Protein AF-A0A960RF68-F1 (afdb_monomer)

Mean predicted aligned error: 17.33 Å

Foldseek 3Di:
DDPVPPDDDDDDPDPPFAFDDWDWDPPPVPPGTWIWTDGPDPDDPDIDIGDPPDDFFWAWDWDADQRATFIWIGAQFWTFTHGQFQQFTQFTAGPVRATFFPAYPDPDLQHQQTTWWPKDSRGPNDGDFWHWDWDDHGDGHQKIKIWIDGPFWIWMWIGHRFWIKIWTATDDAPDFIKTKHKGHGRNADDQQKWKWWDLQPDLPDIDTFGRDADFSDPPPDDFSQCPPPDDGHKTKMWMDDRPAQKIKIKTKDTDRAGWGWHDDPSNITMTMGRDPPNDDGGDRDRTMMMMIGMFNHPDPVSVSVSVVVRVLLDDDDAPAWDDFPDFAWDKDFLDQFFFAEWFFACQQLPLFTKIWGWGQDPNFIFTWIADPPVRRIDTLDTQCPPVQFTHFFENYKFWDPQAPLQHIKIWGKTHHPAQAWIFTKIWARPQRNNNDDPDHTHIATQGTGGHFYDKFWDLQLPPPGIWIWTDAQFWIWIWDPPHSRDTDTLDIDGAQAGHAKFWDDQQPPPGIWIDAFQKTWDQPHNNHSNDDTDIFGQDCCLRVDDDPSQGNYWHWFWDDQAPLPGIKIWIDRARAWQAFGWIWDDPGRRPTHIDIAGPGRIQGNKQDWWWWQQQALPGIKIWIWHQPPDPFFTWTWIWHRSHRNSHTDIDTPGRLTFNYWDWDRRGNLQHTKIWGASDSRGDDTMITHGCLLVQFFDPPDKDKDFQFLADDALLVPDPPVQGGWAAWDWDCQQPSLFIWIDAFQWTWAQPFHPSPDHIDIAGNVDRWGWHDWDDQASPSGTWTWTWDFQWIKIWGQPDSRSNYIDIDTQGPGHQAAPVTTANEWDWDCQAPDDGTWIWFQGQAIWIWDRDPPPSRVYDIDIARAGHAARRAAKAWADQQLPLGIKIKGWGHDPPDPAQFIKIFDRPNDRDYYGDIATQGHADPAHWHHWYWAQAAQPPGIKIWTWGDDDDLFQATFIWIWAADNGNNDHDTDIDTPDRGAGWQEKDWAQQRSNSHIWIWTAHQHHFRWTWIFHGPNRNDTDTDTNDTDHGAHHWQDWARRRQQQGTKTWGAHSVSRRTTMIIDDDRSSSGGGNGGPDRIDIRGSNRHDPPPSRRDDD

Nearest PDB structures (foldseek):
  3ams-assembly1_A  TM=5.319E-01  e=1.166E-03  Bacillus subtilis
  2poo-assembly1_A  TM=4.874E-01  e=3.138E-04  Bacillus amyloliquefaciens
  1qlg-assembly1_A  TM=4.940E-01  e=3.786E-04  Bacillus amyloliquefaciens
  9ftr-assembly1_A  TM=4.954E-01  e=2.978E-03  Drosophila melanogaster
  3d3i-assembly1_A  TM=3.794E-01  e=1.216E-02  Escherichia coli K-12

pLDDT: mean 82.13, std 15.06, range [20.66, 97.69]

Sequence (1098 aa):
WGDGTGEFTFELISTGIANHMSRLADADGDGDLDIVMKPYNFGAPRVDVFLNNGTGNVRMFNDTDEGRACYRIETRSATYLFDKAGGGLVSLLDRDGTDWIQWNPAAGSAGAYRGIPNLAELHPGLDGGVTTTMDPLATPLLRATLETSRNGWEARWEFFADHAVMTLHTMPAATPYWILYEGTPGGAIDPADRLFLSNGRDYASDLDHPWGAGKLVPDNFEDIANTSGAAPGTEWAYITASETYRALFLALTDDTVEDDYWQLDDNMTVLGFGRSDASQPLITAASNRLVVGFAEAGHPEMIQQALHQAWDAKAPFSSGTAPFTGLPFNEVLIDTNHMGHRVVADIDGDGANDILSVNFIDGAHAVVWYAYPEWTRHVIVEMNTYGDYTQYRSDDLAAADIDGDGDLDAIGRVGPADDGNGLVVWWENPRPGGAATNRPWTRHDIGNTDYVKDLAVEDFDLDGRPDVAARETEETHVFRQASSSMWVRVLQRAHPSHEGMASGDLDADGDPDLVLNGFWLRNPHPADLTNAWTDHSIDATWYTQSGGWQANNSNVEVGDLNDDGRLDVILSQSELPGYPLSWYEAVDPVNGPWTEHVIEPVFDYCQTIQAGDINRDGKLDLLAAEFPRYDAPYPVRIYYNEGGGQSWIIQELSDLGIYHGVLGDVGSDRDLDVVGVRSYDESPILIWENQLANLVYPLTDWQYIQVDDSRAKWGDWDTPTWSKYFGLAMADATGDGFQDIVSGRYFYRNPGGAMTAAWTRVDLGLNCDAGLFSDVDGDGWADVLALAGDKVYWLEATASDGSTWSNTVIDAAFPKPDHGNPQGYRSAQILEGGRPEILLNGDSLYLYTVPETSPETGGWSRVAIVAESNGEGIGIGDIDGDGDLDVAVAHNGPSLPEGSVKWARNPGNATGLWTTHAVGGIANGYADRVAIAELNGDGRPDIVVTEEGQSLAPEWSTYWFEAPADPAQSNWIRHTLVTQHTSNAMDVEDMDNDGDIDIIVGEHRGTEKLSVWENDGAGNFTEQVVDTGKESHLGARAADLDDDGDFDLVSICWDDYQNLHVWRNDNGGVGAIIASNRTPVVHAGSDRFVLLPQVTVG

Radius of gyration: 32.74 Å; Cα contacts (8 Å, |Δi|>4): 3072; chains: 1; bounding box: 78×70×98 Å

Solvent-accessible surface area (backbone atoms only — not comparable to full-atom values): 57521 Å² total; per-residue (Å²): 91,63,83,82,82,78,54,69,54,87,80,88,91,76,79,95,73,61,72,68,51,75,44,78,40,55,81,88,71,85,78,53,66,15,46,43,31,36,61,55,60,100,80,64,96,61,72,52,72,47,78,59,75,74,96,27,52,18,37,35,41,86,44,69,57,93,88,40,59,21,40,36,36,42,32,74,46,34,37,38,31,33,24,50,41,8,49,21,28,30,31,41,21,40,83,87,66,47,34,28,22,58,39,38,91,43,77,50,56,70,5,48,58,18,12,35,39,45,28,88,84,34,23,14,79,44,80,75,68,36,50,67,53,69,63,78,70,76,44,67,23,70,56,45,48,38,41,29,38,36,94,54,37,29,35,39,36,40,33,38,38,52,37,33,37,37,38,34,67,41,54,55,87,94,57,59,32,37,45,23,42,24,19,14,61,78,52,44,76,54,63,69,22,37,47,36,42,56,58,30,77,58,100,85,62,74,50,87,40,82,44,61,101,44,73,73,66,60,102,79,64,76,56,67,39,70,85,80,75,69,79,82,38,65,42,36,39,36,40,36,28,75,91,50,59,37,25,47,39,39,37,42,58,68,72,74,53,45,64,40,56,38,56,42,91,84,45,23,40,36,47,28,42,20,20,44,92,91,75,41,52,60,38,72,74,45,77,43,39,40,37,42,35,63,26,89,38,86,46,71,70,58,39,52,48,49,50,44,60,64,58,67,64,51,74,76,89,77,67,70,62,56,78,66,83,68,79,61,64,49,82,42,79,69,42,78,68,41,35,44,50,62,38,54,42,44,68,57,56,78,76,37,26,17,42,39,33,34,26,64,54,98,90,27,31,24,41,32,37,26,40,67,90,79,49,48,78,44,79,64,44,56,29,68,73,72,77,83,36,49,28,69,50,47,67,40,52,48,62,46,50,65,74,74,60,70,36,42,17,46,34,38,34,42,10,47,100,54,56,79,63,24,32,35,32,37,33,42,58,54,23,68,64,26,47,89,61,90,59,73,53,46,80,46,78,57,48,78,37,49,41,32,39,31,61,35,52,43,48,54,46,72,77,85,50,58,18,42,37,41,30,27,52,44,36,37,34,30,35,40,55,81,44,80,89,41,55,41,78,46,42,80,47,76,51,80,34,38,35,29,50,27,34,44,44,61,76,74,81,84,44,49,20,41,40,40,44,36,30,32,35,42,57,53,47,34,94,44,54,74,46,75,63,45,82,37,75,58,39,64,74,43,47,65,50,84,71,66,86,50,33,15,28,21,33,41,36,32,36,46,44,53,74,78,87,51,54,23,42,36,43,27,25,35,60,44,70,80,31,34,32,30,37,33,44,49,96,38,58,83,84,48,70,58,45,82,44,75,77,36,76,63,35,47,20,22,36,21,60,43,37,23,19,57,65,33,54,81,44,44,17,35,42,39,16,18,42,54,85,60,102,61,79,18,51,27,33,39,33,42,42,80,50,61,62,73,28,69,51,78,38,74,81,42,50,69,16,19,36,42,51,43,75,35,41,73,60,58,68,59,39,43,17,44,39,31,26,31,32,60,80,37,52,42,38,38,33,36,39,52,41,68,48,72,48,66,30,63,91,76,47,70,47,81,42,80,64,39,75,74,48,75,41,43,21,80,81,43,86,59,67,81,42,62,52,46,41,60,32,74,44,56,43,54,78,78,69,29,30,20,40,34,40,14,38,33,39,32,41,58,60,48,30,88,55,80,57,77,49,48,76,34,75,66,86,47,87,29,26,20,34,39,76,46,67,73,82,74,82,84,43,40,22,34,41,23,41,44,48,40,26,34,31,43,32,37,44,76,38,60,74,52,80,40,68,48,79,44,80,74,33,86,74,41,64,39,16,94,90,42,62,51,70,13,70,52,73,44,68,54,50,92,71,85,77,58,28,40,38,42,22,12,38,28,32,30,44,32,45,74,41,94,69,64,43,90,79,48,83,60,48,78,30,54,36,40,77,40,24,58,9,35,28,64,14,58,41,46,57,78,52,81,77,44,44,18,43,31,36,33,32,55,40,90,88,54,67,72,19,19,37,30,36,32,52,54,78,76,60,86,78,48,67,44,58,71,31,58,51,50,74,52,90,82,41,36,54,34,30,32,41,45,46,52,44,46,74,82,87,51,38,20,40,37,37,22,21,33,59,94,58,81,54,61,72,24,40,35,33,36,32,43,55,42,102,54,53,79,47,76,68,41,47,78,45,75,77,48,69,34,35,18,24,40,10,57,35,72,48,54,73,34,41,68,82,35,43,19,43,28,41,8,14,48,39,76,62,10,37,32,30,41,28,44,48,67,39,63,60,55,68,43,84,38,76,75,48,67,73,54,52,8,34,81,9,32,38,76,44,49,43,51,44,38,39,39,57,14,37,38,28,33,23,72,91,61,40,25,36,33,42,36,36,40,55,69,42,54,86,53,24,39,56,31,45,74,96,57,75,54,47,68,32,49,22,52,64,48,66,79,79,74,64,69,80,76,83,130

Structure (mmCIF, N/CA/C/O backbone):
data_AF-A0A960RF68-F1
#
_entry.id   AF-A0A960RF68-F1
#
loop_
_atom_site.group_PDB
_atom_site.id
_atom_site.type_symbol
_atom_site.label_atom_id
_atom_site.label_alt_id
_atom_site.label_comp_id
_atom_site.label_asym_id
_atom_site.label_entity_id
_atom_site.label_seq_id
_atom_site.pdbx_PDB_ins_code
_atom_site.Cartn_x
_atom_site.Cartn_y
_atom_site.Cartn_z
_atom_site.occupancy
_atom_site.B_iso_or_equiv
_atom_site.auth_seq_id
_atom_site.auth_comp_id
_atom_site.auth_asym_id
_atom_site.auth_atom_id
_atom_site.pdbx_PDB_model_num
ATOM 1 N N . TRP A 1 1 ? -3.171 -30.142 18.113 1.00 55.31 1 TRP A N 1
ATOM 2 C CA . TRP A 1 1 ? -4.493 -30.589 18.661 1.00 55.31 1 TRP A CA 1
ATOM 3 C C . TRP A 1 1 ? -5.268 -31.341 17.588 1.00 55.31 1 TRP A C 1
ATOM 5 O O . TRP A 1 1 ? -4.735 -31.483 16.500 1.00 55.31 1 TRP A O 1
ATOM 15 N N . GLY A 1 2 ? -6.450 -31.903 17.880 1.00 48.88 2 GLY A N 1
ATOM 16 C CA . GLY A 1 2 ? -7.203 -32.701 16.902 1.00 48.88 2 GLY A CA 1
ATOM 17 C C . GLY A 1 2 ? -8.651 -32.259 16.724 1.00 48.88 2 GLY A C 1
ATOM 18 O O . GLY A 1 2 ? -9.281 -31.801 17.674 1.00 48.88 2 GLY A O 1
ATOM 19 N N . ASP A 1 3 ? -9.174 -32.460 15.520 1.00 66.12 3 ASP A N 1
ATOM 20 C CA . ASP A 1 3 ? -10.512 -32.055 15.056 1.00 66.12 3 ASP A CA 1
ATOM 21 C C . ASP A 1 3 ? -11.664 -32.942 15.586 1.00 66.12 3 ASP A C 1
ATOM 23 O O . ASP A 1 3 ? -12.837 -32.771 15.255 1.00 66.12 3 ASP A O 1
ATOM 27 N N . GLY A 1 4 ? -11.337 -33.950 16.400 1.00 44.88 4 GLY A N 1
ATOM 28 C CA . GLY A 1 4 ? -12.290 -34.929 16.921 1.00 44.88 4 GLY A CA 1
ATOM 29 C C . GLY A 1 4 ? -12.675 -36.043 15.937 1.00 44.88 4 GLY A C 1
ATOM 30 O O . GLY A 1 4 ? -13.376 -36.976 16.346 1.00 44.88 4 GLY A O 1
ATOM 31 N N . THR A 1 5 ? -12.190 -36.015 14.692 1.00 65.00 5 THR A N 1
ATOM 32 C CA . THR A 1 5 ? -12.350 -37.094 13.700 1.00 65.00 5 THR A CA 1
ATOM 33 C C . THR A 1 5 ? -11.125 -38.009 13.614 1.00 65.00 5 THR A C 1
ATOM 35 O O . THR A 1 5 ? -11.221 -39.135 13.117 1.00 65.00 5 THR A O 1
ATOM 38 N N . GLY A 1 6 ? -10.012 -37.596 14.225 1.00 55.72 6 GLY A N 1
ATOM 39 C CA . GLY A 1 6 ? -8.773 -38.367 14.310 1.00 55.72 6 GLY A CA 1
ATOM 40 C C . GLY A 1 6 ? -7.628 -37.768 13.500 1.00 55.72 6 GLY A C 1
ATOM 41 O O . GLY A 1 6 ? -6.571 -38.400 13.437 1.00 55.72 6 GLY A O 1
ATOM 42 N N . GLU A 1 7 ? -7.822 -36.579 12.926 1.00 55.59 7 GLU A N 1
ATOM 43 C CA . GLU A 1 7 ? -6.753 -35.756 12.371 1.00 55.59 7 GLU A CA 1
ATOM 44 C C . GLU A 1 7 ? -6.123 -34.913 13.484 1.00 55.59 7 GLU A C 1
ATOM 46 O O . GLU A 1 7 ? -6.805 -34.448 14.402 1.00 55.59 7 GLU A O 1
ATOM 51 N N . PHE A 1 8 ? -4.794 -34.800 13.460 1.00 66.88 8 PHE A N 1
ATOM 52 C CA . PHE A 1 8 ? -4.018 -34.115 14.490 1.00 66.88 8 PHE A CA 1
ATOM 53 C C . PHE A 1 8 ? -3.010 -33.173 13.839 1.00 66.88 8 PHE A C 1
ATOM 55 O O . PHE A 1 8 ? -2.180 -33.622 13.052 1.00 66.88 8 PHE A O 1
ATOM 62 N N . THR A 1 9 ? -3.031 -31.912 14.256 1.00 57.69 9 THR A N 1
ATOM 63 C CA . THR A 1 9 ? -2.006 -30.911 13.945 1.00 57.69 9 THR A CA 1
ATOM 64 C C . THR A 1 9 ? -0.921 -30.963 15.017 1.00 57.69 9 THR A C 1
ATOM 66 O O . THR A 1 9 ? -1.223 -31.066 16.219 1.00 57.69 9 THR A O 1
ATOM 69 N N . PHE A 1 10 ? 0.337 -30.969 14.580 1.00 70.25 10 PHE A N 1
ATOM 70 C CA . PHE A 1 10 ? 1.511 -30.992 15.447 1.00 70.25 10 PHE A CA 1
ATOM 71 C C . PHE A 1 10 ? 1.904 -29.568 15.831 1.00 70.25 10 PHE A C 1
ATOM 73 O O . PHE A 1 10 ? 1.953 -28.706 14.969 1.00 70.25 10 PHE A O 1
ATOM 80 N N . GLU A 1 11 ? 2.234 -29.366 17.104 1.00 59.03 11 GLU A N 1
ATOM 81 C CA . GLU A 1 11 ? 2.813 -28.121 17.597 1.00 59.03 11 GLU A CA 1
ATOM 82 C C . GLU A 1 11 ? 3.910 -28.435 18.614 1.00 59.03 11 GLU A C 1
ATOM 84 O O . GLU A 1 11 ? 3.774 -29.345 19.448 1.00 59.03 11 GLU A O 1
ATOM 89 N N . LEU A 1 12 ? 5.017 -27.702 18.522 1.00 67.25 12 LEU A N 1
ATOM 90 C CA . LEU A 1 12 ? 6.191 -27.880 19.361 1.00 67.25 12 LEU A CA 1
ATOM 91 C C . LEU A 1 12 ? 6.167 -26.897 20.538 1.00 67.25 12 LEU A C 1
ATOM 93 O O . LEU A 1 12 ? 6.622 -25.774 20.428 1.00 67.25 12 LEU A O 1
ATOM 97 N N . ILE A 1 13 ? 5.707 -27.361 21.700 1.00 59.72 13 ILE A N 1
ATOM 98 C CA . ILE A 1 13 ? 5.516 -26.503 22.889 1.00 59.72 13 ILE A CA 1
ATOM 99 C C . ILE A 1 13 ? 6.833 -26.228 23.652 1.00 59.72 13 ILE A C 1
ATOM 101 O O . ILE A 1 13 ? 6.938 -25.276 24.416 1.00 59.72 13 ILE A O 1
ATOM 105 N N . SER A 1 14 ? 7.846 -27.095 23.528 1.00 58.75 14 SER A N 1
ATOM 106 C CA . SER A 1 14 ? 9.159 -26.901 24.169 1.00 58.75 14 SER A CA 1
ATOM 107 C C . SER A 1 14 ? 10.202 -27.893 23.649 1.00 58.75 14 SER A C 1
ATOM 109 O O . SER A 1 14 ? 9.899 -29.070 23.417 1.00 58.75 14 SER A O 1
ATOM 111 N N . THR A 1 15 ? 11.462 -27.457 23.550 1.00 68.75 15 THR A N 1
ATOM 112 C CA . THR A 1 15 ? 12.626 -28.318 23.290 1.00 68.75 15 THR A CA 1
ATOM 113 C C . THR A 1 15 ? 13.567 -28.370 24.503 1.00 68.75 15 THR A C 1
ATOM 115 O O . THR A 1 15 ? 13.508 -27.554 25.416 1.00 68.75 15 THR A O 1
ATOM 118 N N . GLY A 1 16 ? 14.412 -29.404 24.593 1.00 66.12 16 GLY A N 1
ATOM 119 C CA . GLY A 1 16 ? 15.427 -29.519 25.657 1.00 66.12 16 GLY A CA 1
ATOM 120 C C . GLY A 1 16 ? 14.942 -30.017 27.033 1.00 66.12 16 GLY A C 1
ATOM 121 O O . GLY A 1 16 ? 15.768 -30.369 27.880 1.00 66.12 16 GLY A O 1
ATOM 122 N N . ILE A 1 17 ? 13.630 -30.151 27.264 1.00 67.81 17 ILE A N 1
ATOM 123 C CA . ILE A 1 17 ? 13.068 -30.592 28.555 1.00 67.81 17 ILE A CA 1
ATOM 124 C C . ILE A 1 17 ? 12.671 -32.080 28.524 1.00 67.81 17 ILE A C 1
ATOM 126 O O . ILE A 1 17 ? 11.694 -32.497 27.905 1.00 67.81 17 ILE A O 1
ATOM 130 N N . ALA A 1 18 ? 13.415 -32.925 29.248 1.00 67.12 18 ALA A N 1
ATOM 131 C CA . ALA A 1 18 ? 13.158 -34.368 29.297 1.00 67.12 18 ALA A CA 1
ATOM 132 C C . ALA A 1 18 ? 11.953 -34.736 30.191 1.00 67.12 18 ALA A C 1
ATOM 134 O O . ALA A 1 18 ? 11.990 -34.578 31.418 1.00 67.12 18 ALA A O 1
ATOM 135 N N . ASN A 1 19 ? 10.921 -35.328 29.588 1.00 73.25 19 ASN A N 1
ATOM 136 C CA . ASN A 1 19 ? 9.655 -35.688 30.230 1.00 73.25 19 ASN A CA 1
ATOM 137 C C . ASN A 1 19 ? 9.551 -37.195 30.567 1.00 73.25 19 ASN A C 1
ATOM 139 O O . ASN A 1 19 ? 9.984 -38.045 29.790 1.00 73.25 19 ASN A O 1
ATOM 143 N N . HIS A 1 20 ? 8.972 -37.547 31.726 1.00 78.56 20 HIS A N 1
ATOM 144 C CA . HIS A 1 20 ? 8.618 -38.939 32.066 1.00 78.56 20 HIS A CA 1
ATOM 145 C C . HIS A 1 20 ? 7.108 -39.214 32.013 1.00 78.56 20 HIS A C 1
ATOM 147 O O . HIS A 1 20 ? 6.713 -40.336 31.693 1.00 78.56 20 HIS A O 1
ATOM 153 N N . MET A 1 21 ? 6.272 -38.242 32.399 1.00 80.19 21 MET A N 1
ATOM 154 C CA . MET A 1 21 ? 4.806 -38.267 32.291 1.00 80.19 21 MET A CA 1
ATOM 155 C C . MET A 1 21 ? 4.243 -36.834 32.231 1.00 80.19 21 MET A C 1
ATOM 157 O O . MET A 1 21 ? 4.681 -35.991 33.016 1.00 80.19 21 MET A O 1
ATOM 161 N N . SER A 1 22 ? 3.199 -36.628 31.416 1.00 85.12 22 SER A N 1
ATOM 162 C CA . SER A 1 22 ? 2.374 -35.405 31.366 1.00 85.12 22 SER A CA 1
ATOM 163 C C . SER A 1 22 ? 0.890 -35.697 31.589 1.00 85.12 22 SER A C 1
ATOM 165 O O . SER A 1 22 ? 0.406 -36.804 31.313 1.00 85.12 22 SER A O 1
ATOM 167 N N . ARG A 1 23 ? 0.157 -34.691 32.070 1.00 88.19 23 ARG A N 1
ATOM 168 C CA . ARG A 1 23 ? -1.307 -34.645 32.134 1.00 88.19 23 ARG A CA 1
ATOM 169 C C . ARG A 1 23 ? -1.800 -33.264 31.726 1.00 88.19 23 ARG A C 1
ATOM 171 O O . ARG A 1 23 ? -1.107 -32.291 31.976 1.00 88.19 23 ARG A O 1
ATOM 178 N N . LEU A 1 24 ? -3.004 -33.234 31.165 1.00 83.56 24 LEU A N 1
ATOM 179 C CA . LEU A 1 24 ? -3.777 -32.009 31.023 1.00 83.56 24 LEU A CA 1
ATOM 180 C C . LEU A 1 24 ? -4.597 -31.789 32.295 1.00 83.56 24 LEU A C 1
ATOM 182 O O . LEU A 1 24 ? -5.247 -32.736 32.764 1.00 83.56 24 LEU A O 1
ATOM 186 N N . ALA A 1 25 ? -4.530 -30.592 32.859 1.00 79.31 25 ALA A N 1
ATOM 187 C CA . ALA A 1 25 ? -5.341 -30.154 33.986 1.00 79.31 25 ALA A CA 1
ATOM 188 C C . ALA A 1 25 ? -5.379 -28.629 34.005 1.00 79.31 25 ALA A C 1
ATOM 190 O O . ALA A 1 25 ? -4.336 -28.034 33.826 1.00 79.31 25 ALA A O 1
ATOM 191 N N . ASP A 1 26 ? -6.537 -28.054 34.299 1.00 74.69 26 ASP A N 1
ATOM 192 C CA . ASP A 1 26 ? -6.677 -26.650 34.699 1.00 74.69 26 ASP A CA 1
ATOM 193 C C . ASP A 1 26 ? -5.967 -26.468 36.055 1.00 74.69 26 ASP A C 1
ATOM 195 O O . ASP A 1 26 ? -6.473 -26.898 37.103 1.00 74.69 26 ASP A O 1
ATOM 199 N N . ALA A 1 27 ? -4.703 -26.048 36.016 1.00 73.25 27 ALA A N 1
ATOM 200 C CA . ALA A 1 27 ? -3.784 -26.067 37.145 1.00 73.25 27 ALA A CA 1
ATOM 201 C C . ALA A 1 27 ? -3.795 -24.750 37.927 1.00 73.25 27 ALA A C 1
ATOM 203 O O . ALA A 1 27 ? -3.451 -24.779 39.118 1.00 73.25 27 ALA A O 1
ATOM 204 N N . ASP A 1 28 ? -4.215 -23.648 37.306 1.00 63.44 28 ASP A N 1
ATOM 205 C CA . ASP A 1 28 ? -4.362 -22.332 37.932 1.00 63.44 28 ASP A CA 1
ATOM 206 C C . ASP A 1 28 ? -5.825 -21.882 38.134 1.00 63.44 28 ASP A C 1
ATOM 208 O O . ASP A 1 28 ? -6.077 -21.001 38.961 1.00 63.44 28 ASP A O 1
ATOM 212 N N . GLY A 1 29 ? -6.797 -22.590 37.553 1.00 44.34 29 GLY A N 1
ATOM 213 C CA . GLY A 1 29 ? -8.228 -22.394 37.784 1.00 44.34 29 GLY A CA 1
ATOM 214 C C . GLY A 1 29 ? -8.895 -21.428 36.808 1.00 44.34 29 GLY A C 1
ATOM 215 O O . GLY A 1 29 ? -9.989 -20.943 37.121 1.00 44.34 29 GLY A O 1
ATOM 216 N N . ASP A 1 30 ? -8.252 -21.123 35.683 1.00 50.28 30 ASP A N 1
ATOM 217 C CA . ASP A 1 30 ? -8.714 -20.148 34.699 1.00 50.28 30 ASP A CA 1
ATOM 218 C C . ASP A 1 30 ? -9.667 -20.746 33.634 1.00 50.28 30 ASP A C 1
ATOM 220 O O . ASP A 1 30 ? -10.347 -20.013 32.907 1.00 50.28 30 ASP A O 1
ATOM 224 N N . GLY A 1 31 ? -9.803 -22.078 33.619 1.00 46.75 31 GLY A N 1
ATOM 225 C CA . GLY A 1 31 ? -10.716 -22.823 32.756 1.00 46.75 31 GLY A CA 1
ATOM 226 C C . GLY A 1 31 ? -10.103 -23.353 31.458 1.00 46.75 31 GLY A C 1
ATOM 227 O O . GLY A 1 31 ? -10.796 -24.100 30.752 1.00 46.75 31 GLY A O 1
ATOM 228 N N . ASP A 1 32 ? -8.844 -23.036 31.156 1.00 55.56 32 ASP A N 1
ATOM 229 C CA . ASP A 1 32 ? -8.069 -23.698 30.114 1.00 55.56 32 ASP A CA 1
ATOM 230 C C . ASP A 1 32 ? -7.321 -24.941 30.660 1.00 55.56 32 ASP A C 1
ATOM 232 O O . ASP A 1 32 ? -7.404 -25.291 31.839 1.00 55.56 32 ASP A O 1
ATOM 236 N N . LEU A 1 33 ? -6.764 -25.776 29.772 1.00 64.06 33 LEU A N 1
ATOM 237 C CA . LEU A 1 33 ? -6.103 -27.024 30.175 1.00 64.06 33 LEU A CA 1
ATOM 238 C C . LEU A 1 33 ? -4.585 -26.895 30.065 1.00 64.06 33 LEU A C 1
ATOM 240 O O . LEU A 1 33 ? -4.022 -27.108 28.991 1.00 64.06 33 LEU A O 1
ATOM 244 N N . ASP A 1 34 ? -3.929 -26.723 31.207 1.00 82.94 34 ASP A N 1
ATOM 245 C CA . ASP A 1 34 ? -2.472 -26.682 31.315 1.00 82.94 34 ASP A CA 1
ATOM 246 C C . ASP A 1 34 ? -1.811 -28.045 31.147 1.00 82.94 34 ASP A C 1
ATOM 248 O O . ASP A 1 34 ? -2.382 -29.111 31.426 1.00 82.94 34 ASP A O 1
ATOM 252 N N . ILE A 1 35 ? -0.524 -28.022 30.799 1.00 88.00 35 ILE A N 1
ATOM 253 C CA . ILE A 1 35 ? 0.311 -29.221 30.786 1.00 88.00 35 ILE A CA 1
ATOM 254 C C . ILE A 1 35 ? 1.070 -29.317 32.106 1.00 88.00 35 ILE A C 1
ATOM 256 O O . ILE A 1 35 ? 2.100 -28.681 32.331 1.00 88.00 35 ILE A O 1
ATOM 260 N N . VAL A 1 36 ? 0.611 -30.222 32.965 1.00 87.00 36 VAL A N 1
ATOM 261 C CA . VAL A 1 36 ? 1.300 -30.578 34.205 1.00 87.00 36 VAL A CA 1
ATOM 262 C C . VAL A 1 36 ? 2.212 -31.767 33.945 1.00 87.00 36 VAL A C 1
ATOM 264 O O . VAL A 1 36 ? 1.752 -32.870 33.616 1.00 87.00 36 VAL A O 1
ATOM 267 N N . MET A 1 37 ? 3.517 -31.584 34.141 1.00 87.75 37 MET A N 1
ATOM 268 C CA . MET A 1 37 ? 4.497 -32.621 33.851 1.00 87.75 37 MET A CA 1
ATOM 269 C C . MET A 1 37 ? 5.485 -32.922 34.972 1.00 87.75 37 MET A C 1
ATOM 271 O O . MET A 1 37 ? 5.811 -32.117 35.844 1.00 87.75 37 MET A O 1
ATOM 275 N N . LYS A 1 38 ? 5.994 -34.155 34.920 1.00 84.19 38 LYS A N 1
ATOM 276 C CA . LYS A 1 38 ? 7.069 -34.631 35.783 1.00 84.19 38 LYS A CA 1
ATOM 277 C C . LYS A 1 38 ? 8.342 -34.870 34.956 1.00 84.19 38 LYS A C 1
ATOM 279 O O . LYS A 1 38 ? 8.312 -35.712 34.047 1.00 84.19 38 LYS A O 1
ATOM 284 N N . PRO A 1 39 ? 9.480 -34.251 35.321 1.00 76.50 39 PRO A N 1
ATOM 285 C CA . PRO A 1 39 ? 10.734 -34.428 34.596 1.00 76.50 39 PRO A CA 1
ATOM 286 C C . PRO A 1 39 ? 11.324 -35.842 34.761 1.00 76.50 39 PRO A C 1
ATOM 288 O O . PRO A 1 39 ? 11.102 -36.530 35.764 1.00 76.50 39 PRO A O 1
ATOM 291 N N . TYR A 1 40 ? 12.117 -36.273 33.775 1.00 71.62 40 TYR A N 1
ATOM 292 C CA . TYR A 1 40 ? 12.724 -37.615 33.697 1.00 71.62 40 TYR A CA 1
ATOM 293 C C . TYR A 1 40 ? 13.908 -37.850 34.655 1.00 71.62 40 TYR A C 1
ATOM 295 O O . TYR A 1 40 ? 14.308 -38.991 34.897 1.00 71.62 40 TYR A O 1
ATOM 303 N N . ASN A 1 41 ? 14.454 -36.800 35.272 1.00 68.38 41 ASN A N 1
ATOM 304 C CA . ASN A 1 41 ? 15.651 -36.909 36.108 1.00 68.38 41 ASN A CA 1
ATOM 305 C C . ASN A 1 41 ? 15.378 -37.520 37.496 1.00 68.38 41 ASN A C 1
ATOM 307 O O . ASN A 1 41 ? 14.587 -37.007 38.286 1.00 68.38 41 ASN A O 1
ATOM 311 N N . PHE A 1 42 ? 16.133 -38.574 37.841 1.00 55.44 42 PHE A N 1
ATOM 312 C CA . PHE A 1 42 ? 16.028 -39.383 39.073 1.00 55.44 42 PHE A CA 1
ATOM 313 C C . PHE A 1 42 ? 16.345 -38.652 40.406 1.00 55.44 42 PHE A C 1
ATOM 315 O O . PHE A 1 42 ? 16.564 -39.300 41.428 1.00 55.44 42 PHE A O 1
ATOM 322 N N . GLY A 1 43 ? 16.336 -37.317 40.442 1.00 59.88 43 GLY A N 1
ATOM 323 C CA . GLY A 1 43 ? 16.660 -36.528 41.636 1.00 59.88 43 GLY A CA 1
ATOM 324 C C . GLY A 1 43 ? 16.044 -35.128 41.715 1.00 59.88 43 GLY A C 1
ATOM 325 O O . GLY A 1 43 ? 16.439 -34.378 42.602 1.00 59.88 43 GLY A O 1
ATOM 326 N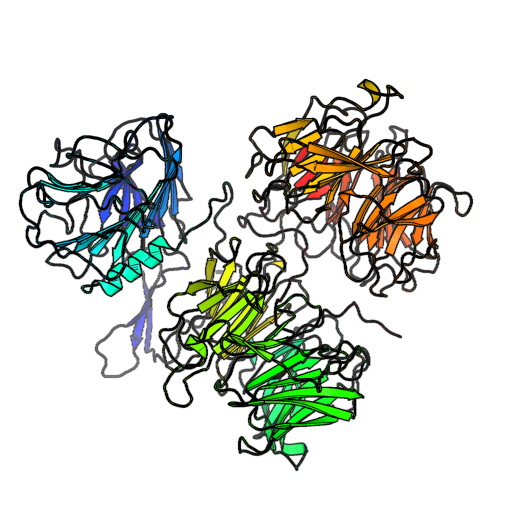 N . ALA A 1 44 ? 15.108 -34.760 40.833 1.00 64.12 44 ALA A N 1
ATOM 327 C CA . ALA A 1 44 ? 14.473 -33.439 40.848 1.00 64.12 44 ALA A CA 1
ATOM 328 C C . ALA A 1 44 ? 13.128 -33.485 41.608 1.00 64.12 44 ALA A C 1
ATOM 330 O O . ALA A 1 44 ? 12.183 -34.103 41.114 1.00 64.12 44 ALA A O 1
ATOM 331 N N . PRO A 1 45 ? 12.997 -32.871 42.801 1.00 71.31 45 PRO A N 1
ATOM 332 C CA . PRO A 1 45 ? 11.737 -32.816 43.539 1.00 71.31 45 PRO A CA 1
ATOM 333 C C . PRO A 1 45 ? 10.857 -31.659 43.037 1.00 71.31 45 PRO A C 1
ATOM 335 O O . PRO A 1 45 ? 10.463 -30.806 43.826 1.00 71.31 45 PRO A O 1
ATOM 338 N N . ARG A 1 46 ? 10.585 -31.600 41.729 1.00 72.69 46 ARG A N 1
ATOM 339 C CA . ARG A 1 46 ? 9.729 -30.563 41.136 1.00 72.69 46 ARG A CA 1
ATOM 340 C C . ARG A 1 46 ? 8.713 -31.148 40.158 1.00 72.69 46 ARG A C 1
ATOM 342 O O . ARG A 1 46 ? 8.903 -32.254 39.645 1.00 72.69 46 ARG A O 1
ATOM 349 N N . VAL A 1 47 ? 7.645 -30.394 39.958 1.00 80.69 47 VAL A N 1
ATOM 350 C CA . VAL A 1 47 ? 6.641 -30.549 38.905 1.00 80.69 47 VAL A CA 1
ATOM 351 C C . VAL A 1 47 ? 6.771 -29.291 38.062 1.00 80.69 47 VAL A C 1
ATOM 353 O O . VAL A 1 47 ? 6.874 -28.210 38.638 1.00 80.69 47 VAL A O 1
ATOM 356 N N . ASP A 1 48 ? 6.819 -29.453 36.747 1.00 80.25 48 ASP A N 1
ATOM 357 C CA . ASP A 1 48 ? 6.852 -28.329 35.816 1.00 80.25 48 ASP A CA 1
ATOM 358 C C . ASP A 1 48 ? 5.421 -28.176 35.262 1.00 80.25 48 ASP A C 1
ATOM 360 O O . ASP A 1 48 ? 4.777 -29.181 34.940 1.00 80.25 48 ASP A O 1
ATOM 364 N N . VAL A 1 49 ? 4.898 -26.951 35.238 1.00 83.00 49 VAL A N 1
ATOM 365 C CA . VAL A 1 49 ? 3.554 -26.620 34.739 1.00 83.00 49 VAL A CA 1
ATOM 366 C C . VAL A 1 49 ? 3.734 -25.628 33.600 1.00 83.00 49 VAL A C 1
ATOM 368 O O . VAL A 1 49 ? 4.412 -24.622 33.788 1.00 83.00 49 VAL A O 1
ATOM 371 N N . PHE A 1 50 ? 3.176 -25.947 32.437 1.00 76.62 50 PHE A N 1
ATOM 372 C CA . PHE A 1 50 ? 3.119 -25.053 31.284 1.00 76.62 50 PHE A CA 1
ATOM 373 C C . PHE A 1 50 ? 1.699 -24.520 31.220 1.00 76.62 50 PHE A C 1
ATOM 375 O O . PHE A 1 50 ? 0.782 -25.322 31.022 1.00 76.62 50 PHE A O 1
ATOM 382 N N . LEU A 1 51 ? 1.559 -23.217 31.461 1.00 71.38 51 LEU A N 1
ATOM 383 C CA . LEU A 1 51 ? 0.267 -22.545 31.486 1.00 71.38 51 LEU A CA 1
ATOM 384 C C . LEU A 1 51 ? -0.213 -22.277 30.059 1.00 71.38 51 LEU A C 1
ATOM 386 O O . LEU A 1 51 ? 0.592 -21.849 29.229 1.00 71.38 51 LEU A O 1
ATOM 390 N N . ASN A 1 52 ? -1.479 -22.562 29.766 1.00 64.94 52 ASN A N 1
ATOM 391 C CA . ASN A 1 52 ? -2.045 -22.487 28.418 1.00 64.94 52 ASN A CA 1
ATOM 392 C C . ASN A 1 52 ? -2.868 -21.203 28.176 1.00 64.94 52 ASN A C 1
ATOM 394 O O . ASN A 1 52 ? -3.978 -21.259 27.661 1.00 64.94 52 ASN A O 1
ATOM 398 N N . ASN A 1 53 ? -2.276 -20.038 28.439 1.00 58.41 53 ASN A N 1
ATOM 399 C CA . ASN A 1 53 ? -2.990 -18.756 28.569 1.00 58.41 53 ASN A CA 1
ATOM 400 C C . ASN A 1 53 ? -3.675 -18.175 27.297 1.00 58.41 53 ASN A C 1
ATOM 402 O O . ASN A 1 53 ? -4.339 -17.140 27.395 1.00 58.41 53 ASN A O 1
ATOM 406 N N . GLY A 1 54 ? -3.550 -18.796 26.116 1.00 49.97 54 GLY A N 1
ATOM 407 C CA . GLY A 1 54 ? -4.135 -18.318 24.846 1.00 49.97 54 GLY A CA 1
ATOM 408 C C . GLY A 1 54 ? -3.484 -17.053 24.246 1.00 49.97 54 GLY A C 1
ATOM 409 O O . GLY A 1 54 ? -2.475 -16.570 24.748 1.00 49.97 54 GLY A O 1
ATOM 410 N N . THR A 1 55 ? -4.069 -16.517 23.162 1.00 44.34 55 THR A N 1
ATOM 411 C CA . THR A 1 55 ? -3.602 -15.338 22.386 1.00 44.34 55 THR A CA 1
ATOM 412 C C . THR A 1 55 ? -4.232 -13.995 22.815 1.00 44.34 55 THR A C 1
ATOM 414 O O . THR A 1 55 ? -4.173 -13.017 22.078 1.00 44.34 55 THR A O 1
ATOM 417 N N . GLY A 1 56 ? -4.838 -13.902 24.009 1.00 49.47 56 GLY A N 1
ATOM 418 C CA . GLY A 1 56 ? -5.423 -12.653 24.526 1.00 49.47 56 GLY A CA 1
ATOM 419 C C . GLY A 1 56 ? -5.204 -12.476 26.031 1.00 49.47 56 GLY A C 1
ATOM 420 O O . GLY A 1 56 ? -5.545 -13.360 26.817 1.00 49.47 56 GLY A O 1
ATOM 421 N N . ASN A 1 57 ? -4.650 -11.324 26.430 1.00 64.62 57 ASN A N 1
ATOM 422 C CA . ASN A 1 57 ? -4.218 -11.017 27.805 1.00 64.62 57 ASN A CA 1
ATOM 423 C C . ASN A 1 57 ? -5.256 -10.242 28.640 1.00 64.62 57 ASN A C 1
ATOM 425 O O . ASN A 1 57 ? -4.991 -9.937 29.805 1.00 64.62 57 ASN A O 1
ATOM 429 N N . VAL A 1 58 ? -6.413 -9.906 28.062 1.00 68.69 58 VAL A N 1
ATOM 430 C CA . VAL A 1 58 ? -7.508 -9.191 28.729 1.00 68.69 58 VAL A CA 1
ATOM 431 C C . VAL A 1 58 ? -8.797 -10.004 28.616 1.00 68.69 58 VAL A C 1
ATOM 433 O O . VAL A 1 58 ? -9.148 -10.481 27.540 1.00 68.69 58 VAL A O 1
ATOM 436 N N . ARG A 1 59 ? -9.527 -10.184 29.720 1.00 75.06 59 ARG A N 1
ATOM 437 C CA . ARG A 1 59 ? -10.819 -10.896 29.744 1.00 75.06 59 ARG A CA 1
ATOM 438 C C . ARG A 1 59 ? -11.851 -10.082 30.515 1.00 75.06 59 ARG A C 1
ATOM 440 O O . ARG A 1 59 ? -11.578 -9.614 31.617 1.00 75.06 59 ARG A O 1
ATOM 447 N N . MET A 1 60 ? -13.061 -9.949 29.974 1.00 81.62 60 MET A N 1
ATOM 448 C CA . MET A 1 60 ? -14.131 -9.162 30.597 1.00 81.62 60 MET A CA 1
ATOM 449 C C . MET A 1 60 ? -15.355 -10.009 30.956 1.00 81.62 60 MET A C 1
ATOM 451 O O . MET A 1 60 ? -15.853 -10.810 30.162 1.00 81.62 60 MET A O 1
ATOM 455 N N . PHE A 1 61 ? -15.884 -9.791 32.159 1.00 84.62 61 PHE A N 1
ATOM 456 C CA . PHE A 1 61 ? -17.025 -10.515 32.713 1.00 84.62 61 PHE A CA 1
ATOM 457 C C . PHE A 1 61 ? -18.054 -9.562 33.314 1.00 84.62 61 PHE A C 1
ATOM 459 O O . PHE A 1 61 ? -17.739 -8.465 33.770 1.00 84.62 61 PHE A O 1
ATOM 466 N N . ASN A 1 62 ? -19.305 -10.015 33.393 1.00 89.19 62 ASN A N 1
ATOM 467 C CA . ASN A 1 62 ? -20.265 -9.394 34.300 1.00 89.19 62 ASN A CA 1
ATOM 468 C C . ASN A 1 62 ? -19.938 -9.793 35.737 1.00 89.19 62 ASN A C 1
ATOM 470 O O . ASN A 1 62 ? -19.814 -10.984 36.017 1.00 89.19 62 ASN A O 1
ATOM 474 N N . ASP A 1 63 ? -19.913 -8.822 36.642 1.00 92.56 63 ASP A N 1
ATOM 475 C CA . ASP A 1 63 ? -19.748 -9.083 38.067 1.00 92.56 63 ASP A CA 1
ATOM 476 C C . ASP A 1 63 ? -20.550 -8.095 38.928 1.00 92.56 63 ASP A C 1
ATOM 478 O O . ASP A 1 63 ? -21.365 -7.301 38.439 1.00 92.56 63 ASP A O 1
ATOM 482 N N . THR A 1 64 ? -20.400 -8.188 40.242 1.00 92.06 64 THR A N 1
ATOM 483 C CA . THR A 1 64 ? -20.997 -7.287 41.217 1.00 92.06 64 THR A CA 1
ATOM 484 C C . THR A 1 64 ? -20.008 -7.002 42.335 1.00 92.06 64 THR A C 1
ATOM 486 O O . THR A 1 64 ? -19.574 -7.931 43.008 1.00 92.06 64 THR A O 1
ATOM 489 N N . ASP A 1 65 ? -19.747 -5.723 42.595 1.00 91.25 65 ASP A N 1
ATOM 490 C CA . ASP A 1 65 ? -18.910 -5.277 43.709 1.00 91.25 65 ASP A CA 1
ATOM 491 C C . ASP A 1 65 ? -19.715 -4.429 44.697 1.00 91.25 65 ASP A C 1
ATOM 493 O O . ASP A 1 65 ? -20.473 -3.547 44.293 1.00 91.25 65 ASP A O 1
ATOM 497 N N . GLU A 1 66 ? -19.647 -4.764 45.990 1.00 91.81 66 GLU A N 1
ATOM 498 C CA . GLU A 1 66 ? -20.402 -4.101 47.074 1.00 91.81 66 GLU A CA 1
ATOM 499 C C . GLU A 1 66 ? -21.901 -3.844 46.752 1.00 91.81 66 GLU A C 1
ATOM 501 O O . GLU A 1 66 ? -22.541 -2.895 47.215 1.00 91.81 66 GLU A O 1
ATOM 506 N N . GLY A 1 67 ? -22.501 -4.738 45.954 1.00 87.31 67 GLY A N 1
ATOM 507 C CA . GLY A 1 67 ? -23.903 -4.680 45.524 1.00 87.31 67 GLY A CA 1
ATOM 508 C C . GLY A 1 67 ? -24.187 -3.844 44.268 1.00 87.31 67 GLY A C 1
ATOM 509 O O . GLY A 1 67 ? -25.358 -3.729 43.893 1.00 87.31 67 GLY A O 1
ATOM 510 N N . ARG A 1 68 ? -23.163 -3.292 43.608 1.00 87.81 68 ARG A N 1
ATOM 511 C CA . ARG A 1 68 ? -23.245 -2.576 42.326 1.00 87.81 68 ARG A CA 1
ATOM 512 C C . ARG A 1 68 ? -22.901 -3.496 41.166 1.00 87.81 68 ARG A C 1
ATOM 514 O O . ARG A 1 68 ? -22.009 -4.323 41.279 1.00 87.81 68 ARG A O 1
ATOM 521 N N . ALA A 1 69 ? -23.615 -3.363 40.052 1.00 91.12 69 ALA A N 1
ATOM 522 C CA . ALA A 1 69 ? -23.309 -4.134 38.853 1.00 91.12 69 ALA A CA 1
ATOM 523 C C . ALA A 1 69 ? -22.048 -3.574 38.188 1.00 91.12 69 ALA A C 1
ATOM 525 O O . ALA A 1 69 ? -22.021 -2.393 37.838 1.00 91.12 69 ALA A O 1
ATOM 526 N N . CYS A 1 70 ? -21.058 -4.435 37.961 1.00 92.25 70 CYS A N 1
ATOM 527 C CA . CYS A 1 70 ? -19.767 -4.048 37.410 1.00 92.25 70 CYS A CA 1
ATOM 528 C C . CYS A 1 70 ? -19.392 -4.894 36.190 1.00 92.25 70 CYS A C 1
ATOM 530 O O . CYS A 1 70 ? -19.932 -5.988 35.983 1.00 92.25 70 CYS A O 1
ATOM 532 N N . TYR A 1 71 ? -18.477 -4.380 35.373 1.00 93.31 71 TYR A N 1
ATOM 533 C CA . TYR A 1 71 ? -17.634 -5.223 34.533 1.00 93.31 71 TYR A CA 1
ATOM 534 C C . TYR A 1 71 ? -16.375 -5.564 35.318 1.00 93.31 71 TYR A C 1
ATOM 536 O O . TYR A 1 71 ? -15.754 -4.676 35.894 1.00 93.31 71 TYR A O 1
ATOM 544 N N . ARG A 1 72 ? -16.034 -6.848 35.377 1.00 93.62 72 ARG A N 1
ATOM 545 C CA . ARG A 1 72 ? -14.752 -7.317 35.894 1.00 93.62 72 ARG A CA 1
ATOM 546 C C . ARG A 1 72 ? -13.834 -7.542 34.708 1.00 93.62 72 ARG A C 1
ATOM 548 O O . ARG A 1 72 ? -14.118 -8.432 33.908 1.00 93.62 72 ARG A O 1
ATOM 555 N N . ILE A 1 73 ? -12.789 -6.735 34.604 1.00 92.50 73 ILE A N 1
ATOM 556 C CA . ILE A 1 73 ? -11.769 -6.832 33.566 1.00 92.50 73 ILE A CA 1
ATOM 557 C C . ILE A 1 73 ? -10.516 -7.405 34.215 1.00 92.50 73 ILE A C 1
ATOM 559 O O . ILE A 1 73 ? -9.940 -6.784 35.105 1.00 92.50 73 ILE A O 1
ATOM 563 N N . GLU A 1 74 ? -10.135 -8.607 33.815 1.00 88.00 74 GLU A N 1
ATOM 564 C CA . GLU A 1 74 ? -8.904 -9.264 34.244 1.00 88.00 74 GLU A CA 1
ATOM 565 C C . GLU A 1 74 ? -7.824 -9.011 33.199 1.00 88.00 74 GLU A C 1
ATOM 567 O O . GLU A 1 74 ? -8.042 -9.279 32.018 1.00 88.00 74 GLU A O 1
ATOM 572 N N . THR A 1 75 ? -6.678 -8.500 33.638 1.00 81.94 75 THR A N 1
ATOM 573 C CA . THR A 1 75 ? -5.483 -8.297 32.816 1.00 81.94 75 THR A CA 1
ATOM 574 C C . THR A 1 75 ? -4.303 -9.041 33.437 1.00 81.94 75 THR A C 1
ATOM 576 O O . THR A 1 75 ? -4.403 -9.611 34.529 1.00 81.94 75 THR A O 1
ATOM 579 N N . ARG A 1 76 ? -3.150 -9.031 32.764 1.00 75.19 76 ARG A N 1
ATOM 580 C CA . ARG A 1 76 ? -1.916 -9.614 33.303 1.00 75.19 76 ARG A CA 1
ATOM 581 C C . ARG A 1 76 ? -1.436 -8.894 34.572 1.00 75.19 76 ARG A C 1
ATOM 583 O O . ARG A 1 76 ? -0.854 -9.543 35.445 1.00 75.19 76 ARG A O 1
ATOM 590 N N . SER A 1 77 ? -1.627 -7.576 34.679 1.00 75.94 77 SER A N 1
ATOM 591 C CA . SER A 1 77 ? -1.147 -6.778 35.820 1.00 75.94 77 SER A CA 1
ATOM 592 C C . SER A 1 77 ? -2.165 -6.623 36.951 1.00 75.94 77 SER A C 1
ATOM 594 O O . SER A 1 77 ? -1.764 -6.531 38.119 1.00 75.94 77 SER A O 1
ATOM 596 N N . ALA A 1 78 ? -3.461 -6.589 36.631 1.00 89.25 78 ALA A N 1
ATOM 597 C CA . ALA A 1 78 ? -4.500 -6.152 37.555 1.00 89.25 78 ALA A CA 1
ATOM 598 C C . ALA A 1 78 ? -5.873 -6.774 37.265 1.00 89.25 78 ALA A C 1
ATOM 600 O O . ALA A 1 78 ? -6.130 -7.374 36.226 1.00 89.25 78 ALA A O 1
ATOM 601 N N . THR A 1 79 ? -6.802 -6.585 38.196 1.00 93.94 79 THR A N 1
ATOM 602 C CA . THR A 1 79 ? -8.234 -6.757 37.951 1.00 93.94 79 THR A CA 1
ATOM 603 C C . THR A 1 79 ? -8.960 -5.447 38.225 1.00 93.94 79 THR A C 1
ATOM 605 O O . THR A 1 79 ? -8.896 -4.898 39.324 1.00 93.94 79 THR A O 1
ATOM 608 N N . TYR A 1 80 ? -9.693 -4.963 37.231 1.00 95.50 80 TYR A N 1
ATOM 609 C CA . TYR A 1 80 ? -10.444 -3.715 37.270 1.00 95.50 80 TYR A CA 1
ATOM 610 C C . TYR A 1 80 ? -11.931 -4.025 37.468 1.00 95.50 80 TYR A C 1
ATOM 612 O O . TYR A 1 80 ? -12.504 -4.811 36.710 1.00 95.50 80 TYR A O 1
ATOM 620 N N . LEU A 1 81 ? -12.582 -3.412 38.464 1.00 95.81 81 LEU A N 1
ATOM 621 C CA . LEU A 1 81 ? -14.040 -3.491 38.625 1.00 95.81 81 LEU A CA 1
ATOM 622 C C . LEU A 1 81 ? -14.673 -2.165 38.215 1.00 95.81 81 LEU A C 1
ATOM 624 O O . LEU A 1 81 ? -14.656 -1.186 38.961 1.00 95.81 81 LEU A O 1
ATOM 628 N N . PHE A 1 82 ? -15.244 -2.153 37.016 1.00 95.06 82 PHE A N 1
ATOM 629 C CA . PHE A 1 82 ? -15.851 -0.986 36.394 1.00 95.06 82 PHE A CA 1
ATOM 630 C C . PHE A 1 82 ? -17.339 -0.880 36.730 1.00 95.06 82 PHE A C 1
ATOM 632 O O . PHE A 1 82 ? -18.137 -1.721 36.318 1.00 95.06 82 PHE A O 1
ATOM 639 N N . ASP A 1 83 ? -17.742 0.159 37.451 1.00 93.75 83 ASP A N 1
ATOM 640 C CA . ASP A 1 83 ? -19.132 0.436 37.798 1.00 93.75 83 ASP A CA 1
ATOM 641 C C . ASP A 1 83 ? -19.934 0.940 36.597 1.00 93.75 83 ASP A C 1
ATOM 643 O O . ASP A 1 83 ? -19.786 2.076 36.137 1.00 93.75 83 ASP A O 1
ATOM 647 N N . LYS A 1 84 ? -20.879 0.108 36.153 1.00 90.06 84 LYS A N 1
ATOM 648 C CA . LYS A 1 84 ? -21.721 0.369 34.979 1.00 90.06 84 LYS A CA 1
ATOM 649 C C . LYS A 1 84 ? -22.602 1.602 35.120 1.00 90.06 84 LYS A C 1
ATOM 651 O O . LYS A 1 84 ? -22.995 2.194 34.124 1.00 90.06 84 LYS A O 1
ATOM 656 N N . ALA A 1 85 ? -22.998 1.946 36.344 1.00 88.50 85 ALA A N 1
ATOM 657 C CA . ALA A 1 85 ? -23.902 3.068 36.581 1.00 88.50 85 ALA A CA 1
ATOM 658 C C . ALA A 1 85 ? -23.160 4.382 36.864 1.00 88.50 85 ALA A C 1
ATOM 660 O O . ALA A 1 85 ? -23.760 5.444 36.689 1.00 88.50 85 ALA A O 1
ATOM 661 N N . GLY A 1 86 ? -21.897 4.297 37.294 1.00 87.69 86 GLY A N 1
ATOM 662 C CA . GLY A 1 86 ? -21.052 5.435 37.658 1.00 87.69 86 GLY A CA 1
ATOM 663 C C . GLY A 1 86 ? -20.060 5.862 36.575 1.00 87.69 86 GLY A C 1
ATOM 664 O O . GLY A 1 86 ? -19.690 7.031 36.547 1.00 87.69 86 GLY A O 1
ATOM 665 N N . GLY A 1 87 ? -19.682 4.960 35.662 1.00 89.38 87 GLY A N 1
ATOM 666 C CA . GLY A 1 87 ? -18.792 5.266 34.538 1.00 89.38 87 GLY A CA 1
ATOM 667 C C . GLY A 1 87 ? -17.307 5.336 34.911 1.00 89.38 87 GLY A C 1
ATOM 668 O O . GLY A 1 87 ? -16.602 6.228 34.454 1.00 89.38 87 GLY A O 1
ATOM 669 N N . GLY A 1 88 ? -16.845 4.416 35.762 1.00 92.62 88 GLY A N 1
ATOM 670 C CA . GLY A 1 88 ? -15.438 4.291 36.150 1.00 92.62 88 GLY A CA 1
ATOM 671 C C . GLY A 1 88 ? -15.203 3.142 37.135 1.00 92.62 88 GLY A C 1
ATOM 672 O O . GLY A 1 88 ? -16.109 2.367 37.433 1.00 92.62 88 GLY A O 1
ATOM 673 N N . LEU A 1 89 ? -13.997 3.042 37.675 1.00 95.25 89 LEU A N 1
ATOM 674 C CA . LEU A 1 89 ? -13.532 1.974 38.554 1.00 95.25 89 LEU A CA 1
ATOM 675 C C . LEU A 1 89 ? -13.931 2.193 40.019 1.00 95.25 89 LEU A C 1
ATOM 677 O O . LEU A 1 89 ? -13.612 3.222 40.617 1.00 95.25 89 LEU A O 1
ATOM 681 N N . VAL A 1 90 ? -14.590 1.190 40.606 1.00 94.44 90 VAL A N 1
ATOM 682 C CA . VAL A 1 90 ? -14.887 1.092 42.051 1.00 94.44 90 VAL A CA 1
ATOM 683 C C . VAL A 1 90 ? -13.863 0.244 42.810 1.00 94.44 90 VAL A C 1
ATOM 685 O O . VAL A 1 90 ? -13.654 0.471 44.002 1.00 94.44 90 VAL A O 1
ATOM 688 N N . SER A 1 91 ? -13.171 -0.655 42.107 1.00 95.44 91 SER A N 1
ATOM 689 C CA . SER A 1 91 ? -12.029 -1.407 42.631 1.00 95.44 91 SER A CA 1
ATOM 690 C C . SER A 1 91 ? -10.932 -1.529 41.588 1.00 95.44 91 SER A C 1
ATOM 692 O O . SER A 1 91 ? -11.202 -1.661 40.390 1.00 95.44 91 SER A O 1
ATOM 694 N N . LEU A 1 92 ? -9.696 -1.530 42.075 1.00 95.44 92 LEU A N 1
ATOM 695 C CA . LEU A 1 92 ? -8.494 -1.802 41.300 1.00 95.44 92 LEU A CA 1
ATOM 696 C C . LEU A 1 92 ? -7.657 -2.791 42.102 1.00 95.44 92 LEU A C 1
ATOM 698 O O . LEU A 1 92 ? -6.933 -2.407 43.023 1.00 95.44 92 LEU A O 1
ATOM 702 N N . LEU A 1 93 ? -7.834 -4.072 41.797 1.00 93.56 93 LEU A N 1
ATOM 703 C CA . LEU A 1 93 ? -7.150 -5.152 42.482 1.00 93.56 93 LEU A CA 1
ATOM 704 C C . LEU A 1 93 ? -5.817 -5.420 41.804 1.00 93.56 93 LEU A C 1
ATOM 706 O O . LEU A 1 93 ? -5.733 -5.550 40.585 1.00 93.56 93 LEU A O 1
ATOM 710 N N . ASP A 1 94 ? -4.779 -5.537 42.608 1.00 87.38 94 ASP A N 1
ATOM 711 C CA . ASP A 1 94 ? -3.483 -5.987 42.138 1.00 87.38 94 ASP A CA 1
ATOM 712 C C . ASP A 1 94 ? -3.443 -7.526 41.995 1.00 87.38 94 ASP A C 1
ATOM 714 O O . ASP A 1 94 ? -4.391 -8.220 42.375 1.00 87.38 94 ASP A O 1
ATOM 718 N N . ARG A 1 95 ? -2.350 -8.096 41.460 1.00 78.62 95 ARG A N 1
ATOM 719 C CA . ARG A 1 95 ? -2.238 -9.564 41.259 1.00 78.62 95 ARG A CA 1
ATOM 720 C C . ARG A 1 95 ? -2.411 -10.410 42.528 1.00 78.62 95 ARG A C 1
ATOM 722 O O . ARG A 1 95 ? -2.672 -11.605 42.430 1.00 78.62 95 ARG A O 1
ATOM 729 N N . ASP A 1 96 ? -2.201 -9.816 43.704 1.00 81.06 96 ASP A N 1
ATOM 730 C CA . ASP A 1 96 ? -2.336 -10.502 44.991 1.00 81.06 96 ASP A CA 1
ATOM 731 C C . ASP A 1 96 ? -3.769 -10.380 45.547 1.00 81.06 96 ASP A C 1
ATOM 733 O O . ASP A 1 96 ? -4.075 -10.892 46.627 1.00 81.06 96 ASP A O 1
ATOM 737 N N . GLY A 1 97 ? -4.664 -9.723 44.799 1.00 85.25 97 GLY A N 1
ATOM 738 C CA . GLY A 1 97 ? -6.054 -9.474 45.160 1.00 85.25 97 GLY A CA 1
ATOM 739 C C . GLY A 1 97 ? -6.232 -8.314 46.139 1.00 85.25 97 GLY A C 1
ATOM 740 O O . GLY A 1 97 ? -7.300 -8.191 46.742 1.00 85.25 97 GLY A O 1
ATOM 741 N N . THR A 1 98 ? -5.209 -7.478 46.338 1.00 90.75 98 THR A N 1
ATOM 742 C CA . THR A 1 98 ? -5.320 -6.284 47.183 1.00 90.75 98 THR A CA 1
ATOM 743 C C . THR A 1 98 ? -6.008 -5.188 46.386 1.00 90.75 98 THR A C 1
ATOM 745 O O . THR A 1 98 ? -5.510 -4.807 45.335 1.00 90.75 98 THR A O 1
ATOM 748 N N . ASP A 1 99 ? -7.136 -4.671 46.870 1.00 93.94 99 ASP A N 1
ATOM 749 C CA . ASP A 1 99 ? -7.849 -3.562 46.225 1.00 93.94 99 ASP A CA 1
ATOM 750 C C . ASP A 1 99 ? -7.271 -2.212 46.668 1.00 93.94 99 ASP A C 1
ATOM 752 O O . ASP A 1 99 ? -7.266 -1.897 47.861 1.00 93.94 99 ASP A O 1
ATOM 756 N N . TRP A 1 100 ? -6.795 -1.419 45.710 1.00 93.88 100 TRP A N 1
ATOM 757 C CA . TRP A 1 100 ? -6.182 -0.111 45.938 1.00 93.88 100 TRP A CA 1
ATOM 758 C C . TRP A 1 100 ? -7.210 1.032 45.961 1.00 93.88 100 TRP A C 1
ATOM 760 O O . TRP A 1 100 ? -6.870 2.136 46.374 1.00 93.88 100 TRP A O 1
ATOM 770 N N . ILE A 1 101 ? -8.480 0.788 45.618 1.00 95.06 101 ILE A N 1
ATOM 771 C CA . ILE A 1 101 ? -9.559 1.790 45.686 1.00 95.06 101 ILE A CA 1
ATOM 772 C C . ILE A 1 101 ? -10.477 1.530 46.885 1.00 95.06 101 ILE A C 1
ATOM 774 O O . ILE A 1 101 ? -10.679 2.434 47.697 1.00 95.06 101 ILE A O 1
ATOM 778 N N . GLN A 1 102 ? -11.002 0.309 47.030 1.00 92.25 102 GLN A N 1
ATOM 779 C CA . GLN A 1 102 ? -11.923 -0.104 48.101 1.00 92.25 102 GLN A CA 1
ATOM 780 C C . GLN A 1 102 ? -13.186 0.757 48.231 1.00 92.25 102 GLN A C 1
ATOM 782 O O . GLN A 1 102 ? -13.512 1.244 49.330 1.00 92.25 102 GLN A O 1
ATOM 787 N N . TRP A 1 103 ? -13.913 0.972 47.137 1.00 94.38 103 TRP A N 1
ATOM 788 C CA . TRP A 1 103 ? -15.218 1.619 47.228 1.00 94.38 103 TRP A CA 1
ATOM 789 C C . TRP A 1 103 ? -16.186 0.820 48.111 1.00 94.38 103 TRP A C 1
ATOM 791 O O . TRP A 1 103 ? -16.152 -0.402 48.166 1.00 94.38 103 TRP A O 1
ATOM 801 N N . ASN A 1 104 ? -17.048 1.521 48.853 1.00 91.94 104 ASN A N 1
ATOM 802 C CA . ASN A 1 104 ? -18.115 0.907 49.645 1.00 91.94 104 ASN A CA 1
ATOM 803 C C . ASN A 1 104 ? -19.218 1.947 49.952 1.00 91.94 104 ASN A C 1
ATOM 805 O O . ASN A 1 104 ? -18.982 3.152 49.836 1.00 91.94 104 ASN A O 1
ATOM 809 N N . PRO A 1 105 ? -20.423 1.545 50.404 1.00 87.50 105 PRO A N 1
ATOM 810 C CA . PRO A 1 105 ? -21.543 2.473 50.583 1.00 87.50 105 PRO A CA 1
ATOM 811 C C . PRO A 1 105 ? -21.464 3.365 51.842 1.00 87.50 105 PRO A C 1
ATOM 813 O O . PRO A 1 105 ? -22.436 4.062 52.157 1.00 87.50 105 PRO A O 1
ATOM 816 N N . ALA A 1 106 ? -20.370 3.346 52.616 1.00 91.00 106 ALA A N 1
ATOM 817 C CA . ALA A 1 106 ? -20.202 4.263 53.745 1.00 91.00 106 ALA A CA 1
ATOM 818 C C . ALA A 1 106 ? -20.114 5.720 53.263 1.00 91.00 106 ALA A C 1
ATOM 820 O O . ALA A 1 106 ? -19.582 6.012 52.203 1.00 91.00 106 ALA A O 1
ATOM 821 N N . ALA A 1 107 ? -20.637 6.670 54.039 1.00 89.00 107 ALA A N 1
ATOM 822 C CA . ALA A 1 107 ? -20.681 8.066 53.608 1.00 89.00 107 ALA A CA 1
ATOM 823 C C . ALA A 1 107 ? -19.289 8.731 53.590 1.00 89.00 107 ALA A C 1
ATOM 825 O O . ALA A 1 107 ? -18.514 8.574 54.534 1.00 89.00 107 ALA A O 1
ATOM 826 N N . GLY A 1 108 ? -19.038 9.563 52.575 1.00 89.19 108 GLY A N 1
ATOM 827 C CA . GLY A 1 108 ? -17.835 10.393 52.462 1.00 89.19 108 GLY A CA 1
ATOM 828 C C . GLY A 1 108 ? -16.571 9.605 52.110 1.00 89.19 108 GLY A C 1
ATOM 829 O O . GLY A 1 108 ? -16.634 8.584 51.429 1.00 89.19 108 GLY A O 1
ATOM 830 N N . SER A 1 109 ? -15.427 10.068 52.620 1.00 89.44 109 SER A N 1
ATOM 831 C CA . SER A 1 109 ? -14.089 9.491 52.394 1.00 89.44 109 SER A CA 1
ATOM 832 C C . SER A 1 109 ? -13.925 8.043 52.880 1.00 89.44 109 SER A C 1
ATOM 834 O O . SER A 1 109 ? -13.015 7.333 52.457 1.00 89.44 109 SER A O 1
ATOM 836 N N . ALA A 1 110 ? -14.823 7.580 53.755 1.00 89.06 110 ALA A N 1
ATOM 837 C CA . ALA A 1 110 ? -14.844 6.203 54.242 1.00 89.06 110 ALA A CA 1
ATOM 838 C C . ALA A 1 110 ? -15.354 5.185 53.201 1.00 89.06 110 ALA A C 1
ATOM 840 O O . ALA A 1 110 ? -15.203 3.985 53.428 1.00 89.06 110 ALA A O 1
ATOM 841 N N . GLY A 1 111 ? -15.970 5.632 52.100 1.00 90.62 111 GLY A N 1
ATOM 842 C CA . GLY A 1 111 ? -16.518 4.734 51.083 1.00 90.62 111 GLY A CA 1
ATOM 843 C C . GLY A 1 111 ? -16.979 5.441 49.812 1.00 90.62 111 GLY A C 1
ATOM 844 O O . GLY A 1 111 ? -16.324 5.338 48.786 1.00 90.62 111 GLY A O 1
ATOM 845 N N . ALA A 1 112 ? -18.085 6.178 49.887 1.00 88.00 112 ALA A N 1
ATOM 846 C CA . ALA A 1 112 ? -18.847 6.656 48.734 1.00 88.00 112 ALA A CA 1
ATOM 847 C C . ALA A 1 112 ? -18.117 7.661 47.827 1.00 88.00 112 ALA A C 1
ATOM 849 O O . ALA A 1 112 ? -18.603 7.913 46.730 1.00 88.00 112 ALA A O 1
ATOM 850 N N . TYR A 1 113 ? -17.009 8.258 48.280 1.00 91.00 113 TYR A N 1
ATOM 851 C CA . TYR A 1 113 ? -16.157 9.100 47.431 1.00 91.00 113 TYR A CA 1
ATOM 852 C C . TYR A 1 113 ? -15.114 8.299 46.647 1.00 91.00 113 TYR A C 1
ATOM 854 O O . TYR A 1 113 ? -14.607 8.797 45.664 1.00 91.00 113 TYR A O 1
ATOM 862 N N . ARG A 1 114 ? -14.780 7.071 47.047 1.00 93.56 114 ARG A N 1
ATOM 863 C CA . ARG A 1 114 ? -13.674 6.325 46.435 1.00 93.56 114 ARG A CA 1
ATOM 864 C C . ARG A 1 114 ? -13.974 5.974 44.969 1.00 93.56 114 ARG A C 1
ATOM 866 O O . ARG A 1 114 ? -15.122 5.728 44.611 1.00 93.56 114 ARG A O 1
ATOM 873 N N . GLY A 1 115 ? -12.954 5.930 44.126 1.00 93.81 115 GLY A N 1
ATOM 874 C CA . GLY A 1 115 ? -13.083 5.579 42.716 1.00 93.81 115 GLY A CA 1
ATOM 875 C C . GLY A 1 115 ? -12.129 6.343 41.807 1.00 93.81 115 GLY A C 1
ATOM 876 O O . GLY A 1 115 ? -11.444 7.275 42.232 1.00 93.81 115 GLY A O 1
ATOM 877 N N . ILE A 1 116 ? -12.106 5.935 40.539 1.00 94.12 116 ILE A N 1
ATOM 878 C CA . ILE A 1 116 ? -11.454 6.667 39.449 1.00 94.12 116 ILE A CA 1
ATOM 879 C C . ILE A 1 116 ? -12.236 6.459 38.130 1.00 94.12 116 ILE A C 1
ATOM 881 O O . ILE A 1 116 ? -12.592 5.328 37.822 1.00 94.12 116 ILE A O 1
ATOM 885 N N . PRO A 1 117 ? -12.575 7.507 37.368 1.00 92.06 117 PRO A N 1
ATOM 886 C CA . PRO A 1 117 ? -12.290 8.897 37.662 1.00 92.06 117 PRO A CA 1
ATOM 887 C C . PRO A 1 117 ? -13.395 9.450 38.572 1.00 92.06 117 PRO A C 1
ATOM 889 O O . PRO A 1 117 ? -14.576 9.212 38.340 1.00 92.06 117 PRO A O 1
ATOM 892 N N . ASN A 1 118 ? -13.063 10.233 39.594 1.00 90.50 118 ASN A N 1
ATOM 893 C CA . ASN A 1 118 ? -14.048 11.197 40.086 1.00 90.50 118 ASN A CA 1
ATOM 894 C C . ASN A 1 118 ? -13.996 12.422 39.166 1.00 90.50 118 ASN A C 1
ATOM 896 O O . ASN A 1 118 ? -13.150 13.299 39.353 1.00 90.50 118 ASN A O 1
ATOM 900 N N . LEU A 1 119 ? -14.871 12.448 38.158 1.00 89.44 119 LEU A N 1
ATOM 901 C CA . LEU A 1 119 ? -14.933 13.484 37.128 1.00 89.44 119 LEU A CA 1
ATOM 902 C C . LEU A 1 119 ? -16.380 13.932 36.900 1.00 89.44 119 LEU A C 1
ATOM 904 O O . LEU A 1 119 ? -17.144 13.297 36.182 1.00 89.44 119 LEU A O 1
ATOM 908 N N . ALA A 1 120 ? -16.755 15.083 37.460 1.00 85.25 120 ALA A N 1
ATOM 909 C CA . ALA A 1 120 ? -18.060 15.714 37.236 1.00 85.25 120 ALA A CA 1
ATOM 910 C C . ALA A 1 120 ? -19.260 14.738 37.362 1.00 85.25 120 ALA A C 1
ATOM 912 O O . ALA A 1 120 ? -19.660 14.392 38.473 1.00 85.25 120 ALA A O 1
ATOM 913 N N . GLU A 1 121 ? -19.861 14.331 36.238 1.00 85.69 121 GLU A N 1
ATOM 914 C CA . GLU A 1 121 ? -21.012 13.415 36.178 1.00 85.69 121 GLU A CA 1
ATOM 915 C C . GLU A 1 121 ? -20.617 11.933 35.981 1.00 85.69 121 GLU A C 1
ATOM 917 O O . GLU A 1 121 ? -21.466 11.056 36.191 1.00 85.69 121 GLU A O 1
ATOM 922 N N . LEU A 1 122 ? -19.359 11.660 35.612 1.00 88.94 122 LEU A N 1
ATOM 923 C CA . LEU A 1 122 ? -18.733 10.336 35.549 1.00 88.94 122 LEU A CA 1
ATOM 924 C C . LEU A 1 122 ? -17.981 10.104 36.865 1.00 88.94 122 LEU A C 1
ATOM 926 O O . LEU A 1 122 ? -16.857 10.556 37.061 1.00 88.94 122 LEU A O 1
ATOM 930 N N . HIS A 1 123 ? -18.660 9.468 37.815 1.00 90.38 123 HIS A N 1
ATOM 931 C CA . HIS A 1 123 ? -18.136 9.212 39.152 1.00 90.38 123 HIS A CA 1
ATOM 932 C C . HIS A 1 123 ? -18.597 7.821 39.615 1.00 90.38 123 HIS A C 1
ATOM 934 O O . HIS A 1 123 ? -19.803 7.604 39.818 1.00 90.38 123 HIS A O 1
ATOM 940 N N . PRO A 1 124 ? -17.659 6.885 39.845 1.00 88.00 124 PRO A N 1
ATOM 941 C CA . PRO A 1 124 ? -17.937 5.556 40.382 1.00 88.00 124 PRO A CA 1
ATOM 942 C C . PRO A 1 124 ? -18.747 5.627 41.681 1.00 88.00 124 PRO A C 1
ATOM 944 O O . PRO A 1 124 ? -18.459 6.428 42.564 1.00 88.00 124 PRO A O 1
ATOM 947 N N . GLY A 1 125 ? -19.805 4.832 41.804 1.00 85.75 125 GLY A N 1
ATOM 948 C CA . GLY A 1 125 ? -20.707 4.866 42.957 1.00 85.75 125 GLY A CA 1
ATOM 949 C C . GLY A 1 125 ? -21.943 5.762 42.800 1.00 85.75 125 GLY A C 1
ATOM 950 O O . GLY A 1 125 ? -22.843 5.680 43.642 1.00 85.75 125 GLY A O 1
ATOM 951 N N . LEU A 1 126 ? -22.059 6.576 41.740 1.00 87.12 126 LEU A N 1
ATOM 952 C CA . LEU A 1 126 ? -23.298 7.307 41.433 1.00 87.12 126 LEU A CA 1
ATOM 953 C C . LEU A 1 126 ? -24.351 6.404 40.773 1.00 87.12 126 LEU A C 1
ATOM 955 O O . LEU A 1 126 ? -24.051 5.589 39.910 1.00 87.12 126 LEU A O 1
ATOM 959 N N . ASP A 1 127 ? -25.622 6.565 41.149 1.00 81.94 127 ASP A N 1
ATOM 960 C CA . ASP A 1 127 ? -26.732 5.824 40.537 1.00 81.94 127 ASP A CA 1
ATOM 961 C C . ASP A 1 127 ? -27.355 6.583 39.350 1.00 81.94 127 ASP A C 1
ATOM 963 O O . ASP A 1 127 ? -27.667 7.773 39.448 1.00 81.94 127 ASP A O 1
ATOM 967 N N . GLY A 1 128 ? -27.649 5.846 38.273 1.00 63.19 128 GLY A N 1
ATOM 968 C CA . GLY A 1 128 ? -28.573 6.225 37.201 1.00 63.19 128 GLY A CA 1
ATOM 969 C C . GLY A 1 128 ? -28.031 7.203 36.151 1.00 63.19 128 GLY A C 1
ATOM 970 O O . GLY A 1 128 ? -27.816 8.379 36.434 1.00 63.19 128 GLY A O 1
ATOM 971 N N . GLY A 1 129 ? -27.968 6.751 34.894 1.00 62.41 129 GLY A N 1
ATOM 972 C CA . GLY A 1 129 ? -27.866 7.632 33.723 1.00 62.41 129 GLY A CA 1
ATOM 973 C C . GLY A 1 129 ? -26.542 7.614 32.963 1.00 62.41 129 GLY A C 1
ATOM 974 O O . GLY A 1 129 ? -26.406 8.437 32.066 1.00 62.41 129 GLY A O 1
ATOM 975 N N . VAL A 1 130 ? -25.614 6.711 33.287 1.00 78.19 130 VAL A N 1
ATOM 976 C CA . VAL A 1 130 ? -24.486 6.386 32.402 1.00 78.19 130 VAL A CA 1
ATOM 977 C C . VAL A 1 130 ? -24.933 5.308 31.415 1.00 78.19 130 VAL A C 1
ATOM 979 O O . VAL A 1 130 ? -25.491 4.286 31.825 1.00 78.19 130 VAL A O 1
ATOM 982 N N . THR A 1 131 ? -24.737 5.549 30.120 1.00 70.62 131 THR A N 1
ATOM 983 C CA . THR A 1 131 ? -24.804 4.491 29.101 1.00 70.62 131 THR A CA 1
ATOM 984 C C . THR A 1 131 ? -23.407 3.923 28.941 1.00 70.62 131 THR A C 1
ATOM 986 O O . THR A 1 131 ? -22.476 4.704 28.760 1.00 70.62 131 THR A O 1
ATOM 989 N N . THR A 1 132 ? -23.270 2.595 29.008 1.00 69.81 132 THR A N 1
ATOM 990 C CA . THR A 1 132 ? -21.995 1.918 28.752 1.00 69.81 132 THR A CA 1
ATOM 991 C C . THR A 1 132 ? -22.129 0.918 27.616 1.00 69.81 132 THR A C 1
ATOM 993 O O . THR A 1 132 ? -22.921 -0.022 27.732 1.00 69.81 132 THR A O 1
ATOM 996 N N . THR A 1 133 ? -21.369 1.117 26.543 1.00 68.75 133 THR A N 1
ATOM 997 C CA . THR A 1 133 ? -21.163 0.127 25.471 1.00 68.75 133 THR A CA 1
ATOM 998 C C . THR A 1 133 ? -19.780 -0.497 25.621 1.00 68.75 133 THR A C 1
ATOM 1000 O O . THR A 1 133 ? -18.909 0.094 26.256 1.00 68.75 133 THR A O 1
ATOM 1003 N N . MET A 1 134 ? -19.616 -1.730 25.143 1.00 71.94 134 MET A N 1
ATOM 1004 C CA . MET A 1 134 ? -18.438 -2.546 25.436 1.00 71.94 134 MET A CA 1
ATOM 1005 C C . MET A 1 134 ? -18.174 -3.596 24.359 1.00 71.94 134 MET A C 1
ATOM 1007 O O . MET A 1 134 ? -19.106 -3.985 23.649 1.00 71.94 134 MET A O 1
ATOM 1011 N N . ASP A 1 135 ? -16.957 -4.130 24.377 1.00 64.00 135 ASP A N 1
ATOM 1012 C CA . ASP A 1 135 ? -16.548 -5.327 23.636 1.00 64.00 135 ASP A CA 1
ATOM 1013 C C . ASP A 1 135 ? -17.274 -6.614 24.093 1.00 64.00 135 ASP A C 1
ATOM 1015 O O . ASP A 1 135 ? -17.886 -6.654 25.173 1.00 64.00 135 ASP A O 1
ATOM 1019 N N . PRO A 1 136 ? -17.219 -7.706 23.300 1.00 56.16 136 PRO A N 1
ATOM 1020 C CA . PRO A 1 136 ? -17.806 -8.990 23.669 1.00 56.16 136 PRO A CA 1
ATOM 1021 C C . PRO A 1 136 ? -17.287 -9.529 25.012 1.00 56.16 136 PRO A C 1
ATOM 1023 O O . PRO A 1 136 ? -16.115 -9.423 25.364 1.00 56.16 136 PRO A O 1
ATOM 1026 N N . LEU A 1 137 ? -18.184 -10.144 25.788 1.00 69.62 137 LEU A N 1
ATOM 1027 C CA . LEU A 1 137 ? -17.835 -10.751 27.075 1.00 69.62 137 LEU A CA 1
ATOM 1028 C C . LEU A 1 137 ? -17.229 -12.143 26.903 1.00 69.62 137 LEU A C 1
ATOM 1030 O O . LEU A 1 137 ? -17.687 -12.924 26.070 1.00 69.62 137 LEU A O 1
ATOM 1034 N N . ALA A 1 138 ? -16.332 -12.499 27.827 1.00 52.62 138 ALA A N 1
ATOM 1035 C CA . ALA A 1 138 ? -15.745 -13.832 27.978 1.00 52.62 138 ALA A CA 1
ATOM 1036 C C . ALA A 1 138 ? -14.936 -14.347 26.769 1.00 52.62 138 ALA A C 1
ATOM 1038 O O . ALA A 1 138 ? -14.626 -15.537 26.708 1.00 52.62 138 ALA A O 1
ATOM 1039 N N . THR A 1 139 ? -14.564 -13.460 25.847 1.00 52.75 139 THR A N 1
ATOM 1040 C CA . THR A 1 139 ? -13.541 -13.689 24.823 1.00 52.75 139 THR A CA 1
ATOM 1041 C C . THR A 1 139 ? -12.208 -13.106 25.300 1.00 52.75 139 THR A C 1
ATOM 1043 O O . THR A 1 139 ? -12.214 -12.033 25.908 1.00 52.75 139 THR A O 1
ATOM 1046 N N . PRO A 1 140 ? -11.074 -13.791 25.080 1.00 53.84 140 PRO A N 1
ATOM 1047 C CA . PRO A 1 140 ? -9.760 -13.172 25.218 1.00 53.84 140 PRO A CA 1
ATOM 1048 C C . PRO A 1 140 ? -9.636 -11.983 24.257 1.00 53.84 140 PRO A C 1
ATOM 1050 O O . PRO A 1 140 ? -10.028 -12.093 23.099 1.00 53.84 140 PRO A O 1
ATOM 1053 N N . LEU A 1 141 ? -9.115 -10.862 24.749 1.00 50.28 141 LEU A N 1
ATOM 1054 C CA . LEU A 1 141 ? -8.911 -9.619 24.008 1.00 50.28 141 LEU A CA 1
ATOM 1055 C C . LEU A 1 141 ? -7.454 -9.159 24.173 1.00 50.28 141 LEU A C 1
ATOM 1057 O O . LEU A 1 141 ? -6.837 -9.403 25.215 1.00 50.28 141 LEU A O 1
ATOM 1061 N N . LEU A 1 142 ? -6.910 -8.471 23.168 1.00 51.50 142 LEU A N 1
ATOM 1062 C CA . LEU A 1 142 ? -5.641 -7.738 23.299 1.00 51.50 142 LEU A CA 1
ATOM 1063 C C . LEU A 1 142 ? -5.830 -6.464 24.137 1.00 51.50 142 LEU A C 1
ATOM 1065 O O . LEU A 1 142 ? -4.999 -6.137 24.985 1.00 51.50 142 LEU A O 1
ATOM 1069 N N . ARG A 1 143 ? -6.977 -5.806 23.949 1.00 63.09 143 ARG A N 1
ATOM 1070 C CA . ARG A 1 143 ? -7.448 -4.630 24.679 1.00 63.09 143 ARG A CA 1
ATOM 1071 C C . ARG A 1 143 ? -8.959 -4.740 24.871 1.00 63.09 143 ARG A C 1
ATOM 1073 O O . ARG A 1 143 ? -9.641 -5.165 23.947 1.00 63.09 143 ARG A O 1
ATOM 1080 N N . ALA A 1 144 ? -9.480 -4.360 26.036 1.00 73.88 144 ALA A N 1
ATOM 1081 C CA . ALA A 1 144 ? -10.926 -4.207 26.234 1.00 73.88 144 ALA A CA 1
ATOM 1082 C C . ALA A 1 144 ? -11.319 -2.729 26.247 1.00 73.88 144 ALA A C 1
ATOM 1084 O O . ALA A 1 144 ? -10.674 -1.935 26.929 1.00 73.88 144 ALA A O 1
ATOM 1085 N N . THR A 1 145 ? -12.406 -2.373 25.571 1.00 76.75 145 THR A N 1
ATOM 1086 C CA . THR A 1 145 ? -12.907 -1.001 25.468 1.00 76.75 145 THR A CA 1
ATOM 1087 C C . THR A 1 145 ? -14.290 -0.850 26.112 1.00 76.75 145 THR A C 1
ATOM 1089 O O . THR A 1 145 ? -15.180 -1.693 25.961 1.00 76.75 145 THR A O 1
ATOM 1092 N N . LEU A 1 146 ? -14.481 0.250 26.849 1.00 83.06 146 LEU A N 1
ATOM 1093 C CA . LEU A 1 146 ? -15.749 0.679 27.442 1.00 83.06 146 LEU A CA 1
ATOM 1094 C C . LEU A 1 146 ? -16.004 2.156 27.129 1.00 83.06 146 LEU A C 1
ATOM 1096 O O . LEU A 1 146 ? -15.240 3.017 27.543 1.00 83.06 146 LEU A O 1
ATOM 1100 N N . GLU A 1 147 ? -17.123 2.475 26.492 1.00 83.25 147 GLU A N 1
ATOM 1101 C CA . GLU A 1 147 ? -17.563 3.866 26.309 1.00 83.25 147 GLU A CA 1
ATOM 1102 C C . GLU A 1 147 ? -18.525 4.252 27.424 1.00 83.25 147 GLU A C 1
ATOM 1104 O O . GLU A 1 147 ? -19.401 3.469 27.782 1.00 83.25 147 GLU A O 1
ATOM 1109 N N . THR A 1 148 ? -18.428 5.464 27.956 1.00 86.88 148 THR A N 1
ATOM 1110 C CA . THR A 1 148 ? -19.352 5.983 28.968 1.00 86.88 148 THR A CA 1
ATOM 1111 C C . THR A 1 148 ? -19.903 7.328 28.566 1.00 86.88 148 THR A C 1
ATOM 1113 O O . THR A 1 148 ? -19.152 8.218 28.195 1.00 86.88 148 THR A O 1
ATOM 1116 N N . SER A 1 149 ? -21.219 7.508 28.680 1.00 86.44 149 SER A N 1
ATOM 1117 C CA . SER A 1 149 ? -21.852 8.796 28.391 1.00 86.44 149 SER A CA 1
ATOM 1118 C C . SER A 1 149 ? -22.912 9.179 29.416 1.00 86.44 149 SER A C 1
ATOM 1120 O O . SER A 1 149 ? -23.755 8.362 29.803 1.00 86.44 149 SER A O 1
ATOM 1122 N N . ARG A 1 150 ? -22.894 10.445 29.852 1.00 86.31 150 ARG A N 1
ATOM 1123 C CA . ARG A 1 150 ? -23.916 11.037 30.726 1.00 86.31 150 ARG A CA 1
ATOM 1124 C C . ARG A 1 150 ? -23.954 12.557 30.623 1.00 86.31 150 ARG A C 1
ATOM 1126 O O . ARG A 1 150 ? -22.969 13.232 30.881 1.00 86.31 150 ARG A O 1
ATOM 1133 N N . ASN A 1 151 ? -25.135 13.121 30.358 1.00 86.62 151 ASN A N 1
ATOM 1134 C CA . ASN A 1 151 ? -25.382 14.573 30.410 1.00 86.62 151 ASN A CA 1
ATOM 1135 C C . ASN A 1 151 ? -24.383 15.425 29.585 1.00 86.62 151 ASN A C 1
ATOM 1137 O O . ASN A 1 151 ? -24.088 16.558 29.964 1.00 86.62 151 ASN A O 1
ATOM 1141 N N . GLY A 1 152 ? -23.890 14.893 28.460 1.00 83.44 152 GLY A N 1
ATOM 1142 C CA . GLY A 1 152 ? -22.904 15.550 27.593 1.00 83.44 152 GLY A CA 1
ATOM 1143 C C . GLY A 1 152 ? -21.441 15.346 27.999 1.00 83.44 152 GLY A C 1
ATOM 1144 O O . GLY A 1 152 ? -20.580 15.963 27.385 1.00 83.44 152 GLY A O 1
ATOM 1145 N N . TRP A 1 153 ? -21.173 14.527 29.020 1.00 88.44 153 TRP A N 1
ATOM 1146 C CA . TRP A 1 153 ? -19.848 13.981 29.320 1.00 88.44 153 TRP A CA 1
ATOM 1147 C C . TRP A 1 153 ? -19.712 12.620 28.653 1.00 88.44 153 TRP A C 1
ATOM 1149 O O . TRP A 1 153 ? -20.569 11.764 28.887 1.00 88.44 153 TRP A O 1
ATOM 1159 N N . GLU A 1 154 ? -18.673 12.429 27.850 1.00 89.00 154 GLU A N 1
ATOM 1160 C CA . GLU A 1 154 ? -18.405 11.186 27.123 1.00 89.00 154 GLU A CA 1
ATOM 1161 C C . GLU A 1 154 ? -16.938 10.809 27.285 1.00 89.00 154 GLU A C 1
ATOM 1163 O O . GLU A 1 154 ? -16.070 11.641 27.022 1.00 89.00 154 GLU A O 1
ATOM 1168 N N . ALA A 1 155 ? -16.670 9.588 27.744 1.00 85.81 155 ALA A N 1
ATOM 1169 C CA . ALA A 1 155 ? -15.320 9.085 27.945 1.00 85.81 155 ALA A CA 1
ATOM 1170 C C . ALA A 1 155 ? -15.191 7.616 27.552 1.00 85.81 155 ALA A C 1
ATOM 1172 O O . ALA A 1 155 ? -16.025 6.798 27.957 1.00 85.81 155 ALA A O 1
ATOM 1173 N N . ARG A 1 156 ? -14.098 7.290 26.870 1.00 85.00 156 ARG A N 1
ATOM 1174 C CA . ARG A 1 156 ? -13.672 5.928 26.566 1.00 85.00 156 ARG A CA 1
ATOM 1175 C C . ARG A 1 156 ? -12.688 5.446 27.619 1.00 85.00 156 ARG A C 1
ATOM 1177 O O . ARG A 1 156 ? -11.827 6.200 28.057 1.00 85.00 156 ARG A O 1
ATOM 1184 N N . TRP A 1 157 ? -12.822 4.190 28.010 1.00 91.00 157 TRP A N 1
ATOM 1185 C CA . TRP A 1 157 ? -11.868 3.433 28.806 1.00 91.00 157 TRP A CA 1
ATOM 1186 C C . TRP A 1 157 ? -11.305 2.297 27.966 1.00 91.00 157 TRP A C 1
ATOM 1188 O O . TRP A 1 157 ? -12.057 1.583 27.309 1.00 91.00 157 TRP A O 1
ATOM 1198 N N . GLU A 1 158 ? -10.001 2.103 28.043 1.00 86.44 158 GLU A N 1
ATOM 1199 C CA . GLU A 1 158 ? -9.253 1.064 27.353 1.00 86.44 158 GLU A CA 1
ATOM 1200 C C . GLU A 1 158 ? -8.400 0.316 28.371 1.00 86.44 158 GLU A C 1
ATOM 1202 O O . GLU A 1 158 ? -7.700 0.932 29.169 1.00 86.44 158 GLU A O 1
ATOM 1207 N N . PHE A 1 159 ? -8.475 -1.009 28.374 1.00 85.50 159 PHE A N 1
ATOM 1208 C CA . PHE A 1 159 ? -7.739 -1.874 29.290 1.00 85.50 159 PHE A CA 1
ATOM 1209 C C . PHE A 1 159 ? -6.771 -2.724 28.488 1.00 85.50 159 PHE A C 1
ATOM 1211 O O . PHE A 1 159 ? -7.204 -3.528 27.667 1.00 85.50 159 PHE A O 1
ATOM 1218 N N . PHE A 1 160 ? -5.485 -2.558 28.760 1.00 77.12 160 PHE A N 1
ATOM 1219 C CA . PHE A 1 160 ? -4.381 -3.302 28.171 1.00 77.12 160 PHE A CA 1
ATOM 1220 C C . PHE A 1 160 ? -3.894 -4.377 29.147 1.00 77.12 160 PHE A C 1
ATOM 1222 O O . PHE A 1 160 ? -4.383 -4.500 30.274 1.00 77.12 160 PHE A O 1
ATOM 1229 N N . ALA A 1 161 ? -2.911 -5.177 28.733 1.00 73.50 161 ALA A N 1
ATOM 1230 C CA . ALA A 1 161 ? -2.355 -6.231 29.579 1.00 73.50 161 ALA A CA 1
ATOM 1231 C C . ALA A 1 161 ? -1.784 -5.694 30.908 1.00 73.50 161 ALA A C 1
ATOM 1233 O O . ALA A 1 161 ? -1.842 -6.387 31.927 1.00 73.50 161 ALA A O 1
ATOM 1234 N N . ASP A 1 162 ? -1.242 -4.478 30.905 1.00 74.31 162 ASP A N 1
ATOM 1235 C CA . ASP A 1 162 ? -0.471 -3.891 32.000 1.00 74.31 162 ASP A CA 1
ATOM 1236 C C . ASP A 1 162 ? -1.052 -2.588 32.581 1.00 74.31 162 ASP A C 1
ATOM 1238 O O . ASP A 1 162 ? -0.826 -2.307 33.765 1.00 74.31 162 ASP A O 1
ATOM 1242 N N . HIS A 1 163 ? -1.854 -1.842 31.822 1.00 85.69 163 HIS A N 1
ATOM 1243 C CA . HIS A 1 163 ? -2.431 -0.564 32.240 1.00 85.69 163 HIS A CA 1
ATOM 1244 C C . HIS A 1 163 ? -3.854 -0.346 31.701 1.00 85.69 163 HIS A C 1
ATOM 1246 O O . HIS A 1 163 ? -4.370 -1.121 30.900 1.00 85.69 163 HIS A O 1
ATOM 1252 N N . ALA A 1 164 ? -4.503 0.724 32.154 1.00 90.38 164 ALA A N 1
ATOM 1253 C CA . ALA A 1 164 ? -5.746 1.223 31.588 1.00 90.38 164 ALA A CA 1
ATOM 1254 C C . ALA A 1 164 ? -5.622 2.708 31.235 1.00 90.38 164 ALA A C 1
ATOM 1256 O O . ALA A 1 164 ? -4.931 3.466 31.918 1.00 90.38 164 ALA A O 1
ATOM 1257 N N . VAL A 1 165 ? -6.322 3.121 30.187 1.00 86.94 165 VAL A N 1
ATOM 1258 C CA . VAL A 1 165 ? -6.376 4.492 29.684 1.00 86.94 165 VAL A CA 1
ATOM 1259 C C . VAL A 1 165 ? -7.825 4.953 29.703 1.00 86.94 165 VAL A C 1
ATOM 1261 O O . VAL A 1 165 ? -8.718 4.216 29.303 1.00 86.94 165 VAL A O 1
ATOM 1264 N N . MET A 1 166 ? -8.069 6.175 30.155 1.00 90.50 166 MET A N 1
ATOM 1265 C CA . MET A 1 166 ? -9.336 6.866 29.982 1.00 90.50 166 MET A CA 1
ATOM 1266 C C . MET A 1 166 ? -9.116 8.115 29.140 1.00 90.50 166 MET A C 1
ATOM 1268 O O . MET A 1 166 ? -8.321 8.970 29.520 1.00 90.50 166 MET A O 1
ATOM 1272 N N . THR A 1 167 ? -9.886 8.271 28.071 1.00 84.25 167 THR A N 1
ATOM 1273 C CA . THR A 1 167 ? -9.902 9.478 27.242 1.00 84.25 167 THR A CA 1
ATOM 1274 C C . THR A 1 167 ? -11.256 10.160 27.372 1.00 84.25 167 THR A C 1
ATOM 1276 O O . THR A 1 167 ? -12.294 9.539 27.150 1.00 84.25 167 THR A O 1
ATOM 1279 N N . LEU A 1 168 ? -11.271 11.438 27.759 1.00 85.19 168 LEU A N 1
ATOM 1280 C CA . LEU A 1 168 ? -12.471 12.268 27.685 1.00 85.19 168 LEU A CA 1
ATOM 1281 C C . LEU A 1 168 ? -12.625 12.778 26.242 1.00 85.19 168 LEU A C 1
ATOM 1283 O O . LEU A 1 168 ? -11.673 13.305 25.674 1.00 85.19 168 LEU A O 1
ATOM 1287 N N . HIS A 1 169 ? -13.805 12.602 25.647 1.00 75.12 169 HIS A N 1
ATOM 1288 C CA . HIS A 1 169 ? -14.101 13.000 24.263 1.00 75.12 169 HIS A CA 1
ATOM 1289 C C . HIS A 1 169 ? -14.972 14.251 24.209 1.00 75.12 169 HIS A C 1
ATOM 1291 O O . HIS A 1 169 ? -14.668 15.220 23.513 1.00 75.12 169 HIS A O 1
ATOM 1297 N N . THR A 1 170 ? -16.047 14.249 24.996 1.00 81.62 170 THR A N 1
ATOM 1298 C CA . THR A 1 170 ? -17.045 15.319 24.984 1.00 81.62 170 THR A CA 1
ATOM 1299 C C . THR A 1 170 ? -17.304 15.799 26.401 1.00 81.62 170 THR A C 1
ATOM 1301 O O . THR A 1 170 ? -17.408 15.012 27.342 1.00 81.62 170 THR A O 1
ATOM 1304 N N . MET A 1 171 ? -17.450 17.114 26.553 1.00 86.56 171 MET A N 1
ATOM 1305 C CA . MET A 1 171 ? -17.926 17.748 27.779 1.00 86.56 171 MET A CA 1
ATOM 1306 C C . MET A 1 171 ? -18.862 18.920 27.453 1.00 86.56 171 MET A C 1
ATOM 1308 O O . MET A 1 171 ? -18.728 19.561 26.404 1.00 86.56 171 MET A O 1
ATOM 1312 N N . PRO A 1 172 ? -19.791 19.289 28.353 1.00 84.81 172 PRO A N 1
ATOM 1313 C CA . PRO A 1 172 ? -20.615 20.475 28.166 1.00 84.81 172 PRO A CA 1
ATOM 1314 C C . PRO A 1 172 ? -19.762 21.754 28.114 1.00 84.81 172 PRO A C 1
ATOM 1316 O O . PRO A 1 172 ? -18.980 22.036 29.027 1.00 84.81 172 PRO A O 1
ATOM 1319 N N . ALA A 1 173 ? -19.957 22.564 27.068 1.00 78.44 173 ALA A N 1
ATOM 1320 C CA . ALA A 1 173 ? -19.161 23.764 26.807 1.00 78.44 173 ALA A CA 1
ATOM 1321 C C . ALA A 1 173 ? -19.038 24.696 28.031 1.00 78.44 173 ALA A C 1
ATOM 1323 O O . ALA A 1 173 ? -20.038 25.066 28.651 1.00 78.44 173 ALA A O 1
ATOM 1324 N N . ALA A 1 174 ? -17.804 25.127 28.320 1.00 69.25 174 ALA A N 1
ATOM 1325 C CA . ALA A 1 174 ? -17.438 26.034 29.413 1.00 69.25 174 ALA A CA 1
ATOM 1326 C C . ALA A 1 174 ? -17.689 25.505 30.844 1.00 69.25 174 ALA A C 1
ATOM 1328 O O . ALA A 1 174 ? -17.943 26.304 31.750 1.00 69.25 174 ALA A O 1
ATOM 1329 N N . THR A 1 175 ? -17.594 24.189 31.065 1.00 83.94 175 THR A N 1
ATOM 1330 C CA . THR A 1 175 ? -17.707 23.576 32.402 1.00 83.94 175 THR A CA 1
ATOM 1331 C C . THR A 1 175 ? -16.334 23.133 32.920 1.00 83.94 175 THR A C 1
ATOM 1333 O O . THR A 1 175 ? -15.847 22.104 32.464 1.00 83.94 175 THR A O 1
ATOM 1336 N N . PRO A 1 176 ? -15.696 23.861 33.858 1.00 88.88 176 PRO A N 1
ATOM 1337 C CA . PRO A 1 176 ? -14.447 23.406 34.455 1.00 88.88 176 PRO A CA 1
ATOM 1338 C C . PRO A 1 176 ? -14.634 22.102 35.235 1.00 88.88 176 PRO A C 1
ATOM 1340 O O . PRO A 1 176 ? -15.649 21.944 35.922 1.00 88.88 176 PRO A O 1
ATOM 1343 N N . TYR A 1 177 ? -13.653 21.207 35.175 1.00 90.19 177 TYR A N 1
ATOM 1344 C CA . TYR A 1 177 ? -13.661 19.935 35.900 1.00 90.19 177 TYR A CA 1
ATOM 1345 C C . TYR A 1 177 ? -12.285 19.592 36.496 1.00 90.19 177 TYR A C 1
ATOM 1347 O O . TYR A 1 177 ? -11.344 20.375 36.402 1.00 90.19 177 TYR A O 1
ATOM 1355 N N . TRP A 1 178 ? -12.220 18.453 37.180 1.00 90.31 178 TRP A N 1
ATOM 1356 C CA . TRP A 1 178 ? -11.012 17.818 37.709 1.00 90.31 178 TRP A CA 1
ATOM 1357 C C . TRP A 1 178 ? -11.088 16.319 37.410 1.00 90.31 178 TRP A C 1
ATOM 1359 O O . TRP A 1 178 ? -12.181 15.797 37.159 1.00 90.31 178 TRP A O 1
ATOM 1369 N N . ILE A 1 179 ? -9.960 15.625 37.512 1.00 90.75 179 ILE A N 1
ATOM 1370 C CA . ILE A 1 179 ? -9.906 14.160 37.521 1.00 90.75 179 ILE A CA 1
ATOM 1371 C C . ILE A 1 179 ? -9.281 13.739 38.841 1.00 90.75 179 ILE A C 1
ATOM 1373 O O . ILE A 1 179 ? -8.163 14.146 39.147 1.00 90.75 179 ILE A O 1
ATOM 1377 N N . LEU A 1 180 ? -9.997 12.947 39.644 1.00 91.44 180 LEU A N 1
ATOM 1378 C CA . LEU A 1 180 ? -9.443 12.429 40.895 1.00 91.44 180 LEU A CA 1
ATOM 1379 C C . LEU A 1 180 ? -9.308 10.911 40.862 1.00 91.44 180 LEU A C 1
ATOM 1381 O O . LEU A 1 180 ? -10.251 10.204 40.495 1.00 91.44 180 LEU A O 1
ATOM 1385 N N . TYR A 1 181 ? -8.168 10.439 41.355 1.00 93.56 181 TYR A N 1
ATOM 1386 C CA . TYR A 1 181 ? -8.068 9.136 41.996 1.00 93.56 181 TYR A CA 1
ATOM 1387 C C . TYR A 1 181 ? -8.379 9.293 43.479 1.00 93.56 181 TYR A C 1
ATOM 1389 O O . TYR A 1 181 ? -7.737 10.088 44.168 1.00 93.56 181 TYR A O 1
ATOM 1397 N N . GLU A 1 182 ? -9.332 8.513 43.979 1.00 93.06 182 GLU A N 1
ATOM 1398 C CA . GLU A 1 182 ? -9.704 8.487 45.390 1.00 93.06 182 GLU A CA 1
ATOM 1399 C C . GLU A 1 182 ? -9.688 7.044 45.897 1.00 93.06 182 GLU A C 1
ATOM 1401 O O . GLU A 1 182 ? -10.580 6.257 45.591 1.00 93.06 182 GLU A O 1
ATOM 1406 N N . GLY A 1 183 ? -8.677 6.674 46.683 1.00 93.50 183 GLY A N 1
ATOM 1407 C CA . GLY A 1 183 ? -8.475 5.269 47.046 1.00 93.50 183 GLY A CA 1
ATOM 1408 C C . GLY A 1 183 ? -7.626 5.038 48.287 1.00 93.50 183 GLY A C 1
ATOM 1409 O O . GLY A 1 183 ? -7.225 5.963 48.992 1.00 93.50 183 GLY A O 1
ATOM 1410 N N . THR A 1 184 ? -7.345 3.772 48.563 1.00 91.62 184 THR A N 1
ATOM 1411 C CA . THR A 1 184 ? -6.457 3.307 49.632 1.00 91.62 184 THR A CA 1
ATOM 1412 C C . THR A 1 184 ? -5.322 2.486 49.021 1.00 91.62 184 THR A C 1
ATOM 1414 O O . THR A 1 184 ? -5.431 1.257 48.995 1.00 91.62 184 THR A O 1
ATOM 1417 N N . PRO A 1 185 ? -4.255 3.131 48.506 1.00 88.19 185 PRO A N 1
ATOM 1418 C CA . PRO A 1 185 ? -3.087 2.427 47.979 1.00 88.19 185 PRO A CA 1
ATOM 1419 C C . PRO A 1 185 ? -2.602 1.333 48.942 1.00 88.19 185 PRO A C 1
ATOM 1421 O O . PRO A 1 185 ? -2.609 1.536 50.152 1.00 88.19 185 PRO A O 1
ATOM 1424 N N . GLY A 1 186 ? -2.272 0.145 48.434 1.00 86.38 186 GLY A N 1
ATOM 1425 C CA . GLY A 1 186 ? -1.904 -1.010 49.267 1.00 86.38 186 GLY A CA 1
ATOM 1426 C C . GLY A 1 186 ? -3.039 -1.598 50.124 1.00 86.38 186 GLY A C 1
ATOM 1427 O O . GLY A 1 186 ? -2.792 -2.434 50.991 1.00 86.38 186 GLY A O 1
ATOM 1428 N N . GLY A 1 187 ? -4.290 -1.177 49.916 1.00 88.25 187 GLY A N 1
ATOM 1429 C CA . GLY A 1 187 ? -5.476 -1.693 50.606 1.00 88.25 187 GLY A CA 1
ATOM 1430 C C . GLY A 1 187 ? -5.766 -1.083 51.979 1.00 88.25 187 GLY A C 1
ATOM 1431 O O . GLY A 1 187 ? -6.751 -1.454 52.621 1.00 88.25 187 GLY A O 1
ATOM 1432 N N . ALA A 1 188 ? -4.952 -0.150 52.461 1.00 87.50 188 ALA A N 1
ATOM 1433 C CA . ALA A 1 188 ? -5.243 0.633 53.655 1.00 87.50 188 ALA A CA 1
ATOM 1434 C C . ALA A 1 188 ? -4.390 1.898 53.661 1.00 87.50 188 ALA A C 1
ATOM 1436 O O . ALA A 1 188 ? -3.310 1.928 53.094 1.00 87.50 188 ALA A O 1
ATOM 1437 N N . ILE A 1 189 ? -4.841 2.933 54.366 1.00 84.12 189 ILE A N 1
ATOM 1438 C CA . ILE A 1 189 ? -4.003 4.110 54.577 1.00 84.12 189 ILE A CA 1
ATOM 1439 C C . ILE A 1 189 ? -2.817 3.756 55.477 1.00 84.12 189 ILE A C 1
ATOM 1441 O O . ILE A 1 189 ? -3.003 3.472 56.665 1.00 84.12 189 ILE A O 1
ATOM 1445 N N . ASP A 1 190 ? -1.607 3.846 54.925 1.00 78.94 190 ASP A N 1
ATOM 1446 C CA . ASP A 1 190 ? -0.358 3.658 55.651 1.00 78.94 190 ASP A CA 1
ATOM 1447 C C . ASP A 1 190 ? 0.507 4.937 55.606 1.00 78.94 190 ASP A C 1
ATOM 1449 O O . ASP A 1 190 ? 0.919 5.399 54.543 1.00 78.94 190 ASP A O 1
ATOM 1453 N N . PRO A 1 191 ? 0.844 5.545 56.760 1.00 73.56 191 PRO A N 1
ATOM 1454 C CA . PRO A 1 191 ? 1.807 6.648 56.827 1.00 73.56 191 PRO A CA 1
ATOM 1455 C C . PRO A 1 191 ? 3.216 6.304 56.302 1.00 73.56 191 PRO A C 1
ATOM 1457 O O . PRO A 1 191 ? 4.067 7.188 56.181 1.00 73.56 191 PRO A O 1
ATOM 1460 N N . ALA A 1 192 ? 3.524 5.027 56.072 1.00 75.25 192 ALA A N 1
ATOM 1461 C CA . ALA A 1 192 ? 4.786 4.601 55.485 1.00 75.25 192 ALA A CA 1
ATOM 1462 C C . ALA A 1 192 ? 4.803 4.630 53.947 1.00 75.25 192 ALA A C 1
ATOM 1464 O O . ALA A 1 192 ? 5.903 4.536 53.396 1.00 75.25 192 ALA A O 1
ATOM 1465 N N . ASP A 1 193 ? 3.663 4.836 53.284 1.00 76.69 193 ASP A N 1
ATOM 1466 C CA . ASP A 1 193 ? 3.593 4.982 51.828 1.00 76.69 193 ASP A CA 1
ATOM 1467 C C . ASP A 1 193 ? 4.451 6.161 51.341 1.00 76.69 193 ASP A C 1
ATOM 1469 O O . ASP A 1 193 ? 4.852 7.056 52.108 1.00 76.69 193 ASP A O 1
ATOM 1473 N N . ARG A 1 194 ? 4.802 6.146 50.056 1.00 75.56 194 ARG A N 1
ATOM 1474 C CA . ARG A 1 194 ? 5.563 7.227 49.416 1.00 75.56 194 ARG A CA 1
ATOM 1475 C C . ARG A 1 194 ? 4.897 7.629 48.118 1.00 75.56 194 ARG A C 1
ATOM 1477 O O . ARG A 1 194 ? 4.622 6.760 47.295 1.00 75.56 194 ARG A O 1
ATOM 1484 N N . LEU A 1 195 ? 4.677 8.932 47.966 1.00 77.44 195 LEU A N 1
ATOM 1485 C CA . LEU A 1 195 ? 4.205 9.563 46.740 1.00 77.44 195 LEU A CA 1
ATOM 1486 C C . LEU A 1 195 ? 5.377 10.261 46.067 1.00 77.44 195 LEU A C 1
ATOM 1488 O O . LEU A 1 195 ? 6.138 10.981 46.719 1.00 77.44 195 LEU A O 1
ATOM 1492 N N . PHE A 1 196 ? 5.452 10.063 44.764 1.00 76.12 196 PHE A N 1
ATOM 1493 C CA . PHE A 1 196 ? 6.404 10.690 43.871 1.00 76.12 196 PHE A CA 1
ATOM 1494 C C . PHE A 1 196 ? 5.624 11.433 42.794 1.00 76.12 196 PHE A C 1
ATOM 1496 O O . PHE A 1 196 ? 4.585 10.951 42.340 1.00 76.12 196 PHE A O 1
ATOM 1503 N N . LEU A 1 197 ? 6.110 12.617 42.434 1.00 71.44 197 LEU A N 1
ATOM 1504 C CA . LEU A 1 197 ? 5.445 13.552 41.529 1.00 71.44 197 LEU A CA 1
ATOM 1505 C C . LEU A 1 197 ? 6.440 14.024 40.464 1.00 71.44 197 LEU A C 1
ATOM 1507 O O . LEU A 1 197 ? 7.585 14.343 40.808 1.00 71.44 197 LEU A O 1
ATOM 1511 N N . SER A 1 198 ? 5.986 14.107 39.212 1.00 69.06 198 SER A N 1
ATOM 1512 C CA . SER A 1 198 ? 6.663 14.857 38.144 1.00 69.06 198 SER A CA 1
ATOM 1513 C C . SER A 1 198 ? 6.673 16.345 38.477 1.00 69.06 198 SER A C 1
ATOM 1515 O O . SER A 1 198 ? 5.797 16.806 39.194 1.00 69.06 198 SER A O 1
ATOM 1517 N N . ASN A 1 199 ? 7.632 17.113 37.952 1.00 56.78 199 ASN A N 1
ATOM 1518 C CA . ASN A 1 199 ? 7.615 18.583 37.998 1.00 56.78 199 ASN A CA 1
ATOM 1519 C C . ASN A 1 199 ? 7.482 19.235 36.610 1.00 56.78 199 ASN A C 1
ATOM 1521 O O . ASN A 1 199 ? 7.794 20.421 36.465 1.00 56.78 199 ASN A O 1
ATOM 1525 N N . GLY A 1 200 ? 7.117 18.444 35.596 1.00 55.09 200 GLY A N 1
ATOM 1526 C CA . GLY A 1 200 ? 6.937 18.888 34.213 1.00 55.09 200 GLY A CA 1
ATOM 1527 C C . GLY A 1 200 ? 8.199 19.430 33.524 1.00 55.09 200 GLY A C 1
ATOM 1528 O O . GLY A 1 200 ? 8.082 20.076 32.488 1.00 55.09 200 GLY A O 1
ATOM 1529 N N . ARG A 1 201 ? 9.410 19.251 34.092 1.00 50.88 201 ARG A N 1
ATOM 1530 C CA . ARG A 1 201 ? 10.657 19.845 33.551 1.00 50.88 201 ARG A CA 1
ATOM 1531 C C . ARG A 1 201 ? 11.787 18.875 33.226 1.00 50.88 201 ARG A C 1
ATOM 1533 O O . ARG A 1 201 ? 12.571 19.208 32.350 1.00 50.88 201 ARG A O 1
ATOM 1540 N N . ASP A 1 202 ? 11.914 17.748 33.924 1.00 48.34 202 ASP A N 1
ATOM 1541 C CA . ASP A 1 202 ? 12.956 16.744 33.657 1.00 48.34 202 ASP A CA 1
ATOM 1542 C C . ASP A 1 202 ? 12.564 15.381 34.254 1.00 48.34 202 ASP A C 1
ATOM 1544 O O . ASP A 1 202 ? 12.376 15.270 35.472 1.00 48.34 202 ASP A O 1
ATOM 1548 N N . TYR A 1 203 ? 12.555 14.335 33.417 1.00 48.19 203 TYR A N 1
ATOM 1549 C CA . TYR A 1 203 ? 12.252 12.933 33.763 1.00 48.19 203 TYR A CA 1
ATOM 1550 C C . TYR A 1 203 ? 13.133 12.339 34.887 1.00 48.19 203 TYR A C 1
ATOM 1552 O O . TYR A 1 203 ? 12.808 11.306 35.460 1.00 48.19 203 TYR A O 1
ATOM 1560 N N . ALA A 1 204 ? 14.244 12.992 35.247 1.00 38.38 204 ALA A N 1
ATOM 1561 C CA . ALA A 1 204 ? 15.233 12.491 36.207 1.00 38.38 204 ALA A CA 1
ATOM 1562 C C . ALA A 1 204 ? 15.145 13.102 37.626 1.00 38.38 204 ALA A C 1
ATOM 1564 O O . ALA A 1 204 ? 16.017 12.828 38.457 1.00 38.38 204 ALA A O 1
ATOM 1565 N N . SER A 1 205 ? 14.169 13.975 37.919 1.00 48.59 205 SER A N 1
ATOM 1566 C CA . SER A 1 205 ? 14.138 14.759 39.171 1.00 48.59 205 SER A CA 1
ATOM 1567 C C . SER A 1 205 ? 12.919 14.504 40.069 1.00 48.59 205 SER A C 1
ATOM 1569 O O . SER A 1 205 ? 12.163 15.417 40.387 1.00 48.59 205 SER A O 1
ATOM 1571 N N . ASP A 1 206 ? 12.773 13.266 40.544 1.00 52.81 206 ASP A N 1
ATOM 1572 C CA . ASP A 1 206 ? 11.725 12.873 41.494 1.00 52.81 206 ASP A CA 1
ATOM 1573 C C . ASP A 1 206 ? 11.859 13.586 42.853 1.00 52.81 206 ASP A C 1
ATOM 1575 O O . ASP A 1 206 ? 12.944 13.677 43.445 1.00 52.81 206 ASP A O 1
ATOM 1579 N N . LEU A 1 207 ? 10.726 14.020 43.411 1.00 53.09 207 LEU A N 1
ATOM 1580 C CA . LEU A 1 207 ? 10.626 14.458 44.804 1.00 53.09 207 LEU A CA 1
ATOM 1581 C C . LEU A 1 207 ? 10.026 13.335 45.668 1.00 53.09 207 LEU A C 1
ATOM 1583 O O . LEU A 1 207 ? 8.816 13.135 45.686 1.00 53.09 207 LEU A O 1
ATOM 1587 N N . ASP A 1 208 ? 10.877 12.620 46.414 1.00 62.12 208 ASP A N 1
ATOM 1588 C CA . ASP A 1 208 ? 10.463 11.640 47.435 1.00 62.12 208 ASP A CA 1
ATOM 1589 C C . ASP A 1 208 ? 9.844 12.353 48.651 1.00 62.12 208 ASP A C 1
ATOM 1591 O O . ASP A 1 208 ? 10.536 13.075 49.384 1.00 62.12 208 ASP A O 1
ATOM 1595 N N . HIS A 1 209 ? 8.547 12.134 48.892 1.00 59.97 209 HIS A N 1
ATOM 1596 C CA . HIS A 1 209 ? 7.832 12.714 50.026 1.00 59.97 209 HIS A CA 1
ATOM 1597 C C . HIS A 1 209 ? 7.277 11.650 50.996 1.00 59.97 209 HIS A C 1
ATOM 1599 O O . HIS A 1 209 ? 6.474 10.796 50.609 1.00 59.97 209 HIS A O 1
ATOM 1605 N N . PRO A 1 210 ? 7.631 11.710 52.301 1.00 57.56 210 PRO A N 1
ATOM 1606 C CA . PRO A 1 210 ? 7.039 10.836 53.306 1.00 57.56 210 PRO A CA 1
ATOM 1607 C C . PRO A 1 210 ? 5.575 11.201 53.575 1.00 57.56 210 PRO A C 1
ATOM 1609 O O . PRO A 1 210 ? 5.249 12.369 53.797 1.00 57.56 210 PRO A O 1
ATOM 1612 N N . TRP A 1 211 ? 4.712 10.188 53.623 1.00 59.16 211 TRP A N 1
ATOM 1613 C CA . TRP A 1 211 ? 3.280 10.342 53.868 1.00 59.16 211 TRP A CA 1
ATOM 1614 C C . TRP A 1 211 ? 2.983 10.746 55.324 1.00 59.16 211 TRP A C 1
ATOM 1616 O O . TRP A 1 211 ? 3.541 10.199 56.279 1.00 59.16 211 TRP A O 1
ATOM 1626 N N . GLY A 1 212 ? 2.107 11.731 55.529 1.00 53.12 212 GLY A N 1
ATOM 1627 C CA . GLY A 1 212 ? 1.710 12.191 56.860 1.00 53.12 212 GLY A CA 1
ATOM 1628 C C . GLY A 1 212 ? 0.418 13.006 56.838 1.00 53.12 212 GLY A C 1
ATOM 1629 O O . GLY A 1 212 ? 0.133 13.688 55.862 1.00 53.12 212 GLY A O 1
ATOM 1630 N N . ALA A 1 213 ? -0.350 12.952 57.932 1.00 45.44 213 ALA A N 1
ATOM 1631 C CA . ALA A 1 213 ? -1.675 13.568 58.038 1.00 45.44 213 ALA A CA 1
ATOM 1632 C C . ALA A 1 213 ? -1.661 15.095 57.770 1.00 45.44 213 ALA A C 1
ATOM 1634 O O . ALA A 1 213 ? -1.163 15.869 58.597 1.00 45.44 213 ALA A O 1
ATOM 1635 N N . GLY A 1 214 ? -2.236 15.528 56.639 1.00 54.97 214 GLY A N 1
ATOM 1636 C CA . GLY A 1 214 ? -2.371 16.934 56.210 1.00 54.97 214 GLY A CA 1
ATOM 1637 C C . GLY A 1 214 ? -2.147 17.151 54.700 1.00 54.97 214 GLY A C 1
ATOM 1638 O O . GLY A 1 214 ? -1.823 16.206 53.988 1.00 54.97 214 GLY A O 1
ATOM 1639 N N . LYS A 1 215 ? -2.315 18.395 54.202 1.00 51.81 215 LYS A N 1
ATOM 1640 C CA . LYS A 1 215 ? -1.872 18.797 52.844 1.00 51.81 215 LYS A CA 1
ATOM 1641 C C . LYS A 1 215 ? -0.350 18.608 52.783 1.00 51.81 215 LYS A C 1
ATOM 1643 O O . LYS A 1 215 ? 0.359 19.167 53.621 1.00 51.81 215 LYS A O 1
ATOM 1648 N N . LEU A 1 216 ? 0.137 17.789 51.848 1.00 54.06 216 LEU A N 1
ATOM 1649 C CA . LEU A 1 216 ? 1.565 17.451 51.724 1.00 54.06 216 LEU A CA 1
ATOM 1650 C C . LEU A 1 216 ? 2.396 18.595 51.130 1.00 54.06 216 LEU A C 1
ATOM 1652 O O . LEU A 1 216 ? 3.609 18.644 51.323 1.00 54.06 216 LEU A O 1
ATOM 1656 N N . VAL A 1 217 ? 1.735 19.547 50.474 1.00 51.91 217 VAL A N 1
ATOM 1657 C CA . VAL A 1 217 ? 2.367 20.671 49.787 1.00 51.91 217 VAL A CA 1
ATOM 1658 C C . VAL A 1 217 ? 2.456 21.876 50.745 1.00 51.91 217 VAL A C 1
ATOM 1660 O O . VAL A 1 217 ? 1.416 22.363 51.196 1.00 51.91 217 VAL A O 1
ATOM 1663 N N . PRO A 1 218 ? 3.659 22.359 51.128 1.00 46.25 218 PRO A N 1
ATOM 1664 C CA . PRO A 1 218 ? 3.805 23.569 51.943 1.00 46.25 218 PRO A CA 1
ATOM 1665 C C . PRO A 1 218 ? 3.137 24.780 51.272 1.00 46.25 218 PRO A C 1
ATOM 1667 O O . PRO A 1 218 ? 3.219 24.897 50.056 1.00 46.25 218 PRO A O 1
ATOM 1670 N N . ASP A 1 219 ? 2.619 25.743 52.052 1.00 42.06 219 ASP A N 1
ATOM 1671 C CA . ASP A 1 219 ? 2.013 27.027 51.602 1.00 42.06 219 ASP A CA 1
ATOM 1672 C C . ASP A 1 219 ? 2.894 27.893 50.653 1.00 42.06 219 ASP A C 1
ATOM 1674 O O . ASP A 1 219 ? 2.517 29.004 50.278 1.00 42.06 219 ASP A O 1
ATOM 1678 N N . ASN A 1 220 ? 4.099 27.429 50.307 1.00 41.31 220 ASN A N 1
ATOM 1679 C CA . ASN A 1 220 ? 5.111 28.128 49.521 1.00 41.31 220 ASN A CA 1
ATOM 1680 C C . ASN A 1 220 ? 5.531 27.348 48.264 1.00 41.31 220 ASN A C 1
ATOM 1682 O O . ASN A 1 220 ? 6.520 27.730 47.638 1.00 41.31 220 ASN A O 1
ATOM 1686 N N . PHE A 1 221 ? 4.896 26.214 47.974 1.00 44.50 221 PHE A N 1
ATOM 1687 C CA . PHE A 1 221 ? 5.166 25.481 46.750 1.00 44.50 221 PHE A CA 1
ATOM 1688 C C . PHE A 1 221 ? 4.429 26.197 45.625 1.00 44.50 221 PHE A C 1
ATOM 1690 O O . PHE A 1 221 ? 3.208 26.327 45.652 1.00 44.50 221 PHE A O 1
ATOM 1697 N N . GLU A 1 222 ? 5.212 26.760 44.709 1.00 42.56 222 GLU A N 1
ATOM 1698 C CA . GLU A 1 222 ? 4.705 27.105 43.395 1.00 42.56 222 GLU A CA 1
ATOM 1699 C C . GLU A 1 222 ? 4.238 25.791 42.777 1.00 42.56 222 GLU A C 1
ATOM 1701 O O . GLU A 1 222 ? 4.953 24.789 42.814 1.00 42.56 222 GLU A O 1
ATOM 1706 N N . ASP A 1 223 ? 3.004 25.814 42.311 1.00 45.50 223 ASP A N 1
ATOM 1707 C CA . ASP A 1 223 ? 2.488 24.952 41.270 1.00 45.50 223 ASP A CA 1
ATOM 1708 C C . ASP A 1 223 ? 3.590 24.473 40.297 1.00 45.50 223 ASP A C 1
ATOM 1710 O O . ASP A 1 223 ? 4.533 25.211 39.974 1.00 45.50 223 ASP A O 1
ATOM 1714 N N . ILE A 1 224 ? 3.440 23.250 39.796 1.00 46.25 224 ILE A N 1
ATOM 1715 C CA . ILE A 1 224 ? 4.143 22.802 38.592 1.00 46.25 224 ILE A CA 1
ATOM 1716 C C . ILE A 1 224 ? 3.671 23.612 37.374 1.00 46.25 224 ILE A C 1
ATOM 1718 O O . ILE A 1 224 ? 4.343 23.594 36.349 1.00 46.25 224 ILE A O 1
ATOM 1722 N N . ALA A 1 225 ? 2.650 24.472 37.493 1.00 43.28 225 ALA A N 1
ATOM 1723 C CA . ALA A 1 225 ? 2.391 25.505 36.504 1.00 43.28 225 ALA A CA 1
ATOM 1724 C C . ALA A 1 225 ? 3.662 26.282 36.171 1.00 43.28 225 ALA A C 1
ATOM 1726 O O . ALA A 1 225 ? 4.296 26.991 36.966 1.00 43.28 225 ALA A O 1
ATOM 1727 N N . ASN A 1 226 ? 3.999 26.165 34.898 1.00 42.47 226 ASN A N 1
ATOM 1728 C CA . ASN A 1 226 ? 5.116 26.788 34.243 1.00 42.47 226 ASN A CA 1
ATOM 1729 C C . ASN A 1 226 ? 4.978 28.320 34.230 1.00 42.47 226 ASN A C 1
ATOM 1731 O O . ASN A 1 226 ? 4.690 28.955 33.219 1.00 42.47 226 ASN A O 1
ATOM 1735 N N . THR A 1 227 ? 5.253 28.959 35.365 1.00 40.06 227 THR A N 1
ATOM 1736 C CA . THR A 1 227 ? 5.356 30.421 35.470 1.00 40.06 227 THR A CA 1
ATOM 1737 C C . THR A 1 227 ? 6.647 30.965 34.835 1.00 40.06 227 THR A C 1
ATOM 1739 O O . THR A 1 227 ? 6.846 32.181 34.773 1.00 40.06 227 THR A O 1
ATOM 1742 N N . SER A 1 228 ? 7.524 30.084 34.329 1.00 42.47 228 SER A N 1
ATOM 1743 C CA . SER A 1 228 ? 8.815 30.415 33.710 1.00 42.47 228 SER A CA 1
ATOM 1744 C C . SER A 1 228 ? 8.788 30.609 32.190 1.00 42.47 228 SER A C 1
ATOM 1746 O O . SER A 1 228 ? 9.754 31.155 31.657 1.00 42.47 228 SER A O 1
ATOM 1748 N N . GLY A 1 229 ? 7.719 30.202 31.496 1.00 43.12 229 GLY A N 1
ATOM 1749 C CA . GLY A 1 229 ? 7.627 30.286 30.033 1.00 43.12 229 GLY A CA 1
ATOM 1750 C C . GLY A 1 229 ? 8.519 29.291 29.273 1.00 43.12 229 GLY A C 1
ATOM 1751 O O . GLY A 1 229 ? 8.949 29.609 28.167 1.00 43.12 229 GLY A O 1
ATOM 1752 N N . ALA A 1 230 ? 8.836 28.134 29.867 1.00 40.31 230 ALA A N 1
ATOM 1753 C CA . ALA A 1 230 ? 9.461 26.995 29.173 1.00 40.31 230 ALA A CA 1
ATOM 1754 C C . ALA A 1 230 ? 8.394 26.170 28.411 1.00 40.31 230 ALA A C 1
ATOM 1756 O O . ALA A 1 230 ? 7.216 26.501 28.508 1.00 40.31 230 ALA A O 1
ATOM 1757 N N . ALA A 1 231 ? 8.756 25.118 27.673 1.00 43.12 231 ALA A N 1
ATOM 1758 C CA . ALA A 1 231 ? 7.768 24.151 27.174 1.00 43.12 231 ALA A CA 1
ATOM 1759 C C . ALA A 1 231 ? 7.275 23.260 28.343 1.00 43.12 231 ALA A C 1
ATOM 1761 O O . ALA A 1 231 ? 8.100 22.946 29.205 1.00 43.12 231 ALA A O 1
ATOM 1762 N N . PRO A 1 232 ? 5.971 22.949 28.447 1.00 50.91 232 PRO A N 1
ATOM 1763 C CA . PRO A 1 232 ? 5.438 22.012 29.441 1.00 50.91 232 PRO A CA 1
ATOM 1764 C C . PRO A 1 232 ? 5.815 20.549 29.102 1.00 50.91 232 PRO A C 1
ATOM 1766 O O . PRO A 1 232 ? 6.334 20.285 28.015 1.00 50.91 232 PRO A O 1
ATOM 1769 N N . GLY A 1 233 ? 5.679 19.635 30.067 1.00 54.25 233 GLY A N 1
ATOM 1770 C CA . GLY A 1 233 ? 6.052 18.222 29.950 1.00 54.25 233 GLY A CA 1
ATOM 1771 C C . GLY A 1 233 ? 5.195 17.357 30.879 1.00 54.25 233 GLY A C 1
ATOM 1772 O O . GLY A 1 233 ? 4.740 17.852 31.905 1.00 54.25 233 GLY A O 1
ATOM 1773 N N . THR A 1 234 ? 5.002 16.075 30.541 1.00 62.66 234 THR A N 1
ATOM 1774 C CA . THR A 1 234 ? 3.973 15.186 31.124 1.00 62.66 234 THR A CA 1
ATOM 1775 C C . THR A 1 234 ? 3.878 15.215 32.657 1.00 62.66 234 THR A C 1
ATOM 1777 O O . THR A 1 234 ? 4.858 14.976 33.381 1.00 62.66 234 THR A O 1
ATOM 1780 N N . GLU A 1 235 ? 2.655 15.417 33.150 1.00 67.94 235 GLU A N 1
ATOM 1781 C CA . GLU A 1 235 ? 2.308 15.388 34.568 1.00 67.94 235 GLU A CA 1
ATOM 1782 C C . GLU A 1 235 ? 1.931 13.967 35.000 1.00 67.94 235 GLU A C 1
ATOM 1784 O O . GLU A 1 235 ? 1.025 13.328 34.460 1.00 67.94 235 GLU A O 1
ATOM 1789 N N . TRP A 1 236 ? 2.653 13.438 35.986 1.00 75.62 236 TRP A N 1
ATOM 1790 C CA . TRP A 1 236 ? 2.431 12.092 36.499 1.00 75.62 236 TRP A CA 1
ATOM 1791 C C . TRP A 1 236 ? 2.700 11.994 37.999 1.00 75.62 236 TRP A C 1
ATOM 1793 O O . TRP A 1 236 ? 3.463 12.771 38.581 1.00 75.62 236 TRP A O 1
ATOM 1803 N N . ALA A 1 237 ? 2.082 10.992 38.620 1.00 78.12 237 ALA A N 1
ATOM 1804 C CA . ALA A 1 237 ? 2.216 10.655 40.028 1.00 78.12 237 ALA A CA 1
ATOM 1805 C C . ALA A 1 237 ? 2.303 9.133 40.205 1.00 78.12 237 ALA A C 1
ATOM 1807 O O . ALA A 1 237 ? 1.579 8.388 39.548 1.00 78.12 237 ALA A O 1
ATOM 1808 N N . TYR A 1 238 ? 3.126 8.647 41.136 1.00 80.81 238 TYR A N 1
ATOM 1809 C CA . TYR A 1 238 ? 3.069 7.241 41.550 1.00 80.81 238 TYR A CA 1
ATOM 1810 C C . TYR A 1 238 ? 3.181 7.065 43.063 1.00 80.81 238 TYR A C 1
ATOM 1812 O O . TYR A 1 238 ? 3.860 7.824 43.758 1.00 80.81 238 TYR A O 1
ATOM 1820 N N . ILE A 1 239 ? 2.497 6.043 43.582 1.00 83.31 239 ILE A N 1
ATOM 1821 C CA . ILE A 1 239 ? 2.462 5.702 45.005 1.00 83.31 239 ILE A CA 1
ATOM 1822 C C . ILE A 1 239 ? 3.017 4.298 45.206 1.00 83.31 239 ILE A C 1
ATOM 1824 O O . ILE A 1 239 ? 2.517 3.339 44.622 1.00 83.31 239 ILE A O 1
ATOM 1828 N N . THR A 1 240 ? 4.005 4.172 46.090 1.00 80.19 240 THR A N 1
ATOM 1829 C CA . THR A 1 240 ? 4.528 2.875 46.549 1.00 80.19 240 THR A CA 1
ATOM 1830 C C . THR A 1 240 ? 3.968 2.543 47.928 1.00 80.19 240 THR A C 1
ATOM 1832 O O . THR A 1 240 ? 4.014 3.384 48.833 1.00 80.19 240 THR A O 1
ATOM 1835 N N . ALA A 1 241 ? 3.448 1.322 48.089 1.00 73.19 241 ALA A N 1
ATOM 1836 C CA . ALA A 1 241 ? 2.957 0.834 49.374 1.00 73.19 241 ALA A CA 1
ATOM 1837 C C . ALA A 1 241 ? 4.083 0.163 50.177 1.00 73.19 241 ALA A C 1
ATOM 1839 O O . ALA A 1 241 ? 4.887 -0.598 49.635 1.00 73.19 241 ALA A O 1
ATOM 1840 N N . SER A 1 242 ? 4.156 0.444 51.480 1.00 63.56 242 SER A N 1
ATOM 1841 C CA . SER A 1 242 ? 5.343 0.142 52.304 1.00 63.56 242 SER A CA 1
ATOM 1842 C C . SER A 1 242 ? 5.675 -1.355 52.480 1.00 63.56 242 SER A C 1
ATOM 1844 O O . SER A 1 242 ? 6.814 -1.704 52.816 1.00 63.56 242 SER A O 1
ATOM 1846 N N . GLU A 1 243 ? 4.706 -2.243 52.231 1.00 58.22 243 GLU A N 1
ATOM 1847 C CA . GLU A 1 243 ? 4.832 -3.701 52.379 1.00 58.22 243 GLU A CA 1
ATOM 1848 C C . GLU A 1 243 ? 4.948 -4.463 51.039 1.00 58.22 243 GLU A C 1
ATOM 1850 O O . GLU A 1 243 ? 5.213 -5.668 51.051 1.00 58.22 243 GLU A O 1
ATOM 1855 N N . THR A 1 244 ? 4.818 -3.788 49.887 1.00 57.75 244 THR A N 1
ATOM 1856 C CA . THR A 1 244 ? 4.800 -4.409 48.546 1.00 57.75 244 THR A CA 1
ATOM 1857 C C . THR A 1 244 ? 5.840 -3.788 47.610 1.00 57.75 244 THR A C 1
ATOM 1859 O O . THR A 1 244 ? 5.976 -2.572 47.548 1.00 57.75 244 THR A O 1
ATOM 1862 N N . TYR A 1 245 ? 6.542 -4.599 46.811 1.00 69.56 245 TYR A N 1
ATOM 1863 C CA . TYR A 1 245 ? 7.434 -4.127 45.734 1.00 69.56 245 TYR A CA 1
ATOM 1864 C C . TYR A 1 245 ? 6.645 -3.674 44.483 1.00 69.56 245 TYR A C 1
ATOM 1866 O O . TYR A 1 245 ? 6.992 -4.055 43.368 1.00 69.56 245 TYR A O 1
ATOM 1874 N N . ARG A 1 246 ? 5.555 -2.923 44.676 1.00 79.25 246 ARG A N 1
ATOM 1875 C CA . ARG A 1 246 ? 4.611 -2.512 43.629 1.00 79.25 246 ARG A CA 1
ATOM 1876 C C . ARG A 1 246 ? 4.209 -1.051 43.807 1.00 79.25 246 ARG A C 1
ATOM 1878 O O . ARG A 1 246 ? 4.012 -0.596 44.938 1.00 79.25 246 ARG A O 1
ATOM 1885 N N . ALA A 1 247 ? 4.068 -0.345 42.690 1.00 84.62 247 ALA A N 1
ATOM 1886 C CA . ALA A 1 247 ? 3.605 1.035 42.645 1.00 84.62 247 ALA A CA 1
ATOM 1887 C C . ALA A 1 247 ? 2.337 1.163 41.799 1.00 84.62 247 ALA A C 1
ATOM 1889 O O . ALA A 1 247 ? 2.259 0.556 40.735 1.00 84.62 247 ALA A O 1
ATOM 1890 N N . LEU A 1 248 ? 1.382 1.974 42.253 1.00 89.38 248 LEU A N 1
ATOM 1891 C CA . LEU A 1 248 ? 0.295 2.484 41.415 1.00 89.38 248 LEU A CA 1
ATOM 1892 C C . LEU A 1 248 ? 0.788 3.762 40.740 1.00 89.38 248 LEU A C 1
ATOM 1894 O O . LEU A 1 248 ? 1.184 4.686 41.453 1.00 89.38 248 LEU A O 1
ATOM 1898 N N . PHE A 1 249 ? 0.750 3.826 39.413 1.00 87.75 249 PHE A N 1
ATOM 1899 C CA . PHE A 1 249 ? 1.102 5.025 38.654 1.00 87.75 249 PHE A CA 1
ATOM 1900 C C . PHE A 1 249 ? -0.120 5.636 37.968 1.00 87.75 249 PHE A C 1
ATOM 1902 O O . PHE A 1 249 ? -1.051 4.921 37.591 1.00 87.75 249 PHE A O 1
ATOM 1909 N N . LEU A 1 250 ? -0.113 6.964 37.841 1.00 87.88 250 LEU A N 1
ATOM 1910 C CA . LEU A 1 250 ? -1.099 7.755 37.118 1.00 87.88 250 LEU A CA 1
ATOM 1911 C C . LEU A 1 250 ? -0.405 8.846 36.299 1.00 87.88 250 LEU A C 1
ATOM 1913 O O . LEU A 1 250 ? 0.528 9.474 36.799 1.00 87.88 250 LEU A O 1
ATOM 1917 N N . ALA A 1 251 ? -0.885 9.106 35.087 1.00 80.75 251 ALA A N 1
ATOM 1918 C CA . ALA A 1 251 ? -0.411 10.203 34.239 1.00 80.75 251 ALA A CA 1
ATOM 1919 C C . ALA A 1 251 ? -1.589 10.904 33.551 1.00 80.75 251 ALA A C 1
ATOM 1921 O O . ALA A 1 251 ? -2.561 10.233 33.198 1.00 80.75 251 ALA A O 1
ATOM 1922 N N . LEU A 1 252 ? -1.511 12.225 33.372 1.00 77.00 252 LEU A N 1
ATOM 1923 C CA . LEU A 1 252 ? -2.532 13.035 32.700 1.00 77.00 252 LEU A CA 1
ATOM 1924 C C . LEU A 1 252 ? -1.945 13.773 31.484 1.00 77.00 252 LEU A C 1
ATOM 1926 O O . LEU A 1 252 ? -0.754 14.082 31.465 1.00 77.00 252 LEU A O 1
ATOM 1930 N N . THR A 1 253 ? -2.782 14.049 30.470 1.00 69.12 253 THR A N 1
ATOM 1931 C CA . THR A 1 253 ? -2.472 14.984 29.369 1.00 69.12 253 THR A CA 1
ATOM 1932 C C . THR A 1 253 ? -1.836 16.254 29.905 1.00 69.12 253 THR A C 1
ATOM 1934 O O . THR A 1 253 ? -2.375 16.875 30.813 1.00 69.12 253 THR A O 1
ATOM 1937 N N . ASP A 1 254 ? -0.706 16.615 29.298 1.00 65.38 254 ASP A N 1
ATOM 1938 C CA . ASP A 1 254 ? 0.067 17.801 29.639 1.00 65.38 254 ASP A CA 1
ATOM 1939 C C . ASP A 1 254 ? -0.810 19.056 29.594 1.00 65.38 254 ASP A C 1
ATOM 1941 O O . ASP A 1 254 ? -1.410 19.389 28.563 1.00 65.38 254 ASP A O 1
ATOM 1945 N N . ASP A 1 255 ? -0.897 19.748 30.725 1.00 65.12 255 ASP A N 1
ATOM 1946 C CA . ASP A 1 255 ? -1.619 20.998 30.839 1.00 65.12 255 ASP A CA 1
ATOM 1947 C C . ASP A 1 255 ? -0.845 22.012 31.705 1.00 65.12 255 ASP A C 1
ATOM 1949 O O . ASP A 1 255 ? 0.304 21.813 32.091 1.00 65.12 255 ASP A O 1
ATOM 1953 N N . THR A 1 256 ? -1.400 23.213 31.874 1.00 66.81 256 THR A N 1
ATOM 1954 C CA . THR A 1 256 ? -0.760 24.280 32.667 1.00 66.81 256 THR A CA 1
ATOM 1955 C C . THR A 1 256 ? -1.537 24.577 33.946 1.00 66.81 256 THR A C 1
ATOM 1957 O O . THR A 1 256 ? -1.572 25.732 34.389 1.00 66.81 256 THR A O 1
ATOM 1960 N N . VAL A 1 257 ? -2.289 23.602 34.437 1.00 73.75 257 VAL A N 1
ATOM 1961 C CA . VAL A 1 257 ? -3.319 23.747 35.454 1.00 73.75 257 VAL A CA 1
ATOM 1962 C C . VAL A 1 257 ? -2.809 23.212 36.794 1.00 73.75 257 VAL A C 1
ATOM 1964 O O . VAL A 1 257 ? -2.037 22.275 36.856 1.00 73.75 257 VAL A O 1
ATOM 1967 N N . GLU A 1 258 ? -3.224 23.845 37.894 1.00 74.94 258 GLU A N 1
ATOM 1968 C CA . GLU A 1 258 ? -2.770 23.469 39.238 1.00 74.94 258 GLU A CA 1
ATOM 1969 C C . GLU A 1 258 ? -3.340 22.114 39.692 1.00 74.94 258 GLU A C 1
ATOM 1971 O O . GLU A 1 258 ? -4.558 21.910 39.637 1.00 74.94 258 GLU A O 1
ATOM 1976 N N . ASP A 1 259 ? -2.479 21.266 40.258 1.00 76.69 259 ASP A N 1
ATOM 1977 C CA . ASP A 1 259 ? -2.819 19.981 40.881 1.00 76.69 259 ASP A CA 1
ATOM 1978 C C . ASP A 1 259 ? -2.739 20.003 42.418 1.00 76.69 259 ASP A C 1
ATOM 1980 O O . ASP A 1 259 ? -1.851 20.618 43.015 1.00 76.69 259 ASP A O 1
ATOM 1984 N N . ASP A 1 260 ? -3.602 19.225 43.084 1.00 76.75 260 ASP A N 1
ATOM 1985 C CA . ASP A 1 260 ? -3.592 19.050 44.541 1.00 76.75 260 ASP A CA 1
ATOM 1986 C C . ASP A 1 260 ? -3.562 17.560 44.945 1.00 76.75 260 ASP A C 1
ATOM 1988 O O . ASP A 1 260 ? -4.390 16.747 44.530 1.00 76.75 260 ASP A O 1
ATOM 1992 N N . TYR A 1 261 ? -2.668 17.218 45.882 1.00 79.75 261 TYR A N 1
ATOM 1993 C CA . TYR A 1 261 ? -2.479 15.857 46.408 1.00 79.75 261 TYR A CA 1
ATOM 1994 C C . TYR A 1 261 ? -2.611 15.833 47.944 1.00 79.75 261 TYR A C 1
ATOM 1996 O O . TYR A 1 261 ? -1.917 16.581 48.648 1.00 79.75 261 TYR A O 1
ATOM 2004 N N . TRP A 1 262 ? -3.502 15.003 48.511 1.00 78.81 262 TRP A N 1
ATOM 2005 C CA . TRP A 1 262 ? -3.733 14.971 49.970 1.00 78.81 262 TRP A CA 1
ATOM 2006 C C . TRP A 1 262 ? -4.354 13.669 50.503 1.00 78.81 262 TRP A C 1
ATOM 2008 O O . TRP A 1 262 ? -4.885 12.847 49.763 1.00 78.81 262 TRP A O 1
ATOM 2018 N N . GLN A 1 263 ? -4.342 13.505 51.832 1.00 79.81 263 GLN A N 1
ATOM 2019 C CA . GLN A 1 263 ? -5.156 12.506 52.536 1.00 79.81 263 GLN A CA 1
ATOM 2020 C C . GLN A 1 263 ? -6.447 13.123 53.072 1.00 79.81 263 GLN A C 1
ATOM 2022 O O . GLN A 1 263 ? -6.407 14.153 53.754 1.00 79.81 263 GLN A O 1
ATOM 2027 N N . LEU A 1 264 ? -7.590 12.474 52.837 1.00 83.88 264 LEU A N 1
ATOM 2028 C CA . LEU A 1 264 ? -8.888 12.939 53.326 1.00 83.88 264 LEU A CA 1
ATOM 2029 C C . LEU A 1 264 ? -9.375 12.107 54.523 1.00 83.88 264 LEU A C 1
ATOM 2031 O O . LEU A 1 264 ? -9.581 10.899 54.415 1.00 83.88 264 LEU A O 1
ATOM 2035 N N . ASP A 1 265 ? -9.585 12.783 55.659 1.00 83.88 265 ASP A N 1
ATOM 2036 C CA . ASP A 1 265 ? -10.122 12.248 56.926 1.00 83.88 265 ASP A CA 1
ATOM 2037 C C . ASP A 1 265 ? -9.432 10.976 57.468 1.00 83.88 265 ASP A C 1
ATOM 2039 O O . ASP A 1 265 ? -10.077 10.174 58.143 1.00 83.88 265 ASP A O 1
ATOM 2043 N N . ASP A 1 266 ? -8.146 10.769 57.163 1.00 81.94 266 ASP A N 1
ATOM 2044 C CA . ASP A 1 266 ? -7.396 9.530 57.450 1.00 81.94 266 ASP A CA 1
ATOM 2045 C C . ASP A 1 266 ? -8.025 8.255 56.831 1.00 81.94 266 ASP A C 1
ATOM 2047 O O . ASP A 1 266 ? -7.704 7.140 57.241 1.00 81.94 266 ASP A O 1
ATOM 2051 N N . ASN A 1 267 ? -8.922 8.404 55.844 1.00 86.94 267 ASN A N 1
ATOM 2052 C CA . ASN A 1 267 ? -9.667 7.296 55.236 1.00 86.94 267 ASN A CA 1
ATOM 2053 C C . ASN A 1 267 ? -9.241 6.978 53.798 1.00 86.94 267 ASN A C 1
ATOM 2055 O O . ASN A 1 267 ? -9.439 5.843 53.369 1.00 86.94 267 ASN A O 1
ATOM 2059 N N . MET A 1 268 ? -8.722 7.949 53.042 1.00 89.81 268 MET A N 1
ATOM 2060 C CA . MET A 1 268 ? -8.317 7.756 51.643 1.00 89.81 268 MET A CA 1
ATOM 2061 C C . MET A 1 268 ? -7.215 8.736 51.220 1.00 89.81 268 MET A C 1
ATOM 2063 O O . MET A 1 268 ? -7.029 9.789 51.838 1.00 89.81 268 MET A O 1
ATOM 2067 N N . THR A 1 269 ? -6.524 8.383 50.146 1.00 87.44 269 THR A N 1
ATOM 2068 C CA . THR A 1 269 ? -5.588 9.210 49.389 1.00 87.44 269 THR A CA 1
ATOM 2069 C C . THR A 1 269 ? -6.315 9.802 48.190 1.00 87.44 269 THR A C 1
ATOM 2071 O O . THR A 1 269 ? -7.066 9.091 47.523 1.00 87.44 269 THR A O 1
ATOM 2074 N N . VAL A 1 270 ? -6.078 11.086 47.926 1.00 88.00 270 VAL A N 1
ATOM 2075 C CA . VAL A 1 270 ? -6.587 11.792 46.752 1.00 88.00 270 VAL A CA 1
ATOM 2076 C C . VAL A 1 270 ? -5.424 12.308 45.920 1.00 88.00 270 VAL A C 1
ATOM 2078 O O . VAL A 1 270 ? -4.576 13.043 46.434 1.00 88.00 270 VAL A O 1
ATOM 2081 N N . LEU A 1 271 ? -5.412 11.925 44.644 1.00 86.75 271 LEU A N 1
ATOM 2082 C CA . LEU A 1 271 ? -4.585 12.547 43.615 1.00 86.75 271 LEU A CA 1
ATOM 2083 C C . LEU A 1 271 ? -5.529 13.337 42.715 1.00 86.75 271 LEU A C 1
ATOM 2085 O O . LEU A 1 271 ? -6.364 12.728 42.047 1.00 86.75 271 LEU A O 1
ATOM 2089 N N . GLY A 1 272 ? -5.494 14.666 42.813 1.00 85.94 272 GLY A N 1
ATOM 2090 C CA . GLY A 1 272 ? -6.467 15.540 42.175 1.00 85.94 272 GLY A CA 1
ATOM 2091 C C . GLY A 1 272 ? -5.847 16.392 41.087 1.00 85.94 272 GLY A C 1
ATOM 2092 O O . GLY A 1 272 ? -5.291 17.443 41.397 1.00 85.94 272 GLY A O 1
ATOM 2093 N N . PHE A 1 273 ? -6.026 15.960 39.841 1.00 83.88 273 PHE A N 1
ATOM 2094 C CA . PHE A 1 273 ? -5.522 16.672 38.680 1.00 83.88 273 PHE A CA 1
ATOM 2095 C C . PHE A 1 273 ? -6.444 17.830 38.275 1.00 83.88 273 PHE A C 1
ATOM 2097 O O . PHE A 1 273 ? -7.677 17.675 38.243 1.00 83.88 273 PHE A O 1
ATOM 2104 N N . GLY A 1 274 ? -5.848 18.990 38.001 1.00 82.25 274 GLY A N 1
ATOM 2105 C CA . GLY A 1 274 ? -6.504 20.248 37.669 1.00 82.25 274 GLY A CA 1
ATOM 2106 C C . GLY A 1 274 ? -7.493 20.729 38.732 1.00 82.25 274 GLY A C 1
ATOM 2107 O O . GLY A 1 274 ? -8.647 21.088 38.444 1.00 82.25 274 GLY A O 1
ATOM 2108 N N . ARG A 1 275 ? -7.049 20.714 39.991 1.00 82.56 275 ARG A N 1
ATOM 2109 C CA . ARG A 1 275 ? -7.814 21.127 41.167 1.00 82.56 275 ARG A CA 1
ATOM 2110 C C . ARG A 1 275 ? -6.968 21.973 42.115 1.00 82.56 275 ARG A C 1
ATOM 2112 O O . ARG A 1 275 ? -5.958 21.505 42.616 1.00 82.56 275 ARG A O 1
ATOM 2119 N N . SER A 1 276 ? -7.487 23.143 42.500 1.00 79.12 276 SER A N 1
ATOM 2120 C CA . SER A 1 276 ? -6.864 23.996 43.525 1.00 79.12 276 SER A CA 1
ATOM 2121 C C . SER A 1 276 ? -7.667 24.116 44.822 1.00 79.12 276 SER A C 1
ATOM 2123 O O . SER A 1 276 ? -8.907 24.015 44.863 1.00 79.12 276 SER A O 1
ATOM 2125 N N . ASP A 1 277 ? -6.933 24.330 45.917 1.00 71.56 277 ASP A N 1
ATOM 2126 C CA . ASP A 1 277 ? -7.415 24.455 47.297 1.00 71.56 277 ASP A CA 1
ATOM 2127 C C . ASP A 1 277 ? -8.427 23.364 47.698 1.00 71.56 277 ASP A C 1
ATOM 2129 O O . ASP A 1 277 ? -9.416 23.628 48.398 1.00 71.56 277 ASP A O 1
ATOM 2133 N N . ALA A 1 278 ? -8.230 22.136 47.206 1.00 70.81 278 ALA A N 1
ATOM 2134 C CA . ALA A 1 278 ? -9.129 20.999 47.393 1.00 70.81 278 ALA A CA 1
ATOM 2135 C C . ALA A 1 278 ? -10.619 21.321 47.124 1.00 70.81 278 ALA A C 1
ATOM 2137 O O . ALA A 1 278 ? -11.511 20.693 47.706 1.00 70.81 278 ALA A O 1
ATOM 2138 N N . SER A 1 279 ? -10.947 22.290 46.258 1.00 76.75 279 SER A N 1
ATOM 2139 C CA . SER A 1 279 ? -12.346 22.715 46.070 1.00 76.75 279 SER A CA 1
ATOM 2140 C C . SER A 1 279 ? -12.697 23.347 44.724 1.00 76.75 279 SER A C 1
ATOM 2142 O O . SER A 1 279 ? -13.890 23.437 44.426 1.00 76.75 279 SER A O 1
ATOM 2144 N N . GLN A 1 280 ? -11.722 23.767 43.914 1.00 82.75 280 GLN A N 1
ATOM 2145 C CA . GLN A 1 280 ? -11.981 24.432 42.634 1.00 82.75 280 GLN A CA 1
ATOM 2146 C C . GLN A 1 280 ? -11.515 23.564 41.458 1.00 82.75 280 GLN A C 1
ATOM 2148 O O . GLN A 1 280 ? -10.343 23.208 41.441 1.00 82.75 280 GLN A O 1
ATOM 2153 N N . PRO A 1 281 ? -12.396 23.224 40.494 1.00 87.69 281 PRO A N 1
ATOM 2154 C CA . PRO A 1 281 ? -11.995 22.574 39.251 1.00 87.69 281 PRO A CA 1
ATOM 2155 C C . PRO A 1 281 ? -11.412 23.597 38.284 1.00 87.69 281 PRO A C 1
ATOM 2157 O O . PRO A 1 281 ? -11.936 24.713 38.179 1.00 87.69 281 PRO A O 1
ATOM 2160 N N . LEU A 1 282 ? -10.367 23.212 37.562 1.00 85.25 282 LEU A N 1
ATOM 2161 C CA . LEU A 1 282 ? -9.600 24.128 36.726 1.00 85.25 282 LEU A CA 1
ATOM 2162 C C . LEU A 1 282 ? -9.405 23.638 35.281 1.00 85.25 282 LEU A C 1
ATOM 2164 O O . LEU A 1 282 ? -9.163 24.468 34.403 1.00 85.25 282 LEU A O 1
ATOM 2168 N N . ILE A 1 283 ? -9.579 22.342 35.006 1.00 83.88 283 ILE A N 1
ATOM 2169 C CA . ILE A 1 283 ? -9.453 21.779 33.655 1.00 83.88 283 ILE A CA 1
ATOM 2170 C C . ILE A 1 283 ? -10.607 22.261 32.775 1.00 83.88 283 ILE A C 1
ATOM 2172 O O . ILE A 1 283 ? -11.759 22.258 33.206 1.00 83.88 283 ILE A O 1
ATOM 2176 N N . THR A 1 284 ? -10.322 22.663 31.532 1.00 82.44 284 THR A N 1
ATOM 2177 C CA . THR A 1 284 ? -11.352 23.128 30.577 1.00 82.44 284 THR A CA 1
ATOM 2178 C C . THR A 1 284 ? -11.284 22.500 29.184 1.00 82.44 284 THR A C 1
ATOM 2180 O O . THR A 1 284 ? -12.203 22.718 28.394 1.00 82.44 284 THR A O 1
ATOM 2183 N N . ALA A 1 285 ? -10.235 21.730 28.880 1.00 71.75 285 ALA A N 1
ATOM 2184 C CA . ALA A 1 285 ? -10.087 21.029 27.608 1.00 71.75 285 ALA A CA 1
ATOM 2185 C C . ALA A 1 285 ? -10.943 19.756 27.581 1.00 71.75 285 ALA A C 1
ATOM 2187 O O . ALA A 1 285 ? -11.072 19.070 28.594 1.00 71.75 285 ALA A O 1
ATOM 2188 N N . ALA A 1 286 ? -11.530 19.445 26.426 1.00 61.75 286 ALA A N 1
ATOM 2189 C CA . ALA A 1 286 ? -12.343 18.243 26.260 1.00 61.75 286 ALA A CA 1
ATOM 2190 C C . ALA A 1 286 ? -11.498 16.977 26.058 1.00 61.75 286 ALA A C 1
ATOM 2192 O O . ALA A 1 286 ? -11.995 15.911 26.372 1.00 61.75 286 ALA A O 1
ATOM 2193 N N . SER A 1 287 ? -10.247 17.105 25.599 1.00 62.56 287 SER A N 1
ATOM 2194 C CA . SER A 1 287 ? -9.382 16.027 25.095 1.00 62.56 287 SER A CA 1
ATOM 2195 C C . SER A 1 287 ? -8.326 15.540 26.101 1.00 62.56 287 SER A C 1
ATOM 2197 O O . SER A 1 287 ? -7.164 15.361 25.737 1.00 62.56 287 SER A O 1
ATOM 2199 N N . ASN A 1 288 ? -8.690 15.385 27.376 1.00 74.88 288 ASN A N 1
ATOM 2200 C CA . ASN A 1 288 ? -7.744 14.919 28.395 1.00 74.88 288 ASN A CA 1
ATOM 2201 C C . ASN A 1 288 ? -7.750 13.396 28.539 1.00 74.88 288 ASN A C 1
ATOM 2203 O O . ASN A 1 288 ? -8.807 12.762 28.548 1.00 74.88 288 ASN A O 1
ATOM 2207 N N . ARG A 1 289 ? -6.551 12.837 28.700 1.00 81.00 289 ARG A N 1
ATOM 2208 C CA . ARG A 1 289 ? -6.246 11.412 28.794 1.00 81.00 289 ARG A CA 1
ATOM 2209 C C . ARG A 1 289 ? -5.614 11.112 30.144 1.00 81.00 289 ARG A C 1
ATOM 2211 O O . ARG A 1 289 ? -4.618 11.728 30.502 1.00 81.00 289 ARG A O 1
ATOM 2218 N N . LEU A 1 290 ? -6.181 10.153 30.863 1.00 87.31 290 LEU A N 1
ATOM 2219 C CA . LEU A 1 290 ? -5.683 9.615 32.123 1.00 87.31 290 LEU A CA 1
ATOM 2220 C C . LEU A 1 290 ? -5.160 8.195 31.889 1.00 87.31 290 LEU A C 1
ATOM 2222 O O . LEU A 1 290 ? -5.908 7.334 31.438 1.00 87.31 290 LEU A O 1
ATOM 2226 N N . VAL A 1 291 ? -3.919 7.922 32.270 1.00 87.94 291 VAL A N 1
ATOM 2227 C CA . VAL A 1 291 ? -3.338 6.572 32.299 1.00 87.94 291 VAL A CA 1
ATOM 2228 C C . VAL A 1 291 ? -3.276 6.095 33.748 1.00 87.94 291 VAL A C 1
ATOM 2230 O O . VAL A 1 291 ? -2.910 6.874 34.626 1.00 87.94 291 VAL A O 1
ATOM 2233 N N . VAL A 1 292 ? -3.630 4.837 34.021 1.00 92.06 292 VAL A N 1
ATOM 2234 C CA . VAL A 1 292 ? -3.550 4.218 35.354 1.00 92.06 292 VAL A CA 1
ATOM 2235 C C . VAL A 1 292 ? -3.110 2.755 35.268 1.00 92.06 292 VAL A C 1
ATOM 2237 O O . VAL A 1 292 ? -3.679 1.963 34.520 1.00 92.06 292 VAL A O 1
ATOM 2240 N N . GLY A 1 293 ? -2.120 2.356 36.065 1.00 89.56 293 GLY A N 1
ATOM 2241 C CA . GLY A 1 293 ? -1.612 0.982 36.053 1.00 89.56 293 GLY A CA 1
ATOM 2242 C C . GLY A 1 293 ? -0.705 0.648 37.232 1.00 89.56 293 GLY A C 1
ATOM 2243 O O . GLY A 1 293 ? -0.505 1.462 38.139 1.00 89.56 293 GLY A O 1
ATOM 2244 N N . PHE A 1 294 ? -0.162 -0.571 37.226 1.00 86.88 294 PHE A N 1
ATOM 2245 C CA . PHE A 1 294 ? 0.792 -1.031 38.234 1.00 86.88 294 PHE A CA 1
ATOM 2246 C C . PHE A 1 294 ? 2.180 -1.257 37.643 1.00 86.88 294 PHE A C 1
ATOM 2248 O O . PHE A 1 294 ? 2.320 -1.832 36.570 1.00 86.88 294 PHE A O 1
ATOM 2255 N N . ALA A 1 295 ? 3.210 -0.889 38.402 1.00 79.69 295 ALA A N 1
ATOM 2256 C CA . ALA A 1 295 ? 4.595 -1.240 38.114 1.00 79.69 295 ALA A CA 1
ATOM 2257 C C . ALA A 1 295 ? 5.134 -2.224 39.166 1.00 79.69 295 ALA A C 1
ATOM 2259 O O . ALA A 1 295 ? 5.039 -1.975 40.371 1.00 79.69 295 ALA A O 1
ATOM 2260 N N . GLU A 1 296 ? 5.743 -3.329 38.719 1.00 74.94 296 GLU A N 1
ATOM 2261 C CA . GLU A 1 296 ? 6.306 -4.392 39.574 1.00 74.94 296 GLU A CA 1
ATOM 2262 C C . GLU A 1 296 ? 7.748 -4.116 40.013 1.00 74.94 296 GLU A C 1
ATOM 2264 O O . GLU A 1 296 ? 8.649 -4.930 39.784 1.00 74.94 296 GLU A O 1
ATOM 2269 N N . ALA A 1 297 ? 8.004 -2.960 40.622 1.00 61.44 297 ALA A N 1
ATOM 2270 C CA . ALA A 1 297 ? 9.362 -2.583 40.985 1.00 61.44 297 ALA A CA 1
ATOM 2271 C C . ALA A 1 297 ? 9.471 -1.841 42.319 1.00 61.44 297 ALA A C 1
ATOM 2273 O O . ALA A 1 297 ? 8.636 -1.025 42.693 1.00 61.44 297 ALA A O 1
ATOM 2274 N N . GLY A 1 298 ? 10.588 -2.084 43.014 1.00 53.41 298 GLY A N 1
ATOM 2275 C CA . GLY A 1 298 ? 11.039 -1.270 44.150 1.00 53.41 298 GLY A CA 1
ATOM 2276 C C . GLY A 1 298 ? 11.995 -0.137 43.762 1.00 53.41 298 GLY A C 1
ATOM 2277 O O . GLY A 1 298 ? 12.596 0.463 44.652 1.00 53.41 298 GLY A O 1
ATOM 2278 N N . HIS A 1 299 ? 12.194 0.103 42.461 1.00 59.59 299 HIS A N 1
ATOM 2279 C CA . HIS A 1 299 ? 13.148 1.073 41.921 1.00 59.59 299 HIS A CA 1
ATOM 2280 C C . HIS A 1 299 ? 12.429 2.093 41.015 1.00 59.59 299 HIS A C 1
ATOM 2282 O O . HIS A 1 299 ? 11.754 1.657 40.084 1.00 59.59 299 HIS A O 1
ATOM 2288 N N . PRO A 1 300 ? 12.594 3.413 41.250 1.00 61.00 300 PRO A N 1
ATOM 2289 C CA . PRO A 1 300 ? 11.954 4.485 40.475 1.00 61.00 300 PRO A CA 1
ATOM 2290 C C . PRO A 1 300 ? 12.117 4.383 38.954 1.00 61.00 300 PRO A C 1
ATOM 2292 O O . PRO A 1 300 ? 11.147 4.565 38.234 1.00 61.00 300 PRO A O 1
ATOM 2295 N N . GLU A 1 301 ? 13.304 4.006 38.470 1.00 57.88 301 GLU A N 1
ATOM 2296 C CA . GLU A 1 301 ? 13.621 3.912 37.031 1.00 57.88 301 GLU A CA 1
ATOM 2297 C C . GLU A 1 301 ? 12.696 2.932 36.283 1.00 57.88 301 GLU A C 1
ATOM 2299 O O . GLU A 1 301 ? 12.208 3.230 35.201 1.00 57.88 301 GLU A O 1
ATOM 2304 N N . MET A 1 302 ? 12.371 1.790 36.897 1.00 57.75 302 MET A N 1
ATOM 2305 C CA . MET A 1 302 ? 11.467 0.787 36.314 1.00 57.75 302 MET A CA 1
ATOM 2306 C C . MET A 1 302 ? 9.998 1.235 36.349 1.00 57.75 302 MET A C 1
ATOM 2308 O O . MET A 1 302 ? 9.203 0.832 35.506 1.00 57.75 302 MET A O 1
ATOM 2312 N N . ILE A 1 303 ? 9.621 2.040 37.350 1.00 69.69 303 ILE A N 1
ATOM 2313 C CA . ILE A 1 303 ? 8.266 2.599 37.463 1.00 69.69 303 ILE A CA 1
ATOM 2314 C C . ILE A 1 303 ? 8.074 3.669 36.389 1.00 69.69 303 ILE A C 1
ATOM 2316 O O . ILE A 1 303 ? 7.046 3.677 35.721 1.00 69.69 303 ILE A O 1
ATOM 2320 N N . GLN A 1 304 ? 9.081 4.522 36.188 1.00 65.25 304 GLN A N 1
ATOM 2321 C CA . GLN A 1 304 ? 9.104 5.500 35.104 1.00 65.25 304 GLN A CA 1
ATOM 2322 C C . GLN A 1 304 ? 9.057 4.819 33.733 1.00 65.25 304 GLN A C 1
ATOM 2324 O O . GLN A 1 304 ? 8.305 5.265 32.878 1.00 65.25 304 GLN A O 1
ATOM 2329 N N . GLN A 1 305 ? 9.784 3.713 33.539 1.00 61.62 305 GLN A N 1
ATOM 2330 C CA . GLN A 1 305 ? 9.726 2.933 32.301 1.00 61.62 305 GLN A CA 1
ATOM 2331 C C . GLN A 1 305 ? 8.321 2.376 32.030 1.00 61.62 305 GLN A C 1
ATOM 2333 O O . GLN A 1 305 ? 7.809 2.550 30.932 1.00 61.62 305 GLN A O 1
ATOM 2338 N N . ALA A 1 306 ? 7.680 1.752 33.024 1.00 64.31 306 ALA A N 1
ATOM 2339 C CA . ALA A 1 306 ? 6.317 1.235 32.874 1.00 64.31 306 ALA A CA 1
ATOM 2340 C C . ALA A 1 306 ? 5.301 2.358 32.600 1.00 64.31 306 ALA A C 1
ATOM 2342 O O . ALA A 1 306 ? 4.385 2.196 31.799 1.00 64.31 306 ALA A O 1
ATOM 2343 N N . LEU A 1 307 ? 5.483 3.516 33.242 1.00 70.12 307 LEU A N 1
ATOM 2344 C CA . LEU A 1 307 ? 4.667 4.704 33.007 1.00 70.12 307 LEU A CA 1
ATOM 2345 C C . LEU A 1 307 ? 4.864 5.247 31.588 1.00 70.12 307 LEU A C 1
ATOM 2347 O O . LEU A 1 307 ? 3.882 5.587 30.942 1.00 70.12 307 LEU A O 1
ATOM 2351 N N . HIS A 1 308 ? 6.105 5.292 31.102 1.00 63.75 308 HIS A N 1
ATOM 2352 C CA . HIS A 1 308 ? 6.463 5.732 29.752 1.00 63.75 308 HIS A CA 1
ATOM 2353 C C . HIS A 1 308 ? 5.869 4.803 28.691 1.00 63.75 308 HIS A C 1
ATOM 2355 O O . HIS A 1 308 ? 5.143 5.261 27.821 1.00 63.75 308 HIS A O 1
ATOM 2361 N N . GLN A 1 309 ? 6.045 3.489 28.846 1.00 60.09 309 GLN A N 1
ATOM 2362 C CA . GLN A 1 309 ? 5.438 2.486 27.965 1.00 60.09 309 GLN A CA 1
ATOM 2363 C C . GLN A 1 309 ? 3.909 2.618 27.906 1.00 60.09 309 GLN A C 1
ATOM 2365 O O . GLN A 1 309 ? 3.321 2.567 26.831 1.00 60.09 309 GLN A O 1
ATOM 2370 N N . ALA A 1 310 ? 3.262 2.858 29.048 1.00 65.12 310 ALA A N 1
ATOM 2371 C CA . ALA A 1 310 ? 1.820 3.091 29.099 1.00 65.12 310 ALA A CA 1
ATOM 2372 C C . ALA A 1 310 ? 1.400 4.464 28.521 1.00 65.12 310 ALA A C 1
ATOM 2374 O O . ALA A 1 310 ? 0.265 4.637 28.074 1.00 65.12 310 ALA A O 1
ATOM 2375 N N . TRP A 1 311 ? 2.290 5.460 28.547 1.00 65.44 311 TRP A N 1
ATOM 2376 C CA . TRP A 1 311 ? 2.041 6.812 28.045 1.00 65.44 311 TRP A CA 1
ATOM 2377 C C . TRP A 1 311 ? 2.194 6.908 26.525 1.00 65.44 311 TRP A C 1
ATOM 2379 O O . TRP A 1 311 ? 1.305 7.443 25.855 1.00 65.44 311 TRP A O 1
ATOM 2389 N N . ASP A 1 312 ? 3.282 6.362 25.987 1.00 48.34 312 ASP A N 1
ATOM 2390 C CA . ASP A 1 312 ? 3.658 6.461 24.575 1.00 48.34 312 ASP A CA 1
ATOM 2391 C C . ASP A 1 312 ? 2.917 5.481 23.665 1.00 48.34 312 ASP A C 1
ATOM 2393 O O . ASP A 1 312 ? 3.007 5.609 22.451 1.00 48.34 312 ASP A O 1
ATOM 2397 N N . ALA A 1 313 ? 2.066 4.613 24.224 1.00 46.94 313 ALA A N 1
ATOM 2398 C CA . ALA A 1 313 ? 0.987 3.928 23.507 1.00 46.94 313 ALA A CA 1
ATOM 2399 C C . ALA A 1 313 ? -0.098 4.917 23.003 1.00 46.94 313 ALA A C 1
ATOM 2401 O O . ALA A 1 313 ? -1.289 4.770 23.294 1.00 46.94 313 ALA A O 1
ATOM 2402 N N . LYS A 1 314 ? 0.315 6.001 22.335 1.00 37.84 314 LYS A N 1
ATOM 2403 C CA . LYS A 1 314 ? -0.523 7.038 21.733 1.00 37.84 314 LYS A CA 1
ATOM 2404 C C . LYS A 1 314 ? -1.259 6.460 20.522 1.00 37.84 314 LYS A C 1
ATOM 2406 O O . LYS A 1 314 ? -0.901 6.780 19.404 1.00 37.84 314 LYS A O 1
ATOM 2411 N N . ALA A 1 315 ? -2.330 5.702 20.726 1.00 33.06 315 ALA A N 1
ATOM 2412 C CA . ALA A 1 315 ? -3.252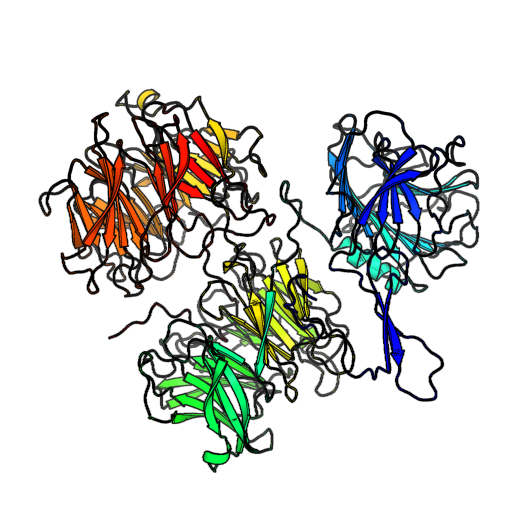 5.449 19.624 1.00 33.06 315 ALA A CA 1
ATOM 2413 C C . ALA A 1 315 ? -3.829 6.802 19.140 1.00 33.06 315 ALA A C 1
ATOM 2415 O O . ALA A 1 315 ? -4.465 7.501 19.949 1.00 33.06 315 ALA A O 1
ATOM 2416 N N . PRO A 1 316 ? -3.622 7.229 17.878 1.00 28.52 316 PRO A N 1
ATOM 2417 C CA . PRO A 1 316 ? -4.489 8.231 17.282 1.00 28.52 316 PRO A CA 1
ATOM 2418 C C . PRO A 1 316 ? -5.930 7.702 17.282 1.00 28.52 316 PRO A C 1
ATOM 2420 O O . PRO A 1 316 ? -6.201 6.505 17.208 1.00 28.52 316 PRO A O 1
ATOM 2423 N N . PHE A 1 317 ? -6.884 8.611 17.453 1.00 27.88 317 PHE A N 1
ATOM 2424 C CA . PHE A 1 317 ? -8.299 8.272 17.450 1.00 27.88 317 PHE A CA 1
ATOM 2425 C C . PHE A 1 317 ? -8.758 8.076 16.001 1.00 27.88 317 PHE A C 1
ATOM 2427 O O . PHE A 1 317 ? -9.043 9.065 15.333 1.00 27.88 317 PHE A O 1
ATOM 2434 N N . SER A 1 318 ? -8.872 6.827 15.543 1.00 26.88 318 SER A N 1
ATOM 2435 C CA . SER A 1 318 ? -9.778 6.452 14.453 1.00 26.88 318 SER A CA 1
ATOM 2436 C C . SER A 1 318 ? -11.109 5.999 15.065 1.00 26.88 318 SER A C 1
ATOM 2438 O O . SER A 1 318 ? -11.188 5.154 15.965 1.00 26.88 318 SER A O 1
ATOM 2440 N N . SER A 1 319 ? -12.194 6.658 14.668 1.00 28.73 319 SER A N 1
ATOM 2441 C CA . SER A 1 319 ? -13.540 6.334 15.126 1.00 28.73 319 SER A CA 1
ATOM 2442 C C . SER A 1 319 ? -14.187 5.329 14.182 1.00 28.73 319 SER A C 1
ATOM 2444 O O . SER A 1 319 ? -14.675 5.731 13.132 1.00 28.73 319 SER A O 1
ATOM 2446 N N . GLY A 1 320 ? -14.302 4.062 14.585 1.00 30.44 320 GLY A N 1
ATOM 2447 C CA . GLY A 1 320 ? -15.310 3.181 13.982 1.00 30.44 320 GLY A CA 1
ATOM 2448 C C . GLY A 1 320 ? -15.010 1.691 13.935 1.00 30.44 320 GLY A C 1
ATOM 2449 O O . GLY A 1 320 ? -15.954 0.913 14.038 1.00 30.44 320 GLY A O 1
ATOM 2450 N N . THR A 1 321 ? -13.753 1.278 13.846 1.00 35.81 321 THR A N 1
ATOM 2451 C CA . THR A 1 321 ? -13.413 -0.113 13.524 1.00 35.81 321 THR A CA 1
ATOM 2452 C C . THR A 1 321 ? -13.024 -0.929 14.758 1.00 35.81 321 THR A C 1
ATOM 2454 O O . THR A 1 321 ? -12.608 -0.404 15.800 1.00 35.81 321 THR A O 1
ATOM 2457 N N . ALA A 1 322 ? -13.241 -2.247 14.686 1.00 34.72 322 ALA A N 1
ATOM 2458 C CA . ALA A 1 322 ? -12.642 -3.175 15.639 1.00 34.72 322 ALA A CA 1
ATOM 2459 C C . ALA A 1 322 ? -11.112 -2.989 15.597 1.00 34.72 322 ALA A C 1
ATOM 2461 O O . ALA A 1 322 ? -10.580 -2.754 14.520 1.00 34.72 322 ALA A O 1
ATOM 2462 N N . PRO A 1 323 ? -10.386 -3.046 16.726 1.00 42.88 323 PRO A N 1
ATOM 2463 C CA . PRO A 1 323 ? -8.940 -2.880 16.683 1.00 42.88 323 PRO A CA 1
ATOM 2464 C C . PRO A 1 323 ? -8.304 -3.986 15.849 1.00 42.88 323 PRO A C 1
ATOM 2466 O O . PRO A 1 323 ? -8.520 -5.162 16.152 1.00 42.88 323 PRO A O 1
ATOM 2469 N N . PHE A 1 324 ? -7.496 -3.604 14.864 1.00 48.81 324 PHE A N 1
ATOM 2470 C CA . PHE A 1 324 ? -6.590 -4.509 14.178 1.00 48.81 324 PHE A CA 1
ATOM 2471 C C . PHE A 1 324 ? -5.756 -5.289 15.206 1.00 48.81 324 PHE A C 1
ATOM 2473 O O . PHE A 1 324 ? -5.150 -4.720 16.120 1.00 48.81 324 PHE A O 1
ATOM 2480 N N . THR A 1 325 ? -5.786 -6.619 15.110 1.00 49.72 325 THR A N 1
ATOM 2481 C CA . THR A 1 325 ? -5.143 -7.528 16.075 1.00 49.72 325 THR A CA 1
ATOM 2482 C C . THR A 1 325 ? -3.859 -8.165 15.542 1.00 49.72 325 THR A C 1
ATOM 2484 O O . THR A 1 325 ? -3.360 -9.107 16.159 1.00 49.72 325 THR A O 1
ATOM 2487 N N . GLY A 1 326 ? -3.342 -7.670 14.414 1.00 63.88 326 GLY A N 1
ATOM 2488 C CA . GLY A 1 326 ? -2.275 -8.304 13.643 1.00 63.88 326 GLY A CA 1
ATOM 2489 C C . GLY A 1 326 ? -2.805 -9.197 12.519 1.00 63.88 326 GLY A C 1
ATOM 2490 O O . GLY A 1 326 ? -3.973 -9.599 12.529 1.00 63.88 326 GLY A O 1
ATOM 2491 N N . LEU A 1 327 ? -1.925 -9.526 11.573 1.00 72.94 327 LEU A N 1
ATOM 2492 C CA . LEU A 1 327 ? -2.221 -10.398 10.439 1.00 72.94 327 LEU A CA 1
ATOM 2493 C C . LEU A 1 327 ? -2.032 -11.879 10.794 1.00 72.94 327 LEU A C 1
ATOM 2495 O O . LEU A 1 327 ? -1.186 -12.231 11.628 1.00 72.94 327 LEU A O 1
ATOM 2499 N N . PRO A 1 328 ? -2.799 -12.781 10.167 1.00 76.19 328 PRO A N 1
ATOM 2500 C CA . PRO A 1 328 ? -2.512 -14.205 10.221 1.00 76.19 328 PRO A CA 1
ATOM 2501 C C . PRO A 1 328 ? -1.224 -14.527 9.447 1.00 76.19 328 PRO A C 1
ATOM 2503 O O . PRO A 1 328 ? -1.120 -14.211 8.271 1.00 76.19 328 PRO A O 1
ATOM 2506 N N . PHE A 1 329 ? -0.281 -15.216 10.098 1.00 83.31 329 PHE A N 1
ATOM 2507 C CA . PHE A 1 329 ? 0.926 -15.748 9.460 1.00 83.31 329 PHE A CA 1
ATOM 2508 C C . PHE A 1 329 ? 1.026 -17.267 9.632 1.00 83.31 329 PHE A C 1
ATOM 2510 O O . PHE A 1 329 ? 0.783 -17.795 10.724 1.00 83.31 329 PHE A O 1
ATOM 2517 N N . ASN A 1 330 ? 1.451 -17.966 8.582 1.00 84.81 330 ASN A N 1
ATOM 2518 C CA . ASN A 1 330 ? 1.793 -19.384 8.616 1.00 84.81 330 ASN A CA 1
ATOM 2519 C C . ASN A 1 330 ? 3.313 -19.572 8.639 1.00 84.81 330 ASN A C 1
ATOM 2521 O O . ASN A 1 330 ? 4.018 -19.174 7.721 1.00 84.81 330 ASN A O 1
ATOM 2525 N N . GLU A 1 331 ? 3.839 -20.235 9.670 1.00 86.06 331 GLU A N 1
ATOM 2526 C CA . GLU A 1 331 ? 5.268 -20.560 9.717 1.00 86.06 331 GLU A CA 1
ATOM 2527 C C . GLU A 1 331 ? 5.587 -21.806 8.865 1.00 86.06 331 GLU A C 1
ATOM 2529 O O . GLU A 1 331 ? 5.078 -22.905 9.121 1.00 86.06 331 GLU A O 1
ATOM 2534 N N . VAL A 1 332 ? 6.487 -21.655 7.892 1.00 86.81 332 VAL A N 1
ATOM 2535 C CA . VAL A 1 332 ? 6.955 -22.709 6.986 1.00 86.81 332 VAL A CA 1
ATOM 2536 C C . VAL A 1 332 ? 8.457 -22.942 7.151 1.00 86.81 332 VAL A C 1
ATOM 2538 O O . VAL A 1 332 ? 9.282 -22.032 7.126 1.00 86.81 332 VAL A O 1
ATOM 2541 N N . LEU A 1 333 ? 8.839 -24.212 7.302 1.00 87.25 333 LEU A N 1
ATOM 2542 C CA . LEU A 1 333 ? 10.232 -24.651 7.384 1.00 87.25 333 LEU A CA 1
ATOM 2543 C C . LEU A 1 333 ? 10.760 -25.048 5.998 1.00 87.25 333 LEU A C 1
ATOM 2545 O O . LEU A 1 333 ? 10.379 -26.105 5.493 1.00 87.25 333 LEU A O 1
ATOM 2549 N N . ILE A 1 334 ? 11.706 -24.281 5.444 1.00 85.75 334 ILE A N 1
ATOM 2550 C CA . ILE A 1 334 ? 12.318 -24.582 4.134 1.00 85.75 334 ILE A CA 1
ATOM 2551 C C . ILE A 1 334 ? 13.454 -25.610 4.267 1.00 85.75 334 ILE A C 1
ATOM 2553 O O . ILE A 1 334 ? 13.426 -26.685 3.667 1.00 85.75 334 ILE A O 1
ATOM 2557 N N . ASP A 1 335 ? 14.489 -25.297 5.058 1.00 83.62 335 ASP A N 1
ATOM 2558 C CA . ASP A 1 335 ? 15.666 -26.161 5.227 1.00 83.62 335 ASP A CA 1
ATOM 2559 C C . ASP A 1 335 ? 16.197 -26.112 6.672 1.00 83.62 335 ASP A C 1
ATOM 2561 O O . ASP A 1 335 ? 16.173 -25.095 7.365 1.00 83.62 335 ASP A O 1
ATOM 2565 N N . THR A 1 336 ? 16.699 -27.259 7.128 1.00 82.69 336 THR A N 1
ATOM 2566 C CA . THR A 1 336 ? 17.305 -27.475 8.455 1.00 82.69 336 THR A CA 1
ATOM 2567 C C . THR A 1 336 ? 18.827 -27.597 8.400 1.00 82.69 336 THR A C 1
ATOM 2569 O O . THR A 1 336 ? 19.456 -27.897 9.415 1.00 82.69 336 THR A O 1
ATOM 2572 N N . ASN A 1 337 ? 19.418 -27.430 7.219 1.00 70.50 337 ASN A N 1
ATOM 2573 C CA . ASN A 1 337 ? 20.853 -27.408 7.004 1.00 70.50 337 ASN A CA 1
ATOM 2574 C C . ASN A 1 337 ? 21.194 -26.122 6.256 1.00 70.50 337 ASN A C 1
ATOM 2576 O O . ASN A 1 337 ? 20.802 -25.967 5.102 1.00 70.50 337 ASN A O 1
ATOM 2580 N N . HIS A 1 338 ? 21.863 -25.193 6.933 1.00 67.94 338 HIS A N 1
ATOM 2581 C CA . HIS A 1 338 ? 21.999 -23.825 6.458 1.00 67.94 338 HIS A CA 1
ATOM 2582 C C . HIS A 1 338 ? 23.197 -23.081 7.101 1.00 67.94 338 HIS A C 1
ATOM 2584 O O . HIS A 1 338 ? 23.495 -23.350 8.264 1.00 67.94 338 HIS A O 1
ATOM 2590 N N . MET A 1 339 ? 23.831 -22.151 6.355 1.00 64.25 339 MET A N 1
ATOM 2591 C CA . MET A 1 339 ? 24.744 -21.099 6.849 1.00 64.25 339 MET A CA 1
ATOM 2592 C C . MET A 1 339 ? 24.604 -19.777 6.050 1.00 64.25 339 MET A C 1
ATOM 2594 O O . MET A 1 339 ? 24.943 -19.773 4.872 1.00 64.25 339 MET A O 1
ATOM 2598 N N . GLY A 1 340 ? 24.163 -18.687 6.698 1.00 62.19 340 GLY A N 1
ATOM 2599 C CA . GLY A 1 340 ? 23.945 -17.318 6.161 1.00 62.19 340 GLY A CA 1
ATOM 2600 C C . GLY A 1 340 ? 22.903 -17.008 5.038 1.00 62.19 340 GLY A C 1
ATOM 2601 O O . GLY A 1 340 ? 22.697 -17.786 4.113 1.00 62.19 340 GLY A O 1
ATOM 2602 N N . HIS A 1 341 ? 22.340 -15.788 5.118 1.00 67.50 341 HIS A N 1
ATOM 2603 C CA . HIS A 1 341 ? 21.778 -14.845 4.100 1.00 67.50 341 HIS A CA 1
ATOM 2604 C C . HIS A 1 341 ? 20.743 -15.303 3.071 1.00 67.50 341 HIS A C 1
ATOM 2606 O O . HIS A 1 341 ? 20.826 -16.403 2.529 1.00 67.50 341 HIS A O 1
ATOM 2612 N N . ARG A 1 342 ? 19.777 -14.425 2.774 1.00 74.50 342 ARG A N 1
ATOM 2613 C CA . ARG A 1 342 ? 18.600 -14.714 1.944 1.00 74.50 342 ARG A CA 1
ATOM 2614 C C . ARG A 1 342 ? 18.290 -13.596 0.984 1.00 74.50 342 ARG A C 1
ATOM 2616 O O . ARG A 1 342 ? 18.395 -12.459 1.389 1.00 74.50 342 ARG A O 1
ATOM 2623 N N . VAL A 1 343 ? 17.849 -13.927 -0.219 1.00 86.25 343 VAL A N 1
ATOM 2624 C CA . VAL A 1 343 ? 17.193 -12.976 -1.124 1.00 86.25 343 VAL A CA 1
ATOM 2625 C C . VAL A 1 343 ? 15.860 -13.587 -1.520 1.00 86.25 343 VAL A C 1
ATOM 2627 O O . VAL A 1 343 ? 15.827 -14.793 -1.774 1.00 86.25 343 VAL A O 1
ATOM 2630 N N . VAL A 1 344 ? 14.803 -12.781 -1.547 1.00 88.88 344 VAL A N 1
ATOM 2631 C CA . VAL A 1 344 ? 13.531 -13.136 -2.180 1.00 88.88 344 VAL A CA 1
ATOM 2632 C C . VAL A 1 344 ? 13.587 -12.593 -3.605 1.00 88.88 344 VAL A C 1
ATOM 2634 O O . VAL A 1 344 ? 13.827 -11.405 -3.774 1.00 88.88 344 VAL A O 1
ATOM 2637 N N . ALA A 1 345 ? 13.495 -13.458 -4.612 1.00 87.25 345 ALA A N 1
ATOM 2638 C CA . ALA A 1 345 ? 13.588 -13.068 -6.021 1.00 87.25 345 ALA A CA 1
ATOM 2639 C C . ALA A 1 345 ? 13.126 -14.209 -6.933 1.00 87.25 345 ALA A C 1
ATOM 2641 O O . ALA A 1 345 ? 13.442 -15.362 -6.649 1.00 87.25 345 ALA A O 1
ATOM 2642 N N . ASP A 1 346 ? 12.467 -13.911 -8.052 1.00 88.44 346 ASP A N 1
ATOM 2643 C CA . ASP A 1 346 ? 12.160 -14.893 -9.102 1.00 88.44 346 ASP A CA 1
ATOM 2644 C C . ASP A 1 346 ? 13.446 -15.292 -9.863 1.00 88.44 346 ASP A C 1
ATOM 2646 O O . ASP A 1 346 ? 13.863 -14.668 -10.841 1.00 88.44 346 ASP A O 1
ATOM 2650 N N . ILE A 1 347 ? 14.139 -16.322 -9.365 1.00 89.25 347 ILE A N 1
ATOM 2651 C CA . ILE A 1 347 ? 15.396 -16.833 -9.946 1.00 89.25 347 ILE A CA 1
ATOM 2652 C C . ILE A 1 347 ? 15.116 -17.682 -11.196 1.00 89.25 347 ILE A C 1
ATOM 2654 O O . ILE A 1 347 ? 15.998 -17.942 -12.029 1.00 89.25 347 ILE A O 1
ATOM 2658 N N . ASP A 1 348 ? 13.898 -18.191 -11.286 1.00 87.31 348 ASP A N 1
ATOM 2659 C CA . ASP A 1 348 ? 13.456 -19.234 -12.184 1.00 87.31 348 ASP A CA 1
ATOM 2660 C C . ASP A 1 348 ? 12.787 -18.673 -13.456 1.00 87.31 348 ASP A C 1
ATOM 2662 O O . ASP A 1 348 ? 12.937 -19.274 -14.532 1.00 87.31 348 ASP A O 1
ATOM 2666 N N . GLY A 1 349 ? 12.187 -17.485 -13.343 1.00 83.88 349 GLY A N 1
ATOM 2667 C CA . GLY A 1 349 ? 11.404 -16.766 -14.343 1.00 83.88 349 GLY A CA 1
ATOM 2668 C C . GLY A 1 349 ? 9.968 -17.279 -14.459 1.00 83.88 349 GLY A C 1
ATOM 2669 O O . GLY A 1 349 ? 9.396 -17.208 -15.553 1.00 83.88 349 GLY A O 1
ATOM 2670 N N . ASP A 1 350 ? 9.424 -17.896 -13.406 1.00 79.56 350 ASP A N 1
ATOM 2671 C CA . ASP A 1 350 ? 8.080 -18.487 -13.419 1.00 79.56 350 ASP A CA 1
ATOM 2672 C C . ASP A 1 350 ? 6.984 -17.544 -12.903 1.00 79.56 350 ASP A C 1
ATOM 2674 O O . ASP A 1 350 ? 5.800 -17.887 -12.985 1.00 79.56 350 ASP A O 1
ATOM 2678 N N . GLY A 1 351 ? 7.372 -16.337 -12.488 1.00 76.81 351 GLY A N 1
ATOM 2679 C CA . GLY A 1 351 ? 6.484 -15.304 -11.983 1.00 76.81 351 GLY A CA 1
ATOM 2680 C C . GLY A 1 351 ? 6.186 -15.415 -10.492 1.00 76.81 351 GLY A C 1
ATOM 2681 O O . GLY A 1 351 ? 5.447 -14.566 -10.013 1.00 76.81 351 GLY A O 1
ATOM 2682 N N . ALA A 1 352 ? 6.734 -16.406 -9.776 1.00 83.56 352 ALA A N 1
ATOM 2683 C CA . ALA A 1 352 ? 6.696 -16.492 -8.320 1.00 83.56 352 ALA A CA 1
ATOM 2684 C C . ALA A 1 352 ? 8.099 -16.264 -7.741 1.00 83.56 352 ALA A C 1
ATOM 2686 O O . ALA A 1 352 ? 9.100 -16.751 -8.264 1.00 83.56 352 ALA A O 1
ATOM 2687 N N . ASN A 1 353 ? 8.201 -15.533 -6.630 1.00 87.94 353 ASN A N 1
ATOM 2688 C CA . ASN A 1 353 ? 9.509 -15.319 -6.019 1.00 87.94 353 ASN A CA 1
ATOM 2689 C C . ASN A 1 353 ? 10.045 -16.575 -5.312 1.00 87.94 353 ASN A C 1
ATOM 2691 O O . ASN A 1 353 ? 9.359 -17.233 -4.528 1.00 87.94 353 ASN A O 1
ATOM 2695 N N . ASP A 1 354 ? 11.333 -16.841 -5.524 1.00 89.75 354 ASP A N 1
ATOM 2696 C CA . ASP A 1 354 ? 12.103 -17.901 -4.886 1.00 89.75 354 ASP A CA 1
ATOM 2697 C C . ASP A 1 354 ? 12.967 -17.378 -3.735 1.00 89.75 354 ASP A C 1
ATOM 2699 O O . ASP A 1 354 ? 13.136 -16.176 -3.532 1.00 89.75 354 ASP A O 1
ATOM 2703 N N . ILE A 1 355 ? 13.619 -18.304 -3.021 1.00 90.38 355 ILE A N 1
ATOM 2704 C CA . ILE A 1 355 ? 14.583 -17.968 -1.967 1.00 90.38 355 ILE A CA 1
ATOM 2705 C C . ILE A 1 355 ? 16.006 -18.327 -2.382 1.00 90.38 355 ILE A C 1
ATOM 2707 O O . ILE A 1 355 ? 16.382 -19.501 -2.397 1.00 90.38 355 ILE A O 1
ATOM 2711 N N . LEU A 1 356 ? 16.848 -17.324 -2.619 1.00 90.31 356 LEU A N 1
ATOM 2712 C CA . LEU A 1 356 ? 18.297 -17.482 -2.754 1.00 90.31 356 LEU A CA 1
ATOM 2713 C C . LEU A 1 356 ? 18.953 -17.575 -1.365 1.00 90.31 356 LEU A C 1
ATOM 2715 O O . LEU A 1 356 ? 18.487 -16.990 -0.392 1.00 90.31 356 LEU A O 1
ATOM 2719 N N . SER A 1 357 ? 20.025 -18.351 -1.225 1.00 89.50 357 SER A N 1
ATOM 2720 C CA . SER A 1 357 ? 20.664 -18.646 0.061 1.00 89.50 357 SER A CA 1
ATOM 2721 C C . SER A 1 357 ? 22.112 -19.083 -0.043 1.00 89.50 357 SER A C 1
ATOM 2723 O O . SER A 1 357 ? 22.568 -19.577 -1.075 1.00 89.50 357 SER A O 1
ATOM 2725 N N . VAL A 1 358 ? 22.804 -19.069 1.097 1.00 87.94 358 VAL A N 1
ATOM 2726 C CA . VAL A 1 358 ? 24.050 -19.815 1.284 1.00 87.94 358 VAL A CA 1
ATOM 2727 C C . VAL A 1 358 ? 23.797 -21.051 2.152 1.00 87.94 358 VAL A C 1
ATOM 2729 O O . VAL A 1 358 ? 22.997 -21.052 3.074 1.00 87.94 358 VAL A O 1
ATOM 2732 N N . ASN A 1 359 ? 24.419 -22.179 1.822 1.00 86.25 359 ASN A N 1
ATOM 2733 C CA . ASN A 1 359 ? 24.241 -23.454 2.512 1.00 86.25 359 ASN A CA 1
ATOM 2734 C C . ASN A 1 359 ? 25.601 -24.142 2.728 1.00 86.25 359 ASN A C 1
ATOM 2736 O O . ASN A 1 359 ? 26.603 -23.794 2.102 1.00 86.25 359 ASN A O 1
ATOM 2740 N N . PHE A 1 360 ? 25.653 -25.145 3.604 1.00 83.69 360 PHE A N 1
ATOM 2741 C CA . PHE A 1 360 ? 26.814 -26.006 3.798 1.00 83.69 360 PHE A CA 1
ATOM 2742 C C . PHE A 1 360 ? 26.524 -27.429 3.315 1.00 83.69 360 PHE A C 1
ATOM 2744 O O . PHE A 1 360 ? 25.846 -28.217 3.979 1.00 83.69 360 PHE A O 1
ATOM 2751 N N . ILE A 1 361 ? 27.067 -27.778 2.149 1.00 82.56 361 ILE A N 1
ATOM 2752 C CA . ILE A 1 361 ? 26.807 -29.044 1.456 1.00 82.56 361 ILE A CA 1
ATOM 2753 C C . ILE A 1 361 ? 28.111 -29.836 1.354 1.00 82.56 361 ILE A C 1
ATOM 2755 O O . ILE A 1 361 ? 29.137 -29.326 0.912 1.00 82.56 361 ILE A O 1
ATOM 2759 N N . ASP A 1 362 ? 28.089 -31.088 1.822 1.00 82.12 362 ASP A N 1
ATOM 2760 C CA . ASP A 1 362 ? 29.204 -32.045 1.730 1.00 82.12 362 ASP A CA 1
ATOM 2761 C C . ASP A 1 362 ? 30.580 -31.511 2.197 1.00 82.12 362 ASP A C 1
ATOM 2763 O O . ASP A 1 362 ? 31.641 -31.966 1.759 1.00 82.12 362 ASP A O 1
ATOM 2767 N N . GLY A 1 363 ? 30.578 -30.587 3.165 1.00 80.25 363 GLY A N 1
ATOM 2768 C CA . GLY A 1 363 ? 31.795 -30.014 3.743 1.00 80.25 363 GLY A CA 1
ATOM 2769 C C . GLY A 1 363 ? 32.294 -28.731 3.069 1.00 80.25 363 GLY A C 1
ATOM 2770 O O . GLY A 1 363 ? 33.426 -28.329 3.347 1.00 80.25 363 GLY A O 1
ATOM 2771 N N . ALA A 1 364 ? 31.498 -28.107 2.197 1.00 84.50 364 ALA A N 1
ATOM 2772 C CA . ALA A 1 364 ? 31.805 -26.839 1.543 1.00 84.50 364 ALA A CA 1
ATOM 2773 C C . ALA A 1 364 ? 30.619 -25.864 1.603 1.00 84.50 364 ALA A C 1
ATOM 2775 O O . ALA A 1 364 ? 29.465 -26.281 1.650 1.00 84.50 364 ALA A O 1
ATOM 2776 N N . HIS A 1 365 ? 30.915 -24.561 1.579 1.00 87.56 365 HIS A N 1
ATOM 2777 C CA . HIS A 1 365 ? 29.888 -23.533 1.396 1.00 87.56 365 HIS A CA 1
ATOM 2778 C C . HIS A 1 365 ? 29.342 -23.657 -0.029 1.00 87.56 365 HIS A C 1
ATOM 2780 O O . HIS A 1 365 ? 30.101 -23.977 -0.952 1.00 87.56 365 HIS A O 1
ATOM 2786 N N . ALA A 1 366 ? 28.059 -23.393 -0.213 1.00 89.56 366 ALA A N 1
ATOM 2787 C CA . ALA A 1 366 ? 27.402 -23.411 -1.504 1.00 89.56 366 ALA A CA 1
ATOM 2788 C C . ALA A 1 366 ? 26.383 -22.279 -1.595 1.00 89.56 366 ALA A C 1
ATOM 2790 O O . ALA A 1 366 ? 25.675 -22.041 -0.626 1.00 89.56 366 ALA A O 1
ATOM 2791 N N . VAL A 1 367 ? 26.290 -21.618 -2.746 1.00 91.50 367 VAL A N 1
ATOM 2792 C CA . VAL A 1 367 ? 25.134 -20.764 -3.051 1.00 91.50 367 VAL A CA 1
ATOM 2793 C C . VAL A 1 367 ? 24.056 -21.666 -3.635 1.00 91.50 367 VAL A C 1
ATOM 2795 O O . VAL A 1 367 ? 24.345 -22.526 -4.480 1.00 91.50 367 VAL A O 1
ATOM 2798 N N . VAL A 1 368 ? 22.835 -21.523 -3.139 1.00 91.31 368 VAL A N 1
ATOM 2799 C CA . VAL A 1 368 ? 21.674 -22.333 -3.504 1.00 91.31 368 VAL A CA 1
ATOM 2800 C C . VAL A 1 368 ? 20.455 -21.437 -3.649 1.00 91.31 368 VAL A C 1
ATOM 2802 O O . VAL A 1 368 ? 20.427 -20.364 -3.064 1.00 91.31 368 VAL A O 1
ATOM 2805 N N . TRP A 1 369 ? 19.439 -21.902 -4.359 1.00 92.12 369 TRP A N 1
ATOM 2806 C CA . TRP A 1 369 ? 18.103 -21.319 -4.290 1.00 92.12 369 TRP A CA 1
ATOM 2807 C C . TRP A 1 369 ? 17.061 -22.413 -4.038 1.00 92.12 369 TRP A C 1
ATOM 2809 O O . TRP A 1 369 ? 17.356 -23.601 -4.230 1.00 92.12 369 TRP A O 1
ATOM 2819 N N . TYR A 1 370 ? 15.885 -22.036 -3.550 1.00 91.62 370 TYR A N 1
ATOM 2820 C CA . TYR A 1 370 ? 14.765 -22.931 -3.272 1.00 91.62 370 TYR A CA 1
ATOM 2821 C C . TYR A 1 370 ? 13.564 -22.502 -4.103 1.00 91.62 370 TYR A C 1
ATOM 2823 O O . TYR A 1 370 ? 13.077 -21.397 -3.901 1.00 91.62 370 TYR A O 1
ATOM 2831 N N . ALA A 1 371 ? 13.115 -23.396 -4.986 1.00 90.81 371 ALA A N 1
ATOM 2832 C CA . ALA A 1 371 ? 11.991 -23.143 -5.879 1.00 90.81 371 ALA A CA 1
ATOM 2833 C C . ALA A 1 371 ? 10.660 -23.160 -5.125 1.00 90.81 371 ALA A C 1
ATOM 2835 O O . ALA A 1 371 ? 10.370 -24.184 -4.488 1.00 90.81 371 ALA A O 1
ATOM 2836 N N . TYR A 1 372 ? 9.871 -22.092 -5.208 1.00 88.06 372 TYR A N 1
ATOM 2837 C CA . TYR A 1 372 ? 8.481 -22.087 -4.737 1.00 88.06 372 TYR A CA 1
ATOM 2838 C C . TYR A 1 372 ? 7.589 -22.960 -5.654 1.00 88.06 372 TYR A C 1
ATOM 2840 O O . TYR A 1 372 ? 7.917 -23.146 -6.825 1.00 88.06 372 TYR A O 1
ATOM 2848 N N . PRO A 1 373 ? 6.480 -23.561 -5.173 1.00 87.31 373 PRO A N 1
ATOM 2849 C CA . PRO A 1 373 ? 6.082 -23.775 -3.775 1.00 87.31 373 PRO A CA 1
ATOM 2850 C C . PRO A 1 373 ? 6.687 -25.045 -3.159 1.00 87.31 373 PRO A C 1
ATOM 2852 O O . PRO A 1 373 ? 6.518 -25.319 -1.971 1.00 87.31 373 PRO A O 1
ATOM 2855 N N . GLU A 1 374 ? 7.353 -25.901 -3.944 1.00 88.62 374 GLU A N 1
ATOM 2856 C CA . GLU A 1 374 ? 7.843 -27.185 -3.424 1.00 88.62 374 GLU A CA 1
ATOM 2857 C C . GLU A 1 374 ? 9.094 -27.075 -2.541 1.00 88.62 374 GLU A C 1
ATOM 2859 O O . GLU A 1 374 ? 9.547 -28.092 -1.998 1.00 88.62 374 GLU A O 1
ATOM 2864 N N . TRP A 1 375 ? 9.678 -25.884 -2.425 1.00 90.31 375 TRP A N 1
ATOM 2865 C CA . TRP A 1 375 ? 10.939 -25.610 -1.735 1.00 90.31 375 TRP A CA 1
ATOM 2866 C C . TRP A 1 375 ? 12.084 -26.491 -2.237 1.00 90.31 375 TRP A C 1
ATOM 2868 O O . TRP A 1 375 ? 12.950 -26.960 -1.484 1.00 90.31 375 TRP A O 1
ATOM 2878 N N . THR A 1 376 ? 12.086 -26.771 -3.542 1.00 90.69 376 THR A N 1
ATOM 2879 C CA . THR A 1 376 ? 13.084 -27.662 -4.132 1.00 90.69 376 THR A CA 1
ATOM 2880 C C . THR A 1 376 ? 14.433 -26.957 -4.155 1.00 90.69 376 THR A C 1
ATOM 2882 O O . THR A 1 376 ? 14.616 -25.967 -4.846 1.00 90.69 376 THR A O 1
ATOM 2885 N N . ARG A 1 377 ? 15.418 -27.487 -3.421 1.00 91.00 377 ARG A N 1
ATOM 2886 C CA . ARG A 1 377 ? 16.766 -26.904 -3.381 1.00 91.00 377 ARG A CA 1
ATOM 2887 C C . ARG A 1 377 ? 17.555 -27.162 -4.667 1.00 91.00 377 ARG A C 1
ATOM 2889 O O . ARG A 1 377 ? 17.860 -28.314 -4.999 1.00 91.00 377 ARG A O 1
ATOM 2896 N N . HIS A 1 378 ? 18.039 -26.091 -5.277 1.00 90.94 378 HIS A N 1
ATOM 2897 C CA . HIS A 1 378 ? 18.942 -26.083 -6.421 1.00 90.94 378 HIS A CA 1
ATOM 2898 C C . HIS A 1 378 ? 20.306 -25.511 -6.029 1.00 90.94 378 HIS A C 1
ATOM 2900 O O . HIS A 1 378 ? 20.407 -24.456 -5.416 1.00 90.94 378 HIS A O 1
ATOM 2906 N N . VAL A 1 379 ? 21.387 -26.213 -6.376 1.00 91.38 379 VAL A N 1
ATOM 2907 C CA . VAL A 1 379 ? 22.752 -25.736 -6.105 1.00 91.38 379 VAL A CA 1
ATOM 2908 C C . VAL A 1 379 ? 23.237 -24.902 -7.284 1.00 91.38 379 VAL A C 1
ATOM 2910 O O . VAL A 1 379 ? 23.398 -25.443 -8.378 1.00 91.38 379 VAL A O 1
ATOM 2913 N N . ILE A 1 380 ? 23.514 -23.620 -7.041 1.00 91.00 380 ILE A N 1
ATOM 2914 C CA . ILE A 1 380 ? 24.159 -22.720 -8.007 1.00 91.00 380 ILE A CA 1
ATOM 2915 C C . ILE A 1 380 ? 25.631 -23.091 -8.104 1.00 91.00 380 ILE A C 1
ATOM 2917 O O . ILE A 1 380 ? 26.139 -23.440 -9.173 1.00 91.00 380 ILE A O 1
ATOM 2921 N N . VAL A 1 381 ? 26.322 -23.082 -6.960 1.00 90.00 381 VAL A N 1
ATOM 2922 C CA . VAL A 1 381 ? 27.734 -23.447 -6.914 1.00 90.00 381 VAL A CA 1
ATOM 2923 C C . VAL A 1 381 ? 28.205 -23.893 -5.538 1.00 90.00 381 VAL A C 1
ATOM 2925 O O . VAL A 1 381 ? 27.854 -23.296 -4.531 1.00 90.00 381 VAL A O 1
ATOM 2928 N N . GLU A 1 382 ? 29.079 -24.902 -5.503 1.00 90.38 382 GLU A N 1
ATOM 2929 C CA . GLU A 1 382 ? 29.877 -25.261 -4.327 1.00 90.38 382 GLU A CA 1
ATOM 2930 C C . GLU A 1 382 ? 31.248 -24.570 -4.381 1.00 90.38 382 GLU A C 1
ATOM 2932 O O . GLU A 1 382 ? 31.988 -24.686 -5.363 1.00 90.38 382 GLU A O 1
ATOM 2937 N N . MET A 1 383 ? 31.646 -23.899 -3.302 1.00 87.25 383 MET A N 1
ATOM 2938 C CA . MET A 1 383 ? 32.874 -23.092 -3.258 1.00 87.25 383 MET A CA 1
ATOM 2939 C C . MET A 1 383 ? 34.155 -23.910 -3.456 1.00 87.25 383 MET A C 1
ATOM 2941 O O . MET A 1 383 ? 35.169 -23.388 -3.907 1.00 87.25 383 MET A O 1
ATOM 2945 N N . ASN A 1 384 ? 34.130 -25.214 -3.172 1.00 83.12 384 ASN A N 1
ATOM 2946 C CA . ASN A 1 384 ? 35.273 -26.109 -3.372 1.00 83.12 384 ASN A CA 1
ATOM 2947 C C . ASN A 1 384 ? 35.627 -26.348 -4.865 1.00 83.12 384 ASN A C 1
ATOM 2949 O O . ASN A 1 384 ? 36.656 -26.971 -5.148 1.00 83.12 384 ASN A O 1
ATOM 2953 N N . THR A 1 385 ? 34.806 -25.868 -5.810 1.00 80.50 385 THR A N 1
ATOM 2954 C CA . THR A 1 385 ? 34.951 -26.131 -7.253 1.00 80.50 385 THR A CA 1
ATOM 2955 C C . THR A 1 385 ? 35.892 -25.168 -7.981 1.00 80.50 385 THR A C 1
ATOM 2957 O O . THR A 1 385 ? 36.491 -25.566 -8.984 1.00 80.50 385 THR A O 1
ATOM 2960 N N . TYR A 1 386 ? 36.085 -23.943 -7.481 1.00 71.19 386 TYR A N 1
ATOM 2961 C CA . TYR A 1 386 ? 36.863 -22.907 -8.179 1.00 71.19 386 TYR A CA 1
ATOM 2962 C C . TYR A 1 386 ? 38.383 -23.002 -7.951 1.00 71.19 386 TYR A C 1
ATOM 2964 O O . TYR A 1 386 ? 39.177 -22.608 -8.806 1.00 71.19 386 TYR A O 1
ATOM 2972 N N . GLY A 1 387 ? 38.822 -23.628 -6.853 1.00 68.00 387 GLY A N 1
ATOM 2973 C CA . GLY A 1 387 ? 40.229 -23.959 -6.583 1.00 68.00 387 GLY A CA 1
ATOM 2974 C C . GLY A 1 387 ? 41.151 -22.775 -6.244 1.00 68.00 387 GLY A C 1
ATOM 2975 O O . GLY A 1 387 ? 42.247 -23.007 -5.731 1.00 68.00 387 GLY A O 1
ATOM 2976 N N . ASP A 1 388 ? 40.722 -21.541 -6.505 1.00 75.25 388 ASP A N 1
ATOM 2977 C CA . ASP A 1 388 ? 41.328 -20.266 -6.102 1.00 75.25 388 ASP A CA 1
ATOM 2978 C C . ASP A 1 388 ? 40.784 -19.770 -4.748 1.00 75.25 388 ASP A C 1
ATOM 2980 O O . ASP A 1 388 ? 41.569 -19.339 -3.902 1.00 75.25 388 ASP A O 1
ATOM 2984 N N . TYR A 1 389 ? 39.483 -19.941 -4.505 1.00 81.75 389 TYR A N 1
ATOM 2985 C CA . TYR A 1 389 ? 38.797 -19.677 -3.238 1.00 81.75 389 TYR A CA 1
ATOM 2986 C C . TYR A 1 389 ? 38.027 -20.913 -2.765 1.00 81.75 389 TYR A C 1
ATOM 2988 O O . TYR A 1 389 ? 37.770 -21.829 -3.543 1.00 81.75 389 TYR A O 1
ATOM 2996 N N . THR A 1 390 ? 37.730 -20.989 -1.463 1.00 81.25 390 THR A N 1
ATOM 2997 C CA . THR A 1 390 ? 37.138 -22.207 -0.864 1.00 81.25 390 THR A CA 1
ATOM 2998 C C . THR A 1 390 ? 35.950 -21.945 0.054 1.00 81.25 390 THR A C 1
ATOM 3000 O O . THR A 1 390 ? 35.353 -22.907 0.536 1.00 81.25 390 THR A O 1
ATOM 3003 N N . GLN A 1 391 ? 35.611 -20.680 0.317 1.00 86.06 391 GLN A N 1
ATOM 3004 C CA . GLN A 1 391 ? 34.541 -20.301 1.237 1.00 86.06 391 GLN A CA 1
ATOM 3005 C C . GLN A 1 391 ? 33.739 -19.118 0.696 1.00 86.06 391 GLN A C 1
ATOM 3007 O O . GLN A 1 391 ? 34.283 -18.245 0.017 1.00 86.06 391 GLN A O 1
ATOM 3012 N N . TYR A 1 392 ? 32.457 -19.106 1.053 1.00 87.44 392 TYR A N 1
ATOM 3013 C CA . TYR A 1 392 ? 31.620 -17.913 1.031 1.00 87.44 392 TYR A CA 1
ATOM 3014 C C . TYR A 1 392 ? 31.875 -17.161 2.339 1.00 87.44 392 TYR A C 1
ATOM 3016 O O . TYR A 1 392 ? 31.747 -17.765 3.406 1.00 87.44 392 TYR A O 1
ATOM 3024 N N . ARG A 1 393 ? 32.334 -15.911 2.270 1.00 82.38 393 ARG A N 1
ATOM 3025 C CA . ARG A 1 393 ? 32.803 -15.146 3.442 1.00 82.38 393 ARG A CA 1
ATOM 3026 C C . ARG A 1 393 ? 32.267 -13.719 3.388 1.00 82.38 393 ARG A C 1
ATOM 3028 O O . ARG A 1 393 ? 33.038 -12.793 3.148 1.00 82.38 393 ARG A O 1
ATOM 3035 N N . SER A 1 394 ? 30.960 -13.605 3.556 1.00 85.81 394 SER A N 1
ATOM 3036 C CA . SER A 1 394 ? 30.180 -12.368 3.560 1.00 85.81 394 SER A CA 1
ATOM 3037 C C . SER A 1 394 ? 29.047 -12.521 4.568 1.00 85.81 394 SER A C 1
ATOM 3039 O O . SER A 1 394 ? 28.590 -13.657 4.735 1.00 85.81 394 SER A O 1
ATOM 3041 N N . ASP A 1 395 ? 28.589 -11.410 5.144 1.00 83.50 395 ASP A N 1
ATOM 3042 C CA . ASP A 1 395 ? 27.318 -11.339 5.882 1.00 83.50 395 ASP A CA 1
ATOM 3043 C C . ASP A 1 395 ? 26.146 -10.918 4.977 1.00 83.50 395 ASP A C 1
ATOM 3045 O O . ASP A 1 395 ? 25.095 -10.532 5.471 1.00 83.50 395 ASP A O 1
ATOM 3049 N N . ASP A 1 396 ? 26.294 -11.019 3.651 1.00 87.81 396 ASP A N 1
ATOM 3050 C CA . ASP A 1 396 ? 25.227 -10.623 2.733 1.00 87.81 396 ASP A CA 1
ATOM 3051 C C . ASP A 1 396 ? 25.319 -11.289 1.351 1.00 87.81 396 ASP A C 1
ATOM 3053 O O . ASP A 1 396 ? 26.358 -11.870 1.010 1.00 87.81 396 ASP A O 1
ATOM 3057 N N . LEU A 1 397 ? 24.226 -11.237 0.585 1.00 89.69 397 LEU A N 1
ATOM 3058 C CA . LEU A 1 397 ? 24.011 -11.781 -0.763 1.00 89.69 397 LEU A CA 1
ATOM 3059 C C . LEU A 1 397 ? 22.959 -10.919 -1.487 1.00 89.69 397 LEU A C 1
ATOM 3061 O O . LEU A 1 397 ? 21.949 -10.588 -0.885 1.00 89.69 397 LEU A O 1
ATOM 3065 N N . ALA A 1 398 ? 23.127 -10.615 -2.769 1.00 91.69 398 ALA A N 1
ATOM 3066 C CA . ALA A 1 398 ? 22.153 -9.827 -3.534 1.00 91.69 398 ALA A CA 1
ATOM 3067 C C . ALA A 1 398 ? 21.755 -10.530 -4.839 1.00 91.69 398 ALA A C 1
ATOM 3069 O O . ALA A 1 398 ? 22.415 -11.494 -5.248 1.00 91.69 398 ALA A O 1
ATOM 3070 N N . ALA A 1 399 ? 20.684 -10.055 -5.479 1.00 92.19 399 ALA A N 1
ATOM 3071 C CA . ALA A 1 399 ? 20.270 -10.494 -6.807 1.00 92.19 399 ALA A CA 1
ATOM 3072 C C . ALA A 1 399 ? 19.897 -9.301 -7.699 1.00 92.19 399 ALA A C 1
ATOM 3074 O O . ALA A 1 399 ? 19.277 -8.362 -7.213 1.00 92.19 399 ALA A O 1
ATOM 3075 N N . ALA A 1 400 ? 20.297 -9.330 -8.972 1.00 91.44 400 ALA A N 1
ATOM 3076 C CA . ALA A 1 400 ? 19.984 -8.302 -9.975 1.00 91.44 400 ALA A CA 1
ATOM 3077 C C . ALA A 1 400 ? 20.257 -8.837 -11.390 1.00 91.44 400 ALA A C 1
ATOM 3079 O O . ALA A 1 400 ? 21.096 -9.719 -11.538 1.00 91.44 400 ALA A O 1
ATOM 3080 N N . ASP A 1 401 ? 19.613 -8.289 -12.423 1.00 90.56 401 ASP A N 1
ATOM 3081 C CA . ASP A 1 401 ? 19.958 -8.573 -13.828 1.00 90.56 401 ASP A CA 1
ATOM 3082 C C . ASP A 1 401 ? 21.233 -7.796 -14.208 1.00 90.56 401 ASP A C 1
ATOM 3084 O O . ASP A 1 401 ? 21.197 -6.612 -14.557 1.00 90.56 401 ASP A O 1
ATOM 3088 N N . ILE A 1 402 ? 22.400 -8.432 -14.057 1.00 92.12 402 ILE A N 1
ATOM 3089 C CA . ILE A 1 402 ? 23.697 -7.760 -14.199 1.00 92.12 402 ILE A CA 1
ATOM 3090 C C . ILE A 1 402 ? 24.088 -7.611 -15.672 1.00 92.12 402 ILE A C 1
ATOM 3092 O O . ILE A 1 402 ? 24.863 -6.704 -16.003 1.00 92.12 402 ILE A O 1
ATOM 3096 N N . ASP A 1 403 ? 23.628 -8.483 -16.569 1.00 89.00 403 ASP A N 1
ATOM 3097 C CA . ASP A 1 403 ? 24.010 -8.444 -17.983 1.00 89.00 403 ASP A CA 1
ATOM 3098 C C . ASP A 1 403 ? 22.904 -8.028 -18.968 1.00 89.00 403 ASP A C 1
ATOM 3100 O O . ASP A 1 403 ? 23.208 -7.814 -20.154 1.00 89.00 403 ASP A O 1
ATOM 3104 N N . GLY A 1 404 ? 21.708 -7.737 -18.456 1.00 86.75 404 GLY A N 1
ATOM 3105 C CA . GLY A 1 404 ? 20.574 -7.166 -19.175 1.00 86.75 404 GLY A CA 1
ATOM 3106 C C . GLY A 1 404 ? 19.861 -8.185 -20.056 1.00 86.75 404 GLY A C 1
ATOM 3107 O O . GLY A 1 404 ? 19.399 -7.817 -21.146 1.00 86.75 404 GLY A O 1
ATOM 3108 N N . ASP A 1 405 ? 19.875 -9.463 -19.672 1.00 83.88 405 ASP A N 1
ATOM 3109 C CA . ASP A 1 405 ? 19.276 -10.554 -20.445 1.00 83.88 405 ASP A CA 1
ATOM 3110 C C . ASP A 1 405 ? 17.893 -11.006 -19.934 1.00 83.88 405 ASP A C 1
ATOM 3112 O O . ASP A 1 405 ? 17.227 -11.819 -20.595 1.00 83.88 405 ASP A O 1
ATOM 3116 N N . GLY A 1 406 ? 17.418 -10.372 -18.856 1.00 79.50 406 GLY A N 1
ATOM 3117 C CA . GLY A 1 406 ? 16.092 -10.548 -18.281 1.00 79.50 406 GLY A CA 1
ATOM 3118 C C . GLY A 1 406 ? 15.992 -11.665 -17.243 1.00 79.50 406 GLY A C 1
ATOM 3119 O O . GLY A 1 406 ? 14.875 -11.955 -16.817 1.00 79.50 406 GLY A O 1
ATOM 3120 N N . ASP A 1 407 ? 17.097 -12.310 -16.853 1.00 86.06 407 ASP A N 1
ATOM 3121 C CA . ASP A 1 407 ? 17.145 -13.181 -15.677 1.00 86.06 407 ASP A CA 1
ATOM 3122 C C . ASP A 1 407 ? 17.946 -12.556 -14.516 1.00 86.06 407 ASP A C 1
ATOM 3124 O O . ASP A 1 407 ? 18.822 -11.714 -14.697 1.00 86.06 407 ASP A O 1
ATOM 3128 N N . LEU A 1 408 ? 17.576 -12.895 -13.275 1.00 91.56 408 LEU A N 1
ATOM 3129 C CA . LEU A 1 408 ? 18.256 -12.364 -12.093 1.00 91.56 408 LEU A CA 1
ATOM 3130 C C . LEU A 1 408 ? 19.505 -13.193 -11.775 1.00 91.56 408 LEU A C 1
ATOM 3132 O O . LEU A 1 408 ? 19.441 -14.415 -11.581 1.00 91.56 408 LEU A O 1
ATOM 3136 N N . ASP A 1 409 ? 20.635 -12.504 -11.649 1.00 93.19 409 ASP A N 1
ATOM 3137 C CA . ASP A 1 409 ? 21.926 -13.056 -11.262 1.00 93.19 409 ASP A CA 1
ATOM 3138 C C . ASP A 1 409 ? 22.144 -13.003 -9.756 1.00 93.19 409 ASP A C 1
ATOM 3140 O O . ASP A 1 409 ? 21.597 -12.157 -9.062 1.00 93.19 409 ASP A O 1
ATOM 3144 N N . ALA A 1 410 ? 23.030 -13.855 -9.236 1.00 94.12 410 ALA A N 1
ATOM 3145 C CA . ALA A 1 410 ? 23.405 -13.843 -7.824 1.00 94.12 410 ALA A CA 1
ATOM 3146 C C . ALA A 1 410 ? 24.719 -13.079 -7.614 1.00 94.12 410 ALA A C 1
ATOM 3148 O O . ALA A 1 410 ? 25.736 -13.419 -8.224 1.00 94.12 410 ALA A O 1
ATOM 3149 N N . ILE A 1 411 ? 24.745 -12.120 -6.690 1.00 94.44 411 ILE A N 1
ATOM 3150 C CA . ILE A 1 411 ? 25.919 -11.322 -6.320 1.00 94.44 411 ILE A CA 1
ATOM 3151 C C . ILE A 1 411 ? 26.333 -11.673 -4.895 1.00 94.44 411 ILE A C 1
ATOM 3153 O O . ILE A 1 411 ? 25.518 -11.703 -3.981 1.00 94.44 411 ILE A O 1
ATOM 3157 N N . GLY A 1 412 ? 27.620 -11.931 -4.680 1.00 92.69 412 GLY A N 1
ATOM 3158 C CA . GLY A 1 412 ? 28.139 -12.243 -3.354 1.00 92.69 412 GLY A CA 1
ATOM 3159 C C . GLY A 1 412 ? 29.650 -12.108 -3.269 1.00 92.69 412 GLY A C 1
ATOM 3160 O O . GLY A 1 412 ? 30.303 -11.527 -4.138 1.00 92.69 412 GLY A O 1
ATOM 3161 N N . ARG A 1 413 ? 30.246 -12.681 -2.218 1.00 91.81 413 ARG A N 1
ATOM 3162 C CA . ARG A 1 413 ? 31.693 -12.576 -1.983 1.00 91.81 413 ARG A CA 1
ATOM 3163 C C . ARG A 1 413 ? 32.348 -13.921 -1.681 1.00 91.81 413 ARG A C 1
ATOM 3165 O O . ARG A 1 413 ? 31.967 -14.653 -0.764 1.00 91.81 413 ARG A O 1
ATOM 3172 N N . VAL A 1 414 ? 33.408 -14.223 -2.431 1.00 90.75 414 VAL A N 1
ATOM 3173 C CA . VAL A 1 414 ? 34.221 -15.439 -2.276 1.00 90.75 414 VAL A CA 1
ATOM 3174 C C . VAL A 1 414 ? 35.584 -15.127 -1.673 1.00 90.75 414 VAL A C 1
ATOM 3176 O O . VAL A 1 414 ? 36.180 -14.083 -1.936 1.00 90.75 414 VAL A O 1
ATOM 3179 N N . GLY A 1 415 ? 36.108 -16.049 -0.865 1.00 89.12 415 GLY A N 1
ATOM 3180 C CA . GLY A 1 415 ? 37.384 -15.841 -0.190 1.00 89.12 415 GLY A CA 1
ATOM 3181 C C . GLY A 1 415 ? 38.059 -17.111 0.338 1.00 89.12 415 GLY A C 1
ATOM 3182 O O . GLY A 1 415 ? 37.524 -18.230 0.261 1.00 89.12 415 GLY A O 1
ATOM 3183 N N . PRO A 1 416 ? 39.297 -16.972 0.842 1.00 85.31 416 PRO A N 1
ATOM 3184 C CA . PRO A 1 416 ? 39.937 -17.975 1.675 1.00 85.31 416 PRO A CA 1
ATOM 3185 C C . PRO A 1 416 ? 39.260 -18.021 3.054 1.00 85.31 416 PRO A C 1
ATOM 3187 O O . PRO A 1 416 ? 38.252 -17.374 3.306 1.00 85.31 416 PRO A O 1
ATOM 3190 N N . ALA A 1 417 ? 39.817 -18.811 3.971 1.00 81.31 417 ALA A N 1
ATOM 3191 C CA . ALA A 1 417 ? 39.304 -18.876 5.337 1.00 81.31 417 ALA A CA 1
ATOM 3192 C C . ALA A 1 417 ? 39.590 -17.620 6.181 1.00 81.31 417 ALA A C 1
ATOM 3194 O O . ALA A 1 417 ? 39.120 -17.565 7.317 1.00 81.31 417 ALA A O 1
ATOM 3195 N N . ASP A 1 418 ? 40.386 -16.680 5.664 1.00 84.06 418 ASP A N 1
ATOM 3196 C CA . ASP A 1 418 ? 40.689 -15.392 6.283 1.00 84.06 418 ASP A CA 1
ATOM 3197 C C . ASP A 1 418 ? 39.879 -14.245 5.670 1.00 84.06 418 ASP A C 1
ATOM 3199 O O . ASP A 1 418 ? 39.500 -14.280 4.501 1.00 84.06 418 ASP A O 1
ATOM 3203 N N . ASP A 1 419 ? 39.659 -13.216 6.482 1.00 83.50 419 ASP A N 1
ATOM 3204 C CA . ASP A 1 419 ? 38.756 -12.109 6.171 1.00 83.50 419 ASP A CA 1
ATOM 3205 C C . ASP A 1 419 ? 39.347 -11.118 5.156 1.00 83.50 419 ASP A C 1
ATOM 3207 O O . ASP A 1 419 ? 38.606 -10.540 4.371 1.00 83.50 419 ASP A O 1
ATOM 3211 N N . GLY A 1 420 ? 40.674 -10.978 5.086 1.00 84.31 420 GLY A N 1
ATOM 3212 C CA . GLY A 1 420 ? 41.334 -9.871 4.378 1.00 84.31 420 GLY A CA 1
ATOM 3213 C C . GLY A 1 420 ? 41.792 -10.127 2.936 1.00 84.31 420 GLY A C 1
ATOM 3214 O O . GLY A 1 420 ? 42.722 -9.470 2.477 1.00 84.31 420 GLY A O 1
ATOM 3215 N N . ASN A 1 421 ? 41.296 -11.167 2.250 1.00 85.50 421 ASN A N 1
ATOM 3216 C CA . ASN A 1 421 ? 41.758 -11.516 0.893 1.00 85.50 421 ASN A CA 1
ATOM 3217 C C . ASN A 1 421 ? 40.658 -12.140 0.014 1.00 85.50 421 ASN A C 1
ATOM 3219 O O . ASN A 1 421 ? 40.849 -13.236 -0.523 1.00 85.50 421 ASN A O 1
ATOM 3223 N N . GLY A 1 422 ? 39.515 -11.476 -0.144 1.00 90.50 422 GLY A N 1
ATOM 3224 C CA . GLY A 1 422 ? 38.403 -11.974 -0.958 1.00 90.50 422 GLY A CA 1
ATOM 3225 C C . GLY A 1 422 ? 38.115 -11.146 -2.201 1.00 90.50 422 GLY A C 1
ATOM 3226 O O . GLY A 1 422 ? 38.886 -10.271 -2.604 1.00 90.50 422 GLY A O 1
ATOM 3227 N N . LEU A 1 423 ? 37.002 -11.494 -2.834 1.00 92.56 423 LEU A N 1
ATOM 3228 C CA . LEU A 1 423 ? 36.571 -10.956 -4.108 1.00 92.56 423 LEU A CA 1
ATOM 3229 C C . LEU A 1 423 ? 35.044 -10.941 -4.171 1.00 92.56 423 LEU A C 1
ATOM 3231 O O . LEU A 1 423 ? 34.413 -11.989 -4.008 1.00 92.56 423 LEU A O 1
ATOM 3235 N N . VAL A 1 424 ? 34.472 -9.771 -4.439 1.00 95.19 424 VAL A N 1
ATOM 3236 C CA . VAL A 1 424 ? 33.067 -9.645 -4.836 1.00 95.19 424 VAL A CA 1
ATOM 3237 C C . VAL A 1 424 ? 32.924 -10.190 -6.255 1.00 95.19 424 VAL A C 1
ATOM 3239 O O . VAL A 1 424 ? 33.753 -9.906 -7.130 1.00 95.19 424 VAL A O 1
ATOM 3242 N N . VAL A 1 425 ? 31.910 -11.019 -6.463 1.00 94.56 425 VAL A N 1
ATOM 3243 C CA . VAL A 1 425 ? 31.645 -11.747 -7.704 1.00 94.56 425 VAL A CA 1
ATOM 3244 C C . VAL A 1 425 ? 30.151 -11.758 -7.978 1.00 94.56 425 VAL A C 1
ATOM 3246 O O . VAL A 1 425 ? 29.354 -11.647 -7.050 1.00 94.56 425 VAL A O 1
ATOM 3249 N N . TRP A 1 426 ? 29.790 -11.978 -9.235 1.00 95.31 426 TRP A N 1
ATOM 3250 C CA . TRP A 1 426 ? 28.436 -12.378 -9.594 1.00 95.31 426 TRP A CA 1
ATOM 3251 C C . TRP A 1 426 ? 28.457 -13.721 -10.323 1.00 95.31 426 TRP A C 1
ATOM 3253 O O . TRP A 1 426 ? 29.480 -14.123 -10.896 1.00 95.31 426 TRP A O 1
ATOM 3263 N N . TRP A 1 427 ? 27.353 -14.451 -10.246 1.00 94.25 427 TRP A N 1
ATOM 3264 C CA . TRP A 1 427 ? 27.136 -15.704 -10.948 1.00 94.25 427 TRP A CA 1
ATOM 3265 C C . TRP A 1 427 ? 26.009 -15.510 -11.955 1.00 94.25 427 TRP A C 1
ATOM 3267 O O . TRP A 1 427 ? 24.888 -15.258 -11.542 1.00 94.25 427 TRP A O 1
ATOM 3277 N N . GLU A 1 428 ? 26.347 -15.684 -13.235 1.00 94.12 428 GLU A N 1
ATOM 3278 C CA . GLU A 1 428 ? 25.434 -15.570 -14.377 1.00 94.12 428 GLU A CA 1
ATOM 3279 C C . GLU A 1 428 ? 24.403 -16.688 -14.343 1.00 94.12 428 GLU A C 1
ATOM 3281 O O . GLU A 1 428 ? 24.791 -17.873 -14.422 1.00 94.12 428 GLU A O 1
ATOM 3286 N N . ASN A 1 429 ? 23.133 -16.311 -14.233 1.00 93.06 429 ASN A N 1
ATOM 3287 C CA . ASN A 1 429 ? 22.011 -17.217 -14.353 1.00 93.06 429 ASN A CA 1
ATOM 3288 C C . ASN A 1 429 ? 21.972 -17.749 -15.799 1.00 93.06 429 ASN A C 1
ATOM 3290 O O . ASN A 1 429 ? 22.179 -17.044 -16.781 1.00 93.06 429 ASN A O 1
ATOM 3294 N N . PRO A 1 430 ? 21.919 -19.077 -15.993 1.00 89.88 430 PRO A N 1
ATOM 3295 C CA . PRO A 1 430 ? 22.024 -19.652 -17.322 1.00 89.88 430 PRO A CA 1
ATOM 3296 C C . PRO A 1 430 ? 20.663 -19.728 -18.031 1.00 89.88 430 PRO A C 1
ATOM 3298 O O . PRO A 1 430 ? 20.554 -20.567 -18.939 1.00 89.88 430 PRO A O 1
ATOM 3301 N N . ARG A 1 431 ? 19.640 -18.972 -17.608 1.00 83.44 431 ARG A N 1
ATOM 3302 C CA . ARG A 1 431 ? 18.237 -19.082 -18.034 1.00 83.44 431 ARG A CA 1
ATOM 3303 C C . ARG A 1 431 ? 17.755 -17.760 -18.665 1.00 83.44 431 ARG A C 1
ATOM 3305 O O . ARG A 1 431 ? 16.786 -17.196 -18.174 1.00 83.44 431 ARG A O 1
ATOM 3312 N N . PRO A 1 432 ? 18.303 -17.334 -19.817 1.00 69.31 432 PRO A N 1
ATOM 3313 C CA . PRO A 1 432 ? 17.875 -16.080 -20.436 1.00 69.31 432 PRO A CA 1
ATOM 3314 C C . PRO A 1 432 ? 16.355 -16.096 -20.667 1.00 69.31 432 PRO A C 1
ATOM 3316 O O . PRO A 1 432 ? 15.846 -16.986 -21.369 1.00 69.31 432 PRO A O 1
ATOM 3319 N N . GLY A 1 433 ? 15.643 -15.159 -20.034 1.00 60.12 433 GLY A N 1
ATOM 3320 C CA . GLY A 1 433 ? 14.177 -15.091 -19.997 1.00 60.12 433 GLY A CA 1
ATOM 3321 C C . GLY A 1 433 ? 13.479 -16.305 -19.353 1.00 60.12 433 GLY A C 1
ATOM 3322 O O . GLY A 1 433 ? 12.486 -16.791 -19.897 1.00 60.12 433 GLY A O 1
ATOM 3323 N N . GLY A 1 434 ? 14.041 -16.882 -18.284 1.00 65.81 434 GLY A N 1
ATOM 3324 C CA . GLY A 1 434 ? 13.462 -17.969 -17.467 1.00 65.81 434 GLY A CA 1
ATOM 3325 C C . GLY A 1 434 ? 13.582 -19.392 -18.042 1.00 65.81 434 GLY A C 1
ATOM 3326 O O . GLY A 1 434 ? 13.287 -20.402 -17.395 1.00 65.81 434 GLY A O 1
ATOM 3327 N N . ALA A 1 435 ? 14.058 -19.551 -19.280 1.00 66.19 435 ALA A N 1
ATOM 3328 C CA . ALA A 1 435 ? 14.055 -20.858 -19.935 1.00 66.19 435 ALA A CA 1
ATOM 3329 C C . ALA A 1 435 ? 15.072 -21.838 -19.312 1.00 66.19 435 ALA A C 1
ATOM 3331 O O . ALA A 1 435 ? 16.282 -21.685 -19.469 1.00 66.19 435 ALA A O 1
ATOM 3332 N N . ALA A 1 436 ? 14.594 -22.931 -18.706 1.00 70.00 436 ALA A N 1
ATOM 3333 C CA . ALA A 1 436 ? 15.449 -23.949 -18.087 1.00 70.00 436 ALA A CA 1
ATOM 3334 C C . ALA A 1 436 ? 16.571 -24.471 -19.016 1.00 70.00 436 ALA A C 1
ATOM 3336 O O . ALA A 1 436 ? 16.327 -25.012 -20.106 1.00 70.00 436 ALA A O 1
ATOM 3337 N N . THR A 1 437 ? 17.824 -24.410 -18.547 1.00 76.56 437 THR A N 1
ATOM 3338 C CA . THR A 1 437 ? 18.993 -24.918 -19.283 1.00 76.56 437 THR A CA 1
ATOM 3339 C C . THR A 1 437 ? 19.818 -25.931 -18.484 1.00 76.56 437 THR A C 1
ATOM 3341 O O . THR A 1 437 ? 19.627 -26.157 -17.296 1.00 76.56 437 THR A O 1
ATOM 3344 N N . ASN A 1 438 ? 20.749 -26.608 -19.169 1.00 79.31 438 ASN A N 1
ATOM 3345 C CA . ASN A 1 438 ? 21.739 -27.493 -18.534 1.00 79.31 438 ASN A CA 1
ATOM 3346 C C . ASN A 1 438 ? 23.120 -26.823 -18.402 1.00 79.31 438 ASN A C 1
ATOM 3348 O O . ASN A 1 438 ? 24.118 -27.511 -18.163 1.00 79.31 438 ASN A O 1
ATOM 3352 N N . ARG A 1 439 ? 23.218 -25.515 -18.673 1.00 84.62 439 ARG A N 1
ATOM 3353 C CA . ARG A 1 439 ? 24.468 -24.764 -18.530 1.00 84.62 439 ARG A CA 1
ATOM 3354 C C . ARG A 1 439 ? 24.651 -24.457 -17.032 1.00 84.62 439 ARG A C 1
ATOM 3356 O O . ARG A 1 439 ? 23.675 -24.120 -16.381 1.00 84.62 439 ARG A O 1
ATOM 3363 N N . PRO A 1 440 ? 25.854 -24.629 -16.456 1.00 86.31 440 PRO A N 1
ATOM 3364 C CA . PRO A 1 440 ? 26.112 -24.201 -15.084 1.00 86.31 440 PRO A CA 1
ATOM 3365 C C . PRO A 1 440 ? 26.202 -22.674 -15.005 1.00 86.31 440 PRO A C 1
ATOM 3367 O O . PRO A 1 440 ? 26.637 -22.038 -15.970 1.00 86.31 440 PRO A O 1
ATOM 3370 N N . TRP A 1 441 ? 25.881 -22.121 -13.838 1.00 92.50 441 TRP A N 1
ATOM 3371 C CA . TRP A 1 441 ? 26.062 -20.703 -13.549 1.00 92.50 441 TRP A CA 1
ATOM 3372 C C . TRP A 1 441 ? 27.530 -20.299 -13.726 1.00 92.50 441 TRP A C 1
ATOM 3374 O O . TRP A 1 441 ? 28.445 -21.053 -13.364 1.00 92.50 441 TRP A O 1
ATOM 3384 N N . THR A 1 442 ? 27.775 -19.142 -14.342 1.00 91.69 442 THR A N 1
ATOM 3385 C CA . THR A 1 442 ? 29.135 -18.701 -14.696 1.00 91.69 442 THR A CA 1
ATOM 3386 C C . THR A 1 442 ? 29.586 -17.581 -13.769 1.00 91.69 442 THR A C 1
ATOM 3388 O O . THR A 1 442 ? 28.981 -16.525 -13.746 1.00 91.69 442 THR A O 1
ATOM 3391 N N . ARG A 1 443 ? 30.668 -17.787 -13.007 1.00 92.06 443 ARG A N 1
ATOM 3392 C CA . ARG A 1 443 ? 31.241 -16.731 -12.157 1.00 92.06 443 ARG A CA 1
ATOM 3393 C C . ARG A 1 443 ? 31.951 -15.660 -12.986 1.00 92.06 443 ARG A C 1
ATOM 3395 O O . ARG A 1 443 ? 32.799 -15.994 -13.818 1.00 92.06 443 ARG A O 1
ATOM 3402 N N . HIS A 1 444 ? 31.730 -14.407 -12.611 1.00 93.81 444 HIS A N 1
ATOM 3403 C CA . HIS A 1 444 ? 32.444 -13.228 -13.086 1.00 93.81 444 HIS A CA 1
ATOM 3404 C C . HIS A 1 444 ? 32.976 -12.411 -11.902 1.00 93.81 444 HIS A C 1
ATOM 3406 O O . HIS A 1 444 ? 32.373 -12.358 -10.832 1.00 93.81 444 HIS A O 1
ATOM 3412 N N . ASP A 1 445 ? 34.145 -11.798 -12.079 1.00 94.38 445 ASP A N 1
ATOM 3413 C CA . ASP A 1 445 ? 34.848 -11.084 -11.010 1.00 94.38 445 ASP A CA 1
ATOM 3414 C C . ASP A 1 445 ? 34.512 -9.581 -11.039 1.00 94.38 445 ASP A C 1
ATOM 3416 O O . ASP A 1 445 ? 34.652 -8.947 -12.088 1.00 94.38 445 ASP A O 1
ATOM 3420 N N . ILE A 1 446 ? 34.151 -9.002 -9.886 1.00 96.25 446 ILE A N 1
ATOM 3421 C CA . ILE A 1 446 ? 33.853 -7.565 -9.734 1.00 96.25 446 ILE A CA 1
ATOM 3422 C C . ILE A 1 446 ? 35.071 -6.824 -9.173 1.00 96.25 446 ILE A C 1
ATOM 3424 O O . ILE A 1 446 ? 35.686 -5.991 -9.846 1.00 96.25 446 ILE A O 1
ATOM 3428 N N . GLY A 1 447 ? 35.488 -7.149 -7.946 1.00 94.75 447 GLY A N 1
ATOM 3429 C CA . GLY A 1 447 ? 36.593 -6.443 -7.301 1.00 94.75 447 GLY A CA 1
ATOM 3430 C C . GLY A 1 447 ? 37.006 -7.008 -5.946 1.00 94.75 447 GLY A C 1
ATOM 3431 O O . GLY A 1 447 ? 36.218 -7.635 -5.250 1.00 94.75 447 GLY A O 1
ATOM 3432 N N . ASN A 1 448 ? 38.283 -6.827 -5.584 1.00 93.81 448 ASN A N 1
ATOM 3433 C CA . ASN A 1 448 ? 38.851 -7.405 -4.356 1.00 93.81 448 ASN A CA 1
ATOM 3434 C C . ASN A 1 448 ? 38.378 -6.657 -3.110 1.00 93.81 448 ASN A C 1
ATOM 3436 O O . ASN A 1 448 ? 38.484 -5.434 -3.085 1.00 93.81 448 ASN A O 1
ATOM 3440 N N . THR A 1 449 ? 37.991 -7.372 -2.065 1.00 92.81 449 THR A N 1
ATOM 3441 C CA . THR A 1 449 ? 37.534 -6.789 -0.795 1.00 92.81 449 THR A CA 1
ATOM 3442 C C . THR A 1 449 ? 38.027 -7.601 0.399 1.00 92.81 449 THR A C 1
ATOM 3444 O O . THR A 1 449 ? 38.317 -8.804 0.281 1.00 92.81 449 THR A O 1
ATOM 3447 N N . ASP A 1 450 ? 38.083 -6.968 1.565 1.00 90.69 450 ASP A N 1
ATOM 3448 C CA . ASP A 1 450 ? 38.090 -7.663 2.853 1.00 90.69 450 ASP A CA 1
ATOM 3449 C C . ASP A 1 450 ? 36.679 -8.225 3.138 1.00 90.69 450 ASP A C 1
ATOM 3451 O O . ASP A 1 450 ? 35.892 -8.433 2.209 1.00 90.69 450 ASP A O 1
ATOM 3455 N N . TYR A 1 451 ? 36.385 -8.634 4.375 1.00 88.94 451 TYR A N 1
ATOM 3456 C CA . TYR A 1 451 ? 35.100 -9.244 4.722 1.00 88.94 451 TYR A CA 1
ATOM 3457 C C . TYR A 1 451 ? 33.975 -8.244 4.472 1.00 88.94 451 TYR A C 1
ATOM 3459 O O . TYR A 1 451 ? 34.006 -7.139 5.013 1.00 88.94 451 TYR A O 1
ATOM 3467 N N . VAL A 1 452 ? 33.015 -8.645 3.642 1.00 90.81 452 VAL A N 1
ATOM 3468 C CA . VAL A 1 452 ? 31.881 -7.800 3.274 1.00 90.81 452 VAL A CA 1
ATOM 3469 C C . VAL A 1 452 ? 30.755 -8.061 4.260 1.00 90.81 452 VAL A C 1
ATOM 3471 O O . VAL A 1 452 ? 30.390 -9.215 4.492 1.00 90.81 452 VAL A O 1
ATOM 3474 N N . LYS A 1 453 ? 30.278 -6.984 4.872 1.00 88.94 453 LYS A N 1
ATOM 3475 C CA . LYS A 1 453 ? 29.163 -6.990 5.811 1.00 88.94 453 LYS A CA 1
ATOM 3476 C C . LYS A 1 453 ? 27.844 -6.831 5.086 1.00 88.94 453 LYS A C 1
ATOM 3478 O O . LYS A 1 453 ? 26.994 -7.688 5.233 1.00 88.94 453 LYS A O 1
ATOM 3483 N N . ASP A 1 454 ? 27.786 -5.827 4.226 1.00 89.81 454 ASP A N 1
ATOM 3484 C CA . ASP A 1 454 ? 26.585 -5.431 3.506 1.00 89.81 454 ASP A CA 1
ATOM 3485 C C . ASP A 1 454 ? 26.958 -5.220 2.032 1.00 89.81 454 ASP A C 1
ATOM 3487 O O . ASP A 1 454 ? 28.042 -4.694 1.718 1.00 89.81 454 ASP A O 1
ATOM 3491 N N . LEU A 1 455 ? 26.099 -5.664 1.125 1.00 91.75 455 LEU A N 1
ATOM 3492 C CA . LEU A 1 455 ? 26.119 -5.274 -0.284 1.00 91.75 455 LEU A CA 1
ATOM 3493 C C . LEU A 1 455 ? 25.030 -4.215 -0.503 1.00 91.75 455 LEU A C 1
ATOM 3495 O O . LEU A 1 455 ? 24.272 -3.965 0.412 1.00 91.75 455 LEU A O 1
ATOM 3499 N N . ALA A 1 456 ? 25.068 -3.508 -1.632 1.00 91.12 456 ALA A N 1
ATOM 3500 C CA . ALA A 1 456 ? 23.919 -2.783 -2.185 1.00 91.12 456 ALA A CA 1
ATOM 3501 C C . ALA A 1 456 ? 24.069 -2.723 -3.707 1.00 91.12 456 ALA A C 1
ATOM 3503 O O . ALA A 1 456 ? 25.202 -2.604 -4.203 1.00 91.12 456 ALA A O 1
ATOM 3504 N N . VAL A 1 457 ? 22.969 -2.841 -4.451 1.00 92.06 457 VAL A N 1
ATOM 3505 C CA . VAL A 1 457 ? 22.979 -2.885 -5.921 1.00 92.06 457 VAL A CA 1
ATOM 3506 C C . VAL A 1 457 ? 22.071 -1.795 -6.490 1.00 92.06 457 VAL A C 1
ATOM 3508 O O . VAL A 1 457 ? 20.858 -1.903 -6.412 1.00 92.06 457 VAL A O 1
ATOM 3511 N N . GLU A 1 458 ? 22.670 -0.780 -7.114 1.00 89.19 458 GLU A N 1
ATOM 3512 C CA . GLU A 1 458 ? 21.986 0.421 -7.625 1.00 89.19 458 GLU A CA 1
ATOM 3513 C C . GLU A 1 458 ? 22.588 0.874 -8.943 1.00 89.19 458 GLU A C 1
ATOM 3515 O O . GLU A 1 458 ? 23.769 0.653 -9.183 1.00 89.19 458 GLU A O 1
ATOM 3520 N N . ASP A 1 459 ? 21.851 1.632 -9.748 1.00 90.31 459 ASP A N 1
ATOM 3521 C CA . ASP A 1 459 ? 22.438 2.400 -10.851 1.00 90.31 459 ASP A CA 1
ATOM 3522 C C . ASP A 1 459 ? 22.979 3.756 -10.349 1.00 90.31 459 ASP A C 1
ATOM 3524 O O . ASP A 1 459 ? 22.412 4.818 -10.607 1.00 90.31 459 ASP A O 1
ATOM 3528 N N . PHE A 1 460 ? 24.085 3.737 -9.593 1.00 91.69 460 PHE A N 1
ATOM 3529 C CA . PHE A 1 460 ? 24.657 4.952 -8.987 1.00 91.69 460 PHE A CA 1
ATOM 3530 C C . PHE A 1 460 ? 25.055 6.026 -10.020 1.00 91.69 460 PHE A C 1
ATOM 3532 O O . PHE A 1 460 ? 25.179 7.199 -9.650 1.00 91.69 460 PHE A O 1
ATOM 3539 N N . ASP A 1 461 ? 25.308 5.653 -11.285 1.00 89.69 461 ASP A N 1
ATOM 3540 C CA . ASP A 1 461 ? 25.674 6.570 -12.372 1.00 89.69 461 ASP A CA 1
ATOM 3541 C C . ASP A 1 461 ? 24.573 6.835 -13.417 1.00 89.69 461 ASP A C 1
ATOM 3543 O O . ASP A 1 461 ? 24.821 7.573 -14.385 1.00 89.69 461 ASP A O 1
ATOM 3547 N N . LEU A 1 462 ? 23.355 6.335 -13.173 1.00 88.75 462 LEU A N 1
ATOM 3548 C CA . LEU A 1 462 ? 22.166 6.457 -14.028 1.00 88.75 462 LEU A CA 1
ATOM 3549 C C . LEU A 1 462 ? 22.449 6.088 -15.496 1.00 88.75 462 LEU A C 1
ATOM 3551 O O . LEU A 1 462 ? 21.979 6.754 -16.431 1.00 88.75 462 LEU A O 1
ATOM 3555 N N . ASP A 1 463 ? 23.296 5.078 -15.719 1.00 85.44 463 ASP A N 1
ATOM 3556 C CA . ASP A 1 463 ? 23.718 4.640 -17.050 1.00 85.44 463 ASP A CA 1
ATOM 3557 C C . ASP A 1 463 ? 22.928 3.438 -17.608 1.00 85.44 463 ASP A C 1
ATOM 3559 O O . ASP A 1 463 ? 23.193 2.974 -18.736 1.00 85.44 463 ASP A O 1
ATOM 3563 N N . GLY A 1 464 ? 21.909 3.016 -16.856 1.00 84.75 464 GLY A N 1
ATOM 3564 C CA . GLY A 1 464 ? 21.001 1.908 -17.118 1.00 84.75 464 GLY A CA 1
ATOM 3565 C C . GLY A 1 464 ? 21.610 0.548 -16.792 1.00 84.75 464 GLY A C 1
ATOM 3566 O O . GLY A 1 464 ? 21.176 -0.451 -17.368 1.00 84.75 464 GLY A O 1
ATOM 3567 N N . ARG A 1 465 ? 22.671 0.494 -15.976 1.00 87.94 465 ARG A N 1
ATOM 3568 C CA . ARG A 1 465 ? 23.336 -0.753 -15.577 1.00 87.94 465 ARG A CA 1
ATOM 3569 C C . ARG A 1 465 ? 23.535 -0.797 -14.064 1.00 87.94 465 ARG A C 1
ATOM 3571 O O . ARG A 1 465 ? 24.012 0.184 -13.509 1.00 87.94 465 ARG A O 1
ATOM 3578 N N . PRO A 1 466 ? 23.277 -1.940 -13.407 1.00 92.00 466 PRO A N 1
ATOM 3579 C CA . PRO A 1 466 ? 23.499 -2.043 -11.972 1.00 92.00 466 PRO A CA 1
ATOM 3580 C C . PRO A 1 466 ? 24.986 -1.956 -11.597 1.00 92.00 466 PRO A C 1
ATOM 3582 O O . PRO A 1 466 ? 25.829 -2.719 -12.088 1.00 92.00 466 PRO A O 1
ATOM 3585 N N . ASP A 1 467 ? 25.292 -1.063 -10.665 1.00 94.12 467 ASP A N 1
ATOM 3586 C CA . ASP A 1 467 ? 26.551 -0.945 -9.944 1.00 94.12 467 ASP A CA 1
ATOM 3587 C C . ASP A 1 467 ? 26.473 -1.671 -8.592 1.00 94.12 467 ASP A C 1
ATOM 3589 O O . ASP A 1 467 ? 25.401 -1.964 -8.076 1.00 94.12 467 ASP A O 1
ATOM 3593 N N . VAL A 1 468 ? 27.629 -1.969 -7.986 1.00 95.75 468 VAL A N 1
ATOM 3594 C CA . VAL A 1 468 ? 27.683 -2.699 -6.707 1.00 95.75 468 VAL A CA 1
ATOM 3595 C C . VAL A 1 468 ? 28.446 -1.905 -5.658 1.00 95.75 468 VAL A C 1
ATOM 3597 O O . VAL A 1 468 ? 29.657 -1.679 -5.794 1.00 95.75 468 VAL A O 1
ATOM 3600 N N . ALA A 1 469 ? 27.770 -1.539 -4.574 1.00 95.56 469 ALA A N 1
ATOM 3601 C CA . ALA A 1 469 ? 28.402 -1.102 -3.342 1.00 95.56 469 ALA A CA 1
ATOM 3602 C C . ALA A 1 469 ? 28.723 -2.312 -2.453 1.00 95.56 469 ALA A C 1
ATOM 3604 O O . ALA A 1 469 ? 27.980 -3.286 -2.376 1.00 95.56 469 ALA A O 1
ATOM 3605 N N . ALA A 1 470 ? 29.875 -2.273 -1.793 1.00 94.88 470 ALA A N 1
ATOM 3606 C CA . ALA A 1 470 ? 30.279 -3.295 -0.839 1.00 94.88 470 ALA A CA 1
ATOM 3607 C C . ALA A 1 470 ? 30.869 -2.624 0.392 1.00 94.88 470 ALA A C 1
ATOM 3609 O O . ALA A 1 470 ? 31.858 -1.879 0.295 1.00 94.88 470 ALA A O 1
ATOM 3610 N N . ARG A 1 471 ? 30.277 -2.911 1.548 1.00 92.31 471 ARG A N 1
ATOM 3611 C CA . ARG A 1 471 ? 30.739 -2.411 2.832 1.00 92.31 471 ARG A CA 1
ATOM 3612 C C . ARG A 1 471 ? 31.608 -3.434 3.543 1.00 92.31 471 ARG A C 1
ATOM 3614 O O . ARG A 1 471 ? 31.234 -4.583 3.742 1.00 92.31 471 ARG A O 1
ATOM 3621 N N . GLU A 1 472 ? 32.768 -2.973 3.976 1.00 90.81 472 GLU A N 1
ATOM 3622 C CA . GLU A 1 472 ? 33.690 -3.668 4.862 1.00 90.81 472 GLU A CA 1
ATOM 3623 C C . GLU A 1 472 ? 33.629 -3.049 6.271 1.00 90.81 472 GLU A C 1
ATOM 3625 O O . GLU A 1 472 ? 32.987 -2.023 6.505 1.00 90.81 472 GLU A O 1
ATOM 3630 N N . THR A 1 473 ? 34.358 -3.635 7.225 1.00 83.00 473 THR A N 1
ATOM 3631 C CA . THR A 1 473 ? 34.382 -3.170 8.626 1.00 83.00 473 THR A CA 1
ATOM 3632 C C . THR A 1 473 ? 34.867 -1.727 8.806 1.00 83.00 473 THR A C 1
ATOM 3634 O O . THR A 1 473 ? 34.476 -1.077 9.763 1.00 83.00 473 THR A O 1
ATOM 3637 N N . GLU A 1 474 ? 35.753 -1.217 7.947 1.00 85.81 474 GLU A N 1
ATOM 3638 C CA . GLU A 1 474 ? 36.285 0.155 8.070 1.00 85.81 474 GLU A CA 1
ATOM 3639 C C . GLU A 1 474 ? 36.357 0.887 6.720 1.00 85.81 474 GLU A C 1
ATOM 3641 O O . GLU A 1 474 ? 36.880 2.001 6.651 1.00 85.81 474 GLU A O 1
ATOM 3646 N N . GLU A 1 475 ? 35.869 0.283 5.632 1.00 92.38 475 GLU A N 1
ATOM 3647 C CA . GLU A 1 475 ? 35.863 0.875 4.292 1.00 92.38 475 GLU A CA 1
ATOM 3648 C C . GLU A 1 475 ? 34.557 0.558 3.552 1.00 92.38 475 GLU A C 1
ATOM 3650 O O . GLU A 1 475 ? 33.978 -0.505 3.725 1.00 92.38 475 GLU A O 1
ATOM 3655 N N . THR A 1 476 ? 34.103 1.470 2.695 1.00 94.56 476 THR A N 1
ATOM 3656 C CA . THR A 1 476 ? 33.036 1.217 1.716 1.00 94.56 476 THR A CA 1
ATOM 3657 C C . THR A 1 476 ? 33.582 1.418 0.309 1.00 94.56 476 THR A C 1
ATOM 3659 O O . THR A 1 476 ? 34.332 2.370 0.039 1.00 94.56 476 THR A O 1
ATOM 3662 N N . HIS A 1 477 ? 33.211 0.516 -0.595 1.00 95.75 477 HIS A N 1
ATOM 3663 C CA . HIS A 1 477 ? 33.567 0.550 -2.006 1.00 95.75 477 HIS A CA 1
ATOM 3664 C C . HIS A 1 477 ? 32.324 0.664 -2.881 1.00 95.75 477 HIS A C 1
ATOM 3666 O O . HIS A 1 477 ? 31.309 0.071 -2.557 1.00 95.75 477 HIS A O 1
ATOM 3672 N N . VAL A 1 478 ? 32.451 1.347 -4.020 1.00 96.38 478 VAL A N 1
ATOM 3673 C CA . VAL A 1 478 ? 31.474 1.297 -5.121 1.00 96.38 478 VAL A CA 1
ATOM 3674 C C . VAL A 1 478 ? 32.214 0.841 -6.367 1.00 96.38 478 VAL A C 1
ATOM 3676 O O . VAL A 1 478 ? 33.260 1.405 -6.730 1.00 96.38 478 VAL A O 1
ATOM 3679 N N . PHE A 1 479 ? 31.702 -0.215 -6.986 1.00 97.06 479 PHE A N 1
ATOM 3680 C CA . PHE A 1 479 ? 32.186 -0.805 -8.220 1.00 97.06 479 PHE A CA 1
ATOM 3681 C C . PHE A 1 479 ? 31.187 -0.509 -9.325 1.00 97.06 479 PHE A C 1
ATOM 3683 O O . PHE A 1 479 ? 30.117 -1.098 -9.377 1.00 97.06 479 PHE A O 1
ATOM 3690 N N . ARG A 1 480 ? 31.594 0.373 -10.230 1.00 95.19 480 ARG A N 1
ATOM 3691 C CA . ARG A 1 480 ? 30.794 0.790 -11.365 1.00 95.19 480 ARG A CA 1
ATOM 3692 C C . ARG A 1 480 ? 30.896 -0.195 -12.522 1.00 95.19 480 ARG A C 1
ATOM 3694 O O . ARG A 1 480 ? 32.020 -0.585 -12.891 1.00 95.19 480 ARG A O 1
ATOM 3701 N N . GLN A 1 481 ? 29.782 -0.545 -13.141 1.00 94.69 481 GLN A N 1
ATOM 3702 C CA . GLN A 1 481 ? 29.717 -1.466 -14.255 1.00 94.69 481 GLN A CA 1
ATOM 3703 C C . GLN A 1 481 ? 29.967 -0.750 -15.591 1.00 94.69 481 GLN A C 1
ATOM 3705 O O . GLN A 1 481 ? 29.115 -0.117 -16.206 1.00 94.69 481 GLN A O 1
ATOM 3710 N N . ALA A 1 482 ? 31.181 -0.890 -16.131 1.00 89.75 482 ALA A N 1
ATOM 3711 C CA . ALA A 1 482 ? 31.483 -0.374 -17.471 1.00 89.75 482 ALA A CA 1
ATOM 3712 C C . ALA A 1 482 ? 30.963 -1.293 -18.598 1.00 89.75 482 ALA A C 1
ATOM 3714 O O . ALA A 1 482 ? 30.818 -0.856 -19.740 1.00 89.75 482 ALA A O 1
ATOM 3715 N N . SER A 1 483 ? 30.784 -2.581 -18.295 1.00 87.50 483 SER A N 1
ATOM 3716 C CA . SER A 1 483 ? 30.099 -3.619 -19.084 1.00 87.50 483 SER A CA 1
ATOM 3717 C C . SER A 1 483 ? 29.975 -4.875 -18.211 1.00 87.50 483 SER A C 1
ATOM 3719 O O . SER A 1 483 ? 30.761 -4.997 -17.271 1.00 87.50 483 SER A O 1
ATOM 3721 N N . SER A 1 484 ? 29.169 -5.869 -18.594 1.00 79.19 484 SER A N 1
ATOM 3722 C CA . SER A 1 484 ? 29.018 -7.141 -17.850 1.00 79.19 484 SER A CA 1
ATOM 3723 C C . SER A 1 484 ? 30.331 -7.866 -17.490 1.00 79.19 484 SER A C 1
ATOM 3725 O O . SER A 1 484 ? 30.406 -8.619 -16.524 1.00 79.19 484 SER A O 1
ATOM 3727 N N . SER A 1 485 ? 31.425 -7.598 -18.216 1.00 83.81 485 SER A N 1
ATOM 3728 C CA . SER A 1 485 ? 32.756 -8.180 -17.956 1.00 83.81 485 SER A CA 1
ATOM 3729 C C . SER A 1 485 ? 33.821 -7.190 -17.461 1.00 83.81 485 SER A C 1
ATOM 3731 O O . SER A 1 485 ? 34.998 -7.553 -17.358 1.00 83.81 485 SER A O 1
ATOM 3733 N N . MET A 1 486 ? 33.464 -5.929 -17.199 1.00 92.19 486 MET A N 1
ATOM 3734 C CA . MET A 1 486 ? 34.413 -4.889 -16.795 1.00 92.19 486 MET A CA 1
ATOM 3735 C C . MET A 1 486 ? 33.835 -3.984 -15.711 1.00 92.19 486 MET A C 1
ATOM 3737 O O . MET A 1 486 ? 32.938 -3.190 -15.971 1.00 92.19 486 MET A O 1
ATOM 3741 N N . TRP A 1 487 ? 34.480 -4.024 -14.548 1.00 96.69 487 TRP A N 1
ATOM 3742 C CA . TRP A 1 487 ? 34.132 -3.241 -13.368 1.00 96.69 487 TRP A CA 1
ATOM 3743 C C . TRP A 1 487 ? 35.230 -2.237 -13.025 1.00 96.69 487 TRP A C 1
ATOM 3745 O O . TRP A 1 487 ? 36.428 -2.507 -13.191 1.00 96.69 487 TRP A O 1
ATOM 3755 N N . VAL A 1 488 ? 34.830 -1.062 -12.546 1.00 95.19 488 VAL A N 1
ATOM 3756 C CA . VAL A 1 488 ? 35.736 0.014 -12.141 1.00 95.19 488 VAL A CA 1
ATOM 3757 C C . VAL A 1 488 ? 35.395 0.438 -10.721 1.00 95.19 488 VAL A C 1
ATOM 3759 O O . VAL A 1 488 ? 34.310 0.936 -10.467 1.00 95.19 488 VAL A O 1
ATOM 3762 N N . ARG A 1 489 ? 36.340 0.308 -9.786 1.00 95.69 489 ARG A N 1
ATOM 3763 C CA . ARG A 1 489 ? 36.167 0.890 -8.449 1.00 95.69 489 ARG A CA 1
ATOM 3764 C C . ARG A 1 489 ? 36.196 2.415 -8.542 1.00 95.69 489 ARG A C 1
ATOM 3766 O O . ARG A 1 489 ? 37.244 2.978 -8.868 1.00 95.69 489 ARG A O 1
ATOM 3773 N N . VAL A 1 490 ? 35.073 3.052 -8.232 1.00 94.50 490 VAL A N 1
ATOM 3774 C CA . VAL A 1 490 ? 34.901 4.512 -8.248 1.00 94.50 490 VAL A CA 1
ATOM 3775 C C . VAL A 1 490 ? 34.935 5.111 -6.842 1.00 94.50 490 VAL A C 1
ATOM 3777 O O . VAL A 1 490 ? 35.457 6.211 -6.681 1.00 94.50 490 VAL A O 1
ATOM 3780 N N . LEU A 1 491 ? 34.543 4.343 -5.815 1.00 94.81 491 LEU A N 1
ATOM 3781 C CA . LEU A 1 491 ? 34.653 4.737 -4.407 1.00 94.81 491 LEU A CA 1
ATOM 3782 C C . LEU A 1 491 ? 35.547 3.781 -3.603 1.00 94.81 491 LEU A C 1
ATOM 3784 O O . LEU A 1 491 ? 35.532 2.562 -3.778 1.00 94.81 491 LEU A O 1
ATOM 3788 N N . GLN A 1 492 ? 36.339 4.358 -2.700 1.00 93.94 492 GLN A N 1
ATOM 3789 C CA . GLN A 1 492 ? 37.016 3.670 -1.601 1.00 93.94 492 GLN A CA 1
ATOM 3790 C C . GLN A 1 492 ? 37.107 4.640 -0.420 1.00 93.94 492 GLN A C 1
ATOM 3792 O O . GLN A 1 492 ? 37.988 5.506 -0.382 1.00 93.94 492 GLN A O 1
ATOM 3797 N N . ARG A 1 493 ? 36.161 4.532 0.513 1.00 92.44 493 ARG A N 1
ATOM 3798 C CA . ARG A 1 493 ? 35.963 5.486 1.608 1.00 92.44 493 ARG A CA 1
ATOM 3799 C C . ARG A 1 493 ? 36.146 4.800 2.957 1.00 92.44 493 ARG A C 1
ATOM 3801 O O . ARG A 1 493 ? 35.338 3.963 3.319 1.00 92.44 493 ARG A O 1
ATOM 3808 N N . ALA A 1 494 ? 37.160 5.212 3.719 1.00 92.38 494 ALA A N 1
ATOM 3809 C CA . ALA A 1 494 ? 37.387 4.702 5.075 1.00 92.38 494 ALA A CA 1
ATOM 3810 C C . ALA A 1 494 ? 36.503 5.386 6.135 1.00 92.38 494 ALA A C 1
ATOM 3812 O O . ALA A 1 494 ? 36.476 6.616 6.201 1.00 92.38 494 ALA A O 1
ATOM 3813 N N . HIS A 1 495 ? 35.848 4.640 7.014 1.00 88.44 495 HIS A N 1
ATOM 3814 C CA . HIS A 1 495 ? 34.917 5.171 8.018 1.00 88.44 495 HIS A CA 1
ATOM 3815 C C . HIS A 1 495 ? 35.025 4.403 9.355 1.00 88.44 495 HIS A C 1
ATOM 3817 O O . HIS A 1 495 ? 35.708 3.384 9.417 1.00 88.44 495 HIS A O 1
ATOM 3823 N N . PRO A 1 496 ? 34.489 4.940 10.472 1.00 78.00 496 PRO A N 1
ATOM 3824 C CA . PRO A 1 496 ? 34.717 4.384 11.812 1.00 78.00 496 PRO A CA 1
ATOM 3825 C C . PRO A 1 496 ? 33.690 3.319 12.252 1.00 78.00 496 PRO A C 1
ATOM 3827 O O . PRO A 1 496 ? 33.650 2.996 13.442 1.00 78.00 496 PRO A O 1
ATOM 3830 N N . SER A 1 497 ? 32.835 2.834 11.349 1.00 82.06 497 SER A N 1
ATOM 3831 C CA . SER A 1 497 ? 31.660 2.006 11.654 1.00 82.06 497 SER A CA 1
ATOM 3832 C C . SER A 1 497 ? 31.697 0.652 10.961 1.00 82.06 497 SER A C 1
ATOM 3834 O O . SER A 1 497 ? 32.140 0.553 9.827 1.00 82.06 497 SER A O 1
ATOM 3836 N N . HIS A 1 498 ? 31.159 -0.386 11.593 1.00 83.75 498 HIS A N 1
ATOM 3837 C CA . HIS A 1 498 ? 31.504 -1.767 11.255 1.00 83.75 498 HIS A CA 1
ATOM 3838 C C . HIS A 1 498 ? 30.463 -2.532 10.419 1.00 83.75 498 HIS A C 1
ATOM 3840 O O . HIS A 1 498 ? 30.893 -3.375 9.641 1.00 83.75 498 HIS A O 1
ATOM 3846 N N . GLU A 1 499 ? 29.163 -2.214 10.499 1.00 87.44 499 GLU A N 1
ATOM 3847 C CA . GLU A 1 499 ? 28.079 -2.814 9.678 1.00 87.44 499 GLU A CA 1
ATOM 3848 C C . GLU A 1 499 ? 26.860 -1.877 9.505 1.00 87.44 499 GLU A C 1
ATOM 3850 O O . GLU A 1 499 ? 26.825 -0.806 10.135 1.00 87.44 499 GLU A O 1
ATOM 3855 N N . GLY A 1 500 ? 25.949 -2.245 8.595 1.00 88.06 500 GLY A N 1
ATOM 3856 C CA . GLY A 1 500 ? 24.651 -1.623 8.310 1.00 88.06 500 GLY A CA 1
ATOM 3857 C C . GLY A 1 500 ? 24.684 -0.577 7.206 1.00 88.06 500 GLY A C 1
ATOM 3858 O O . GLY A 1 500 ? 25.018 0.578 7.471 1.00 88.06 500 GLY A O 1
ATOM 3859 N N . MET A 1 501 ? 24.358 -0.951 5.976 1.00 92.31 501 MET A N 1
ATOM 3860 C CA . MET A 1 501 ? 24.329 -0.054 4.821 1.00 92.31 501 MET A CA 1
ATOM 3861 C C . MET A 1 501 ? 22.965 -0.127 4.145 1.00 92.31 501 MET A C 1
ATOM 3863 O O . MET A 1 501 ? 22.408 -1.208 4.048 1.00 92.31 501 MET A O 1
ATOM 3867 N N . ALA A 1 502 ? 22.494 1.012 3.656 1.00 92.44 502 ALA A N 1
ATOM 3868 C CA . ALA A 1 502 ? 21.361 1.113 2.745 1.00 92.44 502 ALA A CA 1
ATOM 3869 C C . ALA A 1 502 ? 21.695 2.152 1.661 1.00 92.44 502 ALA A C 1
ATOM 3871 O O . ALA A 1 502 ? 22.658 2.918 1.811 1.00 92.44 502 ALA A O 1
ATOM 3872 N N . SER A 1 503 ? 20.919 2.205 0.585 1.00 91.81 503 SER A N 1
ATOM 3873 C CA . SER A 1 503 ? 21.008 3.247 -0.446 1.00 91.81 503 SER A CA 1
ATOM 3874 C C . SER A 1 503 ? 19.669 3.938 -0.672 1.00 91.81 503 SER A C 1
ATOM 3876 O O . SER A 1 503 ? 18.623 3.400 -0.344 1.00 91.81 503 SER A O 1
ATOM 3878 N N . GLY A 1 504 ? 19.692 5.148 -1.213 1.00 90.06 504 GLY A N 1
ATOM 3879 C CA . GLY A 1 504 ? 18.484 5.896 -1.560 1.00 90.06 504 GLY A CA 1
ATOM 3880 C C . GLY A 1 504 ? 18.818 7.348 -1.866 1.00 90.06 504 GLY A C 1
ATOM 3881 O O . GLY A 1 504 ? 19.891 7.808 -1.496 1.00 90.06 504 GLY A O 1
ATOM 3882 N N . ASP A 1 505 ? 17.942 8.071 -2.554 1.00 90.12 505 ASP A N 1
ATOM 3883 C CA . ASP A 1 505 ? 18.118 9.505 -2.823 1.00 90.12 505 ASP A CA 1
ATOM 3884 C C . ASP A 1 505 ? 17.655 10.317 -1.602 1.00 90.12 505 ASP A C 1
ATOM 3886 O O . ASP A 1 505 ? 16.471 10.636 -1.464 1.00 90.12 505 ASP A O 1
ATOM 3890 N N . LEU A 1 506 ? 18.565 10.591 -0.657 1.00 91.94 506 LEU A N 1
ATOM 3891 C CA . LEU A 1 506 ? 18.177 11.239 0.602 1.00 91.94 506 LEU A CA 1
ATOM 3892 C C . LEU A 1 506 ? 17.904 12.722 0.403 1.00 91.94 506 LEU A C 1
ATOM 3894 O O . LEU A 1 506 ? 17.057 13.268 1.105 1.00 91.94 506 LEU A O 1
ATOM 3898 N N . ASP A 1 507 ? 18.629 13.400 -0.491 1.00 89.44 507 ASP A N 1
ATOM 3899 C CA . ASP A 1 507 ? 18.484 14.845 -0.690 1.00 89.44 507 ASP A CA 1
ATOM 3900 C C . ASP A 1 507 ? 17.606 15.257 -1.880 1.00 89.44 507 ASP A C 1
ATOM 3902 O O . ASP A 1 507 ? 17.483 16.460 -2.154 1.00 89.44 507 ASP A O 1
ATOM 3906 N N . ALA A 1 508 ? 16.914 14.281 -2.476 1.00 87.88 508 ALA A N 1
ATOM 3907 C CA . ALA A 1 508 ? 15.976 14.429 -3.582 1.00 87.88 508 ALA A CA 1
ATOM 3908 C C . ALA A 1 508 ? 16.616 15.107 -4.808 1.00 87.88 508 ALA A C 1
ATOM 3910 O O . ALA A 1 508 ? 15.986 15.944 -5.473 1.00 87.88 508 ALA A O 1
ATOM 3911 N N . ASP A 1 509 ? 17.895 14.815 -5.075 1.00 85.25 509 ASP A N 1
ATOM 3912 C CA . ASP A 1 509 ? 18.622 15.341 -6.232 1.00 85.25 509 ASP A CA 1
ATOM 3913 C C . ASP A 1 509 ? 18.592 14.421 -7.465 1.00 85.25 509 ASP A C 1
ATOM 3915 O O . ASP A 1 509 ? 18.997 14.850 -8.554 1.00 85.25 509 ASP A O 1
ATOM 3919 N N . GLY A 1 510 ? 17.973 13.246 -7.326 1.00 84.50 510 GLY A N 1
ATOM 3920 C CA . GLY A 1 510 ? 17.806 12.213 -8.343 1.00 84.50 510 GLY A CA 1
ATOM 3921 C C . GLY A 1 510 ? 18.924 11.172 -8.354 1.00 84.50 510 GLY A C 1
ATOM 3922 O O . GLY A 1 510 ? 18.879 10.268 -9.191 1.00 84.50 510 GLY A O 1
ATOM 3923 N N . ASP A 1 511 ? 19.916 11.291 -7.469 1.00 87.94 511 ASP A N 1
ATOM 3924 C CA . ASP A 1 511 ? 21.097 10.440 -7.449 1.00 87.94 511 ASP A CA 1
ATOM 3925 C C . ASP A 1 511 ? 21.067 9.517 -6.213 1.00 87.94 511 ASP A C 1
ATOM 3927 O O . ASP A 1 511 ? 21.019 10.006 -5.086 1.00 87.94 511 ASP A O 1
ATOM 3931 N N . PRO A 1 512 ? 21.161 8.181 -6.362 1.00 91.31 512 PRO A N 1
ATOM 3932 C CA . PRO A 1 512 ? 21.204 7.296 -5.200 1.00 91.31 512 PRO A CA 1
ATOM 3933 C C . PRO A 1 512 ? 22.438 7.566 -4.329 1.00 91.31 512 PRO A C 1
ATOM 3935 O O . PRO A 1 512 ? 23.582 7.503 -4.802 1.00 91.31 512 PRO A O 1
ATOM 3938 N N . ASP A 1 513 ? 22.214 7.830 -3.045 1.00 93.94 513 ASP A N 1
ATOM 3939 C CA . ASP A 1 513 ? 23.233 7.998 -2.017 1.00 93.94 513 ASP A CA 1
ATOM 3940 C C . ASP A 1 513 ? 23.467 6.699 -1.235 1.00 93.94 513 ASP A C 1
ATOM 3942 O O . ASP A 1 513 ? 22.764 5.704 -1.398 1.00 93.94 513 ASP A O 1
ATOM 3946 N N . LEU A 1 514 ? 24.469 6.702 -0.349 1.00 94.50 514 LEU A N 1
ATOM 3947 C CA . LEU A 1 514 ? 24.720 5.596 0.580 1.00 94.50 514 LEU A CA 1
ATOM 3948 C C . LEU A 1 514 ? 24.508 6.034 2.026 1.00 94.50 514 LEU A C 1
ATOM 3950 O O . LEU A 1 514 ? 25.214 6.919 2.515 1.00 94.50 514 LEU A O 1
ATOM 3954 N N . VAL A 1 515 ? 23.624 5.355 2.749 1.00 94.25 515 VAL A N 1
ATOM 3955 C CA . VAL A 1 515 ? 23.434 5.518 4.193 1.00 94.25 515 VAL A CA 1
ATOM 3956 C C . VAL A 1 515 ? 24.237 4.469 4.938 1.00 94.25 515 VAL A C 1
ATOM 3958 O O . VAL A 1 515 ? 24.286 3.294 4.586 1.00 94.25 515 VAL A O 1
ATOM 3961 N N . LEU A 1 516 ? 24.919 4.920 5.979 1.00 92.19 516 LEU A N 1
ATOM 3962 C CA . LEU A 1 516 ? 25.753 4.118 6.856 1.00 92.19 516 LEU A CA 1
ATOM 3963 C C . LEU A 1 516 ? 25.364 4.426 8.310 1.00 92.19 516 LEU A C 1
ATOM 3965 O O . LEU A 1 516 ? 24.494 5.245 8.594 1.00 92.19 516 LEU A O 1
ATOM 3969 N N . ASN A 1 517 ? 26.048 3.791 9.258 1.00 89.38 517 ASN A N 1
ATOM 3970 C CA . ASN A 1 517 ? 25.788 3.876 10.699 1.00 89.38 517 ASN A CA 1
ATOM 3971 C C . ASN A 1 517 ? 25.801 5.331 11.241 1.00 89.38 517 ASN A C 1
ATOM 3973 O O . ASN A 1 517 ? 26.843 5.839 11.672 1.00 89.38 517 ASN A O 1
ATOM 3977 N N . GLY A 1 518 ? 24.637 5.993 11.233 1.00 90.38 518 GLY A N 1
ATOM 3978 C CA . GLY A 1 518 ? 24.395 7.370 11.692 1.00 90.38 518 GLY A CA 1
ATOM 3979 C C . GLY A 1 518 ? 24.926 8.493 10.795 1.00 90.38 518 GLY A C 1
ATOM 3980 O O . GLY A 1 518 ? 24.998 9.642 11.239 1.00 90.38 518 GLY A O 1
ATOM 3981 N N . PHE A 1 519 ? 25.337 8.205 9.562 1.00 93.31 519 PHE A N 1
ATOM 3982 C CA . PHE A 1 519 ? 25.770 9.211 8.585 1.00 93.31 519 PHE A CA 1
ATOM 3983 C C . PHE A 1 519 ? 25.541 8.696 7.164 1.00 93.31 519 PHE A C 1
ATOM 3985 O O . PHE A 1 519 ? 25.477 7.493 6.953 1.00 93.31 519 PHE A O 1
ATOM 3992 N N . TRP A 1 520 ? 25.487 9.590 6.185 1.00 94.38 520 TRP A N 1
ATOM 3993 C CA . TRP A 1 520 ? 25.326 9.228 4.780 1.00 94.38 520 TRP A CA 1
ATOM 3994 C C . TRP A 1 520 ? 26.425 9.847 3.909 1.00 94.38 520 TRP A C 1
ATOM 3996 O O . TRP A 1 520 ? 27.091 10.816 4.297 1.00 94.38 520 TRP A O 1
ATOM 4006 N N . LEU A 1 521 ? 26.676 9.227 2.761 1.00 94.81 521 LEU A N 1
ATOM 4007 C CA . LEU A 1 521 ? 27.623 9.651 1.744 1.00 94.81 521 LEU A CA 1
ATOM 4008 C C . LEU A 1 521 ? 26.835 10.137 0.539 1.00 94.81 521 LEU A C 1
ATOM 4010 O O . LEU A 1 521 ? 26.247 9.327 -0.172 1.00 94.81 521 LEU A O 1
ATOM 4014 N N . ARG A 1 522 ? 26.907 11.441 0.287 1.00 94.75 522 ARG A N 1
ATOM 4015 C CA . ARG A 1 522 ? 26.262 12.024 -0.878 1.00 94.75 522 ARG A CA 1
ATOM 4016 C C . ARG A 1 522 ? 26.971 11.629 -2.169 1.00 94.75 522 ARG A C 1
ATOM 4018 O O . ARG A 1 522 ? 28.197 11.816 -2.268 1.00 94.75 522 ARG A O 1
ATOM 4025 N N . ASN A 1 523 ? 26.207 11.165 -3.149 1.00 94.12 523 ASN A N 1
ATOM 4026 C CA . ASN A 1 523 ? 26.659 10.880 -4.499 1.00 94.12 523 ASN A CA 1
ATOM 4027 C C . ASN A 1 523 ? 27.165 12.173 -5.176 1.00 94.12 523 ASN A C 1
ATOM 4029 O O . ASN A 1 523 ? 26.526 13.223 -5.127 1.00 94.12 523 ASN A O 1
ATOM 4033 N N . PRO A 1 524 ? 28.365 12.185 -5.784 1.00 90.31 524 PRO A N 1
ATOM 4034 C CA . PRO A 1 524 ? 28.960 13.399 -6.332 1.00 90.31 524 PRO A CA 1
ATOM 4035 C C . PRO A 1 524 ? 28.459 13.774 -7.741 1.00 90.31 524 PRO A C 1
ATOM 4037 O O . PRO A 1 524 ? 29.168 14.525 -8.431 1.00 90.31 524 PRO A O 1
ATOM 4040 N N . HIS A 1 525 ? 27.270 13.295 -8.128 1.00 79.81 525 HIS A N 1
ATOM 4041 C CA . HIS A 1 525 ? 26.590 13.375 -9.427 1.00 79.81 525 HIS A CA 1
ATOM 4042 C C . HIS A 1 525 ? 26.889 12.186 -10.379 1.00 79.81 525 HIS A C 1
ATOM 4044 O O . HIS A 1 525 ? 28.063 11.936 -10.698 1.00 79.81 525 HIS A O 1
ATOM 4050 N N . PRO A 1 526 ? 25.858 11.537 -10.967 1.00 72.81 526 PRO A N 1
ATOM 4051 C CA . PRO A 1 526 ? 25.918 10.253 -11.669 1.00 72.81 526 PRO A CA 1
ATOM 4052 C C . PRO A 1 526 ? 26.866 10.263 -12.860 1.00 72.81 526 PRO A C 1
ATOM 4054 O O . PRO A 1 526 ? 27.650 9.348 -13.055 1.00 72.81 526 PRO A O 1
ATOM 4057 N N . ALA A 1 527 ? 26.944 11.364 -13.612 1.00 72.50 527 ALA A N 1
ATOM 4058 C CA . ALA A 1 527 ? 27.795 11.425 -14.800 1.00 72.50 527 ALA A CA 1
ATOM 4059 C C . ALA A 1 527 ? 29.308 11.215 -14.529 1.00 72.50 527 ALA A C 1
ATOM 4061 O O . ALA A 1 527 ? 30.061 10.975 -15.483 1.00 72.50 527 ALA A O 1
ATOM 4062 N N . ASP A 1 528 ? 29.781 11.356 -13.280 1.00 82.38 528 ASP A N 1
ATOM 4063 C CA . ASP A 1 528 ? 31.162 11.039 -12.896 1.00 82.38 528 ASP A CA 1
ATOM 4064 C C . ASP A 1 528 ? 31.316 10.694 -11.399 1.00 82.38 528 ASP A C 1
ATOM 4066 O O . ASP A 1 528 ? 31.775 11.515 -10.594 1.00 82.38 528 ASP A O 1
ATOM 4070 N N . LEU A 1 529 ? 31.062 9.425 -11.057 1.00 89.25 529 LEU A N 1
ATOM 4071 C CA . LEU A 1 529 ? 31.260 8.861 -9.712 1.00 89.25 529 LEU A CA 1
ATOM 4072 C C . LEU A 1 529 ? 32.699 8.926 -9.169 1.00 89.25 529 LEU A C 1
ATOM 4074 O O . LEU A 1 529 ? 32.934 8.595 -8.007 1.00 89.25 529 LEU A O 1
ATOM 4078 N N . THR A 1 530 ? 33.693 9.331 -9.975 1.00 86.69 530 THR A N 1
ATOM 4079 C CA . THR A 1 530 ? 35.082 9.484 -9.497 1.00 86.69 530 THR A CA 1
ATOM 4080 C C . THR A 1 530 ? 35.323 10.790 -8.739 1.00 86.69 530 THR A C 1
ATOM 4082 O O . THR A 1 530 ? 36.398 10.987 -8.155 1.00 86.69 530 THR A O 1
ATOM 4085 N N . ASN A 1 531 ? 34.337 11.689 -8.745 1.00 88.12 531 ASN A N 1
ATOM 4086 C CA . ASN A 1 531 ? 34.325 12.872 -7.900 1.00 88.12 531 ASN A CA 1
ATOM 4087 C C . ASN A 1 531 ? 34.189 12.496 -6.411 1.00 88.12 531 ASN A C 1
ATOM 4089 O O . ASN A 1 531 ? 34.020 11.341 -6.030 1.00 88.12 531 ASN A O 1
ATOM 4093 N N . ALA A 1 532 ? 34.373 13.480 -5.532 1.00 89.12 532 ALA A N 1
ATOM 4094 C CA . ALA A 1 532 ? 34.423 13.223 -4.099 1.00 89.12 532 ALA A CA 1
ATOM 4095 C C . ALA A 1 532 ? 33.015 13.089 -3.509 1.00 89.12 532 ALA A C 1
ATOM 4097 O O . ALA A 1 532 ? 32.313 14.091 -3.422 1.00 89.12 532 ALA A O 1
ATOM 4098 N N . TRP A 1 533 ? 32.683 11.889 -3.036 1.00 94.00 533 TRP A N 1
ATOM 4099 C CA . TRP A 1 533 ? 31.539 11.635 -2.161 1.00 94.00 533 TRP A CA 1
ATOM 4100 C C . TRP A 1 533 ? 31.719 12.387 -0.837 1.00 94.00 533 TRP A C 1
ATOM 4102 O O . TRP A 1 533 ? 32.824 12.386 -0.271 1.00 94.00 533 TRP A O 1
ATOM 4112 N N . THR A 1 534 ? 30.675 13.063 -0.359 1.00 93.19 534 THR A N 1
ATOM 4113 C CA . THR A 1 534 ? 30.745 13.914 0.841 1.00 93.19 534 THR A CA 1
ATOM 4114 C C . THR A 1 534 ? 29.961 13.330 2.005 1.00 93.19 534 THR A C 1
ATOM 4116 O O . THR A 1 534 ? 28.815 12.944 1.834 1.00 93.19 534 THR A O 1
ATOM 4119 N N . ASP A 1 535 ? 30.569 13.299 3.196 1.00 92.31 535 ASP A N 1
ATOM 4120 C CA . ASP A 1 535 ? 29.916 12.768 4.398 1.00 92.31 535 ASP A CA 1
ATOM 4121 C C . ASP A 1 535 ? 28.961 13.804 5.024 1.00 92.31 535 ASP A C 1
ATOM 4123 O O . ASP A 1 535 ? 29.348 14.960 5.244 1.00 92.31 535 ASP A O 1
ATOM 4127 N N . HIS A 1 536 ? 27.771 13.356 5.418 1.00 94.50 536 HIS A N 1
ATOM 4128 C CA . HIS A 1 536 ? 26.766 14.132 6.141 1.00 94.50 536 HIS A CA 1
ATOM 4129 C C . HIS A 1 536 ? 26.301 13.363 7.383 1.00 94.50 536 HIS A C 1
ATOM 4131 O O . HIS A 1 536 ? 25.988 12.180 7.323 1.00 94.50 536 HIS A O 1
ATOM 4137 N N . SER A 1 537 ? 26.309 14.023 8.543 1.00 93.25 537 SER A N 1
ATOM 4138 C CA . SER A 1 537 ? 25.943 13.399 9.822 1.00 93.25 537 SER A CA 1
ATOM 4139 C C . SER A 1 537 ? 24.429 13.352 9.983 1.00 93.25 537 SER A C 1
ATOM 4141 O O . SER A 1 537 ? 23.793 14.396 9.859 1.00 93.25 537 SER A O 1
ATOM 4143 N N . ILE A 1 538 ? 23.907 12.194 10.388 1.00 95.25 538 ILE A N 1
ATOM 4144 C CA . ILE A 1 538 ? 22.531 12.026 10.874 1.00 95.25 538 ILE A CA 1
ATOM 4145 C C . ILE A 1 538 ? 22.564 12.195 12.391 1.00 95.25 538 ILE A C 1
ATOM 4147 O O . ILE A 1 538 ? 22.198 13.243 12.918 1.00 95.25 538 ILE A O 1
ATOM 4151 N N . ASP A 1 539 ? 23.194 11.241 13.081 1.00 93.75 539 ASP A N 1
ATOM 4152 C CA . ASP A 1 539 ? 23.469 11.320 14.510 1.00 93.75 539 ASP A CA 1
ATOM 4153 C C . ASP A 1 539 ? 24.826 10.682 14.856 1.00 93.75 539 ASP A C 1
ATOM 4155 O O . ASP A 1 539 ? 25.108 9.505 14.622 1.00 93.75 539 ASP A O 1
ATOM 4159 N N . ALA A 1 540 ? 25.688 11.499 15.463 1.00 90.88 540 ALA A N 1
ATOM 4160 C CA . ALA A 1 540 ? 27.029 11.113 15.869 1.00 90.88 540 ALA A CA 1
ATOM 4161 C C . ALA A 1 540 ? 27.072 10.054 16.974 1.00 90.88 540 ALA A C 1
ATOM 4163 O O . ALA A 1 540 ? 28.119 9.427 17.160 1.00 90.88 540 ALA A O 1
ATOM 4164 N N . THR A 1 541 ? 25.990 9.844 17.723 1.00 89.00 541 THR A N 1
ATOM 4165 C CA . THR A 1 541 ? 25.937 8.820 18.778 1.00 89.00 541 THR A CA 1
ATOM 4166 C C . THR A 1 541 ? 26.167 7.409 18.230 1.00 89.00 541 THR A C 1
ATOM 4168 O O . THR A 1 541 ? 26.791 6.591 18.912 1.00 89.00 541 THR A O 1
ATOM 4171 N N . TRP A 1 542 ? 25.781 7.152 16.978 1.00 89.69 542 TRP A N 1
ATOM 4172 C CA . TRP A 1 542 ? 25.928 5.854 16.323 1.00 89.69 542 TRP A CA 1
ATOM 4173 C C . TRP A 1 542 ? 27.370 5.534 15.940 1.00 89.69 542 TRP A C 1
ATOM 4175 O O . TRP A 1 542 ? 27.786 4.388 16.067 1.00 89.69 542 TRP A O 1
ATOM 4185 N N . TYR A 1 543 ? 28.175 6.521 15.535 1.00 87.94 543 TYR A N 1
ATOM 4186 C CA . TYR A 1 543 ? 29.551 6.298 15.053 1.00 87.94 543 TYR A CA 1
ATOM 4187 C C . TYR A 1 543 ? 30.656 6.845 15.975 1.00 87.94 543 TYR A C 1
ATOM 4189 O O . TYR A 1 543 ? 31.836 6.879 15.606 1.00 87.94 543 TYR A O 1
ATOM 4197 N N . THR A 1 544 ? 30.310 7.286 17.188 1.00 89.19 544 THR A N 1
ATOM 4198 C CA . THR A 1 544 ? 31.279 7.747 18.205 1.00 89.19 544 THR A CA 1
ATOM 4199 C C . THR A 1 544 ? 31.325 6.872 19.460 1.00 89.19 544 THR A C 1
ATOM 4201 O O . THR A 1 544 ? 31.945 7.249 20.463 1.00 89.19 544 THR A O 1
ATOM 4204 N N . GLN A 1 545 ? 30.725 5.680 19.410 1.00 88.44 545 GLN A N 1
ATOM 4205 C CA . GLN A 1 545 ? 30.722 4.723 20.510 1.00 88.44 545 GLN A CA 1
ATOM 4206 C C . GLN A 1 545 ? 32.155 4.260 20.819 1.00 88.44 545 GLN A C 1
ATOM 4208 O O . GLN A 1 545 ? 32.990 4.040 19.940 1.00 88.44 545 GLN A O 1
ATOM 4213 N N . SER A 1 546 ? 32.471 4.118 22.107 1.00 82.12 546 SER A N 1
ATOM 4214 C CA . SER A 1 546 ? 33.783 3.643 22.552 1.00 82.12 546 SER A CA 1
ATOM 4215 C C . SER A 1 546 ? 33.708 2.176 22.961 1.00 82.12 546 SER A C 1
ATOM 4217 O O . SER A 1 546 ? 32.915 1.834 23.836 1.00 82.12 546 SER A O 1
ATOM 4219 N N . GLY A 1 547 ? 34.569 1.316 22.423 1.00 79.81 547 GLY A N 1
ATOM 4220 C CA . GLY A 1 547 ? 34.521 -0.105 22.757 1.00 79.81 547 GLY A CA 1
ATOM 4221 C C . GLY A 1 547 ? 35.475 -0.967 21.941 1.00 79.81 547 GLY A C 1
ATOM 4222 O O . GLY A 1 547 ? 36.469 -0.479 21.406 1.00 79.81 547 GLY A O 1
ATOM 4223 N N . GLY A 1 548 ? 35.195 -2.272 21.933 1.00 81.69 548 GLY A N 1
ATOM 4224 C CA . GLY A 1 548 ? 35.817 -3.230 21.020 1.00 81.69 548 GLY A CA 1
ATOM 4225 C C . GLY A 1 548 ? 35.146 -3.202 19.647 1.00 81.69 548 GLY A C 1
ATOM 4226 O O . GLY A 1 548 ? 34.578 -2.191 19.252 1.00 81.69 548 GLY A O 1
ATOM 4227 N N . TRP A 1 549 ? 35.179 -4.333 18.944 1.00 84.94 549 TRP A N 1
ATOM 4228 C CA . TRP A 1 549 ? 34.585 -4.472 17.612 1.00 84.94 549 TRP A CA 1
ATOM 4229 C C . TRP A 1 549 ? 33.053 -4.319 17.598 1.00 84.94 549 TRP A C 1
ATOM 4231 O O . TRP A 1 549 ? 32.494 -4.099 16.539 1.00 84.94 549 TRP A O 1
ATOM 4241 N N . GLN A 1 550 ? 32.390 -4.403 18.755 1.00 88.06 550 GLN A N 1
ATOM 4242 C CA . GLN A 1 550 ? 30.938 -4.236 18.895 1.00 88.06 550 GLN A CA 1
ATOM 4243 C C . GLN A 1 550 ? 30.465 -2.775 18.856 1.00 88.06 550 GLN A C 1
ATOM 4245 O O . GLN A 1 550 ? 29.279 -2.519 18.681 1.00 88.06 550 GLN A O 1
ATOM 4250 N N . ALA A 1 551 ? 31.367 -1.810 19.054 1.00 88.25 551 ALA A N 1
ATOM 4251 C CA . ALA A 1 551 ? 31.021 -0.395 18.953 1.00 88.25 551 ALA A CA 1
ATOM 4252 C C . ALA A 1 551 ? 30.802 0.002 17.484 1.00 88.25 551 ALA A C 1
ATOM 4254 O O . ALA A 1 551 ? 31.503 -0.511 16.617 1.00 88.25 551 ALA A O 1
ATOM 4255 N N . ASN A 1 552 ? 29.890 0.947 17.237 1.00 90.50 552 ASN A N 1
ATOM 4256 C CA . ASN A 1 552 ? 29.578 1.488 15.907 1.00 90.50 552 ASN A CA 1
ATOM 4257 C C . ASN A 1 552 ? 29.078 0.430 14.901 1.00 90.50 552 ASN A C 1
ATOM 4259 O O . ASN A 1 552 ? 29.460 0.459 13.729 1.00 90.50 552 ASN A O 1
ATOM 4263 N N . ASN A 1 553 ? 28.277 -0.523 15.381 1.00 90.25 553 ASN A N 1
ATOM 4264 C CA . ASN A 1 553 ? 27.520 -1.457 14.549 1.00 90.25 553 ASN A CA 1
ATOM 4265 C C . ASN A 1 553 ? 26.048 -1.078 14.651 1.00 90.25 553 ASN A C 1
ATOM 4267 O O . ASN A 1 553 ? 25.516 -1.028 15.768 1.00 90.25 553 ASN A O 1
ATOM 4271 N N . SER A 1 554 ? 25.418 -0.836 13.512 1.00 90.94 554 SER A N 1
ATOM 4272 C CA . SER A 1 554 ? 23.983 -0.634 13.423 1.00 90.94 554 SER A CA 1
ATOM 4273 C C . SER A 1 554 ? 23.419 -1.485 12.307 1.00 90.94 554 SER A C 1
ATOM 4275 O O . SER A 1 554 ? 24.138 -1.824 11.373 1.00 90.94 554 SER A O 1
ATOM 4277 N N . ASN A 1 555 ? 22.128 -1.754 12.385 1.00 91.56 555 ASN A N 1
ATOM 4278 C CA . ASN A 1 555 ? 21.335 -2.095 11.226 1.00 91.56 555 ASN A CA 1
ATOM 4279 C C . ASN A 1 555 ? 20.721 -0.784 10.715 1.00 91.56 555 ASN A C 1
ATOM 4281 O O . ASN A 1 555 ? 20.469 0.125 11.517 1.00 91.56 555 ASN A O 1
ATOM 4285 N N . VAL A 1 556 ? 20.618 -0.647 9.399 1.00 92.75 556 VAL A N 1
ATOM 4286 C CA . VAL A 1 556 ? 20.227 0.590 8.723 1.00 92.75 556 VAL A CA 1
ATOM 4287 C C . VAL A 1 556 ? 19.224 0.229 7.648 1.00 92.75 556 VAL A C 1
ATOM 4289 O O . VAL A 1 556 ? 19.500 -0.660 6.853 1.00 92.75 556 VAL A O 1
ATOM 4292 N N . GLU A 1 557 ? 18.113 0.948 7.615 1.00 93.88 557 GLU A N 1
ATOM 4293 C CA . GLU A 1 557 ? 17.125 0.873 6.541 1.00 93.88 557 GLU A CA 1
ATOM 4294 C C . GLU A 1 557 ? 16.682 2.291 6.171 1.00 93.88 557 GLU A C 1
ATOM 4296 O O . GLU A 1 557 ? 16.842 3.218 6.978 1.00 93.88 557 GLU A O 1
ATOM 4301 N N . VAL A 1 558 ? 16.148 2.473 4.964 1.00 93.56 558 VAL A N 1
ATOM 4302 C CA . VAL A 1 558 ? 15.563 3.747 4.526 1.00 93.56 558 VAL A CA 1
ATOM 4303 C C . VAL A 1 558 ? 14.151 3.559 3.991 1.00 93.56 558 VAL A C 1
ATOM 4305 O O . VAL A 1 558 ? 13.856 2.580 3.316 1.00 93.56 558 VAL A O 1
ATOM 4308 N N . GLY A 1 559 ? 13.277 4.522 4.258 1.00 90.81 559 GLY A N 1
ATOM 4309 C CA . GLY A 1 559 ? 11.893 4.508 3.790 1.00 90.81 559 GLY A CA 1
ATOM 4310 C C . GLY A 1 559 ? 11.164 5.766 4.231 1.00 90.81 559 GLY A C 1
ATOM 4311 O O . GLY A 1 559 ? 11.557 6.369 5.221 1.00 90.81 559 GLY A O 1
ATOM 4312 N N . ASP A 1 560 ? 10.141 6.182 3.493 1.00 88.50 560 ASP A N 1
ATOM 4313 C CA . ASP A 1 560 ? 9.304 7.332 3.854 1.00 88.50 560 ASP A CA 1
ATOM 4314 C C . ASP A 1 560 ? 8.254 6.899 4.895 1.00 88.50 560 ASP A C 1
ATOM 4316 O O . ASP A 1 560 ? 7.182 6.394 4.559 1.00 88.50 560 ASP A O 1
ATOM 4320 N N . LEU A 1 561 ? 8.597 6.986 6.185 1.00 88.75 561 LEU A N 1
ATOM 4321 C CA . LEU A 1 561 ? 7.755 6.471 7.273 1.00 88.75 561 LEU A CA 1
ATOM 4322 C C . LEU A 1 561 ? 6.595 7.407 7.622 1.00 88.75 561 LEU A C 1
ATOM 4324 O O . LEU A 1 561 ? 5.662 6.999 8.329 1.00 88.75 561 LEU A O 1
ATOM 4328 N N . ASN A 1 562 ? 6.663 8.664 7.185 1.00 83.81 562 ASN A N 1
ATOM 4329 C CA . ASN A 1 562 ? 5.672 9.688 7.484 1.00 83.81 562 ASN A CA 1
ATOM 4330 C C . ASN A 1 562 ? 4.870 10.164 6.257 1.00 83.81 562 ASN A C 1
ATOM 4332 O O . ASN A 1 562 ? 3.992 11.011 6.441 1.00 83.81 562 ASN A O 1
ATOM 4336 N N . ASP A 1 563 ? 5.116 9.577 5.082 1.00 80.75 563 ASP A N 1
ATOM 4337 C CA . ASP A 1 563 ? 4.484 9.886 3.791 1.00 80.75 563 ASP A CA 1
ATOM 4338 C C . ASP A 1 563 ? 4.654 11.369 3.403 1.00 80.75 563 ASP A C 1
ATOM 4340 O O . ASP A 1 563 ? 3.734 12.030 2.912 1.00 80.75 563 ASP A O 1
ATOM 4344 N N . ASP A 1 564 ? 5.831 11.942 3.696 1.00 78.25 564 ASP A N 1
ATOM 4345 C CA . ASP A 1 564 ? 6.143 13.350 3.409 1.00 78.25 564 ASP A CA 1
ATOM 4346 C C . ASP A 1 564 ? 6.850 13.582 2.059 1.00 78.25 564 ASP A C 1
ATOM 4348 O O . ASP A 1 564 ? 7.152 14.731 1.686 1.00 78.25 564 ASP A O 1
ATOM 4352 N N . GLY A 1 565 ? 7.064 12.498 1.311 1.00 78.38 565 GLY A N 1
ATOM 4353 C CA . GLY A 1 565 ? 7.730 12.446 0.018 1.00 78.38 565 GLY A CA 1
ATOM 4354 C C . GLY A 1 565 ? 9.256 12.445 0.109 1.00 78.38 565 GLY A C 1
ATOM 4355 O O . GLY A 1 565 ? 9.914 12.706 -0.904 1.00 78.38 565 GLY A O 1
ATOM 4356 N N . ARG A 1 566 ? 9.844 12.225 1.292 1.00 84.62 566 ARG A N 1
ATOM 4357 C CA . ARG A 1 566 ? 11.297 12.121 1.500 1.00 84.62 566 ARG A CA 1
ATOM 4358 C C . ARG A 1 566 ? 11.643 10.834 2.233 1.00 84.62 566 ARG A C 1
ATOM 4360 O O . ARG A 1 566 ? 10.909 10.361 3.085 1.00 84.62 566 ARG A O 1
ATOM 4367 N N . LEU A 1 567 ? 12.820 10.296 1.928 1.00 91.06 567 LEU A N 1
ATOM 4368 C CA . LEU A 1 567 ? 13.324 9.119 2.624 1.00 91.06 567 LEU A CA 1
ATOM 4369 C C . LEU A 1 567 ? 13.777 9.462 4.048 1.00 91.06 567 LEU A C 1
ATOM 4371 O O . LEU A 1 567 ? 14.624 10.339 4.250 1.00 91.06 567 LEU A O 1
ATOM 4375 N N . ASP A 1 568 ? 13.284 8.689 5.011 1.00 94.38 568 ASP A N 1
ATOM 4376 C CA . ASP A 1 568 ? 13.773 8.663 6.383 1.00 94.38 568 ASP A CA 1
ATOM 4377 C C . ASP A 1 568 ? 14.833 7.578 6.580 1.00 94.38 568 ASP A C 1
ATOM 4379 O O . ASP A 1 568 ? 15.014 6.682 5.753 1.00 94.38 568 ASP A O 1
ATOM 4383 N N . VAL A 1 569 ? 15.543 7.642 7.710 1.00 96.38 569 VAL A N 1
ATOM 4384 C CA . VAL A 1 569 ? 16.573 6.656 8.068 1.00 96.38 569 VAL A CA 1
ATOM 4385 C C . VAL A 1 569 ? 16.214 5.943 9.366 1.00 96.38 569 VAL A C 1
ATOM 4387 O O . VAL A 1 569 ? 16.103 6.581 10.412 1.00 96.38 569 VAL A O 1
ATOM 4390 N N . ILE A 1 570 ? 16.118 4.615 9.326 1.00 96.38 570 ILE A N 1
ATOM 4391 C CA . ILE A 1 570 ? 15.864 3.750 10.480 1.00 96.38 570 ILE A CA 1
ATOM 4392 C C . ILE A 1 570 ? 17.188 3.173 10.989 1.00 96.38 570 ILE A C 1
ATOM 4394 O O . ILE A 1 570 ? 17.992 2.656 10.215 1.00 96.38 570 ILE A O 1
ATOM 4398 N N . LEU A 1 571 ? 17.431 3.264 12.300 1.00 95.31 571 LEU A N 1
ATOM 4399 C CA . LEU A 1 571 ? 18.664 2.818 12.951 1.00 95.31 571 LEU A CA 1
ATOM 4400 C C . LEU A 1 571 ? 18.375 2.032 14.233 1.00 95.31 571 LEU A C 1
ATOM 4402 O O . LEU A 1 571 ? 17.580 2.441 15.081 1.00 95.31 571 LEU A O 1
ATOM 4406 N N . SER A 1 572 ? 19.111 0.936 14.423 1.00 94.81 572 SER A N 1
ATOM 4407 C CA . SER A 1 572 ? 19.230 0.264 15.721 1.00 94.81 572 SER A CA 1
ATOM 4408 C C . SER A 1 572 ? 20.583 -0.428 15.879 1.00 94.81 572 SER A C 1
ATOM 4410 O O . SER A 1 572 ? 21.304 -0.627 14.906 1.00 94.81 572 SER A O 1
ATOM 4412 N N . GLN A 1 573 ? 20.976 -0.765 17.110 1.00 93.00 573 GLN A N 1
ATOM 4413 C CA . GLN A 1 573 ? 22.321 -1.258 17.424 1.00 93.00 573 GLN A CA 1
ATOM 4414 C C . GLN A 1 573 ? 22.391 -2.793 17.333 1.00 93.00 573 GLN A C 1
ATOM 4416 O O . GLN A 1 573 ? 21.631 -3.506 17.986 1.00 93.00 573 GLN A O 1
ATOM 4421 N N . SER A 1 574 ? 23.352 -3.307 16.564 1.00 91.06 574 SER A N 1
ATOM 4422 C CA . SER A 1 574 ? 23.409 -4.721 16.159 1.00 91.06 574 SER A CA 1
ATOM 4423 C C . SER A 1 574 ? 24.238 -5.672 17.035 1.00 91.06 574 SER A C 1
ATOM 4425 O O . SER A 1 574 ? 24.109 -6.897 16.969 1.00 91.06 574 SER A O 1
ATOM 4427 N N . GLU A 1 575 ? 25.084 -5.134 17.908 1.00 89.50 575 GLU A N 1
ATOM 4428 C CA . GLU A 1 575 ? 26.121 -5.852 18.660 1.00 89.50 575 GLU A CA 1
ATOM 4429 C C . GLU A 1 575 ? 26.141 -5.591 20.184 1.00 89.50 575 GLU A C 1
ATOM 4431 O O . GLU A 1 575 ? 26.897 -6.233 20.927 1.00 89.50 575 GLU A O 1
ATOM 4436 N N . LEU A 1 576 ? 25.310 -4.678 20.680 1.00 87.50 576 LEU A N 1
ATOM 4437 C CA . LEU A 1 576 ? 25.209 -4.198 22.055 1.00 87.50 576 LEU A CA 1
ATOM 4438 C C . LEU A 1 576 ? 23.735 -4.014 22.458 1.00 87.50 576 LEU A C 1
ATOM 4440 O O . LEU A 1 576 ? 22.922 -3.593 21.643 1.00 87.50 576 LEU A O 1
ATOM 4444 N N . PRO A 1 577 ? 23.409 -4.264 23.736 1.00 87.44 577 PRO A N 1
ATOM 4445 C CA . PRO A 1 577 ? 22.087 -3.991 24.278 1.00 87.44 577 PRO A CA 1
ATOM 4446 C C . PRO A 1 577 ? 21.955 -2.538 24.770 1.00 87.44 577 PRO A C 1
ATOM 4448 O O . PRO A 1 577 ? 22.964 -1.864 25.016 1.00 87.44 577 PRO A O 1
ATOM 4451 N N . GLY A 1 578 ? 20.725 -2.100 25.032 1.00 83.38 578 GLY A N 1
ATOM 4452 C CA . GLY A 1 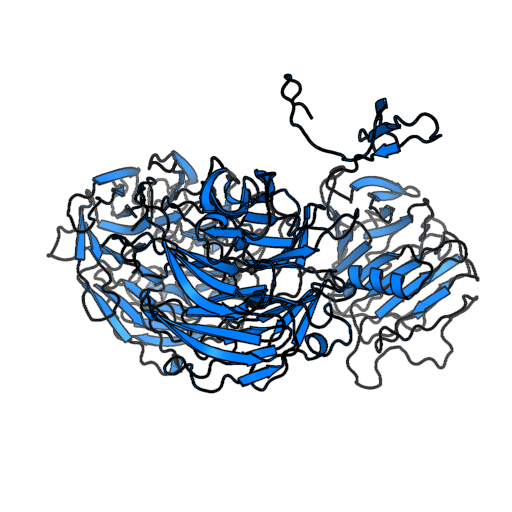578 ? 20.394 -0.823 25.671 1.00 83.38 578 GLY A CA 1
ATOM 4453 C C . GLY A 1 578 ? 20.312 0.371 24.720 1.00 83.38 578 GLY A C 1
ATOM 4454 O O . GLY A 1 578 ? 20.475 1.502 25.177 1.00 83.38 578 GLY A O 1
ATOM 4455 N N . TYR A 1 579 ? 20.108 0.117 23.428 1.00 89.06 579 TYR A N 1
ATOM 4456 C CA . TYR A 1 579 ? 19.934 1.130 22.386 1.00 89.06 579 TYR A CA 1
ATOM 4457 C C . TYR A 1 579 ? 18.518 1.057 21.810 1.00 89.06 579 TYR A C 1
ATOM 4459 O O . TYR A 1 579 ? 17.926 -0.020 21.854 1.00 89.06 579 TYR A O 1
ATOM 4467 N N . PRO A 1 580 ? 17.973 2.164 21.288 1.00 91.94 580 PRO A N 1
ATOM 4468 C CA . PRO A 1 580 ? 16.635 2.158 20.723 1.00 91.94 580 PRO A CA 1
ATOM 4469 C C . PRO A 1 580 ? 16.594 1.552 19.313 1.00 91.94 580 PRO A C 1
ATOM 4471 O O . PRO A 1 580 ? 17.614 1.439 18.625 1.00 91.94 580 PRO A O 1
ATOM 4474 N N . LEU A 1 581 ? 15.389 1.187 18.888 1.00 93.56 581 LEU A N 1
ATOM 4475 C CA . LEU A 1 581 ? 14.978 1.211 17.489 1.00 93.56 581 LEU A CA 1
ATOM 4476 C C . LEU A 1 581 ? 14.371 2.596 17.232 1.00 93.56 581 LEU A C 1
ATOM 4478 O O . LEU A 1 581 ? 13.377 2.949 17.871 1.00 93.56 581 LEU A O 1
ATOM 4482 N N . SER A 1 582 ? 14.980 3.377 16.344 1.00 94.88 582 SER A N 1
ATOM 4483 C CA . SER A 1 582 ? 14.567 4.754 16.047 1.00 94.88 582 SER A CA 1
ATOM 4484 C C . SER A 1 582 ? 14.543 4.999 14.544 1.00 94.88 582 SER A C 1
ATOM 4486 O O . SER A 1 582 ? 15.319 4.391 13.809 1.00 94.88 582 SER A O 1
ATOM 4488 N N . TRP A 1 583 ? 13.724 5.948 14.103 1.00 95.38 583 TRP A N 1
ATOM 4489 C CA . TRP A 1 583 ? 13.827 6.537 12.770 1.00 95.38 583 TRP A CA 1
ATOM 4490 C C . TRP A 1 583 ? 14.153 8.029 12.847 1.00 95.38 583 TRP A C 1
ATOM 4492 O O . TRP A 1 583 ? 14.000 8.660 13.897 1.00 95.38 583 TRP A O 1
ATOM 4502 N N . TYR A 1 584 ? 14.673 8.580 11.756 1.00 96.94 584 TYR A N 1
ATOM 4503 C CA . TYR A 1 584 ? 15.153 9.951 11.675 1.00 96.94 584 TYR A CA 1
ATOM 4504 C C . TYR A 1 584 ? 14.624 10.639 10.420 1.00 96.94 584 TYR A C 1
ATOM 4506 O O . TYR A 1 584 ? 14.865 10.142 9.324 1.00 96.94 584 TYR A O 1
ATOM 4514 N N . GLU A 1 585 ? 14.037 11.826 10.591 1.00 94.31 585 GLU A N 1
ATOM 4515 C CA . GLU A 1 585 ? 13.582 12.688 9.488 1.00 94.31 585 GLU A CA 1
ATOM 4516 C C . GLU A 1 585 ? 14.446 13.946 9.341 1.00 94.31 585 GLU A C 1
ATOM 4518 O O . GLU A 1 585 ? 14.965 14.490 10.331 1.00 94.31 585 GLU A O 1
ATOM 4523 N N . ALA A 1 586 ? 14.549 14.471 8.117 1.00 92.00 586 ALA A N 1
ATOM 4524 C CA . ALA A 1 586 ? 15.139 15.780 7.851 1.00 92.00 586 ALA A CA 1
ATOM 4525 C C . ALA A 1 586 ? 14.493 16.499 6.657 1.00 92.00 586 ALA A C 1
ATOM 4527 O O . ALA A 1 586 ? 14.468 16.005 5.539 1.00 92.00 586 ALA A O 1
ATOM 4528 N N . VAL A 1 587 ? 14.098 17.761 6.864 1.00 86.81 587 VAL A N 1
ATOM 4529 C CA . VAL A 1 587 ? 13.607 18.642 5.780 1.00 86.81 587 VAL A CA 1
ATOM 4530 C C . VAL A 1 587 ? 14.732 19.081 4.825 1.00 86.81 587 VAL A C 1
ATOM 4532 O O . VAL A 1 587 ? 14.497 19.361 3.655 1.00 86.81 587 VAL A O 1
ATOM 4535 N N . ASP A 1 588 ? 15.961 19.209 5.335 1.00 88.94 588 ASP A N 1
ATOM 4536 C CA . ASP A 1 588 ? 17.176 19.501 4.557 1.00 88.94 588 ASP A CA 1
ATOM 4537 C C . ASP A 1 588 ? 18.276 18.564 5.079 1.00 88.94 588 ASP A C 1
ATOM 4539 O O . ASP A 1 588 ? 18.965 18.918 6.038 1.00 88.94 588 ASP A O 1
ATOM 4543 N N . PRO A 1 589 ? 18.439 17.359 4.515 1.00 91.50 589 PRO A N 1
ATOM 4544 C CA . PRO A 1 589 ? 19.372 16.351 5.032 1.00 91.50 589 PRO A CA 1
ATOM 4545 C C . PRO A 1 589 ? 20.845 16.751 4.868 1.00 91.50 589 PRO A C 1
ATOM 4547 O O . PRO A 1 589 ? 21.730 16.204 5.536 1.00 91.50 589 PRO A O 1
ATOM 4550 N N . VAL A 1 590 ? 21.127 17.743 4.014 1.00 90.62 590 VAL A N 1
ATOM 4551 C CA . VAL A 1 590 ? 22.475 18.251 3.733 1.00 90.62 590 VAL A CA 1
ATOM 4552 C C . VAL A 1 590 ? 22.918 19.263 4.792 1.00 90.62 590 VAL A C 1
ATOM 4554 O O . VAL A 1 590 ? 24.067 19.210 5.249 1.00 90.62 590 VAL A O 1
ATOM 4557 N N . ASN A 1 591 ? 22.049 20.216 5.155 1.00 88.00 591 ASN A N 1
ATOM 4558 C CA . ASN A 1 591 ? 22.400 21.360 6.012 1.00 88.00 591 ASN A CA 1
ATOM 4559 C C . ASN A 1 591 ? 21.522 21.527 7.264 1.00 88.00 591 ASN A C 1
ATOM 4561 O O . ASN A 1 591 ? 21.869 22.330 8.142 1.00 88.00 591 ASN A O 1
ATOM 4565 N N . GLY A 1 592 ? 20.386 20.843 7.327 1.00 83.75 592 GLY A N 1
ATOM 4566 C CA . GLY A 1 592 ? 19.416 20.874 8.415 1.00 83.75 592 GLY A CA 1
ATOM 4567 C C . GLY A 1 592 ? 19.703 19.845 9.516 1.00 83.75 592 GLY A C 1
ATOM 4568 O O . GLY A 1 592 ? 20.617 19.029 9.398 1.00 83.75 592 GLY A O 1
ATOM 4569 N N . PRO A 1 593 ? 18.980 19.930 10.647 1.00 90.06 593 PRO A N 1
ATOM 4570 C CA . PRO A 1 593 ? 19.034 18.909 11.683 1.00 90.06 593 PRO A CA 1
ATOM 4571 C C . PRO A 1 593 ? 18.188 17.692 11.294 1.00 90.06 593 PRO A C 1
ATOM 4573 O O . PRO A 1 593 ? 17.107 17.854 10.731 1.00 90.06 593 PRO A O 1
ATOM 4576 N N . TRP A 1 594 ? 18.653 16.512 11.694 1.00 94.94 594 TRP A N 1
ATOM 4577 C CA . TRP A 1 594 ? 17.832 15.307 11.753 1.00 94.94 594 TRP A CA 1
ATOM 4578 C C . TRP A 1 594 ? 17.093 15.251 13.089 1.00 94.94 594 TRP A C 1
ATOM 4580 O O . TRP A 1 594 ? 17.653 15.637 14.124 1.00 94.94 594 TRP A O 1
ATOM 4590 N N . THR A 1 595 ? 15.845 14.798 13.063 1.00 94.19 595 THR A N 1
ATOM 4591 C CA . THR A 1 595 ? 14.992 14.649 14.247 1.00 94.19 595 THR A CA 1
ATOM 4592 C C . THR A 1 595 ? 14.742 13.168 14.488 1.00 94.19 595 THR A C 1
ATOM 4594 O O . THR A 1 595 ? 14.275 12.484 13.592 1.00 94.19 595 THR A O 1
ATOM 4597 N N . GLU A 1 596 ? 15.096 12.683 15.681 1.00 94.50 596 GLU A N 1
ATOM 4598 C CA . GLU A 1 596 ? 14.915 11.286 16.085 1.00 94.50 596 GLU A CA 1
ATOM 4599 C C . GLU A 1 596 ? 13.495 11.044 16.601 1.00 94.50 596 GLU A C 1
ATOM 4601 O O . GLU A 1 596 ? 13.009 11.783 17.465 1.00 94.50 596 GLU A O 1
ATOM 4606 N N . HIS A 1 597 ? 12.907 9.942 16.154 1.00 89.75 597 HIS A N 1
ATOM 4607 C CA . HIS A 1 597 ? 11.662 9.378 16.648 1.00 89.75 597 HIS A CA 1
ATOM 4608 C C . HIS A 1 597 ? 11.925 7.955 17.133 1.00 89.75 597 HIS A C 1
ATOM 4610 O O . HIS A 1 597 ? 12.301 7.070 16.366 1.00 89.75 597 HIS A O 1
ATOM 4616 N N . VAL A 1 598 ? 11.767 7.739 18.437 1.00 88.81 598 VAL A N 1
ATOM 4617 C CA . VAL A 1 598 ? 12.021 6.439 19.066 1.00 88.81 598 VAL A CA 1
ATOM 4618 C C . VAL A 1 598 ? 10.790 5.551 18.896 1.00 88.81 598 VAL A C 1
ATOM 4620 O O . VAL A 1 598 ? 9.724 5.889 19.406 1.00 88.81 598 VAL A O 1
ATOM 4623 N N . ILE A 1 599 ? 10.956 4.408 18.228 1.00 85.62 599 ILE A N 1
ATOM 4624 C CA . ILE A 1 599 ? 9.916 3.382 18.054 1.00 85.62 599 ILE A CA 1
ATOM 4625 C C . ILE A 1 599 ? 9.886 2.485 19.291 1.00 85.62 599 ILE A C 1
ATOM 4627 O O . ILE A 1 599 ? 8.859 2.337 19.950 1.00 85.62 599 ILE A O 1
ATOM 4631 N N . GLU A 1 600 ? 11.044 1.925 19.651 1.00 84.00 600 GLU A N 1
ATOM 4632 C CA . GLU A 1 600 ? 11.213 1.128 20.864 1.00 84.00 600 GLU A CA 1
ATOM 4633 C C . GLU A 1 600 ? 12.460 1.602 21.623 1.00 84.00 600 GLU A C 1
ATOM 4635 O O . GLU A 1 600 ? 13.564 1.531 21.084 1.00 84.00 600 GLU A O 1
ATOM 4640 N N . PRO A 1 601 ? 12.340 2.068 22.883 1.00 80.25 601 PRO A N 1
ATOM 4641 C CA . PRO A 1 601 ? 13.469 2.646 23.621 1.00 80.25 601 PRO A CA 1
ATOM 4642 C C . PRO A 1 601 ? 14.645 1.697 23.877 1.00 80.25 601 PRO A C 1
ATOM 4644 O O . PRO A 1 601 ? 15.757 2.155 24.143 1.00 80.25 601 PRO A O 1
ATOM 4647 N N . VAL A 1 602 ? 14.395 0.385 23.867 1.00 82.75 602 VAL A N 1
ATOM 4648 C CA . VAL A 1 602 ? 15.414 -0.654 24.044 1.00 82.75 602 VAL A CA 1
ATOM 4649 C C . VAL A 1 602 ? 15.100 -1.807 23.101 1.00 82.75 602 VAL A C 1
ATOM 4651 O O . VAL A 1 602 ? 14.124 -2.515 23.320 1.00 82.75 602 VAL A O 1
ATOM 4654 N N . PHE A 1 603 ? 15.953 -1.996 22.102 1.00 86.75 603 PHE A N 1
ATOM 4655 C CA . PHE A 1 603 ? 15.904 -3.090 21.145 1.00 86.75 603 PHE A CA 1
ATOM 4656 C C . PHE A 1 603 ? 17.313 -3.683 21.024 1.00 86.75 603 PHE A C 1
ATOM 4658 O O . PHE A 1 603 ? 18.243 -3.039 20.529 1.00 86.75 603 PHE A O 1
ATOM 4665 N N . ASP A 1 604 ? 17.515 -4.874 21.584 1.00 86.25 604 ASP A N 1
ATOM 4666 C CA . ASP A 1 604 ? 18.856 -5.390 21.844 1.00 86.25 604 ASP A CA 1
ATOM 4667 C C . ASP A 1 604 ? 19.369 -6.227 20.663 1.00 86.25 604 ASP A C 1
ATOM 4669 O O . ASP A 1 604 ? 18.731 -7.184 20.239 1.00 86.25 604 ASP A O 1
ATOM 4673 N N . TYR A 1 605 ? 20.594 -5.965 20.192 1.00 88.25 605 TYR A N 1
ATOM 4674 C CA . TYR A 1 605 ? 21.240 -6.784 19.151 1.00 88.25 605 TYR A CA 1
ATOM 4675 C C . TYR A 1 605 ? 20.432 -6.872 17.844 1.00 88.25 605 TYR A C 1
ATOM 4677 O O . TYR A 1 605 ? 20.265 -7.960 17.286 1.00 88.25 605 TYR A O 1
ATOM 4685 N N . CYS A 1 606 ? 19.941 -5.731 17.365 1.00 91.44 606 CYS A N 1
ATOM 4686 C CA . CYS A 1 606 ? 19.146 -5.633 16.149 1.00 91.44 606 CYS A CA 1
ATOM 4687 C C . CYS A 1 606 ? 19.933 -6.106 14.920 1.00 91.44 606 CYS A C 1
ATOM 4689 O O . CYS A 1 606 ? 20.875 -5.448 14.482 1.00 91.44 606 CYS A O 1
ATOM 4691 N N . GLN A 1 607 ? 19.561 -7.246 14.350 1.00 89.06 607 GLN A N 1
ATOM 4692 C CA . GLN A 1 607 ? 20.211 -7.784 13.146 1.00 89.06 607 GLN A CA 1
ATOM 4693 C C . GLN A 1 607 ? 19.219 -7.905 11.982 1.00 89.06 607 GLN A C 1
ATOM 4695 O O . GLN A 1 607 ? 19.528 -8.443 10.928 1.00 89.06 607 GLN A O 1
ATOM 4700 N N . THR A 1 608 ? 18.009 -7.378 12.140 1.00 90.56 608 THR A N 1
ATOM 4701 C CA . THR A 1 608 ? 17.029 -7.267 11.061 1.00 90.56 608 THR A CA 1
ATOM 4702 C C . THR A 1 608 ? 16.235 -5.994 11.264 1.00 90.56 608 THR A C 1
ATOM 4704 O O . THR A 1 608 ? 15.662 -5.815 12.338 1.00 90.56 608 THR A O 1
ATOM 4707 N N . ILE A 1 609 ? 16.218 -5.154 10.233 1.00 92.62 609 ILE A N 1
ATOM 4708 C CA . ILE A 1 609 ? 15.287 -4.049 10.019 1.00 92.62 609 ILE A CA 1
ATOM 4709 C C . ILE A 1 609 ? 14.919 -4.120 8.538 1.00 92.62 609 ILE A C 1
ATOM 4711 O O . ILE A 1 609 ? 15.816 -4.235 7.707 1.00 92.62 609 ILE A O 1
ATOM 4715 N N . GLN A 1 610 ? 13.633 -4.127 8.218 1.00 92.69 610 GLN A N 1
ATOM 4716 C CA . GLN A 1 610 ? 13.121 -4.005 6.852 1.00 92.69 610 GLN A CA 1
ATOM 4717 C C . GLN A 1 610 ? 11.874 -3.128 6.904 1.00 92.69 610 GLN A C 1
ATOM 4719 O O . GLN A 1 610 ? 11.080 -3.289 7.836 1.00 92.69 610 GLN A O 1
ATOM 4724 N N . ALA A 1 611 ? 11.702 -2.238 5.930 1.00 92.44 611 ALA A N 1
ATOM 4725 C CA . ALA A 1 611 ? 10.502 -1.423 5.801 1.00 92.44 611 ALA A CA 1
ATOM 4726 C C . ALA A 1 611 ? 9.654 -1.897 4.619 1.00 92.44 611 ALA A C 1
ATOM 4728 O O . ALA A 1 611 ? 10.161 -2.167 3.530 1.00 92.44 611 ALA A O 1
ATOM 4729 N N . GLY A 1 612 ? 8.351 -2.009 4.825 1.00 89.38 612 GLY A N 1
ATOM 4730 C CA . GLY A 1 612 ? 7.421 -2.372 3.767 1.00 89.38 612 GLY A CA 1
ATOM 4731 C C . GLY A 1 612 ? 5.980 -2.250 4.224 1.00 89.38 612 GLY A C 1
ATOM 4732 O O . GLY A 1 612 ? 5.714 -2.325 5.414 1.00 89.38 612 GLY A O 1
ATOM 4733 N N . ASP A 1 613 ? 5.060 -2.056 3.293 1.00 85.00 613 ASP A N 1
ATOM 4734 C CA . ASP A 1 613 ? 3.619 -2.040 3.553 1.00 85.00 613 ASP A CA 1
ATOM 4735 C C . ASP A 1 613 ? 3.116 -3.488 3.721 1.00 85.00 613 ASP A C 1
ATOM 4737 O O . ASP A 1 613 ? 2.739 -4.157 2.755 1.00 85.00 613 ASP A O 1
ATOM 4741 N N . ILE A 1 614 ? 3.245 -4.032 4.938 1.00 87.06 614 ILE A N 1
ATOM 4742 C CA . ILE A 1 614 ? 3.013 -5.457 5.235 1.00 87.06 614 ILE A CA 1
ATOM 4743 C C . ILE A 1 614 ? 1.513 -5.747 5.319 1.00 87.06 614 ILE A C 1
ATOM 4745 O O . ILE A 1 614 ? 1.068 -6.857 5.010 1.00 87.06 614 ILE A O 1
ATOM 4749 N N . ASN A 1 615 ? 0.740 -4.759 5.761 1.00 77.12 615 ASN A N 1
ATOM 4750 C CA . ASN A 1 615 ? -0.696 -4.857 5.977 1.00 77.12 615 ASN A CA 1
ATOM 4751 C C . ASN A 1 615 ? -1.541 -4.252 4.838 1.00 77.12 615 ASN A C 1
ATOM 4753 O O . ASN A 1 615 ? -2.758 -4.421 4.850 1.00 77.12 615 ASN A O 1
ATOM 4757 N N . ARG A 1 616 ? -0.897 -3.647 3.831 1.00 74.62 616 ARG A N 1
ATOM 4758 C CA . ARG A 1 616 ? -1.513 -3.011 2.660 1.00 74.62 616 ARG A CA 1
ATOM 4759 C C . ARG A 1 616 ? -2.413 -1.822 3.017 1.00 74.62 616 ARG A C 1
ATOM 4761 O O . ARG A 1 616 ? -3.417 -1.600 2.340 1.00 74.62 616 ARG A O 1
ATOM 4768 N N . ASP A 1 617 ? -2.091 -1.045 4.054 1.00 67.38 617 ASP A N 1
ATOM 4769 C CA . ASP A 1 617 ? -2.765 0.243 4.320 1.00 67.38 617 ASP A CA 1
ATOM 4770 C C . ASP A 1 617 ? -2.142 1.430 3.572 1.00 67.38 617 ASP A C 1
ATOM 4772 O O . ASP A 1 617 ? -2.603 2.570 3.694 1.00 67.38 617 ASP A O 1
ATOM 4776 N N . GLY A 1 618 ? -1.125 1.178 2.748 1.00 70.94 618 GLY A N 1
ATOM 4777 C CA . GLY A 1 618 ? -0.431 2.209 1.997 1.00 70.94 618 GLY A CA 1
ATOM 4778 C C . GLY A 1 618 ? 0.597 2.980 2.816 1.00 70.94 618 GLY A C 1
ATOM 4779 O O . GLY A 1 618 ? 1.163 3.930 2.274 1.00 70.94 618 GLY A O 1
ATOM 4780 N N . LYS A 1 619 ? 0.845 2.605 4.076 1.00 77.31 619 LYS A N 1
ATOM 4781 C CA . LYS A 1 619 ? 1.906 3.157 4.922 1.00 77.31 619 LYS A CA 1
ATOM 4782 C C . LYS A 1 619 ? 3.002 2.114 5.091 1.00 77.31 619 LYS A C 1
ATOM 4784 O O . LYS A 1 619 ? 2.778 0.912 5.061 1.00 77.31 619 LYS A O 1
ATOM 4789 N N . LEU A 1 620 ? 4.228 2.583 5.290 1.00 87.75 620 LEU A N 1
ATOM 4790 C CA . LEU A 1 620 ? 5.336 1.680 5.568 1.00 87.75 620 LEU A CA 1
ATOM 4791 C C . LEU A 1 620 ? 5.305 1.173 7.007 1.00 87.75 620 LEU A C 1
ATOM 4793 O O . LEU A 1 620 ? 5.411 1.964 7.948 1.00 87.75 620 LEU A O 1
ATOM 4797 N N . ASP A 1 621 ? 5.258 -0.150 7.145 1.00 91.44 621 ASP A N 1
ATOM 4798 C CA . ASP A 1 621 ? 5.469 -0.902 8.377 1.00 91.44 621 ASP A CA 1
ATOM 4799 C C . ASP A 1 621 ? 6.939 -1.308 8.528 1.00 91.44 621 ASP A C 1
ATOM 4801 O O . ASP A 1 621 ? 7.746 -1.198 7.601 1.00 91.44 621 ASP A O 1
ATOM 4805 N N . LEU A 1 622 ? 7.302 -1.820 9.707 1.00 94.25 622 LEU A N 1
ATOM 4806 C CA . LEU A 1 622 ? 8.655 -2.303 9.980 1.00 94.25 622 LEU A CA 1
ATOM 4807 C C . LEU A 1 622 ? 8.663 -3.749 10.467 1.00 94.25 622 LEU A C 1
ATOM 4809 O O . LEU A 1 622 ? 8.008 -4.093 11.447 1.00 94.25 622 LEU A O 1
ATOM 4813 N N . LEU A 1 623 ? 9.510 -4.580 9.865 1.00 95.00 623 LEU A N 1
ATOM 4814 C CA . LEU A 1 623 ? 9.986 -5.823 10.464 1.00 95.00 623 LEU A CA 1
ATOM 4815 C C . LEU A 1 623 ? 11.269 -5.523 11.240 1.00 95.00 623 LEU A C 1
ATOM 4817 O O . LEU A 1 623 ? 12.240 -5.048 10.653 1.00 95.00 623 LEU A O 1
ATOM 4821 N N . ALA A 1 624 ? 11.325 -5.879 12.524 1.00 93.62 624 ALA A N 1
ATOM 4822 C CA . ALA A 1 624 ? 12.576 -5.863 13.277 1.00 93.62 624 ALA A CA 1
ATOM 4823 C C . ALA A 1 624 ? 12.775 -7.130 14.115 1.00 93.62 624 ALA A C 1
ATOM 4825 O O . ALA A 1 624 ? 11.829 -7.691 14.678 1.00 93.62 624 ALA A O 1
ATOM 4826 N N . ALA A 1 625 ? 14.027 -7.581 14.224 1.00 91.56 625 ALA A N 1
ATOM 4827 C CA . ALA A 1 625 ? 14.360 -8.751 15.033 1.00 91.56 625 ALA A CA 1
ATOM 4828 C C . ALA A 1 625 ? 15.726 -8.679 15.721 1.00 91.56 625 ALA A C 1
ATOM 4830 O O . ALA A 1 625 ? 16.709 -8.131 15.208 1.00 91.56 625 ALA A O 1
ATOM 4831 N N . GLU A 1 626 ? 15.771 -9.298 16.899 1.00 87.31 626 GLU A N 1
ATOM 4832 C CA . GLU A 1 626 ? 16.973 -9.433 17.713 1.00 87.31 626 GLU A CA 1
ATOM 4833 C C . GLU A 1 626 ? 17.756 -10.707 17.366 1.00 87.31 626 GLU A C 1
ATOM 4835 O O . GLU A 1 626 ? 17.194 -11.778 17.110 1.00 87.31 626 GLU A O 1
ATOM 4840 N N . PHE A 1 627 ? 19.084 -10.620 17.433 1.00 83.88 627 PHE A N 1
ATOM 4841 C CA . PHE A 1 627 ? 19.956 -11.764 17.195 1.00 83.88 627 PHE A CA 1
ATOM 4842 C C . PHE A 1 627 ? 19.987 -12.756 18.366 1.00 83.88 627 PHE A C 1
ATOM 4844 O O . PHE A 1 627 ? 20.428 -12.396 19.469 1.00 83.88 627 PHE A O 1
ATOM 4851 N N . PRO A 1 628 ? 19.664 -14.045 18.136 1.00 76.06 628 PRO A N 1
ATOM 4852 C CA . PRO A 1 628 ? 19.609 -15.026 19.209 1.00 76.06 628 PRO A CA 1
ATOM 4853 C C . PRO A 1 628 ? 20.997 -15.482 19.693 1.00 76.06 628 PRO A C 1
ATOM 4855 O O . PRO A 1 628 ? 21.542 -16.491 19.249 1.00 76.06 628 PRO A O 1
ATOM 4858 N N . ARG A 1 629 ? 21.590 -14.747 20.650 1.00 69.38 629 ARG A N 1
ATOM 4859 C CA . ARG A 1 629 ? 22.922 -15.046 21.236 1.00 69.38 629 ARG A CA 1
ATOM 4860 C C . ARG A 1 629 ? 22.919 -16.106 22.343 1.00 69.38 629 ARG A C 1
ATOM 4862 O O . ARG A 1 629 ? 23.967 -16.699 22.617 1.00 69.38 629 ARG A O 1
ATOM 4869 N N . TYR A 1 630 ? 21.800 -16.294 23.040 1.00 65.62 630 TYR A N 1
ATOM 4870 C CA . TYR A 1 630 ? 21.702 -17.115 24.256 1.00 65.62 630 TYR A CA 1
ATOM 4871 C C . TYR A 1 630 ? 20.440 -17.996 24.258 1.00 65.62 630 TYR A C 1
ATOM 4873 O O . TYR A 1 630 ? 19.628 -17.937 23.349 1.00 65.62 630 TYR A O 1
ATOM 4881 N N . ASP A 1 631 ? 20.237 -18.799 25.308 1.00 63.81 631 ASP A N 1
ATOM 4882 C CA . ASP A 1 631 ? 19.022 -19.620 25.493 1.00 63.81 631 ASP A CA 1
ATOM 4883 C C . ASP A 1 631 ? 17.779 -18.783 25.922 1.00 63.81 631 ASP A C 1
ATOM 4885 O O . ASP A 1 631 ? 16.933 -19.271 26.674 1.00 63.81 631 ASP A O 1
ATOM 4889 N N . ALA A 1 632 ? 17.701 -17.506 25.535 1.00 61.31 632 ALA A N 1
ATOM 4890 C CA . ALA A 1 632 ? 16.589 -16.595 25.832 1.00 61.31 632 ALA A CA 1
ATOM 4891 C C . ALA A 1 632 ? 15.632 -16.492 24.626 1.00 61.31 632 ALA A C 1
ATOM 4893 O O . ALA A 1 632 ? 16.063 -16.797 23.516 1.00 61.31 632 ALA A O 1
ATOM 4894 N N . PRO A 1 633 ? 14.358 -16.103 24.823 1.00 67.75 633 PRO A N 1
ATOM 4895 C CA . PRO A 1 633 ? 13.484 -15.739 23.712 1.00 67.75 633 PRO A CA 1
ATOM 4896 C C . PRO A 1 633 ? 13.963 -14.427 23.078 1.00 67.75 633 PRO A C 1
ATOM 4898 O O . PRO A 1 633 ? 14.306 -13.493 23.805 1.00 67.75 633 PRO A O 1
ATOM 4901 N N . TYR A 1 634 ? 13.980 -14.385 21.748 1.00 78.81 634 TYR A N 1
ATOM 4902 C CA . TYR A 1 634 ? 14.343 -13.230 20.930 1.00 78.81 634 TYR A CA 1
ATOM 4903 C C . TYR A 1 634 ? 13.195 -12.957 19.962 1.00 78.81 634 TYR A C 1
ATOM 4905 O O . TYR A 1 634 ? 12.942 -13.769 19.073 1.00 78.81 634 TYR A O 1
ATOM 4913 N N . PRO A 1 635 ? 12.445 -11.876 20.156 1.00 78.44 635 PRO A N 1
ATOM 4914 C CA . PRO A 1 635 ? 11.228 -11.664 19.403 1.00 78.44 635 PRO A CA 1
ATOM 4915 C C . PRO A 1 635 ? 11.534 -11.227 17.965 1.00 78.44 635 PRO A C 1
ATOM 4917 O O . PRO A 1 635 ? 12.420 -10.410 17.714 1.00 78.44 635 PRO A O 1
ATOM 4920 N N . VAL A 1 636 ? 10.779 -11.788 17.026 1.00 87.19 636 VAL A N 1
ATOM 4921 C CA . VAL A 1 636 ? 10.618 -11.295 15.655 1.00 87.19 636 VAL A CA 1
ATOM 4922 C C . VAL A 1 636 ? 9.329 -10.490 15.646 1.00 87.19 636 VAL A C 1
ATOM 4924 O O . VAL A 1 636 ? 8.278 -11.038 15.989 1.00 87.19 636 VAL A O 1
ATOM 4927 N N . ARG A 1 637 ? 9.400 -9.200 15.320 1.00 88.88 637 ARG A N 1
ATOM 4928 C CA . ARG A 1 637 ? 8.265 -8.284 15.454 1.00 88.88 637 ARG A CA 1
ATOM 4929 C C . ARG A 1 637 ? 7.967 -7.559 14.158 1.00 88.88 637 ARG A C 1
ATOM 4931 O O . ARG A 1 637 ? 8.888 -7.131 13.470 1.00 88.88 637 ARG A O 1
ATOM 4938 N N . ILE A 1 638 ? 6.679 -7.377 13.905 1.00 92.19 638 ILE A N 1
ATOM 4939 C CA . ILE A 1 638 ? 6.164 -6.390 12.966 1.00 92.19 638 ILE A CA 1
ATOM 4940 C C . ILE A 1 638 ? 5.638 -5.202 13.772 1.00 92.19 638 ILE A C 1
ATOM 4942 O O . ILE A 1 638 ? 4.954 -5.391 14.783 1.00 92.19 638 ILE A O 1
ATOM 4946 N N . TYR A 1 639 ? 5.971 -3.999 13.326 1.00 89.81 639 TYR A N 1
ATOM 4947 C CA . TYR A 1 639 ? 5.467 -2.728 13.819 1.00 89.81 639 TYR A CA 1
ATOM 4948 C C . TYR A 1 639 ? 4.621 -2.129 12.704 1.00 89.81 639 TYR A C 1
ATOM 4950 O O . TYR A 1 639 ? 5.171 -1.609 11.736 1.00 89.81 639 TYR A O 1
ATOM 4958 N N . TYR A 1 640 ? 3.303 -2.221 12.842 1.00 84.88 640 TYR A N 1
ATOM 4959 C CA . TYR A 1 640 ? 2.377 -1.644 11.877 1.00 84.88 640 TYR A CA 1
ATOM 4960 C C . TYR A 1 640 ? 2.214 -0.152 12.132 1.00 84.88 640 TYR A C 1
ATOM 4962 O O . TYR A 1 640 ? 1.913 0.235 13.267 1.00 84.88 640 TYR A O 1
ATOM 4970 N N . ASN A 1 641 ? 2.434 0.671 11.116 1.00 81.12 641 ASN A N 1
ATOM 4971 C CA . ASN A 1 641 ? 2.451 2.123 11.233 1.00 81.12 641 ASN A CA 1
ATOM 4972 C C . ASN A 1 641 ? 1.028 2.684 11.185 1.00 81.12 641 ASN A C 1
ATOM 4974 O O . ASN A 1 641 ? 0.405 2.772 10.135 1.00 81.12 641 ASN A O 1
ATOM 4978 N N . GLU A 1 642 ? 0.508 3.159 12.317 1.00 71.94 642 GLU A N 1
ATOM 4979 C CA . GLU A 1 642 ? -0.851 3.723 12.348 1.00 71.94 642 GLU A CA 1
ATOM 4980 C C . GLU A 1 642 ? -0.938 5.099 11.647 1.00 71.94 642 GLU A C 1
ATOM 4982 O O . GLU A 1 642 ? -2.034 5.622 11.424 1.00 71.94 642 GLU A O 1
ATOM 4987 N N . GLY A 1 643 ? 0.199 5.691 11.264 1.00 67.19 643 GLY A N 1
ATOM 4988 C CA . GLY A 1 643 ? 0.296 6.949 10.526 1.00 67.19 643 GLY A CA 1
ATOM 4989 C C . GLY A 1 643 ? 1.411 7.861 11.040 1.00 67.19 643 GLY A C 1
ATOM 4990 O O . GLY A 1 643 ? 1.600 8.037 12.250 1.00 67.19 643 GLY A O 1
ATOM 4991 N N . GLY A 1 644 ? 2.135 8.489 10.107 1.00 71.06 644 GLY A N 1
ATOM 4992 C CA . GLY A 1 644 ? 3.169 9.489 10.393 1.00 71.06 644 GLY A CA 1
ATOM 4993 C C . GLY A 1 644 ? 4.417 8.956 11.113 1.00 71.06 644 GLY A C 1
ATOM 4994 O O . GLY A 1 644 ? 5.195 9.762 11.627 1.00 71.06 644 GLY A O 1
ATOM 4995 N N . GLY A 1 645 ? 4.573 7.633 11.257 1.00 73.69 645 GLY A N 1
ATOM 4996 C CA . GLY A 1 645 ? 5.691 6.997 11.965 1.00 73.69 645 GLY A CA 1
ATOM 4997 C C . GLY A 1 645 ? 5.698 7.230 13.485 1.00 73.69 645 GLY A C 1
ATOM 4998 O O . GLY A 1 645 ? 6.711 7.003 14.151 1.00 73.69 645 GLY A O 1
ATOM 4999 N N . GLN A 1 646 ? 4.595 7.727 14.060 1.00 73.44 646 GLN A N 1
ATOM 5000 C CA . GLN A 1 646 ? 4.525 8.145 15.471 1.00 73.44 646 GLN A CA 1
ATOM 5001 C C . GLN A 1 646 ? 3.837 7.132 16.396 1.00 73.44 646 GLN A C 1
ATOM 5003 O O . GLN A 1 646 ? 3.989 7.232 17.615 1.00 73.44 646 GLN A O 1
ATOM 5008 N N . SER A 1 647 ? 3.053 6.202 15.847 1.00 71.19 647 SER A N 1
ATOM 5009 C CA . SER A 1 647 ? 2.339 5.171 16.607 1.00 71.19 647 SER A CA 1
ATOM 5010 C C . SER A 1 647 ? 2.395 3.842 15.874 1.00 71.19 647 SER A C 1
ATOM 5012 O O . SER A 1 647 ? 2.326 3.805 14.646 1.00 71.19 647 SER A O 1
ATOM 5014 N N . TRP A 1 648 ? 2.535 2.766 16.646 1.00 76.38 648 TRP A N 1
ATOM 5015 C CA . TRP A 1 648 ? 2.846 1.444 16.126 1.00 76.38 648 TRP A CA 1
ATOM 5016 C C . TRP A 1 648 ? 2.011 0.368 16.818 1.00 76.38 648 TRP A C 1
ATOM 5018 O O . TRP A 1 648 ? 2.011 0.276 18.052 1.00 76.38 648 TRP A O 1
ATOM 5028 N N . ILE A 1 649 ? 1.366 -0.502 16.040 1.00 75.75 649 ILE A N 1
ATOM 5029 C CA . ILE A 1 649 ? 0.806 -1.760 16.549 1.00 75.75 649 ILE A CA 1
ATOM 5030 C C . ILE A 1 649 ? 1.888 -2.829 16.438 1.00 75.75 649 ILE A C 1
ATOM 5032 O O . ILE A 1 649 ? 2.409 -3.087 15.361 1.00 75.75 649 ILE A O 1
ATOM 5036 N N . ILE A 1 650 ? 2.227 -3.474 17.552 1.00 80.06 650 ILE A N 1
ATOM 5037 C CA . ILE A 1 650 ? 3.307 -4.463 17.586 1.00 80.06 650 ILE A CA 1
ATOM 5038 C C . ILE A 1 650 ? 2.720 -5.874 17.562 1.00 80.06 650 ILE A C 1
ATOM 5040 O O . ILE A 1 650 ? 1.995 -6.264 18.482 1.00 80.06 650 ILE A O 1
ATOM 5044 N N . GLN A 1 651 ? 3.092 -6.662 16.557 1.00 81.31 651 GLN A N 1
ATOM 5045 C CA . GLN A 1 651 ? 2.822 -8.096 16.489 1.00 81.31 651 GLN A CA 1
ATOM 5046 C C . GLN A 1 651 ? 4.122 -8.883 16.615 1.00 81.31 651 GLN A C 1
ATOM 5048 O O . GLN A 1 651 ? 5.056 -8.698 15.845 1.00 81.31 651 GLN A O 1
ATOM 5053 N N . GLU A 1 652 ? 4.170 -9.813 17.565 1.00 84.88 652 GLU A N 1
ATOM 5054 C CA . GLU A 1 652 ? 5.264 -10.776 17.675 1.00 84.88 652 GLU A CA 1
ATOM 5055 C C . GLU A 1 652 ? 4.932 -12.020 16.840 1.00 84.88 652 GLU A C 1
ATOM 5057 O O . GLU A 1 652 ? 3.923 -12.683 17.087 1.00 84.88 652 GLU A O 1
ATOM 5062 N N . LEU A 1 653 ? 5.771 -12.331 15.850 1.00 82.25 653 LEU A N 1
ATOM 5063 C CA . LEU A 1 653 ? 5.627 -13.509 14.989 1.00 82.25 653 LEU A CA 1
ATOM 5064 C C . LEU A 1 653 ? 6.225 -14.765 15.623 1.00 82.25 653 LEU A C 1
ATOM 5066 O O . LEU A 1 653 ? 5.723 -15.872 15.442 1.00 82.25 653 LEU A O 1
ATOM 5070 N N . SER A 1 654 ? 7.338 -14.599 16.337 1.00 80.12 654 SER A N 1
ATOM 5071 C CA . SER A 1 654 ? 8.132 -15.705 16.865 1.00 80.12 654 SER A CA 1
ATOM 5072 C C . SER A 1 654 ? 9.049 -15.233 17.987 1.00 80.12 654 SER A C 1
ATOM 5074 O O . SER A 1 654 ? 9.473 -14.082 17.992 1.00 80.12 654 SER A O 1
ATOM 5076 N N . ASP A 1 655 ? 9.428 -16.141 18.888 1.00 80.31 655 ASP A N 1
ATOM 5077 C CA . ASP A 1 655 ? 10.423 -15.917 19.945 1.00 80.31 655 ASP A CA 1
ATOM 5078 C C . ASP A 1 655 ? 11.807 -16.512 19.607 1.00 80.31 655 ASP A C 1
ATOM 5080 O O . ASP A 1 655 ? 12.702 -16.576 20.459 1.00 80.31 655 ASP A O 1
ATOM 5084 N N . LEU A 1 656 ? 11.990 -16.992 18.372 1.00 73.25 656 LEU A N 1
ATOM 5085 C CA . LEU A 1 656 ? 13.198 -17.706 17.951 1.00 73.25 656 LEU A CA 1
ATOM 5086 C C . LEU A 1 656 ? 14.365 -16.788 17.565 1.00 73.25 656 LEU A C 1
ATOM 5088 O O . LEU A 1 656 ? 15.505 -17.269 17.552 1.00 73.25 656 LEU A O 1
ATOM 5092 N N . GLY A 1 657 ? 14.083 -15.516 17.278 1.00 79.94 657 GLY A N 1
ATOM 5093 C CA . GLY A 1 657 ? 15.005 -14.521 16.741 1.00 79.94 657 GLY A CA 1
ATOM 5094 C C . GLY A 1 657 ? 15.421 -14.826 15.305 1.00 79.94 657 GLY A C 1
ATOM 5095 O O . GLY A 1 657 ? 15.489 -15.988 14.890 1.00 79.94 657 GLY A O 1
ATOM 5096 N N . ILE A 1 658 ? 15.744 -13.781 14.548 1.00 85.50 658 ILE A N 1
ATOM 5097 C CA . ILE A 1 658 ? 16.363 -13.918 13.229 1.00 85.50 658 ILE A CA 1
ATOM 5098 C C . ILE A 1 658 ? 17.550 -12.969 13.112 1.00 85.50 658 ILE A C 1
ATOM 5100 O O . ILE A 1 658 ? 17.539 -11.855 13.623 1.00 85.50 658 ILE A O 1
ATOM 5104 N N . TYR A 1 659 ? 18.612 -13.462 12.483 1.00 82.81 659 TYR A N 1
ATOM 5105 C CA . TYR A 1 659 ? 19.858 -12.726 12.274 1.00 82.81 659 TYR A CA 1
ATOM 5106 C C . TYR A 1 659 ? 19.870 -11.929 10.974 1.00 82.81 659 TYR A C 1
ATOM 5108 O O . TYR A 1 659 ? 20.696 -11.050 10.816 1.00 82.81 659 TYR A O 1
ATOM 5116 N N . HIS A 1 660 ? 19.027 -12.290 10.012 1.00 82.69 660 HIS A N 1
ATOM 5117 C CA . HIS A 1 660 ? 18.926 -11.588 8.739 1.00 82.69 660 HIS A CA 1
ATOM 5118 C C . HIS A 1 660 ? 17.574 -11.945 8.121 1.00 82.69 660 HIS A C 1
ATOM 5120 O O . HIS A 1 660 ? 17.439 -12.990 7.475 1.00 82.69 660 HIS A O 1
ATOM 5126 N N . GLY A 1 661 ? 16.558 -11.151 8.441 1.00 87.31 661 GLY A N 1
ATOM 5127 C CA . GLY A 1 661 ? 15.224 -11.232 7.859 1.00 87.31 661 GLY A CA 1
ATOM 5128 C C . GLY A 1 661 ? 15.108 -10.392 6.596 1.00 87.31 661 GLY A C 1
ATOM 5129 O O . GLY A 1 661 ? 15.824 -9.407 6.444 1.00 87.31 661 GLY A O 1
ATOM 5130 N N . VAL A 1 662 ? 14.225 -10.807 5.697 1.00 88.75 662 VAL A N 1
ATOM 5131 C CA . VAL A 1 662 ? 13.896 -10.106 4.451 1.00 88.75 662 VAL A CA 1
ATOM 5132 C C . VAL A 1 662 ? 12.385 -10.112 4.301 1.00 88.75 662 VAL A C 1
ATOM 5134 O O . VAL A 1 662 ? 11.765 -11.140 4.588 1.00 88.75 662 VAL A O 1
ATOM 5137 N N . LEU A 1 663 ? 11.824 -8.984 3.869 1.00 90.56 663 LEU A N 1
ATOM 5138 C CA . LEU A 1 663 ? 10.439 -8.904 3.414 1.00 90.56 663 LEU A CA 1
ATOM 5139 C C . LEU A 1 663 ? 10.375 -9.173 1.910 1.00 90.56 663 LEU A C 1
ATOM 5141 O O . LEU A 1 663 ? 11.218 -8.685 1.159 1.00 90.56 663 LEU A O 1
ATOM 5145 N N . GLY A 1 664 ? 9.384 -9.934 1.461 1.00 87.69 664 GLY A N 1
ATOM 5146 C CA . GLY A 1 664 ? 9.121 -10.114 0.036 1.00 87.69 664 GLY A CA 1
ATOM 5147 C C . GLY A 1 664 ? 7.853 -10.913 -0.217 1.00 87.69 664 GLY A C 1
ATOM 5148 O O . GLY A 1 664 ? 7.440 -11.674 0.645 1.00 87.69 664 GLY A O 1
ATOM 5149 N N . ASP A 1 665 ? 7.256 -10.726 -1.389 1.00 84.62 665 ASP A N 1
ATOM 5150 C CA . ASP A 1 665 ? 6.026 -11.401 -1.827 1.00 84.62 665 ASP A CA 1
ATOM 5151 C C . ASP A 1 665 ? 6.349 -12.807 -2.358 1.00 84.62 665 ASP A C 1
ATOM 5153 O O . ASP A 1 665 ? 6.718 -12.984 -3.525 1.00 84.62 665 ASP A O 1
ATOM 5157 N N . VAL A 1 666 ? 6.345 -13.806 -1.475 1.00 82.75 666 VAL A N 1
ATOM 5158 C CA . VAL A 1 666 ? 6.796 -15.169 -1.756 1.00 82.75 666 VAL A CA 1
ATOM 5159 C C . VAL A 1 666 ? 5.632 -16.019 -2.259 1.00 82.75 666 VAL A C 1
ATOM 5161 O O . VAL A 1 666 ? 4.935 -16.688 -1.506 1.00 82.75 666 VAL A O 1
ATOM 5164 N N . GLY A 1 667 ? 5.505 -16.094 -3.580 1.00 75.00 667 GLY A N 1
ATOM 5165 C CA . GLY A 1 667 ? 4.402 -16.801 -4.239 1.00 75.00 667 GLY A CA 1
ATOM 5166 C C . GLY A 1 667 ? 3.567 -15.892 -5.132 1.00 75.00 667 GLY A C 1
ATOM 5167 O O . GLY A 1 667 ? 2.797 -16.408 -5.945 1.00 75.00 667 GLY A O 1
ATOM 5168 N N . SER A 1 668 ? 3.800 -14.577 -5.058 1.00 75.19 668 SER A N 1
ATOM 5169 C CA . SER A 1 668 ? 3.155 -13.565 -5.897 1.00 75.19 668 SER A CA 1
ATOM 5170 C C . SER A 1 668 ? 1.648 -13.461 -5.667 1.00 75.19 668 SER A C 1
ATOM 5172 O O . SER A 1 668 ? 0.875 -13.195 -6.590 1.00 75.19 668 SER A O 1
ATOM 5174 N N . ASP A 1 669 ? 1.245 -13.653 -4.411 1.00 70.38 669 ASP A N 1
ATOM 5175 C CA . ASP A 1 669 ? -0.089 -13.416 -3.855 1.00 70.38 669 ASP A CA 1
ATOM 5176 C C . ASP A 1 669 ? -0.261 -11.988 -3.300 1.00 70.38 669 ASP A C 1
ATOM 5178 O O . ASP A 1 669 ? -1.340 -11.606 -2.832 1.00 70.38 669 ASP A O 1
ATOM 5182 N N . ARG A 1 670 ? 0.744 -11.132 -3.533 1.00 73.44 670 ARG A N 1
ATOM 5183 C CA . ARG A 1 670 ? 0.754 -9.676 -3.326 1.00 73.44 670 ARG A CA 1
ATOM 5184 C C . ARG A 1 670 ? 0.880 -9.248 -1.868 1.00 73.44 670 ARG A C 1
ATOM 5186 O O . ARG A 1 670 ? 0.715 -8.064 -1.588 1.00 73.44 670 ARG A O 1
ATOM 5193 N N . ASP A 1 671 ? 1.060 -10.143 -0.900 1.00 79.94 671 ASP A N 1
ATOM 5194 C CA . ASP A 1 671 ? 1.324 -9.782 0.499 1.00 79.94 671 ASP A CA 1
ATOM 5195 C C . ASP A 1 671 ? 2.792 -10.013 0.848 1.00 79.94 671 ASP A C 1
ATOM 5197 O O . ASP A 1 671 ? 3.483 -10.817 0.241 1.00 79.94 671 ASP A O 1
ATOM 5201 N N . LEU A 1 672 ? 3.318 -9.212 1.778 1.00 88.00 672 LEU A N 1
ATOM 5202 C CA . LEU A 1 672 ? 4.720 -9.330 2.166 1.00 88.00 672 LEU A CA 1
ATOM 5203 C C . LEU A 1 672 ? 4.890 -10.425 3.210 1.00 88.00 672 LEU A C 1
ATOM 5205 O O . LEU A 1 672 ? 4.349 -10.332 4.316 1.00 88.00 672 LEU A O 1
ATOM 5209 N N . ASP A 1 673 ? 5.726 -11.402 2.880 1.00 90.00 673 ASP A N 1
ATOM 5210 C CA . ASP A 1 673 ? 6.152 -12.471 3.769 1.00 90.00 673 ASP A CA 1
ATOM 5211 C C . ASP A 1 673 ? 7.464 -12.136 4.458 1.00 90.00 673 ASP A C 1
ATOM 5213 O O . ASP A 1 673 ? 8.299 -11.380 3.957 1.00 90.00 673 ASP A O 1
ATOM 5217 N N . VAL A 1 674 ? 7.695 -12.775 5.603 1.00 91.62 674 VAL A N 1
ATOM 5218 C CA . VAL A 1 674 ? 8.966 -12.662 6.319 1.00 91.62 674 VAL A CA 1
ATOM 5219 C C . VAL A 1 674 ? 9.793 -13.912 6.082 1.00 91.62 674 VAL A C 1
ATOM 5221 O O . VAL A 1 674 ? 9.428 -14.999 6.525 1.00 91.62 674 VAL A O 1
ATOM 5224 N N . VAL A 1 675 ? 10.972 -13.768 5.481 1.00 89.81 675 VAL A N 1
ATOM 5225 C CA . VAL A 1 675 ? 11.938 -14.862 5.326 1.00 89.81 675 VAL A CA 1
ATOM 5226 C C . VAL A 1 675 ? 13.113 -14.628 6.255 1.00 89.81 675 VAL A C 1
ATOM 5228 O O . VAL A 1 675 ? 13.818 -13.630 6.145 1.00 89.81 675 VAL A O 1
ATOM 5231 N N . GLY A 1 676 ? 13.366 -15.565 7.166 1.00 86.06 676 GLY A N 1
ATOM 5232 C CA . GLY A 1 676 ? 14.362 -15.391 8.216 1.00 86.06 676 GLY A CA 1
ATOM 5233 C C . GLY A 1 676 ? 15.293 -16.578 8.417 1.00 86.06 676 GLY A C 1
ATOM 5234 O O . GLY A 1 676 ? 14.972 -17.744 8.162 1.00 86.06 676 GLY A O 1
ATOM 5235 N N . VAL A 1 677 ? 16.486 -16.272 8.925 1.00 81.88 677 VAL A N 1
ATOM 5236 C CA . VAL A 1 677 ? 17.474 -17.265 9.364 1.00 81.88 677 VAL A CA 1
ATOM 5237 C C . VAL A 1 677 ? 17.730 -17.088 10.843 1.00 81.88 677 VAL A C 1
ATOM 5239 O O . VAL A 1 677 ? 17.964 -15.970 11.296 1.00 81.88 677 VAL A O 1
ATOM 5242 N N . ARG A 1 678 ? 17.734 -18.188 11.599 1.00 76.75 678 ARG A N 1
ATOM 5243 C CA . ARG A 1 678 ? 17.952 -18.127 13.050 1.00 76.75 678 ARG A CA 1
ATOM 5244 C C . ARG A 1 678 ? 19.282 -17.454 13.397 1.00 76.75 678 ARG A C 1
ATOM 5246 O O . ARG A 1 678 ? 19.328 -16.531 14.199 1.00 76.75 678 ARG A O 1
ATOM 5253 N N . SER A 1 679 ? 20.379 -17.920 12.805 1.00 75.75 679 SER A N 1
ATOM 5254 C CA . SER A 1 679 ? 21.691 -17.288 12.954 1.00 75.75 679 SER A CA 1
ATOM 5255 C C . SER A 1 679 ? 22.602 -17.581 11.765 1.00 75.75 679 SER A C 1
ATOM 5257 O O . SER A 1 679 ? 22.261 -18.371 10.882 1.00 75.75 679 SER A O 1
ATOM 5259 N N . TYR A 1 680 ? 23.783 -16.956 11.755 1.00 69.88 680 TYR A N 1
ATOM 5260 C CA . TYR A 1 680 ? 24.822 -17.207 10.755 1.00 69.88 680 TYR A CA 1
ATOM 5261 C C . TYR A 1 680 ? 25.197 -18.700 10.637 1.00 69.88 680 TYR A C 1
ATOM 5263 O O . TYR A 1 680 ? 25.303 -19.220 9.527 1.00 69.88 680 TYR A O 1
ATOM 5271 N N . ASP A 1 681 ? 25.329 -19.404 11.771 1.00 68.62 681 ASP A N 1
ATOM 5272 C CA . ASP A 1 681 ? 25.798 -20.800 11.848 1.00 68.62 681 ASP A CA 1
ATOM 5273 C C . ASP A 1 681 ? 24.693 -21.812 12.226 1.00 68.62 681 ASP A C 1
ATOM 5275 O O . ASP A 1 681 ? 24.953 -23.020 12.291 1.00 68.62 681 ASP A O 1
ATOM 5279 N N . GLU A 1 682 ? 23.472 -21.355 12.524 1.00 68.38 682 GLU A N 1
ATOM 5280 C CA . GLU A 1 682 ? 22.375 -22.214 12.977 1.00 68.38 682 GLU A CA 1
ATOM 5281 C C . GLU A 1 682 ? 21.184 -22.192 12.018 1.00 68.38 682 GLU A C 1
ATOM 5283 O O . GLU A 1 682 ? 20.709 -21.162 11.546 1.00 68.38 682 GLU A O 1
ATOM 5288 N N . SER A 1 683 ? 20.671 -23.388 11.761 1.00 69.81 683 SER A N 1
ATOM 5289 C CA . SER A 1 683 ? 19.386 -23.620 11.103 1.00 69.81 683 SER A CA 1
ATOM 5290 C C . SER A 1 683 ? 18.231 -23.387 12.092 1.00 69.81 683 SER A C 1
ATOM 5292 O O . SER A 1 683 ? 18.467 -23.455 13.304 1.00 69.81 683 SER A O 1
ATOM 5294 N N . PRO A 1 684 ? 16.978 -23.203 11.638 1.00 79.00 684 PRO A N 1
ATOM 5295 C CA . PRO A 1 684 ? 16.460 -23.344 10.266 1.00 79.00 684 PRO A CA 1
ATOM 5296 C C . PRO A 1 684 ? 16.405 -22.062 9.416 1.00 79.00 684 PRO A C 1
ATOM 5298 O O . PRO A 1 684 ? 16.695 -20.968 9.898 1.00 79.00 684 PRO A O 1
ATOM 5301 N N . ILE A 1 685 ? 16.034 -22.242 8.141 1.00 84.81 685 ILE A N 1
ATOM 5302 C CA . ILE A 1 685 ? 15.414 -21.208 7.299 1.00 84.81 685 ILE A CA 1
ATOM 5303 C C . ILE A 1 685 ? 13.902 -21.284 7.511 1.00 84.81 685 ILE A C 1
ATOM 5305 O O . ILE A 1 685 ? 13.330 -22.362 7.310 1.00 84.81 685 ILE A O 1
ATOM 5309 N N . LEU A 1 686 ? 13.289 -20.176 7.915 1.00 85.94 686 LEU A N 1
ATOM 5310 C CA . LEU A 1 686 ? 11.849 -20.065 8.134 1.00 85.94 686 LEU A CA 1
ATOM 5311 C C . LEU A 1 686 ? 11.258 -19.017 7.200 1.00 85.94 686 LEU A C 1
ATOM 5313 O O . LEU A 1 686 ? 11.926 -18.033 6.880 1.00 85.94 686 LEU A O 1
ATOM 5317 N N . ILE A 1 687 ? 10.013 -19.249 6.813 1.00 88.31 687 ILE A N 1
ATOM 5318 C CA . ILE A 1 687 ? 9.122 -18.235 6.261 1.00 88.31 687 ILE A CA 1
ATOM 5319 C C . ILE A 1 687 ? 7.971 -18.071 7.243 1.00 88.31 687 ILE A C 1
ATOM 5321 O O . ILE A 1 687 ? 7.495 -19.065 7.791 1.00 88.31 687 ILE A O 1
ATOM 5325 N N . TRP A 1 688 ? 7.542 -16.840 7.471 1.00 90.31 688 TRP A N 1
ATOM 5326 C CA . TRP A 1 688 ? 6.214 -16.537 7.975 1.00 90.31 688 TRP A CA 1
ATOM 5327 C C . TRP A 1 688 ? 5.427 -16.005 6.785 1.00 90.31 688 TRP A C 1
ATOM 5329 O O . TRP A 1 688 ? 5.623 -14.856 6.398 1.00 90.31 688 TRP A O 1
ATOM 5339 N N . GLU A 1 689 ? 4.621 -16.885 6.190 1.00 88.12 689 GLU A N 1
ATOM 5340 C CA . GLU A 1 689 ? 3.761 -16.572 5.049 1.00 88.12 689 GLU A CA 1
ATOM 5341 C C . GLU A 1 689 ? 2.588 -15.742 5.561 1.00 88.12 689 GLU A C 1
ATOM 5343 O O . GLU A 1 689 ? 1.829 -16.220 6.415 1.00 88.12 689 GLU A O 1
ATOM 5348 N N . ASN A 1 690 ? 2.465 -14.507 5.093 1.00 87.38 690 ASN A N 1
ATOM 5349 C CA . ASN A 1 690 ? 1.308 -13.666 5.320 1.00 87.38 690 ASN A CA 1
ATOM 5350 C C . ASN A 1 690 ? 0.092 -14.343 4.680 1.00 87.38 690 ASN A C 1
ATOM 5352 O O . ASN A 1 690 ? 0.198 -15.134 3.749 1.00 87.38 690 ASN A O 1
ATOM 5356 N N . GLN A 1 691 ? -1.067 -14.199 5.303 1.00 82.06 691 GLN A N 1
ATOM 5357 C CA . GLN A 1 691 ? -2.293 -14.850 4.842 1.00 82.06 691 GLN A CA 1
ATOM 5358 C C . GLN A 1 691 ? -3.358 -13.815 4.498 1.00 82.06 691 GLN A C 1
ATOM 5360 O O . GLN A 1 691 ? -4.539 -14.162 4.435 1.00 82.06 691 GLN A O 1
ATOM 5365 N N . LEU A 1 692 ? -2.948 -12.563 4.298 1.00 75.81 692 LEU A N 1
ATOM 5366 C CA . LEU A 1 692 ? -3.819 -11.456 3.934 1.00 75.81 692 LEU A CA 1
ATOM 5367 C C . LEU A 1 692 ? -4.490 -11.735 2.585 1.00 75.81 692 LEU A C 1
ATOM 5369 O O . LEU A 1 692 ? -5.705 -11.595 2.477 1.00 75.81 692 LEU A O 1
ATOM 5373 N N . ALA A 1 693 ? -3.740 -12.255 1.610 1.00 68.12 693 ALA A N 1
ATOM 5374 C CA . ALA A 1 693 ? -4.269 -12.643 0.300 1.00 68.12 693 ALA A CA 1
ATOM 5375 C C . ALA A 1 693 ? -5.251 -13.833 0.339 1.00 68.12 693 ALA A C 1
ATOM 5377 O O . ALA A 1 693 ? -5.972 -14.095 -0.614 1.00 68.12 693 ALA A O 1
ATOM 5378 N N . ASN A 1 694 ? -5.294 -14.581 1.446 1.00 67.75 694 ASN A N 1
ATOM 5379 C CA . ASN A 1 694 ? -6.195 -15.725 1.612 1.00 67.75 694 ASN A CA 1
ATOM 5380 C C . ASN A 1 694 ? -7.509 -15.349 2.330 1.00 67.75 694 ASN A C 1
ATOM 5382 O O . ASN A 1 694 ? -8.326 -16.230 2.642 1.00 67.75 694 ASN A O 1
ATOM 5386 N N . LEU A 1 695 ? -7.712 -14.064 2.641 1.00 69.12 695 LEU A N 1
ATOM 5387 C CA . LEU A 1 695 ? -8.931 -13.557 3.261 1.00 69.12 695 LEU A CA 1
ATOM 5388 C C . LEU A 1 695 ? -9.984 -13.248 2.194 1.00 69.12 695 LEU A C 1
ATOM 5390 O O . LEU A 1 695 ? -10.031 -12.144 1.675 1.00 69.12 695 LEU A O 1
ATOM 5394 N N . VAL A 1 696 ? -10.869 -14.213 1.937 1.00 67.06 696 VAL A N 1
ATOM 5395 C CA . VAL A 1 696 ? -12.024 -14.012 1.049 1.00 67.06 696 VAL A CA 1
ATOM 5396 C C . VAL A 1 696 ? -13.185 -13.364 1.808 1.00 67.06 696 VAL A C 1
ATOM 5398 O O . VAL A 1 696 ? -13.687 -13.926 2.797 1.00 67.06 696 VAL A O 1
ATOM 5401 N N . TYR A 1 697 ? -13.660 -12.223 1.318 1.00 72.44 697 TYR A N 1
ATOM 5402 C CA . TYR A 1 697 ? -14.793 -11.484 1.856 1.00 72.44 697 TYR A CA 1
ATOM 5403 C C . TYR A 1 697 ? -16.102 -11.909 1.192 1.00 72.44 697 TYR A C 1
ATOM 5405 O O . TYR A 1 697 ? -16.261 -11.841 -0.019 1.00 72.44 697 TYR A O 1
ATOM 5413 N N . PRO A 1 698 ? -17.125 -12.332 1.949 1.00 74.06 698 PRO A N 1
ATOM 5414 C CA . PRO A 1 698 ? -18.419 -12.591 1.330 1.00 74.06 698 PRO A CA 1
ATOM 5415 C C . PRO A 1 698 ? -18.971 -11.303 0.691 1.00 74.06 698 PRO A C 1
ATOM 5417 O O . PRO A 1 698 ? -18.842 -10.243 1.270 1.00 74.06 698 PRO A O 1
ATOM 5420 N N . LEU A 1 699 ? -19.676 -11.361 -0.441 1.00 82.44 699 LEU A N 1
ATOM 5421 C CA . LEU A 1 699 ? -20.308 -10.177 -1.065 1.00 82.44 699 LEU A CA 1
ATOM 5422 C C . LEU A 1 699 ? -21.774 -9.977 -0.628 1.00 82.44 699 LEU A C 1
ATOM 5424 O O . LEU A 1 699 ? -22.667 -9.769 -1.457 1.00 82.44 699 LEU A O 1
ATOM 5428 N N . THR A 1 700 ? -22.075 -10.119 0.670 1.00 80.75 700 THR A N 1
ATOM 5429 C CA . THR A 1 700 ? -23.463 -10.307 1.148 1.00 80.75 700 THR A CA 1
ATOM 5430 C C . THR A 1 700 ? -23.997 -9.307 2.174 1.00 80.75 700 THR A C 1
ATOM 5432 O O . THR A 1 700 ? -25.222 -9.246 2.336 1.00 80.75 700 THR A O 1
ATOM 5435 N N . ASP A 1 701 ? -23.148 -8.539 2.849 1.00 84.88 701 ASP A N 1
ATOM 5436 C CA . ASP A 1 701 ? -23.527 -7.537 3.848 1.00 84.88 701 ASP A CA 1
ATOM 5437 C C . ASP A 1 701 ? -23.315 -6.129 3.286 1.00 84.88 701 ASP A C 1
ATOM 5439 O O . ASP A 1 701 ? -22.232 -5.564 3.345 1.00 84.88 701 ASP A O 1
ATOM 5443 N N . TRP A 1 702 ? -24.381 -5.590 2.691 1.00 91.06 702 TRP A N 1
ATOM 5444 C CA . TRP A 1 702 ? -24.395 -4.260 2.087 1.00 91.06 702 TRP A CA 1
ATOM 5445 C C . TRP A 1 702 ? -25.336 -3.327 2.856 1.00 91.06 702 TRP A C 1
ATOM 5447 O O . TRP A 1 702 ? -26.531 -3.617 3.018 1.00 91.06 702 TRP A O 1
ATOM 5457 N N . GLN A 1 703 ? -24.844 -2.155 3.256 1.00 92.31 703 GLN A N 1
ATOM 5458 C CA . GLN A 1 703 ? -25.637 -1.076 3.844 1.00 92.31 703 GLN A CA 1
ATOM 5459 C C . GLN A 1 703 ? -25.841 0.060 2.844 1.00 92.31 703 GLN A C 1
ATOM 5461 O O . GLN A 1 703 ? -24.917 0.746 2.425 1.00 92.31 703 GLN A O 1
ATOM 5466 N N . TYR A 1 704 ? -27.097 0.330 2.497 1.00 95.00 704 TYR A N 1
ATOM 5467 C CA . TYR A 1 704 ? -27.423 1.461 1.634 1.00 95.00 704 TYR A CA 1
ATOM 5468 C C . TYR A 1 704 ? -27.444 2.797 2.392 1.00 95.00 704 TYR A C 1
ATOM 5470 O O . TYR A 1 704 ? -28.175 2.955 3.378 1.00 95.00 704 TYR A O 1
ATOM 5478 N N . ILE A 1 705 ? -26.768 3.801 1.833 1.00 95.69 705 ILE A N 1
ATOM 5479 C CA . ILE A 1 705 ? -26.677 5.167 2.343 1.00 95.69 705 ILE A CA 1
ATOM 5480 C C . ILE A 1 705 ? -27.100 6.161 1.249 1.00 95.69 705 ILE A C 1
ATOM 5482 O O . ILE A 1 705 ? -26.583 6.194 0.132 1.00 95.69 705 ILE A O 1
ATOM 5486 N N . GLN A 1 706 ? -28.071 7.017 1.579 1.00 96.12 706 GLN A N 1
ATOM 5487 C CA . GLN A 1 706 ? -28.460 8.147 0.733 1.00 96.12 706 GLN A CA 1
ATOM 5488 C C . GLN A 1 706 ? -27.639 9.378 1.134 1.00 96.12 706 GLN A C 1
ATOM 5490 O O . GLN A 1 706 ? -27.972 10.033 2.122 1.00 96.12 706 GLN A O 1
ATOM 5495 N N . VAL A 1 707 ? -26.615 9.717 0.351 1.00 97.19 707 VAL A N 1
ATOM 5496 C CA . VAL A 1 707 ? -25.734 10.867 0.628 1.00 97.19 707 VAL A CA 1
ATOM 5497 C C . VAL A 1 707 ? -26.436 12.197 0.332 1.00 97.19 707 VAL A C 1
ATOM 5499 O O . VAL A 1 707 ? -26.383 13.136 1.125 1.00 97.19 707 VAL A O 1
ATOM 5502 N N . ASP A 1 708 ? -27.145 12.287 -0.796 1.00 97.00 708 ASP A N 1
ATOM 5503 C CA . ASP A 1 708 ? -27.950 13.458 -1.174 1.00 97.00 708 ASP A CA 1
ATOM 5504 C C . ASP A 1 708 ? -29.166 13.011 -1.987 1.00 97.00 708 ASP A C 1
ATOM 5506 O O . ASP A 1 708 ? -29.057 12.076 -2.770 1.00 97.00 708 ASP A O 1
ATOM 5510 N N . ASP A 1 709 ? -30.308 13.672 -1.806 1.00 96.38 709 ASP A N 1
ATOM 5511 C CA . ASP A 1 709 ? -31.567 13.471 -2.547 1.00 96.38 709 ASP A CA 1
ATOM 5512 C C . ASP A 1 709 ? -32.154 14.805 -3.060 1.00 96.38 709 ASP A C 1
ATOM 5514 O O . ASP A 1 709 ? -33.325 14.921 -3.445 1.00 96.38 709 ASP A O 1
ATOM 5518 N N . SER A 1 710 ? -31.334 15.857 -3.028 1.00 95.56 710 SER A N 1
ATOM 5519 C CA . SER A 1 710 ? -31.731 17.242 -3.261 1.00 95.56 710 SER A CA 1
ATOM 5520 C C . SER A 1 710 ? -30.825 17.969 -4.256 1.00 95.56 710 SER A C 1
ATOM 5522 O O . SER A 1 710 ? -30.894 19.203 -4.357 1.00 95.56 710 SER A O 1
ATOM 5524 N N . ARG A 1 711 ? -29.986 17.232 -4.998 1.00 94.62 711 ARG A N 1
ATOM 5525 C CA . ARG A 1 711 ? -29.093 17.812 -6.006 1.00 94.62 711 ARG A CA 1
ATOM 5526 C C . ARG A 1 711 ? -29.904 18.533 -7.071 1.00 94.62 711 ARG A C 1
ATOM 5528 O O . ARG A 1 711 ? -30.951 18.084 -7.539 1.00 94.62 711 ARG A O 1
ATOM 5535 N N . ALA A 1 712 ? -29.411 19.690 -7.466 1.00 94.00 712 ALA A N 1
ATOM 5536 C CA . ALA A 1 712 ? -29.910 20.356 -8.652 1.00 94.00 712 ALA A CA 1
ATOM 5537 C C . ALA A 1 712 ? -29.237 19.780 -9.902 1.00 94.00 712 ALA A C 1
ATOM 5539 O O . ALA A 1 712 ? -28.351 18.934 -9.817 1.00 94.00 712 ALA A O 1
ATOM 5540 N N . LYS A 1 713 ? -29.626 20.272 -11.075 1.00 93.88 713 LYS A N 1
ATOM 5541 C CA . LYS A 1 713 ? -29.031 19.853 -12.347 1.00 93.88 713 LYS A CA 1
ATOM 5542 C C . LYS A 1 713 ? -28.391 21.020 -13.075 1.00 93.88 713 LYS A C 1
ATOM 5544 O O . LYS A 1 713 ? -28.857 22.151 -12.956 1.00 93.88 713 LYS A O 1
ATOM 5549 N N . TRP A 1 714 ? -27.421 20.728 -13.937 1.00 91.88 714 TRP A N 1
ATOM 5550 C CA . TRP A 1 714 ? -26.803 21.705 -14.839 1.00 91.88 714 TRP A CA 1
ATOM 5551 C C . TRP A 1 714 ? -27.813 22.664 -15.489 1.00 91.88 714 TRP A C 1
ATOM 5553 O O . TRP A 1 714 ? -27.635 23.885 -15.502 1.00 91.88 714 TRP A O 1
ATOM 5563 N N . GLY A 1 715 ? -28.917 22.099 -15.990 1.00 91.94 715 GLY A N 1
ATOM 5564 C CA . GLY A 1 715 ? -29.992 22.812 -16.673 1.00 91.94 715 GLY A CA 1
ATOM 5565 C C . GLY A 1 715 ? -30.700 23.915 -15.873 1.00 91.94 715 GLY A C 1
ATOM 5566 O O . GLY A 1 715 ? -31.459 24.692 -16.461 1.00 91.94 715 GLY A O 1
ATOM 5567 N N . ASP A 1 716 ? -30.493 23.976 -14.556 1.00 93.94 716 ASP A N 1
ATOM 5568 C CA . ASP A 1 716 ? -31.056 25.009 -13.683 1.00 93.94 716 ASP A CA 1
ATOM 5569 C C . ASP A 1 716 ? -30.240 26.317 -13.728 1.00 93.94 716 ASP A C 1
ATOM 5571 O O . ASP A 1 716 ? -30.771 27.385 -13.404 1.00 93.94 716 ASP A O 1
ATOM 5575 N N . TRP A 1 717 ? -28.986 26.256 -14.196 1.00 92.56 717 TRP A N 1
ATOM 5576 C CA . TRP A 1 717 ? -28.083 27.407 -14.323 1.00 92.56 717 TRP A CA 1
ATOM 5577 C C . TRP A 1 717 ? -27.736 27.762 -15.763 1.00 92.56 717 TRP A C 1
ATOM 5579 O O . TRP A 1 717 ? -27.607 28.951 -16.066 1.00 92.56 717 TRP A O 1
ATOM 5589 N N . ASP A 1 718 ? -27.613 26.772 -16.650 1.00 88.50 718 ASP A N 1
ATOM 5590 C CA . ASP A 1 718 ? -27.267 27.010 -18.051 1.00 88.50 718 ASP A CA 1
ATOM 5591 C C . ASP A 1 718 ? -28.017 26.082 -19.016 1.00 88.50 718 ASP A C 1
ATOM 5593 O O . ASP A 1 718 ? -28.621 25.078 -18.645 1.00 88.50 718 ASP A O 1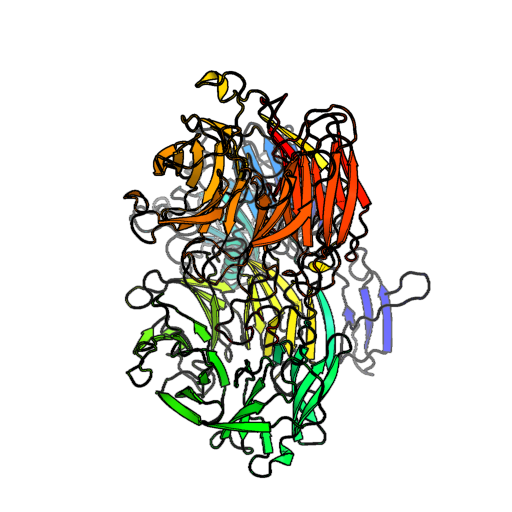
ATOM 5597 N N . THR A 1 719 ? -28.025 26.445 -20.295 1.00 84.94 719 THR A N 1
ATOM 5598 C CA . THR A 1 719 ? -28.603 25.623 -21.352 1.00 84.94 719 THR A CA 1
ATOM 5599 C C . THR A 1 719 ? -27.686 24.452 -21.726 1.00 84.94 719 THR A C 1
ATOM 5601 O O . THR A 1 719 ? -26.473 24.628 -21.767 1.00 84.94 719 THR A O 1
ATOM 5604 N N . PRO A 1 720 ? -28.258 23.291 -22.090 1.00 86.81 720 PRO A N 1
ATOM 5605 C CA . PRO A 1 720 ? -29.691 23.028 -22.199 1.00 86.81 720 PRO A CA 1
ATOM 5606 C C . PRO A 1 720 ? -30.351 22.688 -20.851 1.00 86.81 720 PRO A C 1
ATOM 5608 O O . PRO A 1 720 ? -29.792 21.985 -20.021 1.00 86.81 720 PRO A O 1
ATOM 5611 N N . THR A 1 721 ? -31.611 23.102 -20.665 1.00 90.50 721 THR A N 1
ATOM 5612 C CA . THR A 1 721 ? -32.336 22.957 -19.380 1.00 90.50 721 THR A CA 1
ATOM 5613 C C . THR A 1 721 ? -32.642 21.507 -18.971 1.00 90.50 721 THR A C 1
ATOM 5615 O O . THR A 1 721 ? -33.215 21.262 -17.907 1.00 90.50 721 THR A O 1
ATOM 5618 N N . TRP A 1 722 ? -32.358 20.534 -19.838 1.00 88.19 722 TRP A N 1
ATOM 5619 C CA . TRP A 1 722 ? -32.509 19.107 -19.549 1.00 88.19 722 TRP A CA 1
ATOM 5620 C C . TRP A 1 722 ? -31.230 18.465 -18.992 1.00 88.19 722 TRP A C 1
ATOM 5622 O O . TRP A 1 722 ? -31.352 17.407 -18.371 1.00 88.19 722 TRP A O 1
ATOM 5632 N N . SER A 1 723 ? -30.066 19.108 -19.171 1.00 89.12 723 SER A N 1
ATOM 5633 C CA . SER A 1 723 ? -28.751 18.578 -18.785 1.00 89.12 723 SER A CA 1
ATOM 5634 C C . SER A 1 723 ? -28.650 18.360 -17.282 1.00 89.12 723 SER A C 1
ATOM 5636 O O . SER A 1 723 ? -29.204 19.156 -16.512 1.00 89.12 723 SER A O 1
ATOM 5638 N N . LYS A 1 724 ? -27.947 17.296 -16.890 1.00 91.25 724 LYS A N 1
ATOM 5639 C CA . LYS A 1 724 ? -27.619 16.938 -15.504 1.00 91.25 724 LYS A CA 1
ATOM 5640 C C . LYS A 1 724 ? -26.145 17.173 -15.224 1.00 91.25 724 LYS A C 1
ATOM 5642 O O . LYS A 1 724 ? -25.422 17.571 -16.132 1.00 91.25 724 LYS A O 1
ATOM 5647 N N . TYR A 1 725 ? -25.776 17.008 -13.959 1.00 91.56 725 TYR A N 1
ATOM 5648 C CA . TYR A 1 725 ? -24.380 16.950 -13.571 1.00 91.56 725 TYR A CA 1
ATOM 5649 C C . TYR A 1 725 ? -23.861 15.531 -13.707 1.00 91.56 725 TYR A C 1
ATOM 5651 O O . TYR A 1 725 ? -24.527 14.577 -13.304 1.00 91.56 725 TYR A O 1
ATOM 5659 N N . PHE A 1 726 ? -22.665 15.455 -14.253 1.00 88.19 726 PHE A N 1
ATOM 5660 C CA . PHE A 1 726 ? -21.807 14.294 -14.286 1.00 88.19 726 PHE A CA 1
ATOM 5661 C C . PHE A 1 726 ? -20.608 14.550 -13.368 1.00 88.19 726 PHE A C 1
ATOM 5663 O O . PHE A 1 726 ? -20.626 15.477 -12.555 1.00 88.19 726 PHE A O 1
ATOM 5670 N N . GLY A 1 727 ? -19.568 13.731 -13.497 1.00 90.50 727 GLY A N 1
ATOM 5671 C CA . GLY A 1 727 ? -18.417 13.792 -12.612 1.00 90.50 727 GLY A CA 1
ATOM 5672 C C . GLY A 1 727 ? -18.727 13.117 -11.280 1.00 90.50 727 GLY A C 1
ATOM 5673 O O . GLY A 1 727 ? -19.785 13.310 -10.682 1.00 90.50 727 GLY A O 1
ATOM 5674 N N . LEU A 1 728 ? -17.823 12.251 -10.876 1.00 94.44 728 LEU A N 1
ATOM 5675 C CA . LEU A 1 728 ? -17.850 11.436 -9.679 1.00 94.44 728 LEU A CA 1
ATOM 5676 C C . LEU A 1 728 ? -16.406 11.014 -9.421 1.00 94.44 728 LEU A C 1
ATOM 5678 O O . LEU A 1 728 ? -15.808 10.391 -10.300 1.00 94.44 728 LEU A O 1
ATOM 5682 N N . ALA A 1 729 ? -15.864 11.374 -8.271 1.00 93.75 729 ALA A N 1
ATOM 5683 C CA . ALA A 1 729 ? -14.604 10.850 -7.762 1.00 93.75 729 ALA A CA 1
ATOM 5684 C C . ALA A 1 729 ? -14.658 10.773 -6.244 1.00 93.75 729 ALA A C 1
ATOM 5686 O O . ALA A 1 729 ? -15.426 11.511 -5.614 1.00 93.75 729 ALA A O 1
ATOM 5687 N N . MET A 1 730 ? -13.828 9.880 -5.719 1.00 93.69 730 MET A N 1
ATOM 5688 C CA . MET A 1 730 ? -13.626 9.641 -4.304 1.00 93.69 730 MET A CA 1
ATOM 5689 C C . MET A 1 730 ? -12.133 9.740 -4.002 1.00 93.69 730 MET A C 1
ATOM 5691 O O . MET A 1 730 ? -11.325 9.352 -4.848 1.00 93.69 730 MET A O 1
ATOM 5695 N N . ALA A 1 731 ? -11.797 10.370 -2.882 1.00 89.38 731 ALA A N 1
ATOM 5696 C CA . ALA A 1 731 ? -10.454 10.457 -2.308 1.00 89.38 731 ALA A CA 1
ATOM 5697 C C . ALA A 1 731 ? -10.581 11.031 -0.893 1.00 89.38 731 ALA A C 1
ATOM 5699 O O . ALA A 1 731 ? -11.516 11.798 -0.650 1.00 89.38 731 ALA A O 1
ATOM 5700 N N . ASP A 1 732 ? -9.650 10.736 0.014 1.00 85.19 732 ASP A N 1
ATOM 5701 C CA . ASP A 1 732 ? -9.555 11.485 1.272 1.00 85.19 732 ASP A CA 1
ATOM 5702 C C . ASP A 1 732 ? -9.083 12.913 0.970 1.00 85.19 732 ASP A C 1
ATOM 5704 O O . ASP A 1 732 ? -7.899 13.202 0.810 1.00 85.19 732 ASP A O 1
ATOM 5708 N N . ALA A 1 733 ? -10.049 13.815 0.818 1.00 84.94 733 ALA A N 1
ATOM 5709 C CA . ALA A 1 733 ? -9.803 15.188 0.421 1.00 84.94 733 ALA A CA 1
ATOM 5710 C C . ALA A 1 733 ? -9.557 16.111 1.625 1.00 84.94 733 ALA A C 1
ATOM 5712 O O . ALA A 1 733 ? -9.282 17.302 1.433 1.00 84.94 733 ALA A O 1
ATOM 5713 N N . THR A 1 734 ? -9.690 15.600 2.854 1.00 82.25 734 THR A N 1
ATOM 5714 C CA . THR A 1 734 ? -9.508 16.386 4.082 1.00 82.25 734 THR A CA 1
ATOM 5715 C C . THR A 1 734 ? -8.376 15.896 4.980 1.00 82.25 734 THR A C 1
ATOM 5717 O O . THR A 1 734 ? -8.020 16.609 5.925 1.00 82.25 734 THR A O 1
ATOM 5720 N N . GLY A 1 735 ? -7.777 14.747 4.663 1.00 72.44 735 GLY A N 1
ATOM 5721 C CA . GLY A 1 735 ? -6.725 14.107 5.447 1.00 72.44 735 GLY A CA 1
ATOM 5722 C C . GLY A 1 735 ? -7.248 13.540 6.766 1.00 72.44 735 GLY A C 1
ATOM 5723 O O . GLY A 1 735 ? -6.525 13.565 7.764 1.00 72.44 735 GLY A O 1
ATOM 5724 N N . ASP A 1 736 ? -8.524 13.143 6.817 1.00 67.38 736 ASP A N 1
ATOM 5725 C CA . ASP A 1 736 ? -9.152 12.583 8.018 1.00 67.38 736 ASP A CA 1
ATOM 5726 C C . ASP A 1 736 ? -9.228 11.049 8.023 1.00 67.38 736 ASP A C 1
ATOM 5728 O O . ASP A 1 736 ? -9.740 10.473 8.987 1.00 67.38 736 ASP A O 1
ATOM 5732 N N . GLY A 1 737 ? -8.654 10.411 7.000 1.00 70.19 737 GLY A N 1
ATOM 5733 C CA . GLY A 1 737 ? -8.618 8.967 6.810 1.00 70.19 737 GLY A CA 1
ATOM 5734 C C . GLY A 1 737 ? -9.846 8.411 6.096 1.00 70.19 737 GLY A C 1
ATOM 5735 O O . GLY A 1 737 ? -9.867 7.225 5.814 1.00 70.19 737 GLY A O 1
ATOM 5736 N N . PHE A 1 738 ? -10.861 9.220 5.779 1.00 80.62 738 PHE A N 1
ATOM 5737 C CA . PHE A 1 738 ? -12.082 8.741 5.131 1.00 80.62 738 PHE A CA 1
ATOM 5738 C C . PHE A 1 738 ? -12.253 9.377 3.755 1.00 80.62 738 PHE A C 1
ATOM 5740 O O . PHE A 1 738 ? -12.105 10.588 3.586 1.00 80.62 738 PHE A O 1
ATOM 5747 N N . GLN A 1 739 ? -12.629 8.591 2.744 1.00 89.75 739 GLN A N 1
ATOM 5748 C CA . GLN A 1 739 ? -12.771 9.166 1.410 1.00 89.75 739 GLN A CA 1
ATOM 5749 C C . GLN A 1 739 ? -14.020 10.047 1.298 1.00 89.75 739 GLN A C 1
ATOM 5751 O O . GLN A 1 739 ? -15.150 9.649 1.599 1.00 89.75 739 GLN A O 1
ATOM 5756 N N . ASP A 1 740 ? -13.812 11.252 0.785 1.00 94.25 740 ASP A N 1
ATOM 5757 C CA . ASP A 1 740 ? -14.833 12.223 0.431 1.00 94.25 740 ASP A CA 1
ATOM 5758 C C . ASP A 1 740 ? -15.310 12.034 -1.006 1.00 94.25 740 ASP A C 1
ATOM 5760 O O . ASP A 1 740 ? -14.640 11.429 -1.838 1.00 94.25 740 ASP A O 1
ATOM 5764 N N . ILE A 1 741 ? -16.460 12.621 -1.347 1.00 97.12 741 ILE A N 1
ATOM 5765 C CA . ILE A 1 741 ? -17.031 12.508 -2.694 1.00 97.12 741 ILE A CA 1
ATOM 5766 C C . ILE A 1 741 ? -17.101 13.883 -3.352 1.00 97.12 741 ILE A C 1
ATOM 5768 O O . ILE A 1 741 ? -17.674 14.828 -2.808 1.00 97.12 741 ILE A O 1
ATOM 5772 N N . VAL A 1 742 ? -16.649 13.986 -4.600 1.00 96.25 742 VAL A N 1
ATOM 5773 C CA . VAL A 1 742 ? -17.003 15.106 -5.477 1.00 96.25 742 VAL A CA 1
ATOM 5774 C C . VAL A 1 742 ? -17.900 14.628 -6.609 1.00 96.25 742 VAL A C 1
ATOM 5776 O O . VAL A 1 742 ? -17.654 13.601 -7.237 1.00 96.25 742 VAL A O 1
ATOM 5779 N N . SER A 1 743 ? -18.975 15.367 -6.883 1.00 95.00 743 SER A N 1
ATOM 5780 C CA . SER A 1 743 ? -19.823 15.099 -8.040 1.00 95.00 743 SER A CA 1
ATOM 5781 C C . SER A 1 743 ? -20.531 16.346 -8.554 1.00 95.00 743 SER A C 1
ATOM 5783 O O . SER A 1 743 ? -21.351 16.979 -7.868 1.00 95.00 743 SER A O 1
ATOM 5785 N N . GLY A 1 744 ? -20.294 16.672 -9.822 1.00 93.19 744 GLY A N 1
ATOM 5786 C CA . GLY A 1 744 ? -20.906 17.830 -10.454 1.00 93.19 744 GLY A CA 1
ATOM 5787 C C . GLY A 1 744 ? -20.367 19.130 -9.882 1.00 93.19 744 GLY A C 1
ATOM 5788 O O . GLY A 1 744 ? -19.183 19.424 -9.955 1.00 93.19 744 GLY A O 1
ATOM 5789 N N . ARG A 1 745 ? -21.255 19.926 -9.291 1.00 94.56 745 ARG A N 1
ATOM 5790 C CA . ARG A 1 745 ? -20.900 21.182 -8.615 1.00 94.56 745 ARG A CA 1
ATOM 5791 C C . ARG A 1 745 ? -20.710 21.038 -7.105 1.00 94.56 745 ARG A C 1
ATOM 5793 O O . ARG A 1 745 ? -20.667 22.057 -6.416 1.00 94.56 745 ARG A O 1
ATOM 5800 N N . TYR A 1 746 ? -20.742 19.819 -6.580 1.00 96.81 746 TYR A N 1
ATOM 5801 C CA . TYR A 1 746 ? -20.818 19.576 -5.147 1.00 96.81 746 TYR A CA 1
ATOM 5802 C C . TYR A 1 746 ? -19.641 18.738 -4.669 1.00 96.81 746 TYR A C 1
ATOM 5804 O O . TYR A 1 746 ? -19.298 17.745 -5.302 1.00 96.81 746 TYR A O 1
ATOM 5812 N N . PHE A 1 747 ? -19.089 19.148 -3.535 1.00 97.19 747 PHE A N 1
ATOM 5813 C CA . PHE A 1 747 ? -18.202 18.356 -2.696 1.00 97.19 747 PHE A CA 1
ATOM 5814 C C . PHE A 1 747 ? -19.005 17.862 -1.487 1.00 97.19 747 PHE A C 1
ATOM 5816 O O . PHE A 1 747 ? -19.859 18.592 -0.972 1.00 97.19 747 PHE A O 1
ATOM 5823 N N . TYR A 1 748 ? -18.774 16.631 -1.060 1.00 97.69 748 TYR A N 1
ATOM 5824 C CA . TYR A 1 748 ? -19.463 15.974 0.038 1.00 97.69 748 TYR A CA 1
ATOM 5825 C C . TYR A 1 748 ? -18.417 15.436 0.995 1.00 97.69 748 TYR A C 1
ATOM 5827 O O . TYR A 1 748 ? -17.723 14.485 0.651 1.00 97.69 748 TYR A O 1
ATOM 5835 N N . ARG A 1 749 ? -18.349 16.032 2.188 1.00 95.31 749 ARG A N 1
ATOM 5836 C CA . ARG A 1 749 ? -17.461 15.530 3.229 1.00 95.31 749 ARG A CA 1
ATOM 5837 C C . ARG A 1 749 ? -18.052 14.301 3.905 1.00 95.31 749 ARG A C 1
ATOM 5839 O O . ARG A 1 749 ? -19.215 14.376 4.347 1.00 95.31 749 ARG A O 1
ATOM 5846 N N . ASN A 1 750 ? -17.258 13.244 3.991 1.00 93.88 750 ASN A N 1
ATOM 5847 C CA . ASN A 1 750 ? -17.557 12.023 4.714 1.00 93.88 750 ASN A CA 1
ATOM 5848 C C . ASN A 1 750 ? -17.736 12.343 6.210 1.00 93.88 750 ASN A C 1
ATOM 5850 O O . ASN A 1 750 ? -17.015 13.169 6.771 1.00 93.88 750 ASN A O 1
ATOM 5854 N N . PRO A 1 751 ? -18.773 11.809 6.876 1.00 89.00 751 PRO A N 1
ATOM 5855 C CA . PRO A 1 751 ? -18.942 11.993 8.312 1.00 89.00 751 PRO A CA 1
ATOM 5856 C C . PRO A 1 751 ? -18.076 11.047 9.172 1.00 89.00 751 PRO A C 1
ATOM 5858 O O . PRO A 1 751 ? -18.152 11.156 10.399 1.00 89.00 751 PRO A O 1
ATOM 5861 N N . GLY A 1 752 ? -17.315 10.143 8.547 1.00 80.25 752 GLY A N 1
ATOM 5862 C CA . GLY A 1 752 ? -16.407 9.176 9.160 1.00 80.25 752 GLY A CA 1
ATOM 5863 C C . GLY A 1 752 ? -17.067 7.881 9.641 1.00 80.25 752 GLY A C 1
ATOM 5864 O O . GLY A 1 752 ? -18.288 7.818 9.860 1.00 80.25 752 GLY A O 1
ATOM 5865 N N . GLY A 1 753 ? -16.231 6.854 9.841 1.00 67.12 753 GLY A N 1
ATOM 5866 C CA . GLY A 1 753 ? -16.612 5.520 10.316 1.00 67.12 753 GLY A CA 1
ATOM 5867 C C . GLY A 1 753 ? -17.781 4.953 9.516 1.00 67.12 753 GLY A C 1
ATOM 5868 O O . GLY A 1 753 ? -17.836 5.104 8.311 1.00 67.12 753 GLY A O 1
ATOM 5869 N N . ALA A 1 754 ? -18.813 4.438 10.193 1.00 76.44 754 ALA A N 1
ATOM 5870 C CA . ALA A 1 754 ? -19.945 3.778 9.532 1.00 76.44 754 ALA A CA 1
ATOM 5871 C C . ALA A 1 754 ? -20.827 4.643 8.596 1.00 76.44 754 ALA A C 1
ATOM 5873 O O . ALA A 1 754 ? -21.932 4.234 8.233 1.00 76.44 754 ALA A O 1
ATOM 5874 N N . MET A 1 755 ? -20.431 5.884 8.295 1.00 86.06 755 MET A N 1
ATOM 5875 C CA . MET A 1 755 ? -21.069 6.790 7.334 1.00 86.06 755 MET A CA 1
ATOM 5876 C C . MET A 1 755 ? -22.555 7.113 7.608 1.00 86.06 755 MET A C 1
ATOM 5878 O O . MET A 1 755 ? -23.261 7.681 6.772 1.00 86.06 755 MET A O 1
ATOM 5882 N N . THR A 1 756 ? -23.059 6.789 8.806 1.00 79.94 756 THR A N 1
ATOM 5883 C CA . THR A 1 756 ? -24.486 6.929 9.170 1.00 79.94 756 THR A CA 1
ATOM 5884 C C . THR A 1 756 ? -24.895 8.349 9.566 1.00 79.94 756 THR A C 1
ATOM 5886 O O . THR A 1 756 ? -26.091 8.667 9.629 1.00 79.94 756 THR A O 1
ATOM 5889 N N . ALA A 1 757 ? -23.923 9.210 9.868 1.00 85.12 757 ALA A N 1
ATOM 5890 C CA . ALA A 1 757 ? -24.161 10.624 10.114 1.00 85.12 757 ALA A CA 1
ATOM 5891 C C . ALA A 1 757 ? -24.404 11.385 8.796 1.00 85.12 757 ALA A C 1
ATOM 5893 O O . ALA A 1 757 ? -24.323 10.849 7.696 1.00 85.12 757 ALA A O 1
ATOM 5894 N N . ALA A 1 758 ? -24.809 12.650 8.902 1.00 87.94 758 ALA A N 1
ATOM 5895 C CA . ALA A 1 758 ? -25.133 13.435 7.718 1.00 87.94 758 ALA A CA 1
ATOM 5896 C C . ALA A 1 758 ? -23.855 13.889 6.999 1.00 87.94 758 ALA A C 1
ATOM 5898 O O . ALA A 1 758 ? -23.064 14.634 7.576 1.00 87.94 758 ALA A O 1
ATOM 5899 N N . TRP A 1 759 ? -23.727 13.520 5.725 1.00 95.81 759 TRP A N 1
ATOM 5900 C CA . TRP A 1 759 ? -22.685 14.023 4.835 1.00 95.81 759 TRP A CA 1
ATOM 5901 C C . TRP A 1 759 ? -22.793 15.539 4.653 1.00 95.81 759 TRP A C 1
ATOM 5903 O O . TRP A 1 759 ? -23.882 16.097 4.449 1.00 95.81 759 TRP A O 1
ATOM 5913 N N . THR A 1 760 ? -21.656 16.230 4.716 1.00 96.19 760 THR A N 1
ATOM 5914 C CA . THR A 1 760 ? -21.634 17.694 4.617 1.00 96.19 760 THR A CA 1
ATOM 5915 C C . THR A 1 760 ? -21.459 18.126 3.169 1.00 96.19 760 THR A C 1
ATOM 5917 O O . THR A 1 760 ? -20.368 18.063 2.617 1.00 96.19 760 THR A O 1
ATOM 5920 N N . ARG A 1 761 ? -22.533 18.630 2.551 1.00 96.94 761 ARG A N 1
ATOM 5921 C CA . ARG A 1 761 ? -22.489 19.151 1.178 1.00 96.94 761 ARG A CA 1
ATOM 5922 C C . ARG A 1 761 ? -21.973 20.590 1.103 1.00 96.94 761 ARG A C 1
ATOM 5924 O O . ARG A 1 761 ? -22.584 21.504 1.667 1.00 96.94 761 ARG A O 1
ATOM 5931 N N . VAL A 1 762 ? -20.964 20.806 0.268 1.00 96.44 762 VAL A N 1
ATOM 5932 C CA . VAL A 1 762 ? -20.410 22.104 -0.131 1.00 96.44 762 VAL A CA 1
ATOM 5933 C C . VAL A 1 762 ? -20.718 22.359 -1.609 1.00 96.44 762 VAL A C 1
ATOM 5935 O O . VAL A 1 762 ? -20.566 21.488 -2.458 1.00 96.44 762 VAL A O 1
ATOM 5938 N N . ASP A 1 763 ? -21.196 23.562 -1.932 1.00 95.38 763 ASP A N 1
ATOM 5939 C CA . ASP A 1 763 ? -21.412 23.999 -3.316 1.00 95.38 763 ASP A CA 1
ATOM 5940 C C . ASP A 1 763 ? -20.147 24.695 -3.830 1.00 95.38 763 ASP A C 1
ATOM 5942 O O . ASP A 1 763 ? -19.793 25.770 -3.341 1.00 95.38 763 ASP A O 1
ATOM 5946 N N . LEU A 1 764 ? -19.509 24.112 -4.846 1.00 95.12 764 LEU A N 1
ATOM 5947 C CA . LEU A 1 764 ? -18.284 24.610 -5.485 1.00 95.12 764 LEU A CA 1
ATOM 5948 C C . LEU A 1 764 ? -18.514 25.924 -6.254 1.00 95.12 764 LEU A C 1
ATOM 5950 O O . LEU A 1 764 ? -17.586 26.555 -6.753 1.00 95.12 764 LEU A O 1
ATOM 5954 N N . GLY A 1 765 ? -19.770 26.362 -6.393 1.00 91.25 765 GLY A N 1
ATOM 5955 C CA . GLY A 1 765 ? -20.127 27.650 -6.983 1.00 91.25 765 GLY A CA 1
ATOM 5956 C C . GLY A 1 765 ? -19.989 27.706 -8.507 1.00 91.25 765 GLY A C 1
ATOM 5957 O O . GLY A 1 765 ? -20.307 28.740 -9.104 1.00 91.25 765 GLY A O 1
ATOM 5958 N N . LEU A 1 766 ? -19.586 26.606 -9.144 1.00 91.88 766 LEU A N 1
ATOM 5959 C CA . LEU A 1 766 ? -19.339 26.501 -10.577 1.00 91.88 766 LEU A CA 1
ATOM 5960 C C . LEU A 1 766 ? -20.299 25.498 -11.230 1.00 91.88 766 LEU A C 1
ATOM 5962 O O . LEU A 1 766 ? -20.572 24.429 -10.699 1.00 91.88 766 LEU A O 1
ATOM 5966 N N . ASN A 1 767 ? -20.834 25.850 -12.401 1.00 92.69 767 ASN A N 1
ATOM 5967 C CA . ASN A 1 767 ? -21.630 24.926 -13.207 1.00 92.69 767 ASN A CA 1
ATOM 5968 C C . ASN A 1 767 ? -20.671 24.018 -13.992 1.00 92.69 767 ASN A C 1
ATOM 5970 O O . ASN A 1 767 ? -20.255 24.384 -15.091 1.00 92.69 767 ASN A O 1
ATOM 5974 N N . CYS A 1 768 ? -20.261 22.913 -13.374 1.00 92.81 768 CYS A N 1
ATOM 5975 C CA . CYS A 1 768 ? -19.236 21.997 -13.866 1.00 92.81 768 CYS A CA 1
ATOM 5976 C C . CYS A 1 768 ? -19.559 20.546 -13.483 1.00 92.81 768 CYS A C 1
ATOM 5978 O O . CYS A 1 768 ? -20.422 20.304 -12.640 1.00 92.81 768 CYS A O 1
ATOM 5980 N N . ASP A 1 769 ? -18.856 19.626 -14.127 1.00 93.56 769 ASP A N 1
ATOM 5981 C CA . ASP A 1 769 ? -18.788 18.200 -13.855 1.00 93.56 769 ASP A CA 1
ATOM 5982 C C . ASP A 1 769 ? -17.424 17.937 -13.197 1.00 93.56 769 ASP A C 1
ATOM 5984 O O . ASP A 1 769 ? -16.435 17.646 -13.873 1.00 93.56 769 ASP A O 1
ATOM 5988 N N . ALA A 1 770 ? -17.348 18.172 -11.885 1.00 93.56 770 ALA A N 1
ATOM 5989 C CA . ALA A 1 770 ? -16.179 17.872 -11.067 1.00 93.56 770 ALA A CA 1
ATOM 5990 C C . ALA A 1 770 ? -16.063 16.357 -10.893 1.00 93.56 770 ALA A C 1
ATOM 5992 O O . ALA A 1 770 ? -17.033 15.712 -10.484 1.00 93.56 770 ALA A O 1
ATOM 5993 N N . GLY A 1 771 ? -14.917 15.795 -11.274 1.00 90.81 771 GLY A N 1
ATOM 5994 C CA . GLY A 1 771 ? -14.807 14.349 -11.429 1.00 90.81 771 GLY A CA 1
ATOM 5995 C C . GLY A 1 771 ? -13.438 13.752 -11.170 1.00 90.81 771 GLY A C 1
ATOM 5996 O O . GLY A 1 771 ? -13.344 12.541 -11.229 1.00 90.81 771 GLY A O 1
ATOM 5997 N N . LEU A 1 772 ? -12.391 14.521 -10.886 1.00 92.50 772 LEU A N 1
ATOM 5998 C CA . LEU A 1 772 ? -11.071 13.937 -10.656 1.00 92.50 772 LEU A CA 1
ATOM 5999 C C . LEU A 1 772 ? -10.358 14.683 -9.537 1.00 92.50 772 LEU A C 1
ATOM 6001 O O . LEU A 1 772 ? -10.084 15.870 -9.706 1.00 92.50 772 LEU A O 1
ATOM 6005 N N . PHE A 1 773 ? -10.085 13.994 -8.429 1.00 91.50 773 PHE A N 1
ATOM 6006 C CA . PHE A 1 773 ? -9.180 14.496 -7.401 1.00 91.50 773 PHE A CA 1
ATOM 6007 C C . PHE A 1 773 ? -7.733 14.427 -7.894 1.00 91.50 773 PHE A C 1
ATOM 6009 O O . PHE A 1 773 ? -7.367 13.525 -8.647 1.00 91.50 773 PHE A O 1
ATOM 6016 N N . SER A 1 774 ? -6.937 15.417 -7.516 1.00 87.19 774 SER A N 1
ATOM 6017 C CA . SER A 1 774 ? -5.501 15.508 -7.783 1.00 87.19 774 SER A CA 1
ATOM 6018 C C . SER A 1 774 ? -4.911 16.480 -6.767 1.00 87.19 774 SER A C 1
ATOM 6020 O O . SER A 1 774 ? -5.630 17.365 -6.330 1.00 87.19 774 SER A O 1
ATOM 6022 N N . ASP A 1 775 ? -3.629 16.378 -6.436 1.00 83.00 775 ASP A N 1
ATOM 6023 C CA . ASP A 1 775 ? -2.897 17.493 -5.823 1.00 83.00 775 ASP A CA 1
ATOM 6024 C C . ASP A 1 775 ? -2.121 18.209 -6.939 1.00 83.00 775 ASP A C 1
ATOM 6026 O O . ASP A 1 775 ? -1.135 17.698 -7.486 1.00 83.00 775 ASP A O 1
ATOM 6030 N N . VAL A 1 776 ? -2.648 19.341 -7.399 1.00 86.12 776 VAL A N 1
ATOM 6031 C CA . VAL A 1 776 ? -2.114 20.062 -8.554 1.00 86.12 776 VAL A CA 1
ATOM 6032 C C . VAL A 1 776 ? -0.913 20.906 -8.161 1.00 86.12 776 VAL A C 1
ATOM 6034 O O . VAL A 1 776 ? 0.037 20.964 -8.945 1.00 86.12 776 VAL A O 1
ATOM 6037 N N . ASP A 1 777 ? -0.938 21.571 -7.007 1.00 83.44 777 ASP A N 1
ATOM 6038 C CA . ASP A 1 777 ? 0.095 22.529 -6.600 1.00 83.44 777 ASP A CA 1
ATOM 6039 C C . ASP A 1 777 ? 1.038 22.049 -5.490 1.00 83.44 777 ASP A C 1
ATOM 6041 O O . ASP A 1 777 ? 2.042 22.718 -5.222 1.00 83.44 777 ASP A O 1
ATOM 6045 N N . GLY A 1 778 ? 0.831 20.835 -4.979 1.00 77.81 778 GLY A N 1
ATOM 6046 C CA . GLY A 1 778 ? 1.688 20.200 -3.984 1.00 77.81 778 GLY A CA 1
ATOM 6047 C C . GLY A 1 778 ? 1.504 20.775 -2.583 1.00 77.81 778 GLY A C 1
ATOM 6048 O O . GLY A 1 778 ? 2.462 20.757 -1.806 1.00 77.81 778 GLY A O 1
ATOM 6049 N N . ASP A 1 779 ? 0.352 21.379 -2.281 1.00 74.62 779 ASP A N 1
ATOM 6050 C CA . ASP A 1 779 ? 0.073 21.941 -0.959 1.00 74.62 779 ASP A CA 1
ATOM 6051 C C . ASP A 1 779 ? -0.517 20.919 0.033 1.00 74.62 779 ASP A C 1
ATOM 6053 O O . ASP A 1 779 ? -0.671 21.235 1.220 1.00 74.62 779 ASP A O 1
ATOM 6057 N N . GLY A 1 780 ? -0.773 19.689 -0.432 1.00 73.06 780 GLY A N 1
ATOM 6058 C CA . GLY A 1 780 ? -1.345 18.599 0.352 1.00 73.06 780 GLY A CA 1
ATOM 6059 C C . GLY A 1 780 ? -2.835 18.774 0.650 1.00 73.06 780 GLY A C 1
ATOM 6060 O O . GLY A 1 780 ? -3.376 18.064 1.498 1.00 73.06 780 GLY A O 1
ATOM 6061 N N . TRP A 1 781 ? -3.511 19.741 0.023 1.00 80.06 781 TRP A N 1
ATOM 6062 C CA . TRP A 1 781 ? -4.960 19.891 0.080 1.00 80.06 781 TRP A CA 1
ATOM 6063 C C . TRP A 1 781 ? -5.595 19.347 -1.197 1.00 80.06 781 TRP A C 1
ATOM 6065 O O . TRP A 1 781 ? -4.982 19.227 -2.253 1.00 80.06 781 TRP A O 1
ATOM 6075 N N . ALA A 1 782 ? -6.873 18.992 -1.102 1.00 81.25 782 ALA A N 1
ATOM 6076 C CA . ALA A 1 782 ? -7.565 18.438 -2.248 1.00 81.25 782 ALA A CA 1
ATOM 6077 C C . ALA A 1 782 ? -7.775 19.465 -3.359 1.00 81.25 782 ALA A C 1
ATOM 6079 O O . ALA A 1 782 ? -8.473 20.470 -3.173 1.00 81.25 782 ALA A O 1
ATOM 6080 N N . ASP A 1 783 ? -7.328 19.112 -4.560 1.00 89.56 783 ASP A N 1
ATOM 6081 C CA . ASP A 1 783 ? -7.770 19.757 -5.781 1.00 89.56 783 ASP A CA 1
ATOM 6082 C C . ASP A 1 783 ? -8.709 18.876 -6.585 1.00 89.56 783 ASP A C 1
ATOM 6084 O O . ASP A 1 783 ? -8.711 17.647 -6.511 1.00 89.56 783 ASP A O 1
ATOM 6088 N N . VAL A 1 784 ? -9.530 19.530 -7.404 1.00 94.12 784 VAL A N 1
ATOM 6089 C CA . VAL A 1 784 ? -10.452 18.851 -8.302 1.00 94.12 784 VAL A CA 1
ATOM 6090 C C . VAL A 1 784 ? -10.362 19.410 -9.707 1.00 94.12 784 VAL A C 1
ATOM 6092 O O . VAL A 1 784 ? -10.567 20.600 -9.957 1.00 94.12 784 VAL A O 1
ATOM 6095 N N . LEU A 1 785 ? -10.158 18.521 -10.670 1.00 94.06 785 LEU A N 1
ATOM 6096 C CA . LEU A 1 785 ? -10.326 18.834 -12.077 1.00 94.06 785 LEU A CA 1
ATOM 6097 C C . LEU A 1 785 ? -11.800 18.686 -12.454 1.00 94.06 785 LEU A C 1
ATOM 6099 O O . LEU A 1 785 ? -12.456 17.666 -12.215 1.00 94.06 785 LEU A O 1
ATOM 6103 N N . ALA A 1 786 ? -12.332 19.745 -13.059 1.00 94.62 786 ALA A N 1
ATOM 6104 C CA . ALA A 1 786 ? -13.740 19.853 -13.394 1.00 94.62 786 ALA A CA 1
ATOM 6105 C C . ALA A 1 786 ? -13.951 20.303 -14.839 1.00 94.62 786 ALA A C 1
ATOM 6107 O O . ALA A 1 786 ? -13.369 21.279 -15.321 1.00 94.62 786 ALA A O 1
ATOM 6108 N N . LEU A 1 787 ? -14.847 19.610 -15.533 1.00 92.38 787 LEU A N 1
ATOM 6109 C CA . LEU A 1 787 ? -15.209 19.901 -16.915 1.00 92.38 787 LEU A CA 1
ATOM 6110 C C . LEU A 1 787 ? -16.444 20.794 -16.963 1.00 92.38 787 LEU A C 1
ATOM 6112 O O . LEU A 1 787 ? -17.387 20.622 -16.201 1.00 92.38 787 LEU A O 1
ATOM 6116 N N . ALA A 1 788 ? -16.479 21.766 -17.868 1.00 90.31 788 ALA A N 1
ATOM 6117 C CA . ALA A 1 788 ? -17.652 22.616 -18.032 1.00 90.31 788 ALA A CA 1
ATOM 6118 C C . ALA A 1 788 ? -17.937 22.910 -19.506 1.00 90.31 788 ALA A C 1
ATOM 6120 O O . ALA A 1 788 ? -17.783 24.036 -19.990 1.00 90.31 788 ALA A O 1
ATOM 6121 N N . GLY A 1 789 ? -18.348 21.874 -20.238 1.00 85.38 789 GLY A N 1
ATOM 6122 C CA . GLY A 1 789 ? -18.574 21.947 -21.676 1.00 85.38 789 GLY A CA 1
ATOM 6123 C C . GLY A 1 789 ? -17.260 22.092 -22.442 1.00 85.38 789 GLY A C 1
ATOM 6124 O O . GLY A 1 789 ? -16.562 21.110 -22.652 1.00 85.38 789 GLY A O 1
ATOM 6125 N N . ASP A 1 790 ? -16.936 23.305 -22.895 1.00 90.25 790 ASP A N 1
ATOM 6126 C CA . ASP A 1 790 ? -15.714 23.612 -23.656 1.00 90.25 790 ASP A CA 1
ATOM 6127 C C . ASP A 1 790 ? -14.564 24.121 -22.776 1.00 90.25 790 ASP A C 1
ATOM 6129 O O . ASP A 1 790 ? -13.647 24.781 -23.268 1.00 90.25 790 ASP A O 1
ATOM 6133 N N . LYS A 1 791 ? -14.608 23.844 -21.470 1.00 92.88 791 LYS A N 1
ATOM 6134 C CA . LYS A 1 791 ? -13.597 24.301 -20.517 1.00 92.88 791 LYS A CA 1
ATOM 6135 C C . LYS A 1 791 ? -13.182 23.222 -19.536 1.00 92.88 791 LYS A C 1
ATOM 6137 O O . LYS A 1 791 ? -14.013 22.411 -19.135 1.00 92.88 791 LYS A O 1
ATOM 6142 N N . VAL A 1 792 ? -11.931 23.316 -19.105 1.00 94.06 792 VAL A N 1
ATOM 6143 C CA . VAL A 1 792 ? -11.350 22.557 -17.996 1.00 94.06 792 VAL A CA 1
ATOM 6144 C C . VAL A 1 792 ? -10.981 23.542 -16.894 1.00 94.06 792 VAL A C 1
ATOM 6146 O O . VAL A 1 792 ? -10.348 24.572 -17.157 1.00 94.06 792 VAL A O 1
ATOM 6149 N N . TYR A 1 793 ? -11.401 23.230 -15.678 1.00 94.38 793 TYR A N 1
ATOM 6150 C CA . TYR A 1 793 ? -11.130 23.986 -14.469 1.00 94.38 793 TYR A CA 1
ATOM 6151 C C . TYR A 1 793 ? -10.294 23.147 -13.514 1.00 94.38 793 TYR A C 1
ATOM 6153 O O . TYR A 1 793 ? -10.539 21.955 -13.376 1.00 94.38 793 TYR A O 1
ATOM 6161 N N . TRP A 1 794 ? -9.368 23.809 -12.839 1.00 94.56 794 TRP A N 1
ATOM 6162 C CA . TRP A 1 794 ? -8.796 23.357 -11.582 1.00 94.56 794 TRP A CA 1
ATOM 6163 C C . TRP A 1 794 ? -9.555 24.073 -10.464 1.00 94.56 794 TRP A C 1
ATOM 6165 O O . TRP A 1 794 ? -9.676 25.303 -10.486 1.00 94.56 794 TRP A O 1
ATOM 6175 N N . LEU A 1 795 ? -10.154 23.303 -9.565 1.00 95.00 795 LEU A N 1
ATOM 6176 C CA . LEU A 1 795 ? -10.805 23.764 -8.350 1.00 95.00 795 LEU A CA 1
ATOM 6177 C C . LEU A 1 795 ? -9.878 23.457 -7.183 1.00 95.00 795 LEU A C 1
ATOM 6179 O O . LEU A 1 795 ? -9.551 22.299 -6.976 1.00 95.00 795 LEU A O 1
ATOM 6183 N N . GLU A 1 796 ? -9.494 24.486 -6.451 1.00 92.94 796 GLU A N 1
ATOM 6184 C CA . GLU A 1 796 ? -8.490 24.406 -5.388 1.00 92.94 796 GLU A CA 1
ATOM 6185 C C . GLU A 1 796 ? -9.185 24.593 -4.046 1.00 92.94 796 GLU A C 1
ATOM 6187 O O . GLU A 1 796 ? -9.935 25.568 -3.874 1.00 92.94 796 GLU A O 1
ATOM 6192 N N . ALA A 1 797 ? -9.000 23.670 -3.105 1.00 91.12 797 ALA A N 1
ATOM 6193 C CA . ALA A 1 797 ? -9.498 23.871 -1.754 1.00 91.12 797 ALA A CA 1
ATOM 6194 C C . ALA A 1 797 ? -8.744 25.043 -1.111 1.00 91.12 797 ALA A C 1
ATOM 6196 O O . ALA A 1 797 ? -7.531 25.129 -1.144 1.00 91.12 797 ALA A O 1
ATOM 6197 N N . THR A 1 798 ? -9.458 25.987 -0.495 1.00 90.06 798 THR A N 1
ATOM 6198 C CA . THR A 1 798 ? -8.827 27.102 0.247 1.00 90.06 798 THR A CA 1
ATOM 6199 C C . THR A 1 798 ? -8.917 26.926 1.762 1.00 90.06 798 THR A C 1
ATOM 6201 O O . THR A 1 798 ? -8.646 27.855 2.529 1.00 90.06 798 THR A O 1
ATOM 6204 N N . ALA A 1 799 ? -9.372 25.753 2.192 1.00 87.25 799 ALA A N 1
ATOM 6205 C CA . ALA A 1 799 ? -9.419 25.304 3.571 1.00 87.25 799 ALA A CA 1
ATOM 6206 C C . ALA A 1 799 ? -9.218 23.788 3.578 1.00 87.25 799 ALA A C 1
ATOM 6208 O O . ALA A 1 799 ? -9.870 23.106 2.791 1.00 87.25 799 ALA A O 1
ATOM 6209 N N . SER A 1 800 ? -8.402 23.289 4.507 1.00 81.75 800 SER A N 1
ATOM 6210 C CA . SER A 1 800 ? -8.048 21.865 4.638 1.00 81.75 800 SER A CA 1
ATOM 6211 C C . SER A 1 800 ? -9.241 20.936 4.864 1.00 81.75 800 SER A C 1
ATOM 6213 O O . SER A 1 800 ? -9.144 19.738 4.694 1.00 81.75 800 SER A O 1
ATOM 6215 N N . ASP A 1 801 ? -10.388 21.482 5.259 1.00 84.31 801 ASP A N 1
ATOM 6216 C CA . ASP A 1 801 ? -11.611 20.715 5.445 1.00 84.31 801 ASP A CA 1
ATOM 6217 C C . ASP A 1 801 ? -12.493 20.709 4.169 1.00 84.31 801 ASP A C 1
ATOM 6219 O O . ASP A 1 801 ? -13.612 20.203 4.158 1.00 84.31 801 ASP A O 1
ATOM 6223 N N . GLY A 1 802 ? -12.070 21.334 3.070 1.00 88.44 802 GLY A N 1
ATOM 6224 C CA . GLY A 1 802 ? -12.865 21.418 1.839 1.00 88.44 802 GLY A CA 1
ATOM 6225 C C . GLY A 1 802 ? -14.118 22.298 1.971 1.00 88.44 802 GLY A C 1
ATOM 6226 O O . GLY A 1 802 ? -15.033 22.235 1.147 1.00 88.44 802 GLY A O 1
ATOM 6227 N N . SER A 1 803 ? -14.216 23.149 3.002 1.00 90.62 803 SER A N 1
ATOM 6228 C CA . SER A 1 803 ? -15.379 24.037 3.186 1.00 90.62 803 SER A CA 1
ATOM 6229 C C . SER A 1 803 ? -15.423 25.221 2.212 1.00 90.62 803 SER A C 1
ATOM 6231 O O . SER A 1 803 ? -16.478 25.842 2.032 1.00 90.62 803 SER A O 1
ATOM 6233 N N . THR A 1 804 ? -14.294 25.566 1.585 1.00 92.44 804 THR A N 1
ATOM 6234 C CA . THR A 1 804 ? -14.167 26.708 0.668 1.00 92.44 804 THR A CA 1
ATOM 6235 C C . THR A 1 804 ? -13.255 26.374 -0.502 1.00 92.44 804 THR A C 1
ATOM 6237 O O . THR A 1 804 ? -12.269 25.676 -0.307 1.00 92.44 804 THR A O 1
ATOM 6240 N N . TRP A 1 805 ? -13.594 26.884 -1.693 1.00 94.44 805 TRP A N 1
ATOM 6241 C CA . TRP A 1 805 ? -12.925 26.534 -2.947 1.00 94.44 805 TRP A CA 1
ATOM 6242 C C . TRP A 1 805 ? -12.680 27.753 -3.844 1.00 94.44 805 TRP A C 1
ATOM 6244 O O . TRP A 1 805 ? -13.480 28.697 -3.917 1.00 94.44 805 TRP A O 1
ATOM 6254 N N . SER A 1 806 ? -11.568 27.681 -4.557 1.00 93.19 806 SER A N 1
ATOM 6255 C CA . SER A 1 806 ? -11.049 28.563 -5.595 1.00 93.19 806 SER A CA 1
ATOM 6256 C C . SER A 1 806 ? -11.255 27.893 -6.967 1.00 93.19 806 SER A C 1
ATOM 6258 O O . SER A 1 806 ? -11.536 26.701 -7.045 1.00 93.19 806 SER A O 1
ATOM 6260 N N . ASN A 1 807 ? -11.227 28.650 -8.072 1.00 93.00 807 ASN A N 1
ATOM 6261 C CA . ASN A 1 807 ? -11.243 28.043 -9.410 1.00 93.00 807 ASN A CA 1
ATOM 6262 C C . ASN A 1 807 ? -10.369 28.799 -10.408 1.00 93.00 807 ASN A C 1
ATOM 6264 O O . ASN A 1 807 ? -10.470 30.023 -10.552 1.00 93.00 807 ASN A O 1
ATOM 6268 N N . THR A 1 808 ? -9.604 28.027 -11.171 1.00 92.88 808 THR A N 1
ATOM 6269 C CA . THR A 1 808 ? -8.703 28.478 -12.228 1.00 92.88 808 THR A CA 1
ATOM 6270 C C . THR A 1 808 ? -9.076 27.790 -13.540 1.00 92.88 808 THR A C 1
ATOM 6272 O O . THR A 1 808 ? -9.323 26.590 -13.589 1.00 92.88 808 THR A O 1
ATOM 6275 N N . VAL A 1 809 ? -9.151 28.550 -14.638 1.00 93.44 809 VAL A N 1
ATOM 6276 C CA . VAL A 1 809 ? -9.394 27.977 -15.975 1.00 93.44 809 VAL A CA 1
ATOM 6277 C C . VAL A 1 809 ? -8.072 27.460 -16.532 1.00 93.44 809 VAL A C 1
ATOM 6279 O O . VAL A 1 809 ? -7.201 28.265 -16.861 1.00 93.44 809 VAL A O 1
ATOM 6282 N N . ILE A 1 810 ? -7.965 26.144 -16.694 1.00 91.88 810 ILE A N 1
ATOM 6283 C CA . ILE A 1 810 ? -6.791 25.470 -17.261 1.00 91.88 810 ILE A CA 1
ATOM 6284 C C . ILE A 1 810 ? -6.875 25.433 -18.786 1.00 91.88 810 ILE A C 1
ATOM 6286 O O . ILE A 1 810 ? -5.925 25.781 -19.489 1.00 91.88 810 ILE A O 1
ATOM 6290 N N . ASP A 1 811 ? -8.053 25.100 -19.311 1.00 92.81 811 ASP A N 1
ATOM 6291 C CA . ASP A 1 811 ? -8.327 25.095 -20.743 1.00 92.81 811 ASP A CA 1
ATOM 6292 C C . ASP A 1 811 ? -9.625 25.845 -21.021 1.00 92.81 811 ASP A C 1
ATOM 6294 O O . ASP A 1 811 ? -10.681 25.528 -20.478 1.00 92.81 811 ASP A O 1
ATOM 6298 N N . ALA A 1 812 ? -9.554 26.869 -21.867 1.00 92.88 812 ALA A N 1
ATOM 6299 C CA . ALA A 1 812 ? -10.704 27.694 -22.221 1.00 92.88 812 ALA A CA 1
ATOM 6300 C C . ALA A 1 812 ? -11.415 27.235 -23.508 1.00 92.88 812 ALA A C 1
ATOM 6302 O O . ALA A 1 812 ? -12.378 27.888 -23.918 1.00 92.88 812 ALA A O 1
ATOM 6303 N N . ALA A 1 813 ? -10.891 26.208 -24.187 1.00 93.38 813 ALA A N 1
ATOM 6304 C CA . ALA A 1 813 ? -11.399 25.697 -25.455 1.00 93.38 813 ALA A CA 1
ATOM 6305 C C . ALA A 1 813 ? -11.143 24.182 -25.584 1.00 93.38 813 ALA A C 1
ATOM 6307 O O . ALA A 1 813 ? -10.495 23.719 -26.536 1.00 93.38 813 ALA A O 1
ATOM 6308 N N . PHE A 1 814 ? -11.652 23.422 -24.616 1.00 94.50 814 PHE A N 1
ATOM 6309 C CA . PHE A 1 814 ? -11.672 21.965 -24.632 1.00 94.50 814 PHE A CA 1
ATOM 6310 C C . PHE A 1 814 ? -12.555 21.438 -25.782 1.00 94.50 814 PHE A C 1
ATOM 6312 O O . PHE A 1 814 ? -13.708 21.871 -25.913 1.00 94.50 814 PHE A O 1
ATOM 6319 N N . PRO A 1 815 ? -12.057 20.522 -26.634 1.00 94.25 815 PRO A N 1
ATOM 6320 C CA . PRO A 1 815 ? -12.840 19.933 -27.717 1.00 94.25 815 PRO A CA 1
ATOM 6321 C C . PRO A 1 815 ? -13.792 18.866 -27.173 1.00 94.25 815 PRO A C 1
ATOM 6323 O O . PRO A 1 815 ? -13.438 17.711 -26.965 1.00 94.25 815 PRO A O 1
ATOM 6326 N N . LYS A 1 816 ? -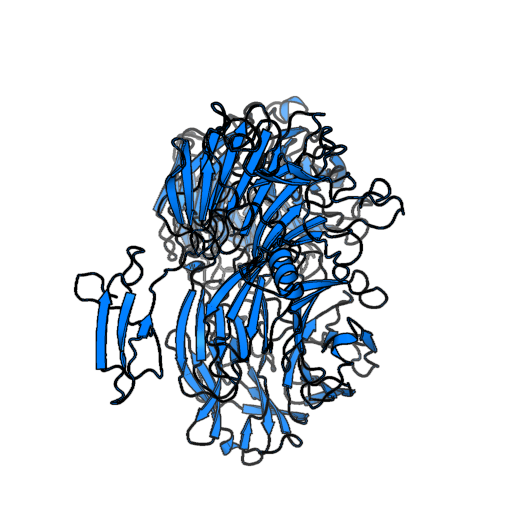15.022 19.288 -26.902 1.00 90.69 816 LYS A N 1
ATOM 6327 C CA . LYS A 1 816 ? -16.063 18.460 -26.289 1.00 90.69 816 LYS A CA 1
ATOM 6328 C C . LYS A 1 816 ? -16.761 17.518 -27.291 1.00 90.69 816 LYS A C 1
ATOM 6330 O O . LYS A 1 816 ? -16.814 17.848 -28.479 1.00 90.69 816 LYS A O 1
ATOM 6335 N N . PRO A 1 817 ? -17.373 16.417 -26.822 1.00 88.56 817 PRO A N 1
ATOM 6336 C CA . PRO A 1 817 ? -18.122 15.491 -27.672 1.00 88.56 817 PRO A CA 1
ATOM 6337 C C . PRO A 1 817 ? -19.445 16.083 -28.193 1.00 88.56 817 PRO A C 1
ATOM 6339 O O . PRO A 1 817 ? -19.954 17.097 -27.700 1.00 88.56 817 PRO A O 1
ATOM 6342 N N . ASP A 1 818 ? -20.047 15.412 -29.181 1.00 82.19 818 ASP A N 1
ATOM 6343 C CA . ASP A 1 818 ? -21.284 15.845 -29.856 1.00 82.19 818 ASP A CA 1
ATOM 6344 C C . ASP A 1 818 ? -22.506 15.934 -28.924 1.00 82.19 818 ASP A C 1
ATOM 6346 O O . ASP A 1 818 ? -23.421 16.732 -29.161 1.00 82.19 818 ASP A O 1
ATOM 6350 N N . HIS A 1 819 ? -22.532 15.132 -27.858 1.00 80.81 819 HIS A N 1
ATOM 6351 C CA . HIS A 1 819 ? -23.610 15.117 -26.864 1.00 80.81 819 HIS A CA 1
ATOM 6352 C C . HIS A 1 819 ? -23.448 16.177 -25.761 1.00 80.81 819 HIS A C 1
ATOM 6354 O O . HIS A 1 819 ? -24.396 16.435 -25.019 1.00 80.81 819 HIS A O 1
ATOM 6360 N N . GLY A 1 820 ? -22.333 16.916 -25.757 1.00 81.69 820 GLY A N 1
ATOM 6361 C CA . GLY A 1 820 ? -22.202 18.192 -25.063 1.00 81.69 820 GLY A CA 1
ATOM 6362 C C . GLY A 1 820 ? -21.141 18.221 -23.973 1.00 81.69 820 GLY A C 1
ATOM 6363 O O . GLY A 1 820 ? -20.229 19.039 -24.099 1.00 81.69 820 GLY A O 1
ATOM 6364 N N . ASN A 1 821 ? -21.291 17.411 -22.924 1.00 82.00 821 ASN A N 1
ATOM 6365 C CA . ASN A 1 821 ? -20.355 17.354 -21.801 1.00 82.00 821 ASN A CA 1
ATOM 6366 C C . ASN A 1 821 ? -19.616 16.008 -21.823 1.00 82.00 821 ASN A C 1
ATOM 6368 O O . ASN A 1 821 ? -20.267 14.976 -21.970 1.00 82.00 821 ASN A O 1
ATOM 6372 N N . PRO A 1 822 ? -18.281 16.010 -21.708 1.00 87.38 822 PRO A N 1
ATOM 6373 C CA . PRO A 1 822 ? -17.505 14.781 -21.588 1.00 87.38 822 PRO A CA 1
ATOM 6374 C C . PRO A 1 822 ? -17.780 14.078 -20.252 1.00 87.38 822 PRO A C 1
ATOM 6376 O O . PRO A 1 822 ? -17.957 14.737 -19.229 1.00 87.38 822 PRO A O 1
ATOM 6379 N N . GLN A 1 823 ? -17.796 12.748 -20.275 1.00 88.81 823 GLN A N 1
ATOM 6380 C CA . GLN A 1 823 ? -17.992 11.893 -19.098 1.00 88.81 823 GLN A CA 1
ATOM 6381 C C . GLN A 1 823 ? -16.744 11.054 -18.774 1.00 88.81 823 GLN A C 1
ATOM 6383 O O . GLN A 1 823 ? -16.656 10.482 -17.691 1.00 88.81 823 GLN A O 1
ATOM 6388 N N . GLY A 1 824 ? -15.784 10.976 -19.702 1.00 90.56 824 GLY A N 1
ATOM 6389 C CA . GLY A 1 824 ? -14.521 10.267 -19.517 1.00 90.56 824 GLY A CA 1
ATOM 6390 C C . GLY A 1 824 ? -13.420 11.133 -18.939 1.00 90.56 824 GLY A C 1
ATOM 6391 O O . GLY A 1 824 ? -13.001 12.111 -19.564 1.00 90.56 824 GLY A O 1
ATOM 6392 N N . TYR A 1 825 ? -12.911 10.720 -17.787 1.00 92.88 825 TYR A N 1
ATOM 6393 C CA . TYR A 1 825 ? -11.733 11.289 -17.149 1.00 92.88 825 TYR A CA 1
ATOM 6394 C C . TYR A 1 825 ? -11.022 10.214 -16.318 1.00 92.88 825 TYR A C 1
ATOM 6396 O O . TYR A 1 825 ? -11.673 9.333 -15.739 1.00 92.88 825 TYR A O 1
ATOM 6404 N N . ARG A 1 826 ? -9.693 10.293 -16.279 1.00 92.88 826 ARG A N 1
ATOM 6405 C CA . ARG A 1 826 ? -8.793 9.455 -15.476 1.00 92.88 826 ARG A CA 1
ATOM 6406 C C . ARG A 1 826 ? -7.486 10.212 -15.218 1.00 92.88 826 ARG A C 1
ATOM 6408 O O . ARG A 1 826 ? -7.141 11.097 -16.002 1.00 92.88 826 ARG A O 1
ATOM 6415 N N . SER A 1 827 ? -6.766 9.833 -14.174 1.00 91.81 827 SER A N 1
ATOM 6416 C CA . SER A 1 827 ? -5.339 10.118 -14.010 1.00 91.81 827 SER A CA 1
ATOM 6417 C C . SER A 1 827 ? -4.571 8.803 -13.984 1.00 91.81 827 SER A C 1
ATOM 6419 O O . SER A 1 827 ? -5.120 7.784 -13.569 1.00 91.81 827 SER A O 1
ATOM 6421 N N . ALA A 1 828 ? -3.340 8.821 -14.479 1.00 89.81 828 ALA A N 1
ATOM 6422 C CA . ALA A 1 828 ? -2.400 7.708 -14.379 1.00 89.81 828 ALA A CA 1
ATOM 6423 C C . ALA A 1 828 ? -0.988 8.205 -14.704 1.00 89.81 828 ALA A C 1
ATOM 6425 O O . ALA A 1 828 ? -0.833 9.216 -15.394 1.00 89.81 828 ALA A O 1
ATOM 6426 N N . GLN A 1 829 ? 0.027 7.469 -14.258 1.00 88.62 829 GLN A N 1
ATOM 6427 C CA . GLN A 1 829 ? 1.401 7.674 -14.704 1.00 88.62 829 GLN A CA 1
ATOM 6428 C C . GLN A 1 829 ? 1.544 7.147 -16.140 1.00 88.62 829 GLN A C 1
ATOM 6430 O O . GLN A 1 829 ? 1.807 5.971 -16.360 1.00 88.62 829 GLN A O 1
ATOM 6435 N N . ILE A 1 830 ? 1.262 7.996 -17.133 1.00 90.69 830 ILE A N 1
ATOM 6436 C CA . ILE A 1 830 ? 1.275 7.606 -18.552 1.00 90.69 830 ILE A CA 1
ATOM 6437 C C . ILE A 1 830 ? 2.670 7.786 -19.152 1.00 90.69 830 ILE A C 1
ATOM 6439 O O . ILE A 1 830 ? 3.061 7.061 -20.067 1.00 90.69 830 ILE A O 1
ATOM 6443 N N . LEU A 1 831 ? 3.396 8.797 -18.689 1.00 88.06 831 LEU A N 1
ATOM 6444 C CA . LEU A 1 831 ? 4.788 9.038 -19.027 1.00 88.06 831 LEU A CA 1
ATOM 6445 C C . LEU A 1 831 ? 5.660 8.669 -17.829 1.00 88.06 831 LEU A C 1
ATOM 6447 O O . LEU A 1 831 ? 5.266 8.869 -16.689 1.00 88.06 831 LEU A O 1
ATOM 6451 N N . GLU A 1 832 ? 6.857 8.153 -18.078 1.00 80.31 832 GLU A N 1
ATOM 6452 C CA . GLU A 1 832 ? 7.811 7.843 -17.012 1.00 80.31 832 GLU A CA 1
ATOM 6453 C C . GLU A 1 832 ? 8.243 9.119 -16.253 1.00 80.31 832 GLU A C 1
ATOM 6455 O O . GLU A 1 832 ? 8.683 10.099 -16.867 1.00 80.31 832 GLU A O 1
ATOM 6460 N N . GLY A 1 833 ? 8.134 9.088 -14.918 1.00 76.06 833 GLY A N 1
ATOM 6461 C CA . GLY A 1 833 ? 8.544 10.159 -13.999 1.00 76.06 833 GLY A CA 1
ATOM 6462 C C . GLY A 1 833 ? 7.640 11.406 -13.958 1.00 76.06 833 GLY A C 1
ATOM 6463 O O . GLY A 1 833 ? 6.810 11.644 -14.831 1.00 76.06 833 GLY A O 1
ATOM 6464 N N . GLY A 1 834 ? 7.834 12.251 -12.938 1.00 79.81 834 GLY A N 1
ATOM 6465 C CA . GLY A 1 834 ? 7.029 13.465 -12.718 1.00 79.81 834 GLY A CA 1
ATOM 6466 C C . GLY A 1 834 ? 5.618 13.180 -12.191 1.00 79.81 834 GLY A C 1
ATOM 6467 O O . GLY A 1 834 ? 5.320 12.066 -11.768 1.00 79.81 834 GLY A O 1
ATOM 6468 N N . ARG A 1 835 ? 4.748 14.198 -12.193 1.00 80.94 835 ARG A N 1
ATOM 6469 C CA . ARG A 1 835 ? 3.344 14.052 -11.756 1.00 80.94 835 ARG A CA 1
ATOM 6470 C C . ARG A 1 835 ? 2.512 13.202 -12.731 1.00 80.94 835 ARG A C 1
ATOM 6472 O O . ARG A 1 835 ? 2.669 13.383 -13.939 1.00 80.94 835 ARG A O 1
ATOM 6479 N N . PRO A 1 836 ? 1.529 12.419 -12.239 1.00 86.81 836 PRO A N 1
ATOM 6480 C CA . PRO A 1 836 ? 0.601 11.687 -13.095 1.00 86.81 836 PRO A CA 1
ATOM 6481 C C . PRO A 1 836 ? -0.113 12.575 -14.120 1.00 86.81 836 PRO A C 1
ATOM 6483 O O . PRO A 1 836 ? -0.588 13.679 -13.824 1.00 86.81 836 PRO A O 1
ATOM 6486 N N . GLU A 1 837 ? -0.248 12.066 -15.341 1.00 92.00 837 GLU A N 1
ATOM 6487 C CA . GLU A 1 837 ? -0.988 12.731 -16.403 1.00 92.00 837 GLU A CA 1
ATOM 6488 C C . GLU A 1 837 ? -2.499 12.680 -16.180 1.00 92.00 837 GLU A C 1
ATOM 6490 O O . GLU A 1 837 ? -3.062 11.725 -15.646 1.00 92.00 837 GLU A O 1
ATOM 6495 N N . ILE A 1 838 ? -3.185 13.691 -16.717 1.00 94.25 838 ILE A N 1
ATOM 6496 C CA . ILE A 1 838 ? -4.646 13.767 -16.723 1.00 94.25 838 ILE A CA 1
ATOM 6497 C C . ILE A 1 838 ? -5.174 13.452 -18.123 1.00 94.25 838 ILE A C 1
ATOM 6499 O O . ILE A 1 838 ? -4.857 14.127 -19.106 1.00 94.25 838 ILE A O 1
ATOM 6503 N N . LEU A 1 839 ? -6.043 12.450 -18.213 1.00 95.69 839 LEU A N 1
ATOM 6504 C CA . LEU A 1 839 ? -6.706 12.023 -19.438 1.00 95.69 839 LEU A CA 1
ATOM 6505 C C . LEU A 1 839 ? -8.154 12.506 -19.447 1.00 95.69 839 LEU A C 1
ATOM 6507 O O . LEU A 1 839 ? -8.939 12.148 -18.574 1.00 95.69 839 LEU A O 1
ATOM 6511 N N . LEU A 1 840 ? -8.529 13.291 -20.460 1.00 95.50 840 LEU A N 1
ATOM 6512 C CA . LEU A 1 840 ? -9.890 13.809 -20.639 1.00 95.50 840 LEU A CA 1
ATOM 6513 C C . LEU A 1 840 ? -10.440 13.388 -22.003 1.00 95.50 840 LEU A C 1
ATOM 6515 O O . LEU A 1 840 ? -9.862 13.703 -23.050 1.00 95.50 840 LEU A O 1
ATOM 6519 N N . ASN A 1 841 ? -11.576 12.691 -22.003 1.00 94.00 841 ASN A N 1
ATOM 6520 C CA . ASN A 1 841 ? -12.192 12.166 -23.217 1.00 94.00 841 ASN A CA 1
ATOM 6521 C C . ASN A 1 841 ? -13.186 13.176 -23.802 1.00 94.00 841 ASN A C 1
ATOM 6523 O O . ASN A 1 841 ? -14.273 13.379 -23.271 1.00 94.00 841 ASN A O 1
ATOM 6527 N N . GLY A 1 842 ? -12.802 13.828 -24.896 1.00 93.88 842 GLY A N 1
ATOM 6528 C CA . GLY A 1 842 ? -13.602 14.811 -25.621 1.00 93.88 842 GLY A CA 1
ATOM 6529 C C . GLY A 1 842 ? -14.187 14.256 -26.924 1.00 93.88 842 GLY A C 1
ATOM 6530 O O . GLY A 1 842 ? -14.715 13.151 -26.966 1.00 93.88 842 GLY A O 1
ATOM 6531 N N . ASP A 1 843 ? -14.053 15.012 -28.020 1.00 92.56 843 ASP A N 1
ATOM 6532 C CA . ASP A 1 843 ? -14.197 14.463 -29.389 1.00 92.56 843 ASP A CA 1
ATOM 6533 C C . ASP A 1 843 ? -13.047 13.501 -29.787 1.00 92.56 843 ASP A C 1
ATOM 6535 O O . ASP A 1 843 ? -13.091 12.793 -30.801 1.00 92.56 843 ASP A O 1
ATOM 6539 N N . SER A 1 844 ? -11.995 13.532 -28.976 1.00 95.06 844 SER A N 1
ATOM 6540 C CA . SER A 1 844 ? -10.753 12.775 -29.018 1.00 95.06 844 SER A CA 1
ATOM 6541 C C . SER A 1 844 ? -10.298 12.593 -27.565 1.00 95.06 844 SER A C 1
ATOM 6543 O O . SER A 1 844 ? -10.673 13.384 -26.698 1.00 95.06 844 SER A O 1
ATOM 6545 N N . LEU A 1 845 ? -9.463 11.598 -27.283 1.00 96.75 845 LEU A N 1
ATOM 6546 C CA . LEU A 1 845 ? -8.799 11.486 -25.988 1.00 96.75 845 LEU A CA 1
ATOM 6547 C C . LEU A 1 845 ? -7.612 12.449 -25.932 1.00 96.75 845 LEU A C 1
ATOM 6549 O O . LEU A 1 845 ? -6.748 12.435 -26.821 1.00 96.75 845 LEU A O 1
ATOM 6553 N N . TYR A 1 846 ? -7.580 13.271 -24.887 1.00 96.81 846 TYR A N 1
ATOM 6554 C CA . TYR A 1 846 ? -6.534 14.254 -24.642 1.00 96.81 846 TYR A CA 1
ATOM 6555 C C . TYR A 1 846 ? -5.749 13.915 -23.383 1.00 96.81 846 TYR A C 1
ATOM 6557 O O . TYR A 1 846 ? -6.348 13.672 -22.342 1.00 96.81 846 TYR A O 1
ATOM 6565 N N . LEU A 1 847 ? -4.426 13.977 -23.493 1.00 96.50 847 LEU A N 1
ATOM 6566 C CA . LEU A 1 847 ? -3.476 13.886 -22.393 1.00 96.50 847 LEU A CA 1
ATOM 6567 C C . LEU A 1 847 ? -3.029 15.293 -21.997 1.00 96.50 847 LEU A C 1
ATOM 6569 O O . LEU A 1 847 ? -2.653 16.099 -22.862 1.00 96.50 847 LEU A O 1
ATOM 6573 N N . TYR A 1 848 ? -3.096 15.571 -20.700 1.00 94.38 848 TYR A N 1
ATOM 6574 C CA . TYR A 1 848 ? -2.636 16.796 -20.068 1.00 94.38 848 TYR A CA 1
ATOM 6575 C C . TYR A 1 848 ? -1.470 16.509 -19.132 1.00 94.38 848 TYR A C 1
ATOM 6577 O O . TYR A 1 848 ? -1.565 15.620 -18.293 1.00 94.38 848 TYR A O 1
ATOM 6585 N N . THR A 1 849 ? -0.419 17.317 -19.245 1.00 91.44 849 THR A N 1
ATOM 6586 C CA . THR A 1 849 ? 0.710 17.302 -18.305 1.00 91.44 849 THR A CA 1
ATOM 6587 C C . THR A 1 849 ? 0.621 18.531 -17.409 1.00 91.44 849 THR A C 1
ATOM 6589 O O . THR A 1 849 ? 0.532 19.663 -17.917 1.00 91.44 849 THR A O 1
ATOM 6592 N N . VAL A 1 850 ? 0.639 18.300 -16.096 1.00 89.00 850 VAL A N 1
ATOM 6593 C CA . VAL A 1 850 ? 0.652 19.349 -15.070 1.00 89.00 850 VAL A CA 1
ATOM 6594 C C . VAL A 1 850 ? 2.061 19.954 -14.999 1.00 89.00 850 VAL A C 1
ATOM 6596 O O . VAL A 1 850 ? 3.040 19.215 -14.961 1.00 89.00 850 VAL A O 1
ATOM 6599 N N . PRO A 1 851 ? 2.226 21.288 -15.035 1.00 85.94 851 PRO A N 1
ATOM 6600 C CA . PRO A 1 851 ? 3.537 21.898 -14.847 1.00 85.94 851 PRO A CA 1
ATOM 6601 C C . PRO A 1 851 ? 4.085 21.637 -13.438 1.00 85.94 851 PRO A C 1
ATOM 6603 O O . PRO A 1 851 ? 3.453 22.028 -12.466 1.00 85.94 851 PRO A O 1
ATOM 6606 N N . GLU A 1 852 ? 5.309 21.111 -13.341 1.00 80.31 852 GLU A N 1
ATOM 6607 C CA . GLU A 1 852 ? 5.990 20.862 -12.053 1.00 80.31 852 GLU A CA 1
ATOM 6608 C C . GLU A 1 852 ? 6.221 22.121 -11.209 1.00 80.31 852 GLU A C 1
ATOM 6610 O O . GLU A 1 852 ? 6.393 22.063 -9.996 1.00 80.31 852 GLU A O 1
ATOM 6615 N N . THR A 1 853 ? 6.268 23.290 -11.852 1.00 78.88 853 THR A N 1
ATOM 6616 C CA . THR A 1 853 ? 6.452 24.566 -11.157 1.00 78.88 853 THR A CA 1
ATOM 6617 C C . THR A 1 853 ? 5.379 25.556 -11.568 1.00 78.88 853 THR A C 1
ATOM 6619 O O . THR A 1 853 ? 5.189 25.843 -12.753 1.00 78.88 853 THR A O 1
ATOM 6622 N N . SER A 1 854 ? 4.724 26.128 -10.561 1.00 79.62 854 SER A N 1
ATOM 6623 C CA . SER A 1 854 ? 3.710 27.171 -10.703 1.00 79.62 854 SER A CA 1
ATOM 6624 C C . SER A 1 854 ? 2.525 26.812 -11.629 1.00 79.62 854 SER A C 1
ATOM 6626 O O . SER A 1 854 ? 2.244 27.571 -12.577 1.00 79.62 854 SER A O 1
ATOM 6628 N N . PRO A 1 855 ? 1.816 25.688 -11.390 1.00 83.44 855 PRO A N 1
ATOM 6629 C CA . PRO A 1 855 ? 0.663 25.262 -12.194 1.00 83.44 855 PRO A CA 1
ATOM 6630 C C . PRO A 1 855 ? -0.460 26.317 -12.256 1.00 83.44 855 PRO A C 1
ATOM 6632 O O . PRO A 1 855 ? -1.174 26.401 -13.263 1.00 83.44 855 PRO A O 1
ATOM 6635 N N . GLU A 1 856 ? -0.557 27.205 -11.260 1.00 79.56 856 GLU A N 1
ATOM 6636 C CA . GLU A 1 856 ? -1.498 28.332 -11.158 1.00 79.56 856 GLU A CA 1
ATOM 6637 C C . GLU A 1 856 ? -1.255 29.434 -12.184 1.00 79.56 856 GLU A C 1
ATOM 6639 O O . GLU A 1 856 ? -2.150 30.216 -12.522 1.00 79.56 856 GLU A O 1
ATOM 6644 N N . THR A 1 857 ? -0.042 29.492 -12.731 1.00 78.69 857 THR A N 1
ATOM 6645 C CA . THR A 1 857 ? 0.298 30.440 -13.794 1.00 78.69 857 THR A CA 1
ATOM 6646 C C . THR A 1 857 ? -0.071 29.926 -15.193 1.00 78.69 857 THR A C 1
ATOM 6648 O O . THR A 1 857 ? 0.025 30.682 -16.170 1.00 78.69 857 THR A O 1
ATOM 6651 N N . GLY A 1 858 ? -0.577 28.688 -15.284 1.00 75.06 858 GLY A N 1
ATOM 6652 C CA . GLY A 1 858 ? -1.003 28.011 -16.507 1.00 75.06 858 GLY A CA 1
ATOM 6653 C C . GLY A 1 858 ? 0.144 27.311 -17.241 1.00 75.06 858 GLY A C 1
ATOM 6654 O O . GLY A 1 858 ? 1.177 26.999 -16.668 1.00 75.06 858 GLY A O 1
ATOM 6655 N N . GLY A 1 859 ? -0.031 27.059 -18.545 1.00 77.50 859 GLY A N 1
ATOM 6656 C CA . GLY A 1 859 ? 1.003 26.414 -19.372 1.00 77.50 859 GLY A CA 1
ATOM 6657 C C . GLY A 1 859 ? 0.909 24.890 -19.461 1.00 77.50 859 GLY A C 1
ATOM 6658 O O . GLY A 1 859 ? 1.833 24.266 -19.973 1.00 77.50 859 GLY A O 1
ATOM 6659 N N . TRP A 1 860 ? -0.213 24.318 -19.030 1.00 90.75 860 TRP A N 1
ATOM 6660 C CA . TRP A 1 860 ? -0.500 22.894 -19.143 1.00 90.75 860 TRP A CA 1
ATOM 6661 C C . TRP A 1 860 ? -0.442 22.460 -20.606 1.00 90.75 860 TRP A C 1
ATOM 6663 O O . TRP A 1 860 ? -1.056 23.081 -21.486 1.00 90.75 860 TRP A O 1
ATOM 6673 N N . SER A 1 861 ? 0.329 21.410 -20.875 1.00 90.19 861 SER A N 1
ATOM 6674 C CA . SER A 1 861 ? 0.399 20.827 -22.212 1.00 90.19 861 SER A CA 1
ATOM 6675 C C . SER A 1 861 ? -0.880 20.043 -22.475 1.00 90.19 861 SER A C 1
ATOM 6677 O O . SER A 1 861 ? -1.361 19.362 -21.582 1.00 90.19 861 SER A O 1
ATOM 6679 N N . ARG A 1 862 ? -1.424 20.127 -23.693 1.00 93.62 862 ARG A N 1
ATOM 6680 C CA . ARG A 1 862 ? -2.564 19.315 -24.141 1.00 93.62 862 ARG A CA 1
ATOM 6681 C C . ARG A 1 862 ? -2.226 18.647 -25.457 1.00 93.62 862 ARG A C 1
ATOM 6683 O O . ARG A 1 862 ? -2.036 19.333 -26.470 1.00 93.62 862 ARG A O 1
ATOM 6690 N N . VAL A 1 863 ? -2.252 17.322 -25.471 1.00 95.88 863 VAL A N 1
ATOM 6691 C CA . VAL A 1 863 ? -1.955 16.510 -26.651 1.00 95.88 863 VAL A CA 1
ATOM 6692 C C . VAL A 1 863 ? -3.138 15.599 -26.946 1.00 95.88 863 VAL A C 1
ATOM 6694 O O . VAL A 1 863 ? -3.613 14.888 -26.075 1.00 95.88 863 VAL A O 1
ATOM 6697 N N . ALA A 1 864 ? -3.635 15.623 -28.184 1.00 96.81 864 ALA A N 1
ATOM 6698 C CA . ALA A 1 864 ? -4.578 14.603 -28.635 1.00 96.81 864 ALA A CA 1
ATOM 6699 C C . ALA A 1 864 ? -3.801 13.308 -28.883 1.00 96.81 864 ALA A C 1
ATOM 6701 O O . ALA A 1 864 ? -2.955 13.298 -29.782 1.00 96.81 864 ALA A O 1
ATOM 6702 N N . ILE A 1 865 ? -4.104 12.257 -28.122 1.00 97.38 865 ILE A N 1
ATOM 6703 C CA . ILE A 1 865 ? -3.435 10.953 -28.229 1.00 97.38 865 ILE A CA 1
ATOM 6704 C C . ILE A 1 865 ? -4.294 9.929 -28.977 1.00 97.38 865 ILE A C 1
ATOM 6706 O O . ILE A 1 865 ? -3.768 9.150 -29.767 1.00 97.38 865 ILE A O 1
ATOM 6710 N N . VAL A 1 866 ? -5.627 10.008 -28.874 1.00 96.19 866 VAL A N 1
ATOM 6711 C CA . VAL A 1 866 ? -6.544 9.143 -29.637 1.00 96.19 866 VAL A CA 1
ATOM 6712 C C . VAL A 1 866 ? -7.614 9.982 -30.320 1.00 96.19 866 VAL A C 1
ATOM 6714 O O . VAL A 1 866 ? -8.441 10.601 -29.667 1.00 96.19 866 VAL A O 1
ATOM 6717 N N . ALA A 1 867 ? -7.637 9.998 -31.652 1.00 94.38 867 ALA A N 1
ATOM 6718 C CA . ALA A 1 867 ? -8.663 10.715 -32.414 1.00 94.38 867 ALA A CA 1
ATOM 6719 C C . ALA A 1 867 ? -9.994 9.947 -32.440 1.00 94.38 867 ALA A C 1
ATOM 6721 O O . ALA A 1 867 ? -9.984 8.723 -32.360 1.00 94.38 867 ALA A O 1
ATOM 6722 N N . GLU A 1 868 ? -11.118 10.620 -32.693 1.00 91.56 868 GLU A N 1
ATOM 6723 C CA . GLU A 1 868 ? -12.419 9.982 -32.977 1.00 91.56 868 GLU A CA 1
ATOM 6724 C C . GLU A 1 868 ? -12.921 9.083 -31.826 1.00 91.56 868 GLU A C 1
ATOM 6726 O O . GLU A 1 868 ? -13.203 7.891 -32.036 1.00 91.56 868 GLU A O 1
ATOM 6731 N N . SER A 1 869 ? -12.989 9.643 -30.617 1.00 91.69 869 SER A N 1
ATOM 6732 C CA . SER A 1 869 ? -13.638 9.037 -29.446 1.00 91.69 869 SER A CA 1
ATOM 6733 C C . SER A 1 869 ? -15.031 9.644 -29.211 1.00 91.69 869 SER A C 1
ATOM 6735 O O . SER A 1 869 ? -15.412 10.620 -29.862 1.00 91.69 869 SER A O 1
ATOM 6737 N N . ASN A 1 870 ? -15.846 9.030 -28.349 1.00 89.44 870 ASN A N 1
ATOM 6738 C CA . ASN A 1 870 ? -17.211 9.501 -28.052 1.00 89.44 870 ASN A CA 1
ATOM 6739 C C . ASN A 1 870 ? -17.325 10.380 -26.794 1.00 89.44 870 ASN A C 1
ATOM 6741 O O . ASN A 1 870 ? -18.410 10.895 -26.536 1.00 89.44 870 ASN A O 1
ATOM 6745 N N . GLY A 1 871 ? -16.245 10.554 -26.032 1.00 90.88 871 GLY A N 1
ATOM 6746 C CA . GLY A 1 871 ? -16.251 11.312 -24.782 1.00 90.88 871 GLY A CA 1
ATOM 6747 C C . GLY A 1 871 ? -16.783 10.560 -23.557 1.00 90.88 871 GLY A C 1
ATOM 6748 O O . GLY A 1 871 ? -17.029 11.203 -22.537 1.00 90.88 871 GLY A O 1
ATOM 6749 N N . GLU A 1 872 ? -16.960 9.237 -23.650 1.00 91.25 872 GLU A N 1
ATOM 6750 C CA . GLU A 1 872 ? -17.390 8.360 -22.547 1.00 91.25 872 GLU A CA 1
ATOM 6751 C C . GLU A 1 872 ? -16.191 7.709 -21.829 1.00 91.25 872 GLU A C 1
ATOM 6753 O O . GLU A 1 872 ? -15.131 8.325 -21.738 1.00 91.25 872 GLU A O 1
ATOM 6758 N N . GLY A 1 873 ? -16.328 6.490 -21.294 1.00 91.19 873 GLY A N 1
ATOM 6759 C CA . GLY A 1 873 ? -15.305 5.819 -20.485 1.00 91.19 873 GLY A CA 1
ATOM 6760 C C . GLY A 1 873 ? -13.922 5.694 -21.144 1.00 91.19 873 GLY A C 1
ATOM 6761 O O . GLY A 1 873 ? -13.790 5.652 -22.372 1.00 91.19 873 GLY A O 1
ATOM 6762 N N . ILE A 1 874 ? -12.898 5.634 -20.291 1.00 94.56 874 ILE A N 1
ATOM 6763 C CA . ILE A 1 874 ? -11.492 5.409 -20.639 1.00 94.56 874 ILE A CA 1
ATOM 6764 C C . ILE A 1 874 ? -11.029 4.200 -19.821 1.00 94.56 874 ILE A C 1
ATOM 6766 O O . ILE A 1 874 ? -11.138 4.241 -18.597 1.00 94.56 874 ILE A O 1
ATOM 6770 N N . GLY A 1 875 ? -10.510 3.170 -20.486 1.00 95.62 875 GLY A N 1
ATOM 6771 C CA . GLY A 1 875 ? -9.726 2.118 -19.837 1.00 95.62 875 GLY A CA 1
ATOM 6772 C C . GLY A 1 875 ? -8.238 2.457 -19.911 1.00 95.62 875 GLY A C 1
ATOM 6773 O O . GLY A 1 875 ? -7.809 3.007 -20.930 1.00 95.62 875 GLY A O 1
ATOM 6774 N N . ILE A 1 876 ? -7.482 2.143 -18.859 1.00 95.75 876 ILE A N 1
ATOM 6775 C CA . ILE A 1 876 ? -6.020 2.303 -18.788 1.00 95.75 876 ILE A CA 1
ATOM 6776 C C . ILE A 1 876 ? -5.416 0.984 -18.303 1.00 95.75 876 ILE A C 1
ATOM 6778 O O . ILE A 1 876 ? -5.964 0.387 -17.385 1.00 95.75 876 ILE A O 1
ATOM 6782 N N . GLY A 1 877 ? -4.336 0.535 -18.933 1.00 93.38 877 GLY A N 1
ATOM 6783 C CA . GLY A 1 877 ? -3.621 -0.695 -18.584 1.00 93.38 877 GLY A CA 1
ATOM 6784 C C . GLY A 1 877 ? -2.604 -1.040 -19.666 1.00 93.38 877 GLY A C 1
ATOM 6785 O O . GLY A 1 877 ? -2.790 -0.623 -20.805 1.00 93.38 877 GLY A O 1
ATOM 6786 N N . ASP A 1 878 ? -1.542 -1.766 -19.331 1.00 92.25 878 ASP A N 1
ATOM 6787 C CA . ASP A 1 878 ? -0.544 -2.234 -20.304 1.00 92.25 878 ASP A CA 1
ATOM 6788 C C . ASP A 1 878 ? -1.124 -3.397 -21.128 1.00 92.25 878 ASP A C 1
ATOM 6790 O O . ASP A 1 878 ? -1.152 -4.545 -20.689 1.00 92.25 878 ASP A O 1
ATOM 6794 N N . ILE A 1 879 ? -1.676 -3.100 -22.308 1.00 94.44 879 ILE A N 1
ATOM 6795 C CA . ILE A 1 879 ? -2.402 -4.098 -23.107 1.00 94.44 879 ILE A CA 1
ATOM 6796 C C . ILE A 1 879 ? -1.430 -5.043 -23.811 1.00 94.44 879 ILE A C 1
ATOM 6798 O O . ILE A 1 879 ? -1.809 -6.172 -24.142 1.00 94.44 879 ILE A O 1
ATOM 6802 N N . ASP A 1 880 ? -0.217 -4.581 -24.110 1.00 90.56 880 ASP A N 1
ATOM 6803 C CA . ASP A 1 880 ? 0.722 -5.315 -24.948 1.00 90.56 880 ASP A CA 1
ATOM 6804 C C . ASP A 1 880 ? 2.013 -5.781 -24.273 1.00 90.56 880 ASP A C 1
ATOM 6806 O O . ASP A 1 880 ? 2.808 -6.470 -24.923 1.00 90.56 880 ASP A O 1
ATOM 6810 N N . GLY A 1 881 ? 2.126 -5.548 -22.967 1.00 86.31 881 GLY A N 1
ATOM 6811 C CA . GLY A 1 881 ? 3.183 -6.066 -22.109 1.00 86.31 881 GLY A CA 1
ATOM 6812 C C . GLY A 1 881 ? 4.514 -5.357 -22.326 1.00 86.31 881 GLY A C 1
ATOM 6813 O O . GLY A 1 881 ? 5.559 -5.993 -22.179 1.00 86.31 881 GLY A O 1
ATOM 6814 N N . ASP A 1 882 ? 4.500 -4.097 -22.776 1.00 81.56 882 ASP A N 1
ATOM 6815 C CA . ASP A 1 882 ? 5.719 -3.315 -23.005 1.00 81.56 882 ASP A CA 1
ATOM 6816 C C . ASP A 1 882 ? 6.096 -2.385 -21.842 1.00 81.56 882 ASP A C 1
ATOM 6818 O O . ASP A 1 882 ? 7.141 -1.733 -21.906 1.00 81.56 882 ASP A O 1
ATOM 6822 N N . GLY A 1 883 ? 5.322 -2.414 -20.752 1.00 79.31 883 GLY A N 1
ATOM 6823 C CA . GLY A 1 883 ? 5.559 -1.667 -19.519 1.00 79.31 883 GLY A CA 1
ATOM 6824 C C . GLY A 1 883 ? 5.003 -0.242 -19.535 1.00 79.31 883 GLY A C 1
ATOM 6825 O O . GLY A 1 883 ? 4.919 0.380 -18.476 1.00 79.31 883 GLY A O 1
ATOM 6826 N N . ASP A 1 884 ? 4.578 0.271 -20.693 1.00 84.88 884 ASP A N 1
ATOM 6827 C CA . ASP A 1 884 ? 3.903 1.561 -20.799 1.00 84.88 884 ASP A CA 1
ATOM 6828 C C . ASP A 1 884 ? 2.379 1.373 -20.666 1.00 84.88 884 ASP A C 1
ATOM 6830 O O . ASP A 1 884 ? 1.761 0.554 -21.342 1.00 84.88 884 ASP A O 1
ATOM 6834 N N . LEU A 1 885 ? 1.711 2.186 -19.836 1.00 93.56 885 LEU A N 1
ATOM 6835 C CA . LEU A 1 885 ? 0.248 2.124 -19.739 1.00 93.56 885 LEU A CA 1
ATOM 6836 C C . LEU A 1 885 ? -0.418 2.583 -21.049 1.00 93.56 885 LEU A C 1
ATOM 6838 O O . LEU A 1 885 ? -0.269 3.736 -21.476 1.00 93.56 885 LEU A O 1
ATOM 6842 N N . ASP A 1 886 ? -1.223 1.698 -21.640 1.00 96.19 886 ASP A N 1
ATOM 6843 C CA . ASP A 1 886 ? -2.037 1.962 -22.823 1.00 96.19 886 ASP A CA 1
ATOM 6844 C C . ASP A 1 886 ? -3.426 2.497 -22.467 1.00 96.19 886 ASP A C 1
ATOM 6846 O O . ASP A 1 886 ? -3.845 2.556 -21.309 1.00 96.19 886 ASP A O 1
ATOM 6850 N N . VAL A 1 887 ? -4.183 2.889 -23.498 1.00 97.69 887 VAL A N 1
ATOM 6851 C CA . VAL A 1 887 ? -5.548 3.403 -23.331 1.00 97.69 887 VAL A CA 1
ATOM 6852 C C . VAL A 1 887 ? -6.553 2.733 -24.262 1.00 97.69 887 VAL A C 1
ATOM 6854 O O . VAL A 1 887 ? -6.321 2.585 -25.464 1.00 97.69 887 VAL A O 1
ATOM 6857 N N . ALA A 1 888 ? -7.738 2.419 -23.739 1.00 96.50 888 ALA A N 1
ATOM 6858 C CA . ALA A 1 888 ? -8.881 1.931 -24.506 1.00 96.50 888 ALA A CA 1
ATOM 6859 C C . ALA A 1 888 ? -10.058 2.909 -24.441 1.00 96.50 888 ALA A C 1
ATOM 6861 O O . ALA A 1 888 ? -10.416 3.424 -23.383 1.00 96.50 888 ALA A O 1
ATOM 6862 N N . VAL A 1 889 ? -10.685 3.164 -25.593 1.00 95.38 889 VAL A N 1
ATOM 6863 C CA . VAL A 1 889 ? -11.831 4.077 -25.706 1.00 95.38 889 VAL A CA 1
ATOM 6864 C C . VAL A 1 889 ? -12.859 3.583 -26.715 1.00 95.38 889 VAL A C 1
ATOM 6866 O O . VAL A 1 889 ? -12.550 2.930 -27.721 1.00 95.38 889 VAL A O 1
ATOM 6869 N N . ALA A 1 890 ? -14.105 3.987 -26.493 1.00 91.56 890 ALA A N 1
ATOM 6870 C CA . ALA A 1 890 ? -15.155 3.862 -27.484 1.00 91.56 890 ALA A CA 1
ATOM 6871 C C . ALA A 1 890 ? -14.892 4.775 -28.696 1.00 91.56 890 ALA A C 1
ATOM 6873 O O . ALA A 1 890 ? -14.464 5.927 -28.590 1.00 91.56 890 ALA A O 1
ATOM 6874 N N . HIS A 1 891 ? -15.154 4.241 -29.883 1.00 89.19 891 HIS A N 1
ATOM 6875 C CA . HIS A 1 891 ? -14.901 4.876 -31.164 1.00 89.19 891 HIS A CA 1
ATOM 6876 C C . HIS A 1 891 ? -16.153 5.542 -31.749 1.00 89.19 891 HIS A C 1
ATOM 6878 O O . HIS A 1 891 ? -17.208 4.913 -31.862 1.00 89.19 891 HIS A O 1
ATOM 6884 N N . ASN A 1 892 ? -15.997 6.785 -32.221 1.00 82.69 892 ASN A N 1
ATOM 6885 C CA . ASN A 1 892 ? -17.085 7.604 -32.769 1.00 82.69 892 ASN A CA 1
ATOM 6886 C C . ASN A 1 892 ? -16.753 8.264 -34.121 1.00 82.69 892 ASN A C 1
ATOM 6888 O O . ASN A 1 892 ? -17.086 9.422 -34.373 1.00 82.69 892 ASN A O 1
ATOM 6892 N N . GLY A 1 893 ? -16.037 7.558 -34.994 1.00 78.00 893 GLY A N 1
ATOM 6893 C CA . GLY A 1 893 ? -15.591 8.086 -36.281 1.00 78.00 893 GLY A CA 1
ATOM 6894 C C . GLY A 1 893 ? -15.950 7.198 -37.469 1.00 78.00 893 GLY A C 1
ATOM 6895 O O . GLY A 1 893 ? -16.554 6.140 -37.326 1.00 78.00 893 GLY A O 1
ATOM 6896 N N . PRO A 1 894 ? -15.595 7.625 -38.692 1.00 75.88 894 PRO A N 1
ATOM 6897 C CA . PRO A 1 894 ? -15.772 6.812 -39.888 1.00 75.88 894 PRO A CA 1
ATOM 6898 C C . PRO A 1 894 ? -14.664 5.762 -40.070 1.00 75.88 894 PRO A C 1
ATOM 6900 O O . PRO A 1 894 ? -14.718 5.011 -41.049 1.00 75.88 894 PRO A O 1
ATOM 6903 N N . SER A 1 895 ? -13.621 5.763 -39.227 1.00 77.12 895 SER A N 1
ATOM 6904 C CA . SER A 1 895 ? -12.457 4.884 -39.393 1.00 77.12 895 SER A CA 1
ATOM 6905 C C . SER A 1 895 ? -12.726 3.438 -38.970 1.00 77.12 895 SER A C 1
ATOM 6907 O O . SER A 1 895 ? -12.153 2.530 -39.576 1.00 77.12 895 SER A O 1
ATOM 6909 N N . LEU A 1 896 ? -13.653 3.208 -38.039 1.00 78.50 896 LEU A N 1
ATOM 6910 C CA . LEU A 1 896 ? -14.204 1.896 -37.696 1.00 78.50 896 LEU A CA 1
ATOM 6911 C C . LEU A 1 896 ? -15.747 1.949 -37.748 1.00 78.50 896 LEU A C 1
ATOM 6913 O O . LEU A 1 896 ? -16.329 3.018 -37.935 1.00 78.50 896 LEU A O 1
ATOM 6917 N N . PRO A 1 897 ? -16.453 0.805 -37.665 1.00 75.56 897 PRO A N 1
ATOM 6918 C CA . PRO A 1 897 ? -17.904 0.815 -37.502 1.00 75.56 897 PRO A CA 1
ATOM 6919 C C . PRO A 1 897 ? -18.328 1.639 -36.274 1.00 75.56 897 PRO A C 1
ATOM 6921 O O . PRO A 1 897 ? -17.687 1.561 -35.228 1.00 75.56 897 PRO A O 1
ATOM 6924 N N . GLU A 1 898 ? -19.410 2.409 -36.410 1.00 67.62 898 GLU A N 1
ATOM 6925 C CA . GLU A 1 898 ? -20.019 3.179 -35.315 1.00 67.62 898 GLU A CA 1
ATOM 6926 C C . GLU A 1 898 ? -20.355 2.250 -34.138 1.00 67.62 898 GLU A C 1
ATOM 6928 O O . GLU A 1 898 ? -20.892 1.162 -34.359 1.00 67.62 898 GLU A O 1
ATOM 6933 N N . GLY A 1 899 ? -20.006 2.663 -32.914 1.00 70.00 899 GLY A N 1
ATOM 6934 C CA . GLY A 1 899 ? -20.121 1.808 -31.731 1.00 70.00 899 GLY A CA 1
ATOM 6935 C C . GLY A 1 899 ? -19.101 0.668 -31.756 1.00 70.00 899 GLY A C 1
ATOM 6936 O O . GLY A 1 899 ? -19.464 -0.499 -31.710 1.00 70.00 899 GLY A O 1
ATOM 6937 N N . SER A 1 900 ? -17.813 0.975 -31.885 1.00 85.81 900 SER A N 1
ATOM 6938 C CA . SER A 1 900 ? -16.734 -0.007 -31.690 1.00 85.81 900 SER A CA 1
ATOM 6939 C C . SER A 1 900 ? -15.812 0.439 -30.567 1.00 85.81 900 SER A C 1
ATOM 6941 O O . SER A 1 900 ? -15.851 1.597 -30.163 1.00 85.81 900 SER A O 1
ATOM 6943 N N . VAL A 1 901 ? -14.993 -0.475 -30.060 1.00 92.69 901 VAL A N 1
ATOM 6944 C CA . VAL A 1 901 ? -13.928 -0.168 -29.104 1.00 92.69 901 VAL A CA 1
ATOM 6945 C C . VAL A 1 901 ? -12.584 -0.372 -29.781 1.00 92.69 901 VAL A C 1
ATOM 6947 O O . VAL A 1 901 ? -12.412 -1.248 -30.639 1.00 92.69 901 VAL A O 1
ATOM 6950 N N . LYS A 1 902 ? -11.645 0.495 -29.429 1.00 93.44 902 LYS A N 1
ATOM 6951 C CA . LYS A 1 902 ? -10.262 0.451 -29.876 1.00 93.44 902 LYS A CA 1
ATOM 6952 C C . LYS A 1 902 ? -9.353 0.715 -28.692 1.00 93.44 902 LYS A C 1
ATOM 6954 O O . LYS A 1 902 ? -9.738 1.445 -27.779 1.00 93.44 902 LYS A O 1
ATOM 6959 N N . TRP A 1 903 ? -8.148 0.186 -28.776 1.00 95.81 903 TRP A N 1
ATOM 6960 C CA . TRP A 1 903 ? -7.069 0.547 -27.876 1.00 95.81 903 TRP A CA 1
ATOM 6961 C C . TRP A 1 903 ? -5.968 1.282 -28.635 1.00 95.81 903 TRP A C 1
ATOM 6963 O O . TRP A 1 903 ? -5.936 1.247 -29.875 1.00 95.81 903 TRP A O 1
ATOM 6973 N N . ALA A 1 904 ? -5.131 2.021 -27.917 1.00 96.44 904 ALA A N 1
ATOM 6974 C CA . ALA A 1 904 ? -4.038 2.797 -28.470 1.00 96.44 904 ALA A CA 1
ATOM 6975 C C . ALA A 1 904 ? -2.746 2.526 -27.704 1.00 96.44 904 ALA A C 1
ATOM 6977 O O . ALA A 1 904 ? -2.720 2.760 -26.501 1.00 96.44 904 ALA A O 1
ATOM 6978 N N . ARG A 1 905 ? -1.710 2.111 -28.443 1.00 96.31 905 ARG A N 1
ATOM 6979 C CA . ARG A 1 905 ? -0.375 1.842 -27.909 1.00 96.31 905 ARG A CA 1
ATOM 6980 C C . ARG A 1 905 ? 0.322 3.134 -27.508 1.00 96.31 905 ARG A C 1
ATOM 6982 O O . ARG A 1 905 ? 0.519 3.997 -28.381 1.00 96.31 905 ARG A O 1
ATOM 6989 N N . ASN A 1 906 ? 0.737 3.232 -26.255 1.00 95.44 906 ASN A N 1
ATOM 6990 C CA . ASN A 1 906 ? 1.606 4.282 -25.759 1.00 95.44 906 ASN A CA 1
ATOM 6991 C C . ASN A 1 906 ? 3.028 4.097 -26.327 1.00 95.44 906 ASN A C 1
ATOM 6993 O O . ASN A 1 906 ? 3.604 3.024 -26.246 1.00 95.44 906 ASN A O 1
ATOM 6997 N N . PRO A 1 907 ? 3.611 5.099 -27.003 1.00 93.50 907 PRO A N 1
ATOM 6998 C CA . PRO A 1 907 ? 4.963 4.997 -27.549 1.00 93.50 907 PRO A CA 1
ATOM 6999 C C . PRO A 1 907 ? 6.044 5.495 -26.564 1.00 93.50 907 PRO A C 1
ATOM 7001 O O . PRO A 1 907 ? 7.059 6.030 -27.030 1.00 93.50 907 PRO A O 1
ATOM 7004 N N . GLY A 1 908 ? 5.782 5.474 -25.254 1.00 88.50 908 GLY A N 1
ATOM 7005 C CA . GLY A 1 908 ? 6.611 6.090 -24.210 1.00 88.50 908 GLY A CA 1
ATOM 7006 C C . GLY A 1 908 ? 6.735 7.616 -24.318 1.00 88.50 908 GLY A C 1
ATOM 7007 O O . GLY A 1 908 ? 7.725 8.211 -23.896 1.00 88.50 908 GLY A O 1
ATOM 7008 N N . ASN A 1 909 ? 5.806 8.292 -25.014 1.00 85.31 909 ASN A N 1
ATOM 7009 C CA . ASN A 1 909 ? 5.839 9.753 -25.157 1.00 85.31 909 ASN A CA 1
ATOM 7010 C C . ASN A 1 909 ? 4.491 10.382 -25.555 1.00 85.31 909 ASN A C 1
ATOM 7012 O O . ASN A 1 909 ? 3.682 9.821 -26.297 1.00 85.31 909 ASN A O 1
ATOM 7016 N N . ALA A 1 910 ? 4.314 11.656 -25.193 1.00 84.56 910 ALA A N 1
ATOM 7017 C CA . ALA A 1 910 ? 3.144 12.458 -25.555 1.00 84.56 910 ALA A CA 1
ATOM 7018 C C . ALA A 1 910 ? 3.321 13.255 -26.870 1.00 84.56 910 ALA A C 1
ATOM 7020 O O . ALA A 1 910 ? 3.057 14.460 -26.920 1.00 84.56 910 ALA A O 1
ATOM 7021 N N . THR A 1 911 ? 3.774 12.629 -27.971 1.00 85.44 911 THR A N 1
ATOM 7022 C CA . THR A 1 911 ? 3.924 13.324 -29.272 1.00 85.44 911 THR A CA 1
ATOM 7023 C C . THR A 1 911 ? 2.860 12.962 -30.314 1.00 85.44 911 THR A C 1
ATOM 7025 O O . THR A 1 911 ? 3.100 12.300 -31.321 1.00 85.44 911 THR A O 1
ATOM 7028 N N . GLY A 1 912 ? 1.666 13.533 -30.145 1.00 90.81 912 GLY A N 1
ATOM 7029 C CA . GLY A 1 912 ? 0.576 13.428 -31.118 1.00 90.81 912 GLY A CA 1
ATOM 7030 C C . GLY A 1 912 ? -0.210 12.122 -31.008 1.00 90.81 912 GLY A C 1
ATOM 7031 O O . GLY A 1 912 ? -0.302 11.546 -29.933 1.00 90.81 912 GLY A O 1
ATOM 7032 N N . LEU A 1 913 ? -0.821 11.698 -32.120 1.00 96.38 913 LEU A N 1
ATOM 7033 C CA . LEU A 1 913 ? -1.709 10.536 -32.127 1.00 96.38 913 LEU A CA 1
ATOM 7034 C C . LEU A 1 913 ? -0.926 9.231 -32.008 1.00 96.38 913 LEU A C 1
ATOM 7036 O O . LEU A 1 913 ? -0.030 8.964 -32.812 1.00 96.38 913 LEU A O 1
ATOM 7040 N N . TRP A 1 914 ? -1.355 8.409 -31.065 1.00 96.38 914 TRP A N 1
ATOM 7041 C CA . TRP A 1 914 ? -0.875 7.059 -30.839 1.00 96.38 914 TRP A CA 1
ATOM 7042 C C . TRP A 1 914 ? -1.412 6.075 -31.881 1.00 96.38 914 TRP A C 1
ATOM 7044 O O . TRP A 1 914 ? -2.387 6.342 -32.603 1.00 96.38 914 TRP A O 1
ATOM 7054 N N . THR A 1 915 ? -0.749 4.923 -31.991 1.00 94.81 915 THR A N 1
ATOM 7055 C CA . THR A 1 915 ? -1.174 3.868 -32.918 1.00 94.81 915 THR A CA 1
ATOM 7056 C C . THR A 1 915 ? -2.384 3.160 -32.332 1.00 94.81 915 THR A C 1
ATOM 7058 O O . THR A 1 915 ? -2.331 2.705 -31.203 1.00 94.81 915 THR A O 1
ATOM 7061 N N . THR A 1 916 ? -3.477 3.067 -33.094 1.00 94.38 916 THR A N 1
ATOM 7062 C CA . THR A 1 916 ? -4.732 2.466 -32.617 1.00 94.38 916 THR A CA 1
ATOM 7063 C C . THR A 1 916 ? -5.022 1.129 -33.280 1.00 94.38 916 THR A C 1
ATOM 7065 O O . THR A 1 916 ? -4.781 0.947 -34.479 1.00 94.38 916 THR A O 1
ATOM 7068 N N . HIS A 1 917 ? -5.620 0.225 -32.511 1.00 93.19 917 HIS A N 1
ATOM 7069 C CA . HIS A 1 917 ? -5.983 -1.127 -32.911 1.00 93.19 917 HIS A CA 1
ATOM 7070 C C . HIS A 1 917 ? -7.457 -1.391 -32.593 1.00 93.19 917 HIS A C 1
ATOM 7072 O O . HIS A 1 917 ? -7.985 -0.956 -31.573 1.00 93.19 917 HIS A O 1
ATOM 7078 N N . ALA A 1 918 ? -8.156 -2.071 -33.503 1.00 92.06 918 ALA A N 1
ATOM 7079 C CA . ALA A 1 918 ? -9.566 -2.392 -33.309 1.00 92.06 918 ALA A CA 1
ATOM 7080 C C . ALA A 1 918 ? -9.713 -3.604 -32.382 1.00 92.06 918 ALA A C 1
ATOM 7082 O O . ALA A 1 918 ? -9.161 -4.661 -32.685 1.00 92.06 918 ALA A O 1
ATOM 7083 N N . VAL A 1 919 ? -10.520 -3.457 -31.331 1.00 93.44 919 VAL A N 1
ATOM 7084 C CA . VAL A 1 919 ? -10.846 -4.531 -30.380 1.00 93.44 919 VAL A CA 1
ATOM 7085 C C . VAL A 1 919 ? -12.069 -5.288 -30.888 1.00 93.44 919 VAL A C 1
ATOM 7087 O O . VAL A 1 919 ? -12.000 -6.450 -31.280 1.00 93.44 919 VAL A O 1
ATOM 7090 N N . GLY A 1 920 ? -13.204 -4.596 -30.997 1.00 89.00 920 GLY A N 1
ATOM 7091 C CA . GLY A 1 920 ? -14.457 -5.233 -31.378 1.00 89.00 920 GLY A CA 1
ATOM 7092 C C . GLY A 1 920 ? -15.614 -4.262 -31.576 1.00 89.00 920 GLY A C 1
ATOM 7093 O O . GLY A 1 920 ? -15.543 -3.083 -31.237 1.00 89.00 920 GLY A O 1
ATOM 7094 N N . GLY A 1 921 ? -16.685 -4.767 -32.189 1.00 84.12 921 GLY A N 1
ATOM 7095 C CA . GLY A 1 921 ? -17.917 -4.013 -32.424 1.00 84.12 921 GLY A CA 1
ATOM 7096 C C . GLY A 1 921 ? -18.982 -4.277 -31.361 1.00 84.12 921 GLY A C 1
ATOM 7097 O O . GLY A 1 921 ? -19.142 -5.411 -30.892 1.00 84.12 921 GLY A O 1
ATOM 7098 N N . ILE A 1 922 ? -19.756 -3.239 -31.065 1.00 82.50 922 ILE A N 1
ATOM 7099 C CA . ILE A 1 922 ? -20.945 -3.270 -30.217 1.00 82.50 922 ILE A CA 1
ATOM 7100 C C . ILE A 1 922 ? -22.154 -3.743 -31.035 1.00 82.50 922 ILE A C 1
ATOM 7102 O O . ILE A 1 922 ? -22.233 -3.510 -32.244 1.00 82.50 922 ILE A O 1
ATOM 7106 N N . ALA A 1 923 ? -23.065 -4.503 -30.420 1.00 75.31 923 ALA A N 1
ATOM 7107 C CA . ALA A 1 923 ? -24.106 -5.219 -31.156 1.00 75.31 923 ALA A CA 1
ATOM 7108 C C . ALA A 1 923 ? -25.381 -4.391 -31.354 1.00 75.31 923 ALA A C 1
ATOM 7110 O O . ALA A 1 923 ? -25.965 -4.438 -32.441 1.00 75.31 923 ALA A O 1
ATOM 7111 N N . ASN A 1 924 ? -25.820 -3.669 -30.316 1.00 74.75 924 ASN A N 1
ATOM 7112 C CA . ASN A 1 924 ? -27.165 -3.083 -30.279 1.00 74.75 924 ASN A CA 1
ATOM 7113 C C . ASN A 1 924 ? -27.200 -1.561 -30.056 1.00 74.75 924 ASN A C 1
ATOM 7115 O O . ASN A 1 924 ? -28.227 -0.947 -30.359 1.00 74.75 924 ASN A O 1
ATOM 7119 N N . GLY A 1 925 ? -26.114 -0.953 -29.565 1.00 78.81 925 GLY A N 1
ATOM 7120 C CA . GLY A 1 925 ? -26.075 0.451 -29.132 1.00 78.81 925 GLY A CA 1
ATOM 7121 C C . GLY A 1 925 ? -24.710 1.119 -29.273 1.00 78.81 925 GLY A C 1
ATOM 7122 O O . GLY A 1 925 ? -23.961 0.825 -30.206 1.00 78.81 925 GLY A O 1
ATOM 7123 N N . TYR A 1 926 ? -24.415 2.026 -28.344 1.00 85.12 926 TYR A N 1
ATOM 7124 C CA . TYR A 1 926 ? -23.121 2.699 -28.225 1.00 85.12 926 TYR A CA 1
ATOM 7125 C C . TYR A 1 926 ? -22.317 2.069 -27.087 1.00 85.12 926 TYR A C 1
ATOM 7127 O O . TYR A 1 926 ? -22.903 1.611 -26.112 1.00 85.12 926 TYR A O 1
ATOM 7135 N N . ALA A 1 927 ? -20.991 2.028 -27.215 1.00 89.62 927 ALA A N 1
ATOM 7136 C CA . ALA A 1 927 ? -20.140 1.733 -26.066 1.00 89.62 927 ALA A CA 1
ATOM 7137 C C . ALA A 1 927 ? -20.154 2.942 -25.124 1.00 89.62 927 ALA A C 1
ATOM 7139 O O . ALA A 1 927 ? -19.975 4.065 -25.600 1.00 89.62 927 ALA A O 1
ATOM 7140 N N . ASP A 1 928 ? -20.353 2.706 -23.832 1.00 89.75 928 ASP A N 1
ATOM 7141 C CA . ASP A 1 928 ? -20.364 3.756 -22.811 1.00 89.75 928 ASP A CA 1
ATOM 7142 C C . ASP A 1 928 ? -19.140 3.639 -21.895 1.00 89.75 928 ASP A C 1
ATOM 7144 O O . ASP A 1 928 ? -18.162 4.371 -22.064 1.00 89.75 928 ASP A O 1
ATOM 7148 N N . ARG A 1 929 ? -19.119 2.662 -20.983 1.00 92.62 929 ARG A N 1
ATOM 7149 C CA . ARG A 1 929 ? -17.963 2.430 -20.106 1.00 92.62 929 ARG A CA 1
ATOM 7150 C C . ARG A 1 929 ? -16.964 1.483 -20.753 1.00 92.62 929 ARG A C 1
ATOM 7152 O O . ARG A 1 929 ? -17.360 0.571 -21.475 1.00 92.62 929 ARG A O 1
ATOM 7159 N N . VAL A 1 930 ? -15.683 1.728 -20.484 1.00 94.19 930 VAL A N 1
ATOM 7160 C CA . VAL A 1 930 ? -14.546 0.912 -20.921 1.00 94.19 930 VAL A CA 1
ATOM 7161 C C . VAL A 1 930 ? -13.602 0.773 -19.733 1.00 94.19 930 VAL A C 1
ATOM 7163 O O . VAL A 1 930 ? -13.279 1.789 -19.122 1.00 94.19 930 VAL A O 1
ATOM 7166 N N . ALA A 1 931 ? -13.180 -0.449 -19.431 1.00 94.94 931 ALA A N 1
ATOM 7167 C CA . ALA A 1 931 ? -12.162 -0.761 -18.431 1.00 94.94 931 ALA A CA 1
ATOM 7168 C C . ALA A 1 931 ? -11.176 -1.783 -19.009 1.00 94.94 931 ALA A C 1
ATOM 7170 O O . ALA A 1 931 ? -11.521 -2.490 -19.963 1.00 94.94 931 ALA A O 1
ATOM 7171 N N . ILE A 1 932 ? -9.965 -1.813 -18.459 1.00 95.88 932 ILE A N 1
ATOM 7172 C CA . ILE A 1 932 ? -8.921 -2.787 -18.784 1.00 95.88 932 ILE A CA 1
ATOM 7173 C C . ILE A 1 932 ? -8.600 -3.532 -17.492 1.00 95.88 932 ILE A C 1
ATOM 7175 O O . ILE A 1 932 ? -8.377 -2.879 -16.478 1.00 95.88 932 ILE A O 1
ATOM 7179 N N . ALA A 1 933 ? -8.621 -4.859 -17.528 1.00 94.00 933 ALA A N 1
ATOM 7180 C CA . ALA A 1 933 ? -8.294 -5.713 -16.389 1.00 94.00 933 ALA A CA 1
ATOM 7181 C C . ALA A 1 933 ? -7.980 -7.126 -16.871 1.00 94.00 933 ALA A C 1
ATOM 7183 O O . ALA A 1 933 ? -8.498 -7.538 -17.906 1.00 94.00 933 ALA A O 1
ATOM 7184 N N . GLU A 1 934 ? -7.177 -7.875 -16.120 1.00 92.06 934 GLU A N 1
ATOM 7185 C CA . GLU A 1 934 ? -7.028 -9.306 -16.370 1.00 92.06 934 GLU A CA 1
ATOM 7186 C C . GLU A 1 934 ? -8.196 -10.078 -15.734 1.00 92.06 934 GLU A C 1
ATOM 7188 O O . GLU A 1 934 ? -8.441 -9.964 -14.539 1.00 92.06 934 GLU A O 1
ATOM 7193 N N . LEU A 1 935 ? -8.938 -10.837 -16.543 1.00 94.56 935 LEU A N 1
ATOM 7194 C CA . LEU A 1 935 ? -10.191 -11.490 -16.160 1.00 94.56 935 LEU A CA 1
ATOM 7195 C C . LEU A 1 935 ? -10.118 -13.017 -16.193 1.00 94.56 935 LEU A C 1
ATOM 7197 O O . LEU A 1 935 ? -11.054 -13.667 -15.727 1.00 94.56 935 LEU A O 1
ATOM 7201 N N . ASN A 1 936 ? -9.082 -13.610 -16.790 1.00 92.25 936 ASN A N 1
ATOM 7202 C CA . ASN A 1 936 ? -9.053 -15.058 -17.029 1.00 92.25 936 ASN A CA 1
ATOM 7203 C C . ASN A 1 936 ? -7.739 -15.761 -16.626 1.00 92.25 936 ASN A C 1
ATOM 7205 O O . ASN A 1 936 ? -7.583 -16.957 -16.909 1.00 92.25 936 ASN A O 1
ATOM 7209 N N . GLY A 1 937 ? -6.822 -15.024 -15.990 1.00 85.88 937 GLY A N 1
ATOM 7210 C CA . GLY A 1 937 ? -5.567 -15.545 -15.449 1.00 85.88 937 GLY A CA 1
ATOM 7211 C C . GLY A 1 937 ? -4.575 -16.030 -16.509 1.00 85.88 937 GLY A C 1
ATOM 7212 O O . GLY A 1 937 ? -3.758 -16.910 -16.231 1.00 85.88 937 GLY A O 1
ATOM 7213 N N . ASP A 1 938 ? -4.651 -15.520 -17.739 1.00 84.81 938 ASP A N 1
ATOM 7214 C CA . ASP A 1 938 ? -3.742 -15.862 -18.832 1.00 84.81 938 ASP A CA 1
ATOM 7215 C C . ASP A 1 938 ? -2.553 -14.895 -19.002 1.00 84.81 938 ASP A C 1
ATOM 7217 O O . ASP A 1 938 ? -1.715 -15.094 -19.894 1.00 84.81 938 ASP A O 1
ATOM 7221 N N . GLY A 1 939 ? -2.466 -13.906 -18.110 1.00 83.50 939 GLY A N 1
ATOM 7222 C CA . GLY A 1 939 ? -1.414 -12.903 -18.016 1.00 83.50 939 GLY A CA 1
ATOM 7223 C C . GLY A 1 939 ? -1.563 -11.762 -19.022 1.00 83.50 939 GLY A C 1
ATOM 7224 O O . GLY A 1 939 ? -0.575 -11.086 -19.297 1.00 83.50 939 GLY A O 1
ATOM 7225 N N . ARG A 1 940 ? -2.741 -11.562 -19.634 1.00 89.06 940 ARG A N 1
ATOM 7226 C CA . ARG A 1 940 ? -2.959 -10.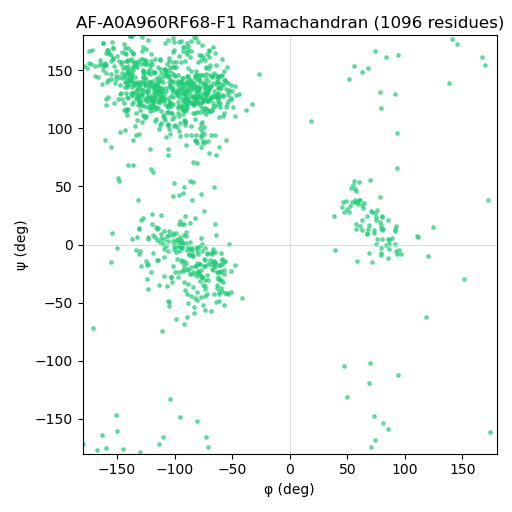493 -20.628 1.00 89.06 940 ARG A CA 1
ATOM 7227 C C . ARG A 1 940 ? -4.203 -9.675 -20.292 1.00 89.06 940 ARG A C 1
ATOM 7229 O O . ARG A 1 940 ? -5.289 -10.237 -20.266 1.00 89.06 940 ARG A O 1
ATOM 7236 N N . PRO A 1 941 ? -4.098 -8.343 -20.141 1.00 92.69 941 PRO A N 1
ATOM 7237 C CA . PRO A 1 941 ? -5.267 -7.534 -19.822 1.00 92.69 941 PRO A CA 1
ATOM 7238 C C . PRO A 1 941 ? -6.347 -7.552 -20.911 1.00 92.69 941 PRO A C 1
ATOM 7240 O O . PRO A 1 941 ? -6.108 -7.260 -22.088 1.00 92.69 941 PRO A O 1
ATOM 7243 N N . ASP A 1 942 ? -7.570 -7.826 -20.479 1.00 96.75 942 ASP A N 1
ATOM 7244 C CA . ASP A 1 942 ? -8.790 -7.843 -21.268 1.00 96.75 942 ASP A CA 1
ATOM 7245 C C . ASP A 1 942 ? -9.513 -6.490 -21.228 1.00 96.75 942 ASP A C 1
ATOM 7247 O O . ASP A 1 942 ? 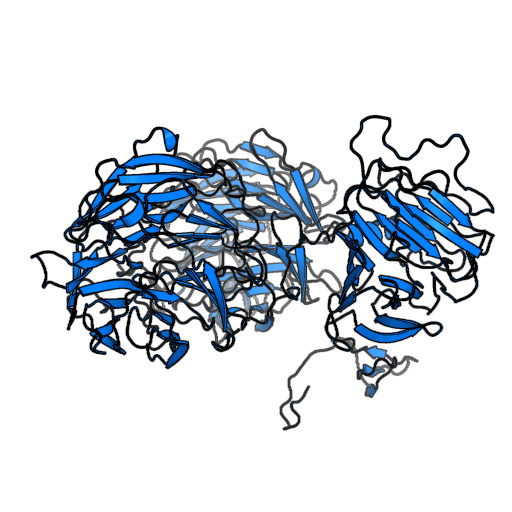-9.173 -5.587 -20.466 1.00 96.75 942 ASP A O 1
ATOM 7251 N N . ILE A 1 943 ? -10.538 -6.319 -22.074 1.00 97.31 943 ILE A N 1
ATOM 7252 C CA . ILE A 1 943 ? -11.296 -5.058 -22.159 1.00 97.31 943 ILE A CA 1
ATOM 7253 C C . ILE A 1 943 ? -12.779 -5.281 -21.866 1.00 97.31 943 ILE A C 1
ATOM 7255 O O . ILE A 1 943 ? -13.477 -5.930 -22.650 1.00 97.31 943 ILE A O 1
ATOM 7259 N N . VAL A 1 944 ? -13.295 -4.664 -20.800 1.00 96.31 944 VAL A N 1
ATOM 7260 C CA . VAL A 1 944 ? -14.720 -4.684 -20.422 1.00 96.31 944 VAL A CA 1
ATOM 7261 C C . VAL A 1 944 ? -15.445 -3.483 -21.011 1.00 96.31 944 VAL A C 1
ATOM 7263 O O . VAL A 1 944 ? -14.936 -2.363 -20.990 1.00 96.31 944 VAL A O 1
ATOM 7266 N N . VAL A 1 945 ? -16.647 -3.696 -21.554 1.00 94.44 945 VAL A N 1
ATOM 7267 C CA . VAL A 1 945 ? -17.435 -2.645 -22.210 1.00 94.44 945 VAL A CA 1
ATOM 7268 C C . VAL A 1 945 ? -18.922 -2.779 -21.912 1.00 94.44 945 VAL A C 1
ATOM 7270 O O . VAL A 1 945 ? -19.490 -3.863 -22.069 1.00 94.44 945 VAL A O 1
ATOM 7273 N N . THR A 1 946 ? -19.584 -1.663 -21.593 1.00 92.69 946 THR A N 1
ATOM 7274 C CA . THR A 1 946 ? -21.051 -1.609 -21.483 1.00 92.69 946 THR A CA 1
ATOM 7275 C C . THR A 1 946 ? -21.722 -1.009 -22.716 1.00 92.69 946 THR A C 1
ATOM 7277 O O . THR A 1 946 ? -21.200 -0.097 -23.363 1.00 92.69 946 THR A O 1
ATOM 7280 N N . GLU A 1 947 ? -22.912 -1.520 -23.044 1.00 90.38 947 GLU A N 1
ATOM 7281 C CA . GLU A 1 947 ? -23.801 -0.931 -24.044 1.00 90.38 947 GLU A CA 1
ATOM 7282 C C . GLU A 1 947 ? -24.764 0.089 -23.429 1.00 90.38 947 GLU A C 1
ATOM 7284 O O . GLU A 1 947 ? -25.578 -0.245 -22.564 1.00 90.38 947 GLU A O 1
ATOM 7289 N N . GLU A 1 948 ? -24.772 1.298 -23.988 1.00 86.06 948 GLU A N 1
ATOM 7290 C CA . GLU A 1 948 ? -25.833 2.274 -23.774 1.00 86.06 948 GLU A CA 1
ATOM 7291 C C . GLU A 1 948 ? -26.905 2.170 -24.865 1.00 86.06 948 GLU A C 1
ATOM 7293 O O . GLU A 1 948 ? -26.625 2.153 -26.075 1.00 86.06 948 GLU A O 1
ATOM 7298 N N . GLY A 1 949 ? -28.167 2.274 -24.439 1.00 81.56 949 GLY A N 1
ATOM 7299 C CA . GLY A 1 949 ? -29.194 2.759 -25.341 1.00 81.56 949 GLY A CA 1
ATOM 7300 C C . GLY A 1 949 ? -30.489 3.243 -24.701 1.00 81.56 949 GLY A C 1
ATOM 7301 O O . GLY A 1 949 ? -30.756 3.146 -23.511 1.00 81.56 949 GLY A O 1
ATOM 7302 N N . GLN A 1 950 ? -31.352 3.805 -25.547 1.00 76.06 950 GLN A N 1
ATOM 7303 C CA . GLN A 1 950 ? -32.530 4.560 -25.104 1.00 76.06 950 GLN A CA 1
ATOM 7304 C C . GLN A 1 950 ? -33.790 3.694 -24.894 1.00 76.06 950 GLN A C 1
ATOM 7306 O O . GLN A 1 950 ? -34.846 4.215 -24.526 1.00 76.06 950 GLN A O 1
ATOM 7311 N N . SER A 1 951 ? -33.722 2.386 -25.157 1.00 80.31 951 SER A N 1
ATOM 7312 C CA . SER A 1 951 ? -34.847 1.445 -25.021 1.00 80.31 951 SER A CA 1
ATOM 7313 C C . SER A 1 951 ? -34.982 0.971 -23.576 1.00 80.31 951 SER A C 1
ATOM 7315 O O . SER A 1 951 ? -33.992 0.637 -22.937 1.00 80.31 951 SER A O 1
ATOM 7317 N N . LEU A 1 952 ? -36.219 0.864 -23.082 1.00 79.75 952 LEU A N 1
ATOM 7318 C CA . LEU A 1 952 ? -36.517 0.197 -21.806 1.00 79.75 952 LEU A CA 1
ATOM 7319 C C . LEU A 1 952 ? -36.502 -1.335 -21.921 1.00 79.75 952 LEU A C 1
ATOM 7321 O O . LEU A 1 952 ? -36.785 -2.014 -20.939 1.00 79.75 952 LEU A O 1
ATOM 7325 N N . ALA A 1 953 ? -36.263 -1.901 -23.105 1.00 85.75 953 ALA A N 1
ATOM 7326 C CA . ALA A 1 953 ? -36.163 -3.347 -23.260 1.00 85.75 953 ALA A CA 1
ATOM 7327 C C . ALA A 1 953 ? -34.812 -3.863 -22.722 1.00 85.75 953 ALA A C 1
ATOM 7329 O O . ALA A 1 953 ? -33.812 -3.160 -22.862 1.00 85.75 953 ALA A O 1
ATOM 7330 N N . PRO A 1 954 ? -34.771 -5.072 -22.133 1.00 89.06 954 PRO A N 1
ATOM 7331 C CA . PRO A 1 954 ? -33.533 -5.691 -21.675 1.00 89.06 954 PRO A CA 1
ATOM 7332 C C . PRO A 1 954 ? -32.791 -6.338 -22.856 1.00 89.06 954 PRO A C 1
ATOM 7334 O O . PRO A 1 954 ? -32.818 -7.556 -23.037 1.00 89.06 954 PRO A O 1
ATOM 7337 N N . GLU A 1 955 ? -32.250 -5.507 -23.743 1.00 91.06 955 GLU A N 1
ATOM 7338 C CA . GLU A 1 955 ? -31.561 -5.921 -24.976 1.00 91.06 955 GLU A CA 1
ATOM 7339 C C . GLU A 1 955 ? -30.122 -5.390 -25.072 1.00 91.06 955 GLU A C 1
ATOM 7341 O O . GLU A 1 955 ? -29.469 -5.573 -26.098 1.00 91.06 955 GLU A O 1
ATOM 7346 N N . TRP A 1 956 ? -29.639 -4.761 -24.001 1.00 91.56 956 TRP A N 1
ATOM 7347 C CA . TRP A 1 956 ? -28.315 -4.154 -23.883 1.00 91.56 956 TRP A CA 1
ATOM 7348 C C . TRP A 1 956 ? -27.393 -5.105 -23.141 1.00 91.56 956 TRP A C 1
ATOM 7350 O O . TRP A 1 956 ? -27.853 -5.841 -22.269 1.00 91.56 956 TRP A O 1
ATOM 7360 N N . SER A 1 957 ? -26.118 -5.140 -23.500 1.00 92.81 957 SER A N 1
ATOM 7361 C CA . SER A 1 957 ? -25.184 -6.089 -22.898 1.00 92.81 957 SER A CA 1
ATOM 7362 C C . SER A 1 957 ? -23.950 -5.430 -22.307 1.00 92.81 957 SER A C 1
ATOM 7364 O O . SER A 1 957 ? -23.513 -4.377 -22.763 1.00 92.81 957 SER A O 1
ATOM 7366 N N . THR A 1 958 ? -23.364 -6.122 -21.339 1.00 94.19 958 THR A N 1
ATOM 7367 C CA . THR A 1 958 ? -21.973 -5.930 -20.932 1.00 94.19 958 THR A CA 1
ATOM 7368 C C . THR A 1 958 ? -21.151 -7.060 -21.543 1.00 94.19 958 THR A C 1
ATOM 7370 O O . THR A 1 958 ? -21.558 -8.229 -21.515 1.00 94.19 958 THR A O 1
ATOM 7373 N N . TYR A 1 959 ? -20.018 -6.709 -22.139 1.00 93.31 959 TYR A N 1
ATOM 7374 C CA . TYR A 1 959 ? -19.076 -7.647 -22.740 1.00 93.31 959 TYR A CA 1
ATOM 7375 C C . TYR A 1 959 ? -17.721 -7.523 -22.068 1.00 93.31 959 TYR A C 1
ATOM 7377 O O . TYR A 1 959 ? -17.374 -6.446 -21.593 1.00 93.31 959 TYR A O 1
ATOM 7385 N N . TRP A 1 960 ? -16.932 -8.582 -22.171 1.00 96.06 960 TRP A N 1
ATOM 7386 C CA . TRP A 1 960 ? -15.485 -8.469 -22.100 1.00 96.06 960 TRP A CA 1
ATOM 7387 C C . TRP A 1 960 ? -14.865 -9.056 -23.368 1.00 96.06 960 TRP A C 1
ATOM 7389 O O . TRP A 1 960 ? -15.445 -9.931 -24.029 1.00 96.06 960 TRP A O 1
ATOM 7399 N N . PHE A 1 961 ? -13.742 -8.488 -23.779 1.00 96.69 961 PHE A N 1
ATOM 7400 C CA . PHE A 1 961 ? -12.989 -8.899 -24.949 1.00 96.69 961 PHE A CA 1
ATOM 7401 C C . PHE A 1 961 ? -11.675 -9.503 -24.477 1.00 96.69 961 PHE A C 1
ATOM 7403 O O . PHE A 1 961 ? -10.850 -8.776 -23.943 1.00 96.69 961 PHE A O 1
ATOM 7410 N N . GLU A 1 962 ? -11.511 -10.798 -24.735 1.00 97.12 962 GLU A N 1
ATOM 7411 C CA . GLU A 1 962 ? -10.297 -11.561 -24.455 1.00 97.12 962 GLU A CA 1
ATOM 7412 C C . GLU A 1 962 ? -9.171 -11.128 -25.398 1.00 97.12 962 GLU A C 1
ATOM 7414 O O . GLU A 1 962 ? -9.336 -11.180 -26.636 1.00 97.12 962 GLU A O 1
ATOM 7419 N N . ALA A 1 963 ? -8.043 -10.722 -24.825 1.00 95.88 963 ALA A N 1
ATOM 7420 C CA . ALA A 1 963 ? -6.858 -10.301 -25.541 1.00 95.88 963 ALA A CA 1
ATOM 7421 C C . ALA A 1 963 ? -6.194 -11.495 -26.244 1.00 95.88 963 ALA A C 1
ATOM 7423 O O . ALA A 1 963 ? -5.860 -12.510 -25.623 1.00 95.88 963 ALA A O 1
ATOM 7424 N N . PRO A 1 964 ? -5.941 -11.422 -27.564 1.00 94.69 964 PRO A N 1
ATOM 7425 C CA . PRO A 1 964 ? -5.097 -12.411 -28.219 1.00 94.69 964 PRO A CA 1
ATOM 7426 C C . PRO A 1 964 ? -3.637 -12.239 -27.770 1.00 94.69 964 PRO A C 1
ATOM 7428 O O . PRO A 1 964 ? -3.235 -11.157 -27.369 1.00 94.69 964 PRO A O 1
ATOM 7431 N N . ALA A 1 965 ? -2.803 -13.265 -27.965 1.00 89.81 965 ALA A N 1
ATOM 7432 C CA . ALA A 1 965 ? -1.361 -13.197 -27.667 1.00 89.81 965 ALA A CA 1
ATOM 7433 C C . ALA A 1 965 ? -0.594 -12.062 -28.390 1.00 89.81 965 ALA A C 1
ATOM 7435 O O . ALA A 1 965 ? 0.547 -11.783 -28.057 1.00 89.81 965 ALA A O 1
ATOM 7436 N N . ASP A 1 966 ? -1.187 -11.463 -29.424 1.00 91.88 966 ASP A N 1
ATOM 7437 C CA . ASP A 1 966 ? -0.709 -10.235 -30.064 1.00 91.88 966 ASP A CA 1
ATOM 7438 C C . ASP A 1 966 ? -1.915 -9.282 -30.179 1.00 91.88 966 ASP A C 1
ATOM 7440 O O . ASP A 1 966 ? -2.701 -9.418 -31.132 1.00 91.88 966 ASP A O 1
ATOM 7444 N N . PRO A 1 967 ? -2.108 -8.352 -29.223 1.00 92.75 967 PRO A N 1
ATOM 7445 C CA . PRO A 1 967 ? -3.303 -7.505 -29.119 1.00 92.75 967 PRO A CA 1
ATOM 7446 C C . PRO A 1 967 ? -3.456 -6.523 -30.285 1.00 92.75 967 PRO A C 1
ATOM 7448 O O . PRO A 1 967 ? -4.549 -5.985 -30.515 1.00 92.75 967 PRO A O 1
ATOM 7451 N N . ALA A 1 968 ? -2.397 -6.324 -31.082 1.00 90.19 968 ALA A N 1
ATOM 7452 C CA . ALA A 1 968 ? -2.446 -5.528 -32.302 1.00 90.19 968 ALA A CA 1
ATOM 7453 C C . ALA A 1 968 ? -3.243 -6.218 -33.425 1.00 90.19 968 ALA A C 1
ATOM 7455 O O . ALA A 1 968 ? -3.642 -5.566 -34.406 1.00 90.19 968 ALA A O 1
ATOM 7456 N N . GLN A 1 969 ? -3.488 -7.528 -33.307 1.00 87.56 969 GLN A N 1
ATOM 7457 C CA . GLN A 1 969 ? -4.331 -8.290 -34.219 1.00 87.56 969 GLN A CA 1
ATOM 7458 C C . GLN A 1 969 ? -5.821 -8.120 -33.884 1.00 87.56 969 GLN A C 1
ATOM 7460 O O . GLN A 1 969 ? -6.253 -8.072 -32.741 1.00 87.56 969 GLN A O 1
ATOM 7465 N N . SER A 1 970 ? -6.657 -8.061 -34.923 1.00 78.19 970 SER A N 1
ATOM 7466 C CA . SER A 1 970 ? -8.109 -7.814 -34.799 1.00 78.19 970 SER A CA 1
ATOM 7467 C C . SER A 1 970 ? -8.925 -9.088 -34.523 1.00 78.19 970 SER A C 1
ATOM 7469 O O . SER A 1 970 ? -9.997 -9.288 -35.100 1.00 78.19 970 SER A O 1
ATOM 7471 N N . ASN A 1 971 ? -8.395 -9.996 -33.701 1.00 88.38 971 ASN A N 1
ATOM 7472 C CA . ASN A 1 971 ? -8.982 -11.308 -33.402 1.00 88.38 971 ASN A CA 1
ATOM 7473 C C . ASN A 1 971 ? -9.320 -11.518 -31.918 1.00 88.38 971 ASN A C 1
ATOM 7475 O O . ASN A 1 971 ? -9.381 -12.670 -31.490 1.00 88.38 971 ASN A O 1
ATOM 7479 N N . TRP A 1 972 ? -9.573 -10.434 -31.186 1.00 95.38 972 TRP A N 1
ATOM 7480 C CA . TRP A 1 972 ? -10.120 -10.455 -29.830 1.00 95.38 972 TRP A CA 1
ATOM 7481 C C . TRP A 1 972 ? -11.388 -11.315 -29.751 1.00 95.38 972 TRP A C 1
ATOM 7483 O O . TRP A 1 972 ? -12.247 -11.267 -30.649 1.00 95.38 972 TRP A O 1
ATOM 7493 N N . ILE A 1 973 ? -11.512 -12.119 -28.694 1.00 95.44 973 ILE A N 1
ATOM 7494 C CA . ILE A 1 973 ? -12.668 -13.001 -28.500 1.00 95.44 973 ILE A CA 1
ATOM 7495 C C . ILE A 1 973 ? -13.672 -12.282 -27.608 1.00 95.44 973 ILE A C 1
ATOM 7497 O O . ILE A 1 973 ? -13.389 -11.932 -26.476 1.00 95.44 973 ILE A O 1
ATOM 7501 N N . ARG A 1 974 ? -14.877 -12.040 -28.129 1.00 94.88 974 ARG A N 1
ATOM 7502 C CA . ARG A 1 974 ? -15.931 -11.373 -27.360 1.00 94.88 974 ARG A CA 1
ATOM 7503 C C . ARG A 1 974 ? -16.729 -12.375 -26.537 1.00 94.88 974 ARG A C 1
ATOM 7505 O O . ARG A 1 974 ? -17.431 -13.214 -27.114 1.00 94.88 974 ARG A O 1
ATOM 7512 N N . HIS A 1 975 ? -16.759 -12.154 -25.234 1.00 95.56 975 HIS A N 1
ATOM 7513 C CA . HIS A 1 975 ? -17.616 -12.840 -24.278 1.00 95.56 975 HIS A CA 1
ATOM 7514 C C . HIS A 1 975 ? -18.755 -11.917 -23.845 1.00 95.56 975 HIS A C 1
ATOM 7516 O O . HIS A 1 975 ? -18.617 -10.698 -23.786 1.00 95.56 975 HIS A O 1
ATOM 7522 N N . THR A 1 976 ? -19.946 -12.478 -23.639 1.00 95.38 976 THR A N 1
ATOM 7523 C CA . THR A 1 976 ? -21.095 -11.718 -23.121 1.00 95.38 976 THR A CA 1
ATOM 7524 C C . THR A 1 976 ? -21.253 -12.063 -21.656 1.00 95.38 976 THR A C 1
ATOM 7526 O O . THR A 1 976 ? -21.596 -13.206 -21.364 1.00 95.38 976 THR A O 1
ATOM 7529 N N . LEU A 1 977 ? -21.026 -11.084 -20.779 1.00 96.38 977 LEU A N 1
ATOM 7530 C CA . LEU A 1 977 ? -21.238 -11.223 -19.341 1.00 96.38 977 LEU A CA 1
ATOM 7531 C C . LEU A 1 977 ? -22.740 -11.339 -19.062 1.00 96.38 977 LEU A C 1
ATOM 7533 O O . LEU A 1 977 ? -23.232 -12.348 -18.563 1.00 96.38 977 LEU A O 1
ATOM 7537 N N . VAL A 1 978 ? -23.496 -10.327 -19.498 1.00 95.44 978 VAL A N 1
ATOM 7538 C CA . VAL A 1 978 ? -24.941 -10.251 -19.279 1.00 95.44 978 VAL A CA 1
ATOM 7539 C C . VAL A 1 978 ? -25.638 -9.484 -20.397 1.00 95.44 978 VAL A C 1
ATOM 7541 O O . VAL A 1 978 ? -25.074 -8.560 -20.976 1.00 95.44 978 VAL A O 1
ATOM 7544 N N . THR A 1 979 ? -26.889 -9.855 -20.686 1.00 93.81 979 THR A N 1
ATOM 7545 C CA . THR A 1 979 ? -27.828 -9.043 -21.474 1.00 93.81 979 THR A CA 1
ATOM 7546 C C . THR A 1 979 ? -29.007 -8.652 -20.587 1.00 93.81 979 THR A C 1
ATOM 7548 O O . THR A 1 979 ? -29.764 -9.516 -20.137 1.00 93.81 979 THR A O 1
ATOM 7551 N N . GLN A 1 980 ? -29.165 -7.355 -20.352 1.00 92.00 980 GLN A N 1
ATOM 7552 C CA . GLN A 1 980 ? -30.117 -6.773 -19.413 1.00 92.00 980 GLN A CA 1
ATOM 7553 C C . GLN A 1 980 ? -30.582 -5.382 -19.879 1.00 92.00 980 GLN A C 1
ATOM 7555 O O . GLN A 1 980 ? -30.555 -5.074 -21.077 1.00 92.00 980 GLN A O 1
ATOM 7560 N N . HIS A 1 981 ? -31.118 -4.565 -18.968 1.00 91.62 981 HIS A N 1
ATOM 7561 C CA . HIS A 1 981 ? -31.440 -3.176 -19.289 1.00 91.62 981 HIS A CA 1
ATOM 7562 C C . HIS A 1 981 ? -30.163 -2.339 -19.477 1.00 91.62 981 HIS A C 1
ATOM 7564 O O . HIS A 1 981 ? -29.065 -2.807 -19.216 1.00 91.62 981 HIS A O 1
ATOM 7570 N N . THR A 1 982 ? -30.295 -1.122 -20.015 1.00 90.12 982 THR A N 1
ATOM 7571 C CA . THR A 1 982 ? -29.128 -0.285 -20.344 1.00 90.12 982 THR A CA 1
ATOM 7572 C C . THR A 1 982 ? -28.293 -0.042 -19.091 1.00 90.12 982 THR A C 1
ATOM 7574 O O . THR A 1 982 ? -28.836 0.356 -18.056 1.00 90.12 982 THR A O 1
ATOM 7577 N N . SER A 1 983 ? -26.994 -0.304 -19.198 1.00 89.94 983 SER A N 1
ATOM 7578 C CA . SER A 1 983 ? -26.029 -0.164 -18.113 1.00 89.94 983 SER A CA 1
ATOM 7579 C C . SER A 1 983 ? -25.025 0.899 -18.510 1.00 89.94 983 SER A C 1
ATOM 7581 O O . SER A 1 983 ? -24.181 0.696 -19.378 1.00 89.94 983 SER A O 1
ATOM 7583 N N . ASN A 1 984 ? -25.153 2.057 -17.880 1.00 90.25 984 ASN A N 1
ATOM 7584 C CA . ASN A 1 984 ? -24.292 3.204 -18.138 1.00 90.25 984 ASN A CA 1
ATOM 7585 C C . ASN A 1 984 ? -23.187 3.330 -17.075 1.00 90.25 984 ASN A C 1
ATOM 7587 O O . ASN A 1 984 ? -22.307 4.183 -17.158 1.00 90.25 984 ASN A O 1
ATOM 7591 N N . ALA A 1 985 ? -23.195 2.439 -16.086 1.00 91.94 985 ALA A N 1
ATOM 7592 C CA . ALA A 1 985 ? -22.221 2.380 -15.019 1.00 91.94 985 ALA A CA 1
ATOM 7593 C C . ALA A 1 985 ? -21.545 1.011 -14.965 1.00 91.94 985 ALA A C 1
ATOM 7595 O O . ALA A 1 985 ? -22.225 -0.019 -14.996 1.00 91.94 985 ALA A O 1
ATOM 7596 N N . MET A 1 986 ? -20.219 1.038 -14.891 1.00 94.50 986 MET A N 1
ATOM 7597 C CA . MET A 1 986 ? -19.370 -0.125 -14.698 1.00 94.50 986 MET A CA 1
ATOM 7598 C C . MET A 1 986 ? -18.050 0.313 -14.078 1.00 94.50 986 MET A C 1
ATOM 7600 O O . MET A 1 986 ? -17.584 1.418 -14.380 1.00 94.50 986 MET A O 1
ATOM 7604 N N . ASP A 1 987 ? -17.509 -0.567 -13.250 1.00 95.19 987 ASP A N 1
ATOM 7605 C CA . ASP A 1 987 ? -16.136 -0.547 -12.763 1.00 95.19 987 ASP A CA 1
ATOM 7606 C C . ASP A 1 987 ? -15.628 -1.990 -12.657 1.00 95.19 987 ASP A C 1
ATOM 7608 O O . ASP A 1 987 ? -16.418 -2.931 -12.811 1.00 95.19 987 ASP A O 1
ATOM 7612 N N . VAL A 1 988 ? -14.326 -2.156 -12.447 1.00 94.12 988 VAL A N 1
ATOM 7613 C CA . VAL A 1 988 ? -13.683 -3.458 -12.235 1.00 94.12 988 VAL A CA 1
ATOM 7614 C C . VAL A 1 988 ? -12.756 -3.354 -11.038 1.00 94.12 988 VAL A C 1
ATOM 7616 O O . VAL A 1 988 ? -12.026 -2.372 -10.942 1.00 94.12 988 VAL A O 1
ATOM 7619 N N . GLU A 1 989 ? -12.835 -4.320 -10.134 1.00 91.56 989 GLU A N 1
ATOM 7620 C CA . GLU A 1 989 ? -12.071 -4.346 -8.886 1.00 91.56 989 GLU A CA 1
ATOM 7621 C C . GLU A 1 989 ? -12.141 -5.755 -8.289 1.00 91.56 989 GLU A C 1
ATOM 7623 O O . GLU A 1 989 ? -13.101 -6.466 -8.571 1.00 91.56 989 GLU A O 1
ATOM 7628 N N . ASP A 1 990 ? -11.156 -6.157 -7.493 1.00 88.12 990 ASP A N 1
ATOM 7629 C CA . ASP A 1 990 ? -11.235 -7.380 -6.679 1.00 88.12 990 ASP A CA 1
ATOM 7630 C C . ASP A 1 990 ? -12.138 -7.103 -5.459 1.00 88.12 990 ASP A C 1
ATOM 7632 O O . ASP A 1 990 ? -11.722 -6.434 -4.510 1.00 88.12 990 ASP A O 1
ATOM 7636 N N . MET A 1 991 ? -13.420 -7.491 -5.522 1.00 87.81 991 MET A N 1
ATOM 7637 C CA . MET A 1 991 ? -14.407 -7.083 -4.510 1.00 87.81 991 MET A CA 1
ATOM 7638 C C . MET A 1 991 ? -14.466 -8.035 -3.315 1.00 87.81 991 MET A C 1
ATOM 7640 O O . MET A 1 991 ? -14.982 -7.640 -2.262 1.00 87.81 991 MET A O 1
ATOM 7644 N N . ASP A 1 992 ? -14.017 -9.279 -3.477 1.00 82.31 992 ASP A N 1
ATOM 7645 C CA . ASP A 1 992 ? -13.976 -10.281 -2.415 1.00 82.31 992 ASP A CA 1
ATOM 7646 C C . ASP A 1 992 ? -12.560 -10.623 -1.932 1.00 82.31 992 ASP A C 1
ATOM 7648 O O . ASP A 1 992 ? -12.427 -11.433 -1.013 1.00 82.31 992 ASP A O 1
ATOM 7652 N N . ASN A 1 993 ? -11.539 -9.926 -2.435 1.00 77.56 993 ASN A N 1
ATOM 7653 C CA . ASN A 1 993 ? -10.138 -10.048 -2.035 1.00 77.56 993 ASN A CA 1
ATOM 7654 C C . ASN A 1 993 ? -9.602 -11.478 -2.217 1.00 77.56 993 ASN A C 1
ATOM 7656 O O . ASN A 1 993 ? -8.836 -11.981 -1.391 1.00 77.56 993 ASN A O 1
ATOM 7660 N N . ASP A 1 994 ? -10.037 -12.157 -3.280 1.00 73.50 994 ASP A N 1
ATOM 7661 C CA . ASP A 1 994 ? -9.550 -13.489 -3.642 1.00 73.50 994 ASP A CA 1
ATOM 7662 C C . ASP A 1 994 ? -8.422 -13.465 -4.698 1.00 73.50 994 ASP A C 1
ATOM 7664 O O . ASP A 1 994 ? -7.839 -14.507 -5.030 1.00 73.50 994 ASP A O 1
ATOM 7668 N N . GLY A 1 995 ? -8.054 -12.263 -5.159 1.00 76.50 995 GLY A N 1
ATOM 7669 C CA . GLY A 1 995 ? -6.991 -11.998 -6.119 1.00 76.50 995 GLY A CA 1
ATOM 7670 C C . GLY A 1 995 ? -7.459 -11.942 -7.573 1.00 76.50 995 GLY A C 1
ATOM 7671 O O . GLY A 1 995 ? -6.645 -11.619 -8.452 1.00 76.50 995 GLY A O 1
ATOM 7672 N N . ASP A 1 996 ? -8.728 -12.239 -7.857 1.00 84.69 996 ASP A N 1
ATOM 7673 C CA . ASP A 1 996 ? -9.312 -12.102 -9.180 1.00 84.69 996 ASP A CA 1
ATOM 7674 C C . ASP A 1 996 ? -10.122 -10.802 -9.353 1.00 84.69 996 ASP A C 1
ATOM 7676 O O . ASP A 1 996 ? -10.558 -10.153 -8.411 1.00 84.69 996 ASP A O 1
ATOM 7680 N N . ILE A 1 997 ? -10.207 -10.310 -10.595 1.00 90.94 997 ILE A N 1
ATOM 7681 C CA . ILE A 1 997 ? -10.898 -9.045 -10.865 1.00 90.94 997 ILE A CA 1
ATOM 7682 C C . ILE A 1 997 ? -12.369 -9.305 -11.185 1.00 90.94 997 ILE A C 1
ATOM 7684 O O . ILE A 1 997 ? -12.693 -9.963 -12.186 1.00 90.94 997 ILE A O 1
ATOM 7688 N N . ASP A 1 998 ? -13.244 -8.661 -10.415 1.00 95.06 998 ASP A N 1
ATOM 7689 C CA . ASP A 1 998 ? -14.687 -8.661 -10.608 1.00 95.06 998 ASP A CA 1
ATOM 7690 C C . ASP A 1 998 ? -15.167 -7.540 -11.522 1.00 95.06 998 ASP A C 1
ATOM 7692 O O . ASP A 1 998 ? -14.482 -6.557 -11.815 1.00 95.06 998 ASP A O 1
ATOM 7696 N N . ILE A 1 999 ? -16.419 -7.663 -11.971 1.00 97.62 999 ILE A N 1
ATOM 7697 C CA . ILE A 1 999 ? -17.078 -6.628 -12.771 1.00 97.62 999 ILE A CA 1
ATOM 7698 C C . ILE A 1 999 ? -18.301 -6.092 -12.032 1.00 97.62 999 ILE A C 1
ATOM 7700 O O . ILE A 1 999 ? -19.299 -6.791 -11.853 1.00 97.62 999 ILE A O 1
ATOM 7704 N N . ILE A 1 1000 ? -18.296 -4.803 -11.704 1.00 97.38 1000 ILE A N 1
ATOM 7705 C CA . ILE A 1 1000 ? -19.437 -4.117 -11.103 1.00 97.38 1000 ILE A CA 1
ATOM 7706 C C . ILE A 1 1000 ? -20.294 -3.517 -12.218 1.00 97.38 1000 ILE A C 1
ATOM 7708 O O . ILE A 1 1000 ? -19.798 -2.834 -13.110 1.00 97.38 1000 ILE A O 1
ATOM 7712 N N . VAL A 1 1001 ? -21.609 -3.754 -12.203 1.00 96.44 1001 VAL A N 1
ATOM 7713 C CA . VAL A 1 1001 ? -22.532 -3.241 -13.228 1.00 96.44 1001 VAL A CA 1
ATOM 7714 C C . VAL A 1 1001 ? -23.771 -2.615 -12.595 1.00 96.44 1001 VAL A C 1
ATOM 7716 O O . VAL A 1 1001 ? -24.517 -3.269 -11.865 1.00 96.44 1001 VAL A O 1
ATOM 7719 N N . GLY A 1 1002 ? -24.044 -1.358 -12.957 1.00 94.88 1002 GLY A N 1
ATOM 7720 C CA . GLY A 1 1002 ? -25.257 -0.632 -12.578 1.00 94.88 1002 GLY A CA 1
ATOM 7721 C C . GLY A 1 1002 ? -26.210 -0.422 -13.759 1.00 94.88 1002 GLY A C 1
ATOM 7722 O O . GLY A 1 1002 ? -25.814 0.051 -14.827 1.00 94.88 1002 GLY A O 1
ATOM 7723 N N . GLU A 1 1003 ? -27.489 -0.761 -13.591 1.00 93.12 1003 GLU A N 1
ATOM 7724 C CA . GLU A 1 1003 ? -28.532 -0.444 -14.571 1.00 93.12 1003 GLU A CA 1
ATOM 7725 C C . GLU A 1 1003 ? -29.008 1.015 -14.437 1.00 93.12 1003 GLU A C 1
ATOM 7727 O O . GLU A 1 1003 ? -29.458 1.455 -13.378 1.00 93.12 1003 GLU A O 1
ATOM 7732 N N . HIS A 1 1004 ? -29.022 1.743 -15.556 1.00 89.69 1004 HIS A N 1
ATOM 7733 C CA . HIS A 1 1004 ? -29.618 3.081 -15.644 1.00 89.69 1004 HIS A CA 1
ATOM 7734 C C . HIS A 1 1004 ? -31.151 3.009 -15.748 1.00 89.69 1004 HIS A C 1
ATOM 7736 O O . HIS A 1 1004 ? -31.860 3.937 -15.372 1.00 89.69 1004 HIS A O 1
ATOM 7742 N N . ARG A 1 1005 ? -31.711 1.912 -16.275 1.00 87.81 1005 ARG A N 1
ATOM 7743 C CA . ARG A 1 1005 ? -33.169 1.753 -16.420 1.00 87.81 1005 ARG A CA 1
ATOM 7744 C C . ARG A 1 1005 ? -33.617 0.341 -16.096 1.00 87.81 1005 ARG A C 1
ATOM 7746 O O . ARG A 1 1005 ? -32.824 -0.585 -16.068 1.00 87.81 1005 ARG A O 1
ATOM 7753 N N . GLY A 1 1006 ? -34.929 0.151 -15.981 1.00 88.75 1006 GLY A N 1
ATOM 7754 C CA . GLY A 1 1006 ? -35.524 -1.177 -15.854 1.00 88.75 1006 GLY A CA 1
ATOM 7755 C C . GLY A 1 1006 ? -35.722 -1.562 -14.400 1.00 88.75 1006 GLY A C 1
ATOM 7756 O O . GLY A 1 1006 ? -36.603 -0.998 -13.755 1.00 88.75 1006 GLY A O 1
ATOM 7757 N N . THR A 1 1007 ? -34.974 -2.555 -13.921 1.00 90.56 1007 THR A N 1
ATOM 7758 C CA . THR A 1 1007 ? -34.982 -2.926 -12.499 1.00 90.56 1007 THR A CA 1
ATOM 7759 C C . THR A 1 1007 ? -34.052 -2.071 -11.655 1.00 90.56 1007 THR A C 1
ATOM 7761 O O . THR A 1 1007 ? -34.160 -2.154 -10.434 1.00 90.56 1007 THR A O 1
ATOM 7764 N N . GLU A 1 1008 ? -33.204 -1.248 -12.292 1.00 93.06 1008 GLU A N 1
ATOM 7765 C CA . GLU A 1 1008 ? -32.246 -0.369 -11.605 1.00 93.06 1008 GLU A CA 1
ATOM 7766 C C . GLU A 1 1008 ? -31.408 -1.197 -10.625 1.00 93.06 1008 GLU A C 1
ATOM 7768 O O . GLU A 1 1008 ? -31.360 -0.942 -9.422 1.00 93.06 1008 GLU A O 1
ATOM 7773 N N . LYS A 1 1009 ? -30.903 -2.315 -11.150 1.00 94.81 1009 LYS A N 1
ATOM 7774 C CA . LYS A 1 1009 ? -30.129 -3.312 -10.427 1.00 94.81 1009 LYS A CA 1
ATOM 7775 C C . LYS A 1 1009 ? -28.657 -2.901 -10.396 1.00 94.81 1009 LYS A C 1
ATOM 7777 O O . LYS A 1 1009 ? -28.105 -2.542 -11.436 1.00 94.81 1009 LYS A O 1
ATOM 7782 N N . LEU A 1 1010 ? -28.049 -3.009 -9.220 1.00 96.81 1010 LEU A N 1
ATOM 7783 C CA . LEU A 1 1010 ? -26.608 -2.946 -9.005 1.00 96.81 1010 LEU A CA 1
ATOM 7784 C C . LEU A 1 1010 ? -26.115 -4.355 -8.669 1.00 96.81 1010 LEU A C 1
ATOM 7786 O O . LEU A 1 1010 ? -26.738 -5.059 -7.867 1.00 96.81 1010 LEU A O 1
ATOM 7790 N N . SER A 1 1011 ? -25.052 -4.807 -9.322 1.00 96.12 1011 SER A N 1
ATOM 7791 C CA . SER A 1 1011 ? -24.511 -6.153 -9.114 1.00 96.12 1011 SER A CA 1
ATOM 7792 C C . SER A 1 1011 ? -23.000 -6.165 -9.244 1.00 96.12 1011 SER A C 1
ATOM 7794 O O . SER A 1 1011 ? -22.468 -5.480 -10.117 1.00 96.12 1011 SER A O 1
ATOM 7796 N N . VAL A 1 1012 ? -22.362 -6.981 -8.413 1.00 96.94 1012 VAL A N 1
ATOM 7797 C CA . VAL A 1 1012 ? -20.984 -7.440 -8.591 1.00 96.94 1012 VAL A CA 1
ATOM 7798 C C . VAL A 1 1012 ? -21.054 -8.781 -9.314 1.00 96.94 1012 VAL A C 1
ATOM 7800 O O . VAL A 1 1012 ? -21.915 -9.613 -9.018 1.00 96.94 1012 VAL A O 1
ATOM 7803 N N . TRP A 1 1013 ? -20.225 -8.962 -10.328 1.00 97.56 1013 TRP A N 1
ATOM 7804 C CA . TRP A 1 1013 ? -20.058 -10.227 -11.023 1.00 97.56 1013 TRP A CA 1
ATOM 7805 C C . TRP A 1 1013 ? -18.742 -10.827 -10.548 1.00 97.56 1013 TRP A C 1
ATOM 7807 O O . TRP A 1 1013 ? -17.710 -10.465 -11.101 1.00 97.56 1013 TRP A O 1
ATOM 7817 N N . GLU A 1 1014 ? -18.857 -11.694 -9.540 1.00 95.88 1014 GLU A N 1
ATOM 7818 C CA . GLU A 1 1014 ? -17.780 -12.447 -8.878 1.00 95.88 1014 GLU A CA 1
ATOM 7819 C C . GLU A 1 1014 ? -17.112 -13.367 -9.901 1.00 95.88 1014 GLU A C 1
ATOM 7821 O O . GLU A 1 1014 ? -17.818 -14.160 -10.546 1.00 95.88 1014 GLU A O 1
ATOM 7826 N N . ASN A 1 1015 ? -15.816 -13.218 -10.123 1.00 95.19 1015 ASN A N 1
ATOM 7827 C CA . ASN A 1 1015 ? -15.041 -14.028 -11.050 1.00 95.19 1015 ASN A CA 1
ATOM 7828 C C . ASN A 1 1015 ? -14.557 -15.324 -10.362 1.00 95.19 1015 ASN A C 1
ATOM 7830 O O . ASN A 1 1015 ? -14.920 -15.623 -9.233 1.00 95.19 1015 ASN A O 1
ATOM 7834 N N . ASP A 1 1016 ? -13.919 -16.219 -11.118 1.00 90.81 1016 ASP A N 1
ATOM 7835 C CA . ASP A 1 1016 ? -13.269 -17.418 -10.561 1.00 90.81 1016 ASP A CA 1
ATOM 7836 C C . ASP A 1 1016 ? -11.808 -17.552 -11.018 1.00 90.81 1016 ASP A C 1
ATOM 7838 O O . ASP A 1 1016 ? -11.273 -18.660 -11.150 1.00 90.81 1016 ASP A O 1
ATOM 7842 N N . GLY A 1 1017 ? -11.217 -16.426 -11.413 1.00 89.75 1017 GLY A N 1
ATOM 7843 C CA . GLY A 1 1017 ? -9.901 -16.293 -12.023 1.00 89.75 1017 GLY A CA 1
ATOM 7844 C C . GLY A 1 1017 ? -9.799 -16.867 -13.436 1.00 89.75 1017 GLY A C 1
ATOM 7845 O O . GLY A 1 1017 ? -8.782 -16.690 -14.094 1.00 89.75 1017 GLY A O 1
ATOM 7846 N N . ALA A 1 1018 ? -10.830 -17.553 -13.943 1.00 92.31 1018 ALA A N 1
ATOM 7847 C CA . ALA A 1 1018 ? -10.848 -18.178 -15.267 1.00 92.31 1018 ALA A CA 1
ATOM 7848 C C . ALA A 1 1018 ? -11.906 -17.562 -16.201 1.00 92.31 1018 ALA A C 1
ATOM 7850 O O . ALA A 1 1018 ? -12.260 -18.159 -17.231 1.00 92.31 1018 ALA A O 1
ATOM 7851 N N . GLY A 1 1019 ? -12.430 -16.387 -15.844 1.00 93.06 1019 GLY A N 1
ATOM 7852 C CA . GLY A 1 1019 ? -13.432 -15.645 -16.602 1.00 93.06 1019 GLY A CA 1
ATOM 7853 C C . GLY A 1 1019 ? -14.841 -16.235 -16.506 1.00 93.06 1019 GLY A C 1
ATOM 7854 O O . GLY A 1 1019 ? -15.662 -16.000 -17.408 1.00 93.06 1019 GLY A O 1
ATOM 7855 N N . ASN A 1 1020 ? -15.141 -17.040 -15.475 1.00 95.06 1020 ASN A N 1
ATOM 7856 C CA . ASN A 1 1020 ? -16.495 -17.532 -15.218 1.00 95.06 1020 ASN A CA 1
ATOM 7857 C C . ASN A 1 1020 ? -17.151 -16.741 -14.088 1.00 95.06 1020 ASN A C 1
ATOM 7859 O O . ASN A 1 1020 ? -16.891 -16.957 -12.916 1.00 95.06 1020 ASN A O 1
ATOM 7863 N N . PHE A 1 1021 ? -18.119 -15.911 -14.463 1.00 97.38 1021 PHE A N 1
ATOM 7864 C CA . PHE A 1 1021 ? -18.723 -14.972 -13.529 1.00 97.38 1021 PHE A CA 1
ATOM 7865 C C . PHE A 1 1021 ? -20.009 -15.488 -12.866 1.00 97.38 1021 PHE A C 1
ATOM 7867 O O . PHE A 1 1021 ? -20.902 -16.034 -13.536 1.00 97.38 1021 PHE A O 1
ATOM 7874 N N . THR A 1 1022 ? -20.151 -15.219 -11.569 1.00 96.25 1022 THR A N 1
ATOM 7875 C CA . THR A 1 1022 ? -21.358 -15.423 -10.765 1.00 96.25 1022 THR A CA 1
ATOM 7876 C C . THR A 1 1022 ? -21.948 -14.077 -10.342 1.00 96.25 1022 THR A C 1
ATOM 7878 O O . THR A 1 1022 ? -21.284 -13.220 -9.785 1.00 96.25 1022 THR A O 1
ATOM 7881 N N . GLU A 1 1023 ? -23.236 -13.864 -10.610 1.00 96.56 1023 GLU A N 1
ATOM 7882 C CA . GLU A 1 1023 ? -23.899 -12.603 -10.259 1.00 96.56 1023 GLU A CA 1
ATOM 7883 C C . GLU A 1 1023 ? -24.243 -12.532 -8.763 1.00 96.56 1023 GLU A C 1
ATOM 7885 O O . GLU A 1 1023 ? -25.083 -13.305 -8.283 1.00 96.56 1023 GLU A O 1
ATOM 7890 N N . GLN A 1 1024 ? -23.700 -11.528 -8.077 1.00 95.50 1024 GLN A N 1
ATOM 7891 C CA . GLN A 1 1024 ? -24.077 -11.103 -6.732 1.00 95.50 1024 GLN A CA 1
ATOM 7892 C C . GLN A 1 1024 ? -24.856 -9.785 -6.804 1.00 95.50 1024 GLN A C 1
ATOM 7894 O O . GLN A 1 1024 ? -24.356 -8.732 -7.203 1.00 95.50 1024 GLN A O 1
ATOM 7899 N N . VAL A 1 1025 ? -26.140 -9.829 -6.442 1.00 95.56 1025 VAL A N 1
ATOM 7900 C CA . VAL A 1 1025 ? -27.002 -8.640 -6.489 1.00 95.56 1025 VAL A CA 1
ATOM 7901 C C . VAL A 1 1025 ? -26.831 -7.827 -5.210 1.00 95.56 1025 VAL A C 1
ATOM 7903 O O . VAL A 1 1025 ? -27.292 -8.256 -4.154 1.00 95.56 1025 VAL A O 1
ATOM 7906 N N . VAL A 1 1026 ? -26.268 -6.626 -5.347 1.00 95.75 1026 VAL A N 1
ATOM 7907 C CA . VAL A 1 1026 ? -26.088 -5.653 -4.259 1.00 95.75 1026 VAL A CA 1
ATOM 7908 C C . VAL A 1 1026 ? -27.418 -4.981 -3.912 1.00 95.75 1026 VAL A C 1
ATOM 7910 O O . VAL A 1 1026 ? -27.856 -4.981 -2.763 1.00 95.75 1026 VAL A O 1
ATOM 7913 N N . ASP A 1 1027 ? -28.112 -4.428 -4.913 1.00 95.81 1027 ASP A N 1
ATOM 7914 C CA . ASP A 1 1027 ? -29.375 -3.714 -4.698 1.00 95.81 1027 ASP A CA 1
ATOM 7915 C C . ASP A 1 1027 ? -30.239 -3.634 -5.968 1.00 95.81 1027 ASP A C 1
ATOM 7917 O O . ASP A 1 1027 ? -29.801 -3.934 -7.080 1.00 95.81 1027 ASP A O 1
ATOM 7921 N N . THR A 1 1028 ? -31.501 -3.230 -5.808 1.00 95.62 1028 THR A N 1
ATOM 7922 C CA . THR A 1 1028 ? -32.451 -2.992 -6.904 1.00 95.62 1028 THR A CA 1
ATOM 7923 C C . THR A 1 1028 ? -33.332 -1.769 -6.643 1.00 95.62 1028 THR A C 1
ATOM 7925 O O . THR A 1 1028 ? -33.688 -1.465 -5.502 1.00 95.62 1028 THR A O 1
ATOM 7928 N N . GLY A 1 1029 ? -33.773 -1.105 -7.713 1.00 94.88 1029 GLY A N 1
ATOM 7929 C CA . GLY A 1 1029 ? -34.662 0.058 -7.642 1.00 94.88 1029 GLY A CA 1
ATOM 7930 C C . GLY A 1 1029 ? -33.950 1.371 -7.317 1.00 94.88 1029 GLY A C 1
ATOM 7931 O O . GLY A 1 1029 ? -34.582 2.261 -6.741 1.00 94.88 1029 GLY A O 1
ATOM 7932 N N . LYS A 1 1030 ? -32.644 1.453 -7.600 1.00 94.62 1030 LYS A N 1
ATOM 7933 C CA . LYS A 1 1030 ? -31.834 2.666 -7.467 1.00 94.62 1030 LYS A CA 1
ATOM 7934 C C . LYS A 1 1030 ? -31.000 2.846 -8.723 1.00 94.62 1030 LYS A C 1
ATOM 7936 O O . LYS A 1 1030 ? -30.160 2.013 -9.047 1.00 94.62 1030 LYS A O 1
ATOM 7941 N N . GLU A 1 1031 ? -31.303 3.900 -9.466 1.00 93.69 1031 GLU A N 1
ATOM 7942 C CA . GLU A 1 1031 ? -30.689 4.168 -10.760 1.00 93.69 1031 GLU A CA 1
ATOM 7943 C C . GLU A 1 1031 ? -29.169 4.380 -10.661 1.00 93.69 1031 GLU A C 1
ATOM 7945 O O . GLU A 1 1031 ? -28.694 5.130 -9.810 1.00 93.69 1031 GLU A O 1
ATOM 7950 N N . SER A 1 1032 ? -28.430 3.829 -11.630 1.00 93.06 1032 SER A N 1
ATOM 7951 C CA . SER A 1 1032 ? -26.987 4.037 -11.794 1.00 93.06 1032 SER A CA 1
ATOM 7952 C C . SER A 1 1032 ? -26.624 4.439 -13.231 1.00 93.06 1032 SER A C 1
ATOM 7954 O O . SER A 1 1032 ? -26.882 3.676 -14.160 1.00 93.06 1032 SER A O 1
ATOM 7956 N N . HIS A 1 1033 ? -26.021 5.623 -13.448 1.00 89.19 1033 HIS A N 1
ATOM 7957 C CA . HIS A 1 1033 ? -25.644 6.099 -14.799 1.00 89.19 1033 HIS A CA 1
ATOM 7958 C C . HIS A 1 1033 ? -24.157 6.428 -14.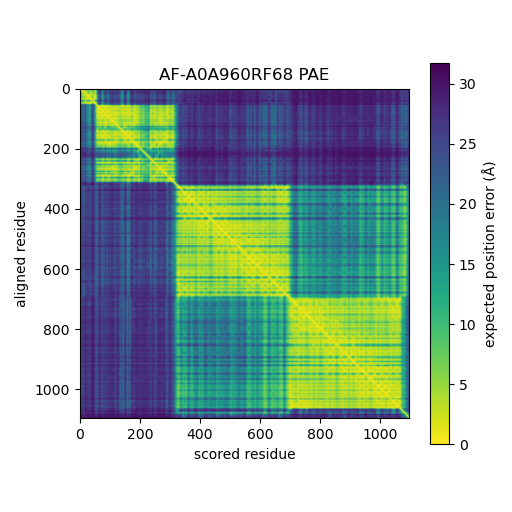987 1.00 89.19 1033 HIS A C 1
ATOM 7960 O O . HIS A 1 1033 ? -23.613 6.187 -16.050 1.00 89.19 1033 HIS A O 1
ATOM 7966 N N . LEU A 1 1034 ? -23.474 7.016 -14.011 1.00 82.38 1034 LEU A N 1
ATOM 7967 C CA . LEU A 1 1034 ? -22.007 7.218 -14.056 1.00 82.38 1034 LEU A CA 1
ATOM 7968 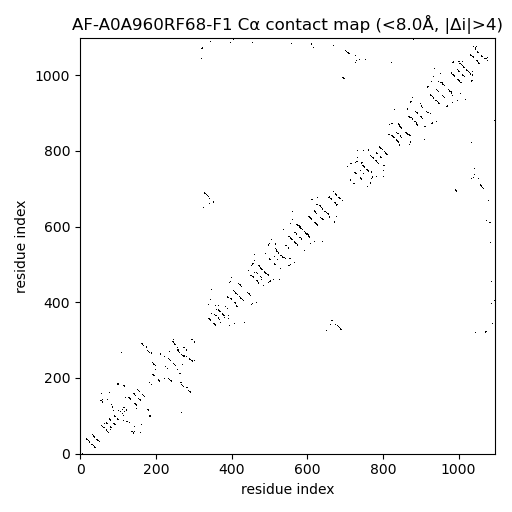C C . LEU A 1 1034 ? -21.301 6.458 -12.929 1.00 82.38 1034 LEU A C 1
ATOM 7970 O O . LEU A 1 1034 ? -20.109 6.635 -12.683 1.00 82.38 1034 LEU A O 1
ATOM 7974 N N . GLY A 1 1035 ? -22.104 5.672 -12.220 1.00 69.19 1035 GLY A N 1
ATOM 7975 C CA . GLY A 1 1035 ? -21.935 5.327 -10.836 1.00 69.19 1035 GLY A CA 1
ATOM 7976 C C . GLY A 1 1035 ? -22.209 3.856 -10.589 1.00 69.19 1035 GLY A C 1
ATOM 7977 O O . GLY A 1 1035 ? -23.270 3.351 -10.929 1.00 69.19 1035 GLY A O 1
ATOM 7978 N N . ALA A 1 1036 ? -21.190 3.203 -10.080 1.00 81.31 1036 ALA A N 1
ATOM 7979 C CA . ALA A 1 1036 ? -21.054 1.837 -9.592 1.00 81.31 1036 ALA A CA 1
ATOM 7980 C C . ALA A 1 1036 ? -19.546 1.680 -9.322 1.00 81.31 1036 ALA A C 1
ATOM 7982 O O . ALA A 1 1036 ? -18.948 0.703 -9.749 1.00 81.31 1036 ALA A O 1
ATOM 7983 N N . ARG A 1 1037 ? -18.928 2.754 -8.803 1.00 92.44 1037 ARG A N 1
ATOM 7984 C CA . ARG A 1 1037 ? -17.478 2.882 -8.705 1.00 92.44 1037 ARG A CA 1
ATOM 7985 C C . ARG A 1 1037 ? -17.034 2.360 -7.358 1.00 92.44 1037 ARG A C 1
ATOM 7987 O O . ARG A 1 1037 ? -17.673 2.744 -6.375 1.00 92.44 1037 ARG A O 1
ATOM 7994 N N . ALA A 1 1038 ? -15.990 1.547 -7.367 1.00 92.69 1038 ALA A N 1
ATOM 7995 C CA . ALA A 1 1038 ? -15.398 0.990 -6.166 1.00 92.69 1038 ALA A CA 1
ATOM 7996 C C . ALA A 1 1038 ? -14.498 2.036 -5.490 1.00 92.69 1038 ALA A C 1
ATOM 7998 O O . ALA A 1 1038 ? -13.759 2.756 -6.165 1.00 92.69 1038 ALA A O 1
ATOM 7999 N N . ALA A 1 1039 ? -14.624 2.177 -4.174 1.00 90.44 1039 ALA A N 1
ATOM 8000 C CA . ALA A 1 1039 ? -13.690 2.894 -3.310 1.00 90.44 1039 ALA A CA 1
ATOM 8001 C C . ALA A 1 1039 ? -13.945 2.476 -1.864 1.00 90.44 1039 ALA A C 1
ATOM 8003 O O . ALA A 1 1039 ? -15.102 2.407 -1.472 1.00 90.44 1039 ALA A O 1
ATOM 8004 N N . ASP A 1 1040 ? -12.902 2.252 -1.077 1.00 85.69 1040 ASP A N 1
ATOM 8005 C CA . ASP A 1 1040 ? -13.034 2.096 0.373 1.00 85.69 1040 ASP A CA 1
ATOM 8006 C C . ASP A 1 1040 ? -13.302 3.481 0.998 1.00 85.69 1040 ASP A C 1
ATOM 8008 O O . ASP A 1 1040 ? -12.403 4.327 1.048 1.00 85.69 1040 ASP A O 1
ATOM 8012 N N . LEU A 1 1041 ? -14.560 3.788 1.348 1.00 88.88 1041 LEU A N 1
ATOM 8013 C CA . LEU A 1 1041 ? -14.922 5.117 1.854 1.00 88.88 1041 LEU A CA 1
ATOM 8014 C C . LEU A 1 1041 ? -14.735 5.251 3.361 1.00 88.88 1041 LEU A C 1
ATOM 8016 O O . LEU A 1 1041 ? -14.616 6.392 3.829 1.00 88.88 1041 LEU A O 1
ATOM 8020 N N . ASP A 1 1042 ? -14.792 4.152 4.114 1.00 78.25 1042 ASP A N 1
ATOM 8021 C CA . ASP A 1 1042 ? -14.637 4.156 5.568 1.00 78.25 1042 ASP A CA 1
ATOM 8022 C C . ASP A 1 1042 ? -13.338 3.536 6.105 1.00 78.25 1042 ASP A C 1
ATOM 8024 O O . ASP A 1 1042 ? -13.188 3.456 7.329 1.00 78.25 1042 ASP A O 1
ATOM 8028 N N . ASP A 1 1043 ? -12.375 3.269 5.215 1.00 72.56 1043 ASP A N 1
ATOM 8029 C CA . ASP A 1 1043 ? -11.011 2.792 5.508 1.00 72.56 1043 ASP A CA 1
ATOM 8030 C C . ASP A 1 1043 ? -11.025 1.457 6.268 1.00 72.56 1043 ASP A C 1
ATOM 8032 O O . ASP A 1 1043 ? -10.240 1.205 7.193 1.00 72.56 1043 ASP A O 1
ATOM 8036 N N . ASP A 1 1044 ? -12.013 0.620 5.944 1.00 66.56 1044 ASP A N 1
ATOM 8037 C CA . ASP A 1 1044 ? -12.265 -0.638 6.637 1.00 66.56 1044 ASP A CA 1
ATOM 8038 C C . ASP A 1 1044 ? -11.687 -1.864 5.917 1.00 66.56 1044 ASP A C 1
ATOM 8040 O O . ASP A 1 1044 ? -11.619 -2.946 6.510 1.00 66.56 1044 ASP A O 1
ATOM 8044 N N . GLY A 1 1045 ? -11.157 -1.656 4.712 1.00 70.06 1045 GLY A N 1
ATOM 8045 C CA . GLY A 1 1045 ? -10.499 -2.659 3.903 1.00 70.06 1045 GLY A CA 1
ATOM 8046 C C . GLY A 1 1045 ? -11.373 -3.321 2.846 1.00 70.06 1045 GLY A C 1
ATOM 8047 O O . GLY A 1 1045 ? -10.852 -4.075 2.021 1.00 70.06 1045 GLY A O 1
ATOM 8048 N N . ASP A 1 1046 ? -12.682 -3.066 2.839 1.00 76.19 1046 ASP A N 1
ATOM 8049 C CA . ASP A 1 1046 ? -13.561 -3.540 1.782 1.00 76.19 1046 ASP A CA 1
ATOM 8050 C C . ASP A 1 1046 ? -14.048 -2.401 0.862 1.00 76.19 1046 ASP A C 1
ATOM 8052 O O . ASP A 1 1046 ? -14.116 -1.223 1.206 1.00 76.19 1046 ASP A O 1
ATOM 8056 N N . PHE A 1 1047 ? -14.274 -2.729 -0.415 1.00 87.00 1047 PHE A N 1
ATOM 8057 C CA . PHE A 1 1047 ? -14.662 -1.715 -1.392 1.00 87.00 1047 PHE A CA 1
ATOM 8058 C C . PHE A 1 1047 ? -16.154 -1.386 -1.296 1.00 87.00 1047 PHE A C 1
ATOM 8060 O O . PHE A 1 1047 ? -17.024 -2.235 -1.532 1.00 87.00 1047 PHE A O 1
ATOM 8067 N N . ASP A 1 1048 ? -16.455 -0.102 -1.106 1.00 92.56 1048 ASP A N 1
ATOM 8068 C CA . ASP A 1 1048 ? -17.801 0.444 -1.216 1.00 92.56 1048 ASP A CA 1
ATOM 8069 C C . ASP A 1 1048 ? -18.146 0.833 -2.646 1.00 92.56 1048 ASP A C 1
ATOM 8071 O O . ASP A 1 1048 ? -17.291 1.092 -3.492 1.00 92.56 1048 ASP A O 1
ATOM 8075 N N . LEU A 1 1049 ? -19.446 0.966 -2.919 1.00 96.12 1049 LEU A N 1
ATOM 8076 C CA . LEU A 1 1049 ? -19.933 1.385 -4.229 1.00 96.12 1049 LEU A CA 1
ATOM 8077 C C . LEU A 1 1049 ? -20.574 2.768 -4.175 1.00 96.12 1049 LEU A C 1
ATOM 8079 O O . LEU A 1 1049 ? -21.523 3.003 -3.425 1.00 96.12 1049 LEU A O 1
ATOM 8083 N N . VAL A 1 1050 ? -20.140 3.671 -5.058 1.00 97.50 1050 VAL A N 1
ATOM 8084 C CA . VAL A 1 1050 ? -20.719 5.020 -5.194 1.00 97.50 1050 VAL A CA 1
ATOM 8085 C C . VAL A 1 1050 ? -21.426 5.187 -6.528 1.00 97.50 1050 VAL A C 1
ATOM 8087 O O . VAL A 1 1050 ? -20.892 4.843 -7.590 1.00 97.50 1050 VAL A O 1
ATOM 8090 N N . SER A 1 1051 ? -22.635 5.765 -6.502 1.00 95.56 1051 SER A N 1
ATOM 8091 C CA . SER A 1 1051 ? -23.386 6.029 -7.726 1.00 95.56 1051 SER A CA 1
ATOM 8092 C C . SER A 1 1051 ? -24.152 7.343 -7.812 1.00 95.56 1051 SER A C 1
ATOM 8094 O O . SER A 1 1051 ? -24.689 7.862 -6.836 1.00 95.56 1051 SER A O 1
ATOM 8096 N N . ILE A 1 1052 ? -24.251 7.849 -9.047 1.00 94.62 1052 ILE A N 1
ATOM 8097 C CA . ILE A 1 1052 ? -25.078 8.991 -9.434 1.00 94.62 1052 ILE A CA 1
ATOM 8098 C C . ILE A 1 1052 ? -26.059 8.633 -10.550 1.00 94.62 1052 ILE A C 1
ATOM 8100 O O . ILE A 1 1052 ? -25.777 7.826 -11.444 1.00 94.62 1052 ILE A O 1
ATOM 8104 N N . CYS A 1 1053 ? -27.196 9.322 -10.516 1.00 92.94 1053 CYS A N 1
ATOM 8105 C CA . CYS A 1 1053 ? -28.348 9.069 -11.372 1.00 92.94 1053 CYS A CA 1
ATOM 8106 C C . CYS A 1 1053 ? -28.498 10.112 -12.492 1.00 92.94 1053 CYS A C 1
ATOM 8108 O O . CYS A 1 1053 ? -28.058 11.260 -12.367 1.00 92.94 1053 CYS A O 1
ATOM 8110 N N . TRP A 1 1054 ? -29.198 9.750 -13.570 1.00 90.81 1054 TRP A N 1
ATOM 8111 C CA . TRP A 1 1054 ? -29.535 10.650 -14.674 1.00 90.81 1054 TRP A CA 1
ATOM 8112 C C . TRP A 1 1054 ? -31.006 11.087 -14.667 1.00 90.81 1054 TRP A C 1
ATOM 8114 O O . TRP A 1 1054 ? -31.306 12.287 -14.794 1.00 90.81 1054 TRP A O 1
ATOM 8124 N N . ASP A 1 1055 ? -31.933 10.139 -14.537 1.00 90.50 1055 ASP A N 1
ATOM 8125 C CA . ASP A 1 1055 ? -33.368 10.409 -14.477 1.00 90.50 1055 ASP A CA 1
ATOM 8126 C C . ASP A 1 1055 ? -33.752 10.937 -13.082 1.00 90.50 1055 ASP A C 1
ATOM 8128 O O . ASP A 1 1055 ? -34.373 12.005 -12.992 1.00 90.50 1055 ASP A O 1
ATOM 8132 N N . ASP A 1 1056 ? -33.253 10.298 -12.023 1.00 93.62 1056 ASP A N 1
ATOM 8133 C CA . ASP A 1 1056 ? -33.369 10.687 -10.611 1.00 93.62 1056 ASP A CA 1
ATOM 8134 C C . ASP A 1 1056 ? -32.139 11.476 -10.120 1.00 93.62 1056 ASP A C 1
ATOM 8136 O O . ASP A 1 1056 ? -31.622 11.283 -9.022 1.00 93.62 1056 ASP A O 1
ATOM 8140 N N . TYR A 1 1057 ? -31.668 12.411 -10.951 1.00 94.00 1057 TYR A N 1
ATOM 8141 C CA . TYR A 1 1057 ? -30.457 13.233 -10.775 1.00 94.00 1057 TYR A CA 1
ATOM 8142 C C . TYR A 1 1057 ? -30.257 13.912 -9.412 1.00 94.00 1057 TYR A C 1
ATOM 8144 O O . TYR A 1 1057 ? -29.164 14.404 -9.127 1.00 94.00 1057 TYR A O 1
ATOM 8152 N N . GLN A 1 1058 ? -31.311 14.035 -8.605 1.00 96.06 1058 GLN A N 1
ATOM 8153 C CA . GLN A 1 1058 ? -31.222 14.570 -7.255 1.00 96.06 1058 GLN A CA 1
ATOM 8154 C C . GLN A 1 1058 ? -30.421 13.660 -6.320 1.00 96.06 1058 GLN A C 1
ATOM 8156 O O . GLN A 1 1058 ? -29.918 14.148 -5.309 1.00 96.06 1058 GLN A O 1
ATOM 8161 N N . ASN A 1 1059 ? -30.313 12.378 -6.669 1.00 95.88 1059 ASN A N 1
ATOM 8162 C CA . ASN A 1 1059 ? -29.740 11.347 -5.832 1.00 95.88 1059 ASN A CA 1
ATOM 8163 C C . ASN A 1 1059 ? -28.218 11.200 -6.020 1.00 95.88 1059 ASN A C 1
ATOM 8165 O O . ASN A 1 1059 ? -27.677 11.323 -7.126 1.00 95.88 1059 ASN A O 1
ATOM 8169 N N . LEU A 1 1060 ? -27.548 10.924 -4.904 1.00 96.75 1060 LEU A N 1
ATOM 8170 C CA . LEU A 1 1060 ? -26.200 10.373 -4.780 1.00 96.75 1060 LEU A CA 1
ATOM 8171 C C . LEU A 1 1060 ? -26.283 9.208 -3.784 1.00 96.75 1060 LEU A C 1
ATOM 8173 O O . LEU A 1 1060 ? -26.803 9.379 -2.674 1.00 96.75 1060 LEU A O 1
ATOM 8177 N N . HIS A 1 1061 ? -25.831 8.040 -4.221 1.00 96.75 1061 HIS A N 1
ATOM 8178 C CA . HIS A 1 1061 ? -25.962 6.759 -3.539 1.00 96.75 1061 HIS A CA 1
ATOM 8179 C C . HIS A 1 1061 ? -24.594 6.237 -3.104 1.00 96.75 1061 HIS A C 1
ATOM 8181 O O . HIS A 1 1061 ? -23.642 6.336 -3.875 1.00 96.75 1061 HIS A O 1
ATOM 8187 N N . VAL A 1 1062 ? -24.543 5.651 -1.911 1.00 97.19 1062 VAL A N 1
ATOM 8188 C CA . VAL A 1 1062 ? -23.435 4.825 -1.422 1.00 97.19 1062 VAL A CA 1
ATOM 8189 C C . VAL A 1 1062 ? -24.015 3.482 -0.977 1.00 97.19 1062 VAL A C 1
ATOM 8191 O O . VAL A 1 1062 ? -25.081 3.445 -0.352 1.00 97.19 1062 VAL A O 1
ATOM 8194 N N . TRP A 1 1063 ? -23.348 2.386 -1.317 1.00 96.25 1063 TRP A N 1
ATOM 8195 C CA . TRP A 1 1063 ? -23.564 1.076 -0.712 1.00 96.25 1063 TRP A CA 1
ATOM 8196 C C . TRP A 1 1063 ? -22.280 0.710 -0.012 1.00 96.25 1063 TRP A C 1
ATOM 8198 O O . TRP A 1 1063 ? -21.293 0.431 -0.686 1.00 96.25 1063 TRP A O 1
ATOM 8208 N N . ARG A 1 1064 ? -22.331 0.765 1.313 1.00 91.94 1064 ARG A N 1
ATOM 8209 C CA . ARG A 1 1064 ? -21.213 0.381 2.139 1.00 91.94 1064 ARG A CA 1
ATOM 8210 C C . ARG A 1 1064 ? -21.142 -1.138 2.246 1.00 91.94 1064 ARG A C 1
ATOM 8212 O O . ARG A 1 1064 ? -22.200 -1.746 2.465 1.00 91.94 1064 ARG A O 1
ATOM 8219 N N . ASN A 1 1065 ? -19.972 -1.720 2.069 1.00 87.88 1065 ASN A N 1
ATOM 8220 C CA . ASN A 1 1065 ? -19.722 -3.126 2.326 1.00 87.88 1065 ASN A CA 1
ATOM 8221 C C . ASN A 1 1065 ? -19.302 -3.297 3.808 1.00 87.88 1065 ASN A C 1
ATOM 8223 O O . ASN A 1 1065 ? -18.776 -2.393 4.426 1.00 87.88 1065 ASN A O 1
ATOM 8227 N N . ASP A 1 1066 ? -19.775 -4.347 4.480 1.00 80.44 1066 ASP A N 1
ATOM 8228 C CA . ASP A 1 1066 ? -19.500 -4.581 5.916 1.00 80.44 1066 ASP A CA 1
ATOM 8229 C C . ASP A 1 1066 ? -18.979 -6.016 6.138 1.00 80.44 1066 ASP A C 1
ATOM 8231 O O . ASP A 1 1066 ? -19.117 -6.609 7.217 1.00 80.44 1066 ASP A O 1
ATOM 8235 N N . ASN A 1 1067 ? -18.459 -6.640 5.081 1.00 67.31 1067 ASN A N 1
ATOM 8236 C CA . ASN A 1 1067 ? -18.107 -8.056 5.075 1.00 67.31 1067 ASN A CA 1
ATOM 8237 C C . ASN A 1 1067 ? -16.661 -8.312 5.526 1.00 67.31 1067 ASN A C 1
ATOM 8239 O O . ASN A 1 1067 ? -16.362 -9.451 5.904 1.00 67.31 1067 ASN A O 1
ATOM 8243 N N . GLY A 1 1068 ? -15.815 -7.272 5.545 1.00 54.50 1068 GLY A N 1
ATOM 8244 C CA . GLY A 1 1068 ? -14.389 -7.326 5.874 1.00 54.50 1068 GLY A CA 1
ATOM 8245 C C . GLY A 1 1068 ? -14.058 -7.965 7.223 1.00 54.50 1068 GLY A C 1
ATOM 8246 O O . GLY A 1 1068 ? -13.149 -8.783 7.306 1.00 54.50 1068 GLY A O 1
ATOM 8247 N N . GLY A 1 1069 ? -14.810 -7.677 8.296 1.00 44.59 1069 GLY A N 1
ATOM 8248 C CA . GLY A 1 1069 ? -14.703 -8.325 9.622 1.00 44.59 1069 GLY A CA 1
ATOM 8249 C C . GLY A 1 1069 ? -13.341 -8.246 10.349 1.00 44.59 1069 GLY A C 1
ATOM 8250 O O . GLY A 1 1069 ? -13.278 -8.511 11.554 1.00 44.59 1069 GLY A O 1
ATOM 8251 N N . VAL A 1 1070 ? -12.273 -7.869 9.654 1.00 44.44 1070 VAL A N 1
ATOM 8252 C CA . VAL A 1 1070 ? -10.937 -7.553 10.142 1.00 44.44 1070 VAL A CA 1
ATOM 8253 C C . VAL A 1 1070 ? -10.916 -6.036 10.200 1.00 44.44 1070 VAL A C 1
ATOM 8255 O O . VAL A 1 1070 ? -10.972 -5.375 9.178 1.00 44.44 1070 VAL A O 1
ATOM 8258 N N . GLY A 1 1071 ? -11.043 -5.479 11.401 1.00 45.50 1071 GLY A N 1
ATOM 8259 C CA . GLY A 1 1071 ? -11.277 -4.049 11.536 1.00 45.50 1071 GLY A CA 1
ATOM 8260 C C . GLY A 1 1071 ? -10.092 -3.235 11.038 1.00 45.50 1071 GLY A C 1
ATOM 8261 O O . GLY A 1 1071 ? -9.033 -3.341 11.647 1.00 45.50 1071 GLY A O 1
ATOM 8262 N N . ALA A 1 1072 ? -10.362 -2.406 10.021 1.00 45.06 1072 ALA A N 1
ATOM 8263 C CA . ALA A 1 1072 ? -9.453 -1.488 9.338 1.00 45.06 1072 ALA A CA 1
ATOM 8264 C C . ALA A 1 1072 ? -8.207 -2.159 8.761 1.00 45.06 1072 ALA A C 1
ATOM 8266 O O . ALA A 1 1072 ? -7.702 -3.128 9.322 1.00 45.06 1072 ALA A O 1
ATOM 8267 N N . ILE A 1 1073 ? -7.664 -1.541 7.713 1.00 46.59 1073 ILE A N 1
ATOM 8268 C CA . ILE A 1 1073 ? -6.404 -1.889 7.046 1.00 46.59 1073 ILE A CA 1
ATOM 8269 C C . ILE A 1 1073 ? -6.577 -2.837 5.848 1.00 46.59 1073 ILE A C 1
ATOM 8271 O O . ILE A 1 1073 ? -6.064 -3.951 5.871 1.00 46.59 1073 ILE A O 1
ATOM 8275 N N . ILE A 1 1074 ? -7.241 -2.370 4.784 1.00 43.97 1074 ILE A N 1
ATOM 8276 C CA . ILE A 1 1074 ? -6.800 -2.641 3.401 1.00 43.97 1074 ILE A CA 1
ATOM 8277 C C . ILE A 1 1074 ? -7.071 -1.388 2.554 1.00 43.97 1074 ILE A C 1
ATOM 8279 O O . ILE A 1 1074 ? -8.164 -1.182 2.041 1.00 43.97 1074 ILE A O 1
ATOM 8283 N N . ALA A 1 1075 ? -6.062 -0.553 2.326 1.00 35.16 1075 ALA A N 1
ATOM 8284 C CA . ALA A 1 1075 ? -6.191 0.486 1.315 1.00 35.16 1075 ALA A CA 1
ATOM 8285 C C . ALA A 1 1075 ? -6.021 -0.150 -0.078 1.00 35.16 1075 ALA A C 1
ATOM 8287 O O . ALA A 1 1075 ? -4.914 -0.464 -0.507 1.00 35.16 1075 ALA A O 1
ATOM 8288 N N . SER A 1 1076 ? -7.144 -0.333 -0.779 1.00 39.34 1076 SER A N 1
ATOM 8289 C CA . SER A 1 1076 ? -7.303 -0.565 -2.227 1.00 39.34 1076 SER A CA 1
ATOM 8290 C C . SER A 1 1076 ? -6.065 -1.033 -3.012 1.00 39.34 1076 SER A C 1
ATOM 8292 O O . SER A 1 1076 ? -5.239 -0.191 -3.346 1.00 39.34 1076 SER A O 1
ATOM 8294 N N . ASN A 1 1077 ? -5.983 -2.306 -3.416 1.00 37.53 1077 ASN A N 1
ATOM 8295 C CA . ASN A 1 1077 ? -5.156 -2.842 -4.521 1.00 37.53 1077 ASN A CA 1
ATOM 8296 C C . ASN A 1 1077 ? -3.734 -2.248 -4.735 1.00 37.53 1077 ASN A C 1
ATOM 8298 O O . ASN A 1 1077 ? -3.193 -2.288 -5.846 1.00 37.53 1077 ASN A O 1
ATOM 8302 N N . ARG A 1 1078 ? -3.105 -1.685 -3.694 1.00 42.81 1078 ARG A N 1
ATOM 8303 C CA . ARG A 1 1078 ? -1.753 -1.143 -3.778 1.00 42.81 1078 ARG A CA 1
ATOM 8304 C C . ARG A 1 1078 ? -0.823 -2.336 -3.851 1.00 42.81 1078 ARG A C 1
ATOM 8306 O O . ARG A 1 1078 ? -0.911 -3.264 -3.050 1.00 42.81 1078 ARG A O 1
ATOM 8313 N N . THR A 1 1079 ? 0.048 -2.329 -4.853 1.00 44.84 1079 THR A N 1
ATOM 8314 C CA . THR A 1 1079 ? 1.171 -3.261 -4.888 1.00 44.84 1079 THR A CA 1
ATOM 8315 C C . THR A 1 1079 ? 1.931 -3.117 -3.575 1.00 44.84 1079 THR A C 1
ATOM 8317 O O . THR A 1 1079 ? 2.252 -1.976 -3.231 1.00 44.84 1079 THR A O 1
ATOM 8320 N N . PRO A 1 1080 ? 2.211 -4.219 -2.859 1.00 51.44 1080 PRO A N 1
ATOM 8321 C CA . PRO A 1 1080 ? 2.991 -4.155 -1.635 1.00 51.44 1080 PRO A CA 1
ATOM 8322 C C . PRO A 1 1080 ? 4.301 -3.433 -1.941 1.00 51.44 1080 PRO A C 1
ATOM 8324 O O . PRO A 1 1080 ? 5.036 -3.806 -2.860 1.00 51.44 1080 PRO A O 1
ATOM 8327 N N . VAL A 1 1081 ? 4.567 -2.356 -1.212 1.00 53.97 1081 VAL A N 1
ATOM 8328 C CA . VAL A 1 1081 ? 5.798 -1.592 -1.391 1.00 53.97 1081 VAL A CA 1
ATOM 8329 C C . VAL A 1 1081 ? 6.774 -2.070 -0.337 1.00 53.97 1081 VAL A C 1
ATOM 8331 O O . VAL A 1 1081 ? 6.518 -1.920 0.851 1.00 53.97 1081 VAL A O 1
ATOM 8334 N N . VAL A 1 1082 ? 7.901 -2.636 -0.759 1.00 52.09 1082 VAL A N 1
ATOM 8335 C CA . VAL A 1 1082 ? 9.058 -2.813 0.122 1.00 52.09 1082 VAL A CA 1
ATOM 8336 C C . VAL A 1 1082 ? 9.955 -1.604 -0.087 1.00 52.09 1082 VAL A C 1
ATOM 8338 O O . VAL A 1 1082 ? 10.470 -1.394 -1.184 1.00 52.09 1082 VAL A O 1
ATOM 8341 N N . HIS A 1 1083 ? 10.140 -0.811 0.962 1.00 54.88 1083 HIS A N 1
ATOM 8342 C CA . HIS A 1 1083 ? 11.194 0.189 1.004 1.00 54.88 1083 HIS A CA 1
ATOM 8343 C C . HIS A 1 1083 ? 12.424 -0.487 1.600 1.00 54.88 1083 HIS A C 1
ATOM 8345 O O . HIS A 1 1083 ? 12.669 -0.478 2.802 1.00 54.88 1083 HIS A O 1
ATOM 8351 N N . ALA A 1 1084 ? 13.167 -1.142 0.721 1.00 45.12 1084 ALA A N 1
ATOM 8352 C CA . ALA A 1 1084 ? 14.556 -1.448 0.976 1.00 45.12 1084 ALA A CA 1
ATOM 8353 C C . ALA A 1 1084 ? 15.364 -0.408 0.213 1.00 45.12 1084 ALA A C 1
ATOM 8355 O O . ALA A 1 1084 ? 15.020 -0.075 -0.926 1.00 45.12 1084 ALA A O 1
ATOM 8356 N N . GLY A 1 1085 ? 16.447 0.091 0.795 1.00 38.84 1085 GLY A N 1
ATOM 8357 C CA . GLY A 1 1085 ? 17.464 0.762 -0.003 1.00 38.84 1085 GLY A CA 1
ATOM 8358 C C . GLY A 1 1085 ? 18.057 -0.202 -1.032 1.00 38.84 1085 GLY A C 1
ATOM 8359 O O . GLY A 1 1085 ? 19.056 -0.828 -0.726 1.00 38.84 1085 GLY A O 1
ATOM 8360 N N . SER A 1 1086 ? 17.393 -0.364 -2.186 1.00 41.25 1086 SER A N 1
ATOM 8361 C CA . SER A 1 1086 ? 17.623 -1.238 -3.364 1.00 41.25 1086 SER A CA 1
ATOM 8362 C C . SER A 1 1086 ? 18.114 -2.674 -3.189 1.00 41.25 1086 SER A C 1
ATOM 8364 O O . SER A 1 1086 ? 18.137 -3.435 -4.162 1.00 41.25 1086 SER A O 1
ATOM 8366 N N . ASP A 1 1087 ? 18.423 -3.125 -1.983 1.00 37.88 1087 ASP A N 1
ATOM 8367 C CA . ASP A 1 1087 ? 18.614 -4.531 -1.719 1.00 37.88 1087 ASP A CA 1
ATOM 8368 C C . ASP A 1 1087 ? 17.250 -5.210 -1.669 1.00 37.88 1087 ASP A C 1
ATOM 8370 O O . ASP A 1 1087 ? 16.682 -5.443 -0.606 1.00 37.88 1087 ASP A O 1
ATOM 8374 N N . ARG A 1 1088 ? 16.833 -5.641 -2.871 1.00 43.81 1088 ARG A N 1
ATOM 8375 C CA . ARG A 1 1088 ? 16.196 -6.940 -3.174 1.00 43.81 1088 ARG A CA 1
ATOM 8376 C C . ARG A 1 1088 ? 14.840 -6.938 -3.874 1.00 43.81 1088 ARG A C 1
ATOM 8378 O O . ARG A 1 1088 ? 14.292 -8.019 -4.022 1.00 43.81 1088 ARG A O 1
ATOM 8385 N N . PHE A 1 1089 ? 14.390 -5.837 -4.472 1.00 29.83 1089 PHE A N 1
ATOM 8386 C CA . PHE A 1 1089 ? 13.452 -5.921 -5.599 1.00 29.83 1089 PHE A CA 1
ATOM 8387 C C . PHE A 1 1089 ? 13.743 -4.854 -6.652 1.00 29.83 1089 PHE A C 1
ATOM 8389 O O . PHE A 1 1089 ? 13.540 -3.664 -6.441 1.00 29.83 1089 PHE A O 1
ATOM 8396 N N . VAL A 1 1090 ? 14.135 -5.313 -7.838 1.00 25.83 1090 VAL A N 1
ATOM 8397 C CA . VAL A 1 1090 ? 13.578 -4.746 -9.062 1.00 25.83 1090 VAL A CA 1
ATOM 8398 C C . VAL A 1 1090 ? 12.170 -5.326 -9.110 1.00 25.83 1090 VAL A C 1
ATOM 8400 O O . VAL A 1 1090 ? 12.032 -6.545 -9.212 1.00 25.83 1090 VAL A O 1
ATOM 8403 N N . LEU A 1 1091 ? 11.129 -4.495 -8.987 1.00 26.02 1091 LEU A N 1
ATOM 8404 C CA . LEU A 1 1091 ? 9.827 -4.863 -9.544 1.00 26.02 1091 LEU A CA 1
ATOM 8405 C C . LEU A 1 1091 ? 10.131 -5.346 -10.955 1.00 26.02 1091 LEU A C 1
ATOM 8407 O O . LEU A 1 1091 ? 10.580 -4.542 -11.768 1.00 26.02 1091 LEU A O 1
ATOM 8411 N N . LEU A 1 1092 ? 9.979 -6.642 -11.233 1.00 23.81 1092 LEU A N 1
ATOM 8412 C CA . LEU A 1 1092 ? 9.980 -7.098 -12.610 1.00 23.81 1092 LEU A CA 1
ATOM 8413 C C . LEU A 1 1092 ? 8.849 -6.309 -13.284 1.00 23.81 1092 LEU A C 1
ATOM 8415 O O . LEU A 1 1092 ? 7.686 -6.542 -12.941 1.00 23.81 1092 LEU A O 1
ATOM 8419 N N . PRO A 1 1093 ? 9.115 -5.385 -14.233 1.00 23.19 1093 PRO A N 1
ATOM 8420 C CA . PRO A 1 1093 ? 8.113 -5.180 -15.255 1.00 23.19 1093 PRO A CA 1
ATOM 8421 C C . PRO A 1 1093 ? 7.860 -6.574 -15.832 1.00 23.19 1093 PRO A C 1
ATOM 8423 O O . PRO A 1 1093 ? 8.806 -7.326 -16.092 1.00 23.19 1093 PRO A O 1
ATOM 8426 N N . GLN A 1 1094 ? 6.586 -6.942 -15.936 1.00 22.42 1094 GLN A N 1
ATOM 8427 C CA . GLN A 1 1094 ? 6.131 -8.146 -16.623 1.00 22.42 1094 GLN A CA 1
ATOM 8428 C C . GLN A 1 1094 ? 7.058 -8.438 -17.820 1.00 22.42 1094 GLN A C 1
ATOM 8430 O O . GLN A 1 1094 ? 7.292 -7.579 -18.670 1.00 22.42 1094 GLN A O 1
ATOM 8435 N N . VAL A 1 1095 ? 7.672 -9.622 -17.799 1.00 21.98 1095 VAL A N 1
ATOM 8436 C CA . VAL A 1 1095 ? 8.808 -10.049 -18.630 1.00 21.98 1095 VAL A CA 1
ATOM 8437 C C . VAL A 1 1095 ? 8.748 -9.526 -20.075 1.00 21.98 1095 VAL A C 1
ATOM 8439 O O . VAL A 1 1095 ? 7.915 -9.946 -20.880 1.00 21.98 1095 VAL A O 1
ATOM 8442 N N . THR A 1 1096 ? 9.719 -8.691 -20.455 1.00 22.48 1096 THR A N 1
ATOM 8443 C CA . THR A 1 1096 ? 9.965 -8.291 -21.846 1.00 22.48 1096 THR A CA 1
ATOM 8444 C C . THR A 1 1096 ? 10.659 -9.434 -22.601 1.00 22.48 1096 THR A C 1
ATOM 8446 O O . THR A 1 1096 ? 11.857 -9.661 -22.451 1.00 22.48 1096 THR A O 1
ATOM 8449 N N . VAL A 1 1097 ? 9.947 -10.161 -23.470 1.00 20.66 1097 VAL A N 1
ATOM 8450 C CA . VAL A 1 1097 ? 10.596 -11.076 -24.434 1.00 20.66 1097 VAL A CA 1
ATOM 8451 C C . VAL A 1 1097 ? 10.853 -10.334 -25.750 1.00 20.66 1097 VAL A C 1
ATOM 8453 O O . VAL A 1 1097 ? 9.925 -10.062 -26.513 1.00 20.66 1097 VAL A O 1
ATOM 8456 N N . GLY A 1 1098 ? 12.125 -10.019 -26.019 1.00 24.03 1098 GLY A N 1
ATOM 8457 C CA . GLY A 1 1098 ? 12.604 -9.405 -27.272 1.00 24.03 1098 GLY A CA 1
ATOM 8458 C C . GLY A 1 1098 ? 12.594 -10.291 -28.523 1.00 24.03 1098 GLY A C 1
ATOM 8459 O O . GLY A 1 1098 ? 12.537 -11.540 -28.417 1.00 24.03 1098 GLY A O 1
#

Secondary structure (DSSP, 8-state):
-B-SSS-B------SS--EEEEEEE-SSSSSS-EEEEEES-TT----EEE----S-SEEEEEEEETTEEEEEEE-SSEEEEEETTTTEEEEEEETTS-BSS---SSSGGGTTT-EEEEBTTB-TT--S--EEEEPPTTSEESSEEEEEEETTEEEEEEE-SSEEEEEEEE--TT--B-EEEEE-GGGS--TT-EEEE--SS-TT----EE--SSBSS-TT---SS-TT------EEEEEE-TTSS-EEEEEE---S---EEEEETTTEEEEEETEETTTEE-B--S--EEEEEEE--SSHHHHHHHHHHHHH-------SSPPP----EEEEEEESS--S-EEEE-SSSSSS-EEEEEEEETTEEEEEEEETTTTEEEEEEEGGGSSS--EE-BS--EEE-SSSSSSPEEEEEEE-SSTTSEEEEEEE-S-GGG---SPPPEEEEEEEES-EEEEEEE-TT-SSS-EEEEEESSEEEEEEEEETTEEEEEEEEE-S--B--EEE-SSSSSS-EEEETTEEEE---GGGTTS--EEEES-TTTT---SSTTTTBEEEEEE-SS-SSS-EEEEEESSSSS--EEEEE-SSTTTSPPEEEEEES--TTEEEEEEE-SSSSSS-EEEEEE---SSS-B-EEEEEE-STTS-EEEEEEESB--SS-EEE-SSSSSSPEEEEES-SS---EEEEEE-GGG-PPPS--EEEEEEES----GGGTSSSTT------EEE-SSSSSS-EEEEBTEEEE---TTS-SPPEEEE-SS-SEEEEEE-SSSSSS-EEEEE-SS-EEEEEESSTTSSSEEEEEEESS----TTSS--EEEEE--SSSSSPEEEEESSSEEEEE--SS-GGG---EEEEEE-SEEEEEEEEE-SSSSSSPEEEEEE-SSSS-SSEEEEEE--SS-SSPPEEEEEEE-SSSEEEEEEEE--SSSSS-EEEEEEE-S-SSS-EEEEEEEPPSSTTSS-PEEEEEEEES---EEEEE-SSSSSSPEEEEE-SSTT--EEEEE--SSS--EEEEEESS---SS--EEE-SSSSSS-EEEEE-STTTT-EEEEEE----S-S---TTPPPPEE-SSSS-----S----